Protein AF-0000000084638060 (afdb_homodimer)

Radius of gyration: 29.14 Å; Cα contacts (8 Å, |Δi|>4): 1777; chains: 2; bounding box: 76×71×72 Å

Secondary structure (DSSP, 8-state):
-PPPGGGTS--GGG------SS-EEEETTEEEE-SSS-EEEEEETTEEEEE---SGGGHHHHHHHHHHH--S-EEEEE-S---HHHHTTHHHH--TTPEEEEETTHHHHHHHHHHTHHHHHHHHHHHHHHHHHHHHHHHHHHHT-SPPPPPPPP--SEEESSEEEEEETTEEEEEEE-TTSSSTT-EEEEETTTTEEEEETTT-SSTTS---SS-TT--PPPPHHHHHHHHHHHHTT--SEEEESSSSPEE-HHHHHHHHHHHHHHHHHHHHHHHHHHHTT--HHHHHHH----GGG----SSS-HHHHHHHHHHHHH-S--SS-GGGGSS--GGGGHHHHHHHH-HHHHHHHHHHHHHTT-HHHHHHHHTTS-TT-HHHHHHHHHHHHHHHHH---HHHHHHHHHHHHHH-/-PPPGGGTS--GGG------SS-EEEETTEEEE-SSS-EEEEEETTEEEEE---SGGGHHHHHHHHHHH--S-EEEEE-S---HHHHTTHHHH--TTPEEEEETTHHHHHHHHHHTHHHHHHHHHHHHHHHHHHHHHHHHHHHT-SPPPPPPPP--SEEESSEEEEEETTEEEEEEE-TTSSSTT-EEEEETTTTEEEEETTT-SSTTS---SS-TT--PPPPHHHHHHHHHHHHTT--SEEEESSSSPEE-HHHHHHHHHHHHHHHHHHHHHHHHHHHTT--HHHHHHH----GGG----SSS-HHHHHHHHHHHHH-S--SS-GGGGSS--GGGGHHHHHHHH-HHHHHHHHHHHHHTT-HHHHHHHHTTS-TT-HHHHHHHHHHHHHHHHH---HHHHHHHHHHHHHH-

Sequence (824 aa):
MFEPVYRSRPGADAMRPAAAERAEQIAPGLWCSPGLSNSYLLTTADGRVVVNTGMGFEGPVHRANFYAVDCSPVRYIILTQGHVDHVGGLDSVRDPETKVVAQANWTLWRDDNERLIPYRASRSAFAFKDTLSAGIQAIQRRLGTTRLAGQSVPNVDLDFADTLVLEVGGRRMELVSVPGGETTDSLVVWLPEERICLCGNTFGPLFGHIPNLVTMRGDRYRDALAAIASIERVRALRPEILVTGHFDPMTGAELIYCELTRLRDAITYVHDQTVAGMNAGKNVETLMREIVLPAEYDVGQGYGTVAWDVRAIWENYSGWFHHRSTTELYPVGFDAVAADVVDLAGADAIVDRARAHLVSGRPVQAIHLAELIERDHPGAREVLRQADENLLACSTNFWESAWLERQIASHSMFEPVYRSRPGADAMRPAAAERAEQIAPGLWCSPGLSNSYLLTTADGRVVVNTGMGFEGPVHRANFYAVDCSPVRYIILTQGHVDHVGGLDSVRDPETKVVAQANWTLWRDDNERLIPYRASRSAFAFKDTLSAGIQAIQRRLGTTRLAGQSVPNVDLDFADTLVLEVGGRRMELVSVPGGETTDSLVVWLPEERICLCGNTFGPLFGHIPNLVTMRGDRYRDALAAIASIERVRALRPEILVTGHFDPMTGAELIYCELTRLRDAITYVHDQTVAGMNAGKNVETLMREIVLPAEYDVGQGYGTVAWDVRAIWENYSGWFHHRSTTELYPVGFDAVAADVVDLAGADAIVDRARAHLVSGRPVQAIHLAELIERDHPGAREVLRQADENLLACSTNFWESAWLERQIASHS

Nearest PDB structures (foldseek):
  2cfz-assembly1_A  TM=8.566E-01  e=4.821E-25  Pseudomonas aeruginosa PAO1
  2cg2-assembly1_A-2  TM=8.353E-01  e=1.260E-24  Pseudomonas aeruginosa PAO1
  4av7-assembly3_E  TM=8.461E-01  e=2.661E-24  Pseudomonas sp. DSM 6611
  4nur-assembly1_A  TM=8.652E-01  e=2.765E-22  Pseudomonas sp. S9
  7tl5-assembly1_A  TM=8.442E-01  e=1.108E-21  Klebsiella pneumoniae subsp. pneumoniae NTUH-K2044

Structure (mmCIF, N/CA/C/O backbone):
data_AF-0000000084638060-model_v1
#
loop_
_entity.id
_entity.type
_entity.pdbx_description
1 polymer 'Metallo-beta-lactamase superfamily protein'
#
loop_
_atom_site.group_PDB
_atom_site.id
_atom_site.type_symbol
_atom_site.label_atom_id
_atom_site.label_alt_id
_atom_site.label_comp_id
_atom_site.label_asym_id
_atom_site.label_entity_id
_atom_site.label_seq_id
_atom_site.pdbx_PDB_ins_code
_atom_site.Cartn_x
_atom_site.Cartn_y
_atom_site.Cartn_z
_atom_site.occupancy
_atom_site.B_iso_or_equiv
_atom_site.auth_seq_id
_atom_site.auth_comp_id
_atom_site.auth_asym_id
_atom_site.auth_atom_id
_atom_site.pdbx_PDB_model_num
ATOM 1 N N . MET A 1 1 ? 2.166 -34.75 13.875 1 60.53 1 MET A N 1
ATOM 2 C CA . MET A 1 1 ? 2.037 -33.531 13.094 1 60.53 1 MET A CA 1
ATOM 3 C C . MET A 1 1 ? 2.35 -33.781 11.625 1 60.53 1 MET A C 1
ATOM 5 O O . MET A 1 1 ? 3.285 -34.531 11.305 1 60.53 1 MET A O 1
ATOM 9 N N . PHE A 1 2 ? 1.438 -33.531 10.719 1 76.12 2 PHE A N 1
ATOM 10 C CA . PHE A 1 2 ? 1.606 -33.781 9.297 1 76.12 2 PHE A CA 1
ATOM 11 C C . PHE A 1 2 ? 2.814 -33.031 8.75 1 76.12 2 PHE A C 1
ATOM 13 O O . PHE A 1 2 ? 3.107 -31.906 9.188 1 76.12 2 PHE A O 1
ATOM 20 N N . GLU A 1 3 ? 3.58 -33.812 7.996 1 82.88 3 GLU A N 1
ATOM 21 C CA . GLU A 1 3 ? 4.609 -33.125 7.23 1 82.88 3 GLU A CA 1
ATOM 22 C C . GLU A 1 3 ? 3.996 -32.062 6.32 1 82.88 3 GLU A C 1
ATOM 24 O O . GLU A 1 3 ? 2.955 -32.281 5.699 1 82.88 3 GLU A O 1
ATOM 29 N N . PRO A 1 4 ? 4.578 -30.938 6.32 1 86.56 4 PRO A N 1
ATOM 30 C CA . PRO A 1 4 ? 4.027 -29.891 5.457 1 86.56 4 PRO A CA 1
ATOM 31 C C . PRO A 1 4 ? 3.906 -30.328 4 1 86.56 4 PRO A C 1
ATOM 33 O O . PRO A 1 4 ? 4.84 -30.922 3.449 1 86.56 4 PRO A O 1
ATOM 36 N N . VAL A 1 5 ? 2.889 -30 3.377 1 85.62 5 VAL A N 1
ATOM 37 C CA . VAL A 1 5 ? 2.512 -30.547 2.08 1 85.62 5 VAL A CA 1
ATOM 38 C C . VAL A 1 5 ? 3.441 -30 0.997 1 85.62 5 VAL A C 1
ATOM 40 O O . VAL A 1 5 ? 3.633 -30.641 -0.043 1 85.62 5 VAL A O 1
ATOM 43 N N . TYR A 1 6 ? 4.051 -28.859 1.233 1 83.5 6 TYR A N 1
ATOM 44 C CA . TYR A 1 6 ? 4.895 -28.266 0.204 1 83.5 6 TYR A CA 1
ATOM 45 C C . TYR A 1 6 ? 6.098 -29.141 -0.091 1 83.5 6 TYR A C 1
ATOM 47 O O . TYR A 1 6 ? 6.719 -29.031 -1.151 1 83.5 6 TYR A O 1
ATOM 55 N N . ARG A 1 7 ? 6.449 -30.016 0.798 1 85.44 7 ARG A N 1
ATOM 56 C CA . ARG A 1 7 ? 7.609 -30.875 0.631 1 85.44 7 ARG A CA 1
ATOM 57 C C . ARG A 1 7 ? 7.328 -31.984 -0.377 1 85.44 7 ARG A C 1
ATOM 59 O O . ARG A 1 7 ? 8.25 -32.594 -0.928 1 85.44 7 ARG A O 1
ATOM 66 N N . SER A 1 8 ? 6.051 -32.219 -0.6 1 84.56 8 SER A N 1
ATOM 67 C CA . SER A 1 8 ? 5.699 -33.344 -1.484 1 84.56 8 SER A CA 1
ATOM 68 C C . SER A 1 8 ? 4.941 -32.844 -2.713 1 84.56 8 SER A C 1
ATOM 70 O O . SER A 1 8 ? 4.648 -33.625 -3.621 1 84.56 8 SER A O 1
ATOM 72 N N . ARG A 1 9 ? 4.672 -31.641 -2.82 1 86.62 9 ARG A N 1
ATOM 73 C CA . ARG A 1 9 ? 3.945 -31.078 -3.953 1 86.62 9 ARG A CA 1
ATOM 74 C C . ARG A 1 9 ? 4.906 -30.438 -4.953 1 86.62 9 ARG A C 1
ATOM 76 O O . ARG A 1 9 ? 6 -30.016 -4.586 1 86.62 9 ARG A O 1
ATOM 83 N N . PRO A 1 10 ? 4.43 -30.391 -6.195 1 82.5 10 PRO A N 1
ATOM 84 C CA . PRO A 1 10 ? 5.273 -29.734 -7.203 1 82.5 10 PRO A CA 1
ATOM 85 C C . PRO A 1 10 ? 5.453 -28.25 -6.949 1 82.5 10 PRO A C 1
ATOM 87 O O . PRO A 1 10 ? 4.566 -27.609 -6.383 1 82.5 10 PRO A O 1
ATOM 90 N N . GLY A 1 11 ? 6.594 -27.75 -7.379 1 79.44 11 GLY A N 1
ATOM 91 C CA . GLY A 1 11 ? 6.859 -26.312 -7.312 1 79.44 11 GLY A CA 1
ATOM 92 C C . GLY A 1 11 ? 6.422 -25.578 -8.562 1 79.44 11 GLY A C 1
ATOM 93 O O . GLY A 1 11 ? 5.809 -26.156 -9.453 1 79.44 11 GLY A O 1
ATOM 94 N N . ALA A 1 12 ? 6.684 -24.312 -8.562 1 77.62 12 ALA A N 1
ATOM 95 C CA . ALA A 1 12 ? 6.242 -23.422 -9.641 1 77.62 12 ALA A CA 1
ATOM 96 C C . ALA A 1 12 ? 6.855 -23.828 -10.977 1 77.62 12 ALA A C 1
ATOM 98 O O . ALA A 1 12 ? 6.277 -23.578 -12.031 1 77.62 12 ALA A O 1
ATOM 99 N N . ASP A 1 13 ? 7.957 -24.5 -10.914 1 76.81 13 ASP A N 1
ATOM 100 C CA . ASP A 1 13 ? 8.648 -24.922 -12.133 1 76.81 13 ASP A CA 1
ATOM 101 C C . ASP A 1 13 ? 7.875 -26.016 -12.852 1 76.81 13 ASP A C 1
ATOM 103 O O . ASP A 1 13 ? 8.133 -26.297 -14.023 1 76.81 13 ASP A O 1
ATOM 107 N N . ALA A 1 14 ? 6.922 -26.562 -12.156 1 78.06 14 ALA A N 1
ATOM 108 C CA . ALA A 1 14 ? 6.164 -27.672 -12.734 1 78.06 14 ALA A CA 1
ATOM 109 C C . ALA A 1 14 ? 4.918 -27.172 -13.461 1 78.06 14 ALA A C 1
ATOM 111 O O . ALA A 1 14 ? 4.203 -27.938 -14.102 1 78.06 14 ALA A O 1
ATOM 112 N N . MET A 1 15 ? 4.676 -25.906 -13.43 1 78.81 15 MET A N 1
ATOM 113 C CA . MET A 1 15 ? 3.508 -25.344 -14.109 1 78.81 15 MET A CA 1
ATOM 114 C C . MET A 1 15 ? 3.654 -25.453 -15.625 1 78.81 15 MET A C 1
ATOM 116 O O . MET A 1 15 ? 4.723 -25.188 -16.172 1 78.81 15 MET A O 1
ATOM 120 N N . ARG A 1 16 ? 2.6 -25.984 -16.219 1 78.31 16 ARG A N 1
ATOM 121 C CA . ARG A 1 16 ? 2.596 -26.172 -17.656 1 78.31 16 ARG A CA 1
ATOM 122 C C . ARG A 1 16 ? 1.271 -25.734 -18.266 1 78.31 16 ARG A C 1
ATOM 124 O O . ARG A 1 16 ? 0.218 -25.859 -17.641 1 78.31 16 ARG A O 1
ATOM 131 N N . PRO A 1 17 ? 1.386 -25.188 -19.5 1 77.56 17 PRO A N 1
ATOM 132 C CA . PRO A 1 17 ? 0.144 -24.844 -20.203 1 77.56 17 PRO A CA 1
ATOM 133 C C . PRO A 1 17 ? -0.738 -26.078 -20.453 1 77.56 17 PRO A C 1
ATOM 135 O O . PRO A 1 17 ? -0.267 -27.203 -20.359 1 77.56 17 PRO A O 1
ATOM 138 N N . ALA A 1 18 ? -1.946 -25.75 -20.781 1 78.62 18 ALA A N 1
ATOM 139 C CA . ALA A 1 18 ? -2.943 -26.781 -21.016 1 78.62 18 ALA A CA 1
ATOM 140 C C . ALA A 1 18 ? -2.605 -27.609 -22.25 1 78.62 18 ALA A C 1
ATOM 142 O O . ALA A 1 18 ? -2.523 -27.062 -23.359 1 78.62 18 ALA A O 1
ATOM 143 N N . ALA A 1 19 ? -2.416 -28.891 -22.062 1 72.06 19 ALA A N 1
ATOM 144 C CA . ALA A 1 19 ? -2.141 -29.766 -23.203 1 72.06 19 ALA A CA 1
ATOM 145 C C . ALA A 1 19 ? -2.84 -31.109 -23.047 1 72.06 19 ALA A C 1
ATOM 147 O O . ALA A 1 19 ? -2.682 -32 -23.891 1 72.06 19 ALA A O 1
ATOM 148 N N . ALA A 1 20 ? -3.699 -31.062 -22.094 1 82.25 20 ALA A N 1
ATOM 149 C CA . ALA A 1 20 ? -4.367 -32.344 -21.844 1 82.25 20 ALA A CA 1
ATOM 150 C C . ALA A 1 20 ? -5.383 -32.656 -22.938 1 82.25 20 ALA A C 1
ATOM 152 O O . ALA A 1 20 ? -6.059 -31.75 -23.453 1 82.25 20 ALA A O 1
ATOM 153 N N . GLU A 1 21 ? -5.523 -33.875 -23.25 1 86.62 21 GLU A N 1
ATOM 154 C CA . GLU A 1 21 ? -6.438 -34.312 -24.297 1 86.62 21 GLU A CA 1
ATOM 155 C C . GLU A 1 21 ? -7.855 -34.5 -23.766 1 86.62 21 GLU A C 1
ATOM 157 O O . GLU A 1 21 ? -8.812 -34.594 -24.531 1 86.62 21 GLU A O 1
ATOM 162 N N . ARG A 1 22 ? -7.961 -34.656 -22.547 1 93.06 22 ARG A N 1
ATOM 163 C CA . ARG A 1 22 ? -9.273 -34.812 -21.922 1 93.06 22 ARG A CA 1
ATOM 164 C C . ARG A 1 22 ? -9.289 -34.25 -20.516 1 93.06 22 ARG A C 1
ATOM 166 O O . ARG A 1 22 ? -8.234 -34.062 -19.891 1 93.06 22 ARG A O 1
ATOM 173 N N . ALA A 1 23 ? -10.5 -33.906 -20.031 1 96.44 23 ALA A N 1
ATOM 174 C CA . ALA A 1 23 ? -10.68 -33.531 -18.641 1 96.44 23 ALA A CA 1
ATOM 175 C C . ALA A 1 23 ? -10.586 -34.719 -17.719 1 96.44 23 ALA A C 1
ATOM 177 O O . ALA A 1 23 ? -10.938 -35.844 -18.109 1 96.44 23 ALA A O 1
ATOM 178 N N . GLU A 1 24 ? -10.094 -34.5 -16.625 1 96.38 24 GLU A N 1
ATOM 179 C CA . GLU A 1 24 ? -9.977 -35.562 -15.633 1 96.38 24 GLU A CA 1
ATOM 180 C C . GLU A 1 24 ? -10.984 -35.344 -14.5 1 96.38 24 GLU A C 1
ATOM 182 O O . GLU A 1 24 ? -11.172 -34.219 -14.023 1 96.38 24 GLU A O 1
ATOM 187 N N . GLN A 1 25 ? -11.586 -36.469 -14.047 1 97.62 25 GLN A N 1
ATOM 188 C CA . GLN A 1 25 ? -12.578 -36.344 -12.984 1 97.62 25 GLN A CA 1
ATOM 189 C C . GLN A 1 25 ? -11.914 -36.344 -11.609 1 97.62 25 GLN A C 1
ATOM 191 O O . GLN A 1 25 ? -11.086 -37.188 -11.305 1 97.62 25 GLN A O 1
ATOM 196 N N . ILE A 1 26 ? -12.227 -35.406 -10.781 1 97.12 26 ILE A N 1
ATOM 197 C CA . ILE A 1 26 ? -11.734 -35.281 -9.414 1 97.12 26 ILE A CA 1
ATOM 198 C C . ILE A 1 26 ? -12.719 -35.906 -8.445 1 97.12 26 ILE A C 1
ATOM 200 O O . ILE A 1 26 ? -12.32 -36.594 -7.504 1 97.12 26 ILE A O 1
ATOM 204 N N . ALA A 1 27 ? -13.977 -35.719 -8.602 1 97.69 27 ALA A N 1
ATOM 205 C CA . ALA A 1 27 ? -15.141 -36.188 -7.852 1 97.69 27 ALA A CA 1
ATOM 206 C C . ALA A 1 27 ? -16.375 -36.25 -8.742 1 97.69 27 ALA A C 1
ATOM 208 O O . ALA A 1 27 ? -16.359 -35.75 -9.867 1 97.69 27 ALA A O 1
ATOM 209 N N . PRO A 1 28 ? -17.375 -36.969 -8.289 1 97.31 28 PRO A N 1
ATOM 210 C CA . PRO A 1 28 ? -18.578 -37.031 -9.125 1 97.31 28 PRO A CA 1
ATOM 211 C C . PRO A 1 28 ? -19.078 -35.656 -9.562 1 97.31 28 PRO A C 1
ATOM 213 O O . PRO A 1 28 ? -19.406 -34.812 -8.719 1 97.31 28 PRO A O 1
ATOM 216 N N . GLY A 1 29 ? -19.016 -35.469 -10.906 1 97.94 29 GLY A N 1
ATOM 217 C CA . GLY A 1 29 ? -19.547 -34.219 -11.469 1 97.94 29 GLY A CA 1
ATOM 218 C C . GLY A 1 29 ? -18.562 -33.062 -11.422 1 97.94 29 GLY A C 1
ATOM 219 O O . GLY A 1 29 ? -18.906 -31.938 -11.734 1 97.94 29 GLY A O 1
ATOM 220 N N . LEU A 1 30 ? -17.422 -33.312 -10.922 1 98.62 30 LEU A N 1
ATOM 221 C CA . LEU A 1 30 ? -16.359 -32.312 -10.883 1 98.62 30 LEU A CA 1
ATOM 222 C C . LEU A 1 30 ? -15.156 -32.781 -11.711 1 98.62 30 LEU A C 1
ATOM 224 O O . LEU A 1 30 ? -14.555 -33.812 -11.422 1 98.62 30 LEU A O 1
ATOM 228 N N . TRP A 1 31 ? -14.82 -31.953 -12.766 1 98.5 31 TRP A N 1
ATOM 229 C CA . TRP A 1 31 ? -13.781 -32.312 -13.727 1 98.5 31 TRP A CA 1
ATOM 230 C C . TRP A 1 31 ? -12.734 -31.219 -13.836 1 98.5 31 TRP A C 1
ATOM 232 O O . TRP A 1 31 ? -13.062 -30.031 -13.742 1 98.5 31 TRP A O 1
ATOM 242 N N . CYS A 1 32 ? -11.516 -31.625 -14.094 1 98.12 32 CYS A N 1
ATOM 243 C CA . CYS A 1 32 ? -10.398 -30.703 -14.242 1 98.12 32 CYS A CA 1
ATOM 244 C C . CYS A 1 32 ? -9.844 -30.734 -15.664 1 98.12 32 CYS A C 1
ATOM 246 O O . CYS A 1 32 ? -9.633 -31.812 -16.219 1 98.12 32 CYS A O 1
ATOM 248 N N . SER A 1 33 ? -9.742 -29.641 -16.297 1 97.06 33 SER A N 1
ATOM 249 C CA . SER A 1 33 ? -8.883 -29.422 -17.453 1 97.06 33 SER A CA 1
ATOM 250 C C . SER A 1 33 ? -7.629 -28.641 -17.078 1 97.06 33 SER A C 1
ATOM 252 O O . SER A 1 33 ? -7.676 -27.422 -16.922 1 97.06 33 SER A O 1
ATOM 254 N N . PRO A 1 34 ? -6.52 -29.266 -16.938 1 93.62 34 PRO A N 1
ATOM 255 C CA . PRO A 1 34 ? -5.301 -28.609 -16.453 1 93.62 34 PRO A CA 1
ATOM 256 C C . PRO A 1 34 ? -4.762 -27.562 -17.422 1 93.62 34 PRO A C 1
ATOM 258 O O . PRO A 1 34 ? -4.984 -27.672 -18.625 1 93.62 34 PRO A O 1
ATOM 261 N N . GLY A 1 35 ? -4.078 -26.578 -16.953 1 91.31 35 GLY A N 1
ATOM 262 C CA . GLY A 1 35 ? -3.404 -25.531 -17.688 1 91.31 35 GLY A CA 1
ATOM 263 C C . GLY A 1 35 ? -2.449 -24.719 -16.844 1 91.31 35 GLY A C 1
ATOM 264 O O . GLY A 1 35 ? -2.025 -25.172 -15.773 1 91.31 35 GLY A O 1
ATOM 265 N N . LEU A 1 36 ? -1.969 -23.594 -17.344 1 88.62 36 LEU A N 1
ATOM 266 C CA . LEU A 1 36 ? -1.193 -22.703 -16.5 1 88.62 36 LEU A CA 1
ATOM 267 C C . LEU A 1 36 ? -1.943 -22.391 -15.203 1 88.62 36 LEU A C 1
ATOM 269 O O . LEU A 1 36 ? -1.337 -22.297 -14.133 1 88.62 36 LEU A O 1
ATOM 273 N N . SER A 1 37 ? -3.18 -22.188 -15.305 1 91.38 37 SER A N 1
ATOM 274 C CA . SER A 1 37 ? -4.164 -22.312 -14.234 1 91.38 37 SER A CA 1
ATOM 275 C C . SER A 1 37 ? -5.277 -23.281 -14.609 1 91.38 37 SER A C 1
ATOM 277 O O . SER A 1 37 ? -5.82 -23.219 -15.719 1 91.38 37 SER A O 1
ATOM 279 N N . ASN A 1 38 ? -5.547 -24.094 -13.734 1 95.5 38 ASN A N 1
ATOM 280 C CA . ASN A 1 38 ? -6.551 -25.125 -14.008 1 95.5 38 ASN A CA 1
ATOM 281 C C . ASN A 1 38 ? -7.938 -24.516 -14.203 1 95.5 38 ASN A C 1
ATOM 283 O O . ASN A 1 38 ? -8.258 -23.5 -13.578 1 95.5 38 ASN A O 1
ATOM 287 N N . SER A 1 39 ? -8.641 -25.078 -15.078 1 97.75 39 SER A N 1
ATOM 288 C CA . SER A 1 39 ? -10.07 -24.828 -15.234 1 97.75 39 SER A CA 1
ATOM 289 C C . SER A 1 39 ? -10.898 -26.031 -14.805 1 97.75 39 SER A C 1
ATOM 291 O O . SER A 1 39 ? -10.461 -27.172 -14.945 1 97.75 39 SER A O 1
ATOM 293 N N . TYR A 1 40 ? -12.109 -25.781 -14.289 1 98.62 40 TYR A N 1
ATOM 294 C CA . TYR A 1 40 ? -12.914 -26.875 -13.75 1 98.62 40 TYR A CA 1
ATOM 295 C C . TYR A 1 40 ? -14.328 -26.828 -14.305 1 98.62 40 TYR A C 1
ATOM 297 O O . TYR A 1 40 ? -14.852 -25.75 -14.617 1 98.62 40 TYR A O 1
ATOM 305 N N . LEU A 1 41 ? -14.93 -28 -14.391 1 98.75 41 LEU A N 1
ATOM 306 C CA . LEU A 1 41 ? -16.312 -28.172 -14.82 1 98.75 41 LEU A CA 1
ATOM 307 C C . LEU A 1 41 ? -17.141 -28.844 -13.727 1 98.75 41 LEU A C 1
ATOM 309 O O . LEU A 1 41 ? -16.734 -29.859 -13.164 1 98.75 41 LEU A O 1
ATOM 313 N N . LEU A 1 42 ? -18.172 -28.203 -13.352 1 98.81 42 LEU A N 1
ATOM 314 C CA . LEU A 1 42 ? -19.234 -28.797 -12.547 1 98.81 42 LEU A CA 1
ATOM 315 C C . LEU A 1 42 ? -20.438 -29.156 -13.406 1 98.81 42 LEU A C 1
ATOM 317 O O . LEU A 1 42 ? -21.094 -28.281 -13.953 1 98.81 42 LEU A O 1
ATOM 321 N N . THR A 1 43 ? -20.719 -30.453 -13.531 1 98.44 43 THR A N 1
ATOM 322 C CA . THR A 1 43 ? -21.922 -30.875 -14.242 1 98.44 43 THR A CA 1
ATOM 323 C C . THR A 1 43 ? -23.141 -30.812 -13.32 1 98.44 43 THR A C 1
ATOM 325 O O . THR A 1 43 ? -23.047 -31.078 -12.125 1 98.44 43 THR A O 1
ATOM 328 N N . THR A 1 44 ? -24.25 -30.375 -13.906 1 97.69 44 THR A N 1
ATOM 329 C CA . THR A 1 44 ? -25.516 -30.312 -13.195 1 97.69 44 THR A CA 1
ATOM 330 C C . THR A 1 44 ? -26.656 -30.812 -14.086 1 97.69 44 THR A C 1
ATOM 332 O O . THR A 1 44 ? -26.438 -31.156 -15.25 1 97.69 44 THR A O 1
ATOM 335 N N . ALA A 1 45 ? -27.891 -30.859 -13.523 1 96.94 45 ALA A N 1
ATOM 336 C CA . ALA A 1 45 ? -29.047 -31.312 -14.273 1 96.94 45 ALA A CA 1
ATOM 337 C C . ALA A 1 45 ? -29.578 -30.219 -15.188 1 96.94 45 ALA A C 1
ATOM 339 O O . ALA A 1 45 ? -30.391 -30.469 -16.078 1 96.94 45 ALA A O 1
ATOM 340 N N . ASP A 1 46 ? -29.031 -29.078 -15.062 1 97.25 46 ASP A N 1
ATOM 341 C CA . ASP A 1 46 ? -29.531 -27.953 -15.844 1 97.25 46 ASP A CA 1
ATOM 342 C C . ASP A 1 46 ? -28.375 -27.172 -16.484 1 97.25 46 ASP A C 1
ATOM 344 O O . ASP A 1 46 ? -28.328 -25.938 -16.391 1 97.25 46 ASP A O 1
ATOM 348 N N . GLY A 1 47 ? -27.359 -27.969 -17 1 96.75 47 GLY A N 1
ATOM 349 C CA . GLY A 1 47 ? -26.25 -27.328 -17.688 1 96.75 47 GLY A CA 1
ATOM 350 C C . GLY A 1 47 ? -24.969 -27.344 -16.891 1 96.75 47 GLY A C 1
ATOM 351 O O . GLY A 1 47 ? -24.922 -27.906 -15.789 1 96.75 47 GLY A O 1
ATOM 352 N N . ARG A 1 48 ? -23.922 -26.672 -17.391 1 97.38 48 ARG A N 1
ATOM 353 C CA . ARG A 1 48 ? -22.562 -26.734 -16.875 1 97.38 48 ARG A CA 1
ATOM 354 C C . ARG A 1 48 ? -22.219 -25.453 -16.094 1 97.38 48 ARG A C 1
ATOM 356 O O . ARG A 1 48 ? -22.734 -24.375 -16.422 1 97.38 48 ARG A O 1
ATOM 363 N N . VAL A 1 49 ? -21.484 -25.625 -15.086 1 98.75 49 VAL A N 1
ATOM 364 C CA . VAL A 1 49 ? -20.812 -24.5 -14.438 1 98.75 49 VAL A CA 1
ATOM 365 C C . VAL A 1 49 ? -19.297 -24.656 -14.594 1 98.75 49 VAL A C 1
ATOM 367 O O . VAL A 1 49 ? -18.734 -25.719 -14.273 1 98.75 49 VAL A O 1
ATOM 370 N N . VAL A 1 50 ? -18.672 -23.656 -15.148 1 98.81 50 VAL A N 1
ATOM 371 C CA . VAL A 1 50 ? -17.234 -23.672 -15.344 1 98.81 50 VAL A CA 1
ATOM 372 C C . VAL A 1 50 ? -16.562 -22.703 -14.367 1 98.81 50 VAL A C 1
ATOM 374 O O . VAL A 1 50 ? -17.047 -21.594 -14.156 1 98.81 50 VAL A O 1
ATOM 377 N N . VAL A 1 51 ? -15.5 -23.125 -13.703 1 98.81 51 VAL A N 1
ATOM 378 C CA . VAL A 1 51 ? -14.711 -22.297 -12.797 1 98.81 51 VAL A CA 1
ATOM 379 C C . VAL A 1 51 ? -13.367 -21.969 -13.438 1 98.81 51 VAL A C 1
ATOM 381 O O . VAL A 1 51 ? -12.555 -22.859 -13.688 1 98.81 51 VAL A O 1
ATOM 384 N N . ASN A 1 52 ? -13.148 -20.672 -13.703 1 98.19 52 ASN A N 1
ATOM 385 C CA . ASN A 1 52 ? -11.969 -20.141 -14.383 1 98.19 52 ASN A CA 1
ATOM 386 C C . ASN A 1 52 ? -11.859 -20.672 -15.812 1 98.19 52 ASN A C 1
ATOM 388 O O . ASN A 1 52 ? -12.461 -21.703 -16.141 1 98.19 52 ASN A O 1
ATOM 392 N N . THR A 1 53 ? -11.062 -19.969 -16.641 1 97.56 53 THR A N 1
ATOM 393 C CA . THR A 1 53 ? -11.062 -20.297 -18.062 1 97.56 53 THR A CA 1
ATOM 394 C C . THR A 1 53 ? -9.641 -20.312 -18.609 1 97.56 53 THR A C 1
ATOM 396 O O . THR A 1 53 ? -9.445 -20.391 -19.828 1 97.56 53 THR A O 1
ATOM 399 N N . GLY A 1 54 ? -8.656 -20.156 -17.688 1 94.56 54 GLY A N 1
ATOM 400 C CA . GLY A 1 54 ? -7.266 -20.203 -18.125 1 94.56 54 GLY A CA 1
ATOM 401 C C . GLY A 1 54 ? -6.852 -18.984 -18.922 1 94.56 54 GLY A C 1
ATOM 402 O O . GLY A 1 54 ? -7.523 -17.953 -18.891 1 94.56 54 GLY A O 1
ATOM 403 N N . MET A 1 55 ? -5.672 -19.125 -19.578 1 93.06 55 MET A N 1
ATOM 404 C CA . MET A 1 55 ? -5.203 -18.109 -20.516 1 93.06 55 MET A CA 1
ATOM 405 C C . MET A 1 55 ? -6.039 -18.109 -21.797 1 93.06 55 MET A C 1
ATOM 407 O O . MET A 1 55 ? -6.703 -19.094 -22.094 1 93.06 55 MET A O 1
ATOM 411 N N . GLY A 1 56 ? -5.906 -17.047 -22.531 1 93.5 56 GLY A N 1
ATOM 412 C CA . GLY A 1 56 ? -6.668 -16.938 -23.766 1 93.5 56 GLY A CA 1
ATOM 413 C C . GLY A 1 56 ? -6.43 -18.109 -24.703 1 93.5 56 GLY A C 1
ATOM 414 O O . GLY A 1 56 ? -7.379 -18.734 -25.188 1 93.5 56 GLY A O 1
ATOM 415 N N . PHE A 1 57 ? -5.203 -18.469 -24.891 1 91.44 57 PHE A N 1
ATOM 416 C CA . PHE A 1 57 ? -4.844 -19.5 -25.844 1 91.44 57 PHE A CA 1
ATOM 417 C C . PHE A 1 57 ? -5.234 -20.875 -25.328 1 91.44 57 PHE A C 1
ATOM 419 O O . PHE A 1 57 ? -5.262 -21.859 -26.078 1 91.44 57 PHE A O 1
ATOM 426 N N . GLU A 1 58 ? -5.598 -20.953 -24.062 1 94.12 58 GLU A N 1
ATOM 427 C CA . GLU A 1 58 ? -5.977 -22.219 -23.469 1 94.12 58 GLU A CA 1
ATOM 428 C C . GLU A 1 58 ? -7.484 -22.453 -23.562 1 94.12 58 GLU A C 1
ATOM 430 O O . GLU A 1 58 ? -7.953 -23.578 -23.438 1 94.12 58 GLU A O 1
ATOM 435 N N . GLY A 1 59 ? -8.227 -21.375 -23.766 1 95 59 GLY A N 1
ATOM 436 C CA . GLY A 1 59 ? -9.68 -21.406 -23.734 1 95 59 GLY A CA 1
ATOM 437 C C . GLY A 1 59 ? -10.273 -22.516 -24.594 1 95 59 GLY A C 1
ATOM 438 O O . GLY A 1 59 ? -11.07 -23.312 -24.109 1 95 59 GLY A O 1
ATOM 439 N N . PRO A 1 60 ? -9.891 -22.578 -25.859 1 94.62 60 PRO A N 1
ATOM 440 C CA . PRO A 1 60 ? -10.445 -23.594 -26.75 1 94.62 60 PRO A CA 1
ATOM 441 C C . PRO A 1 60 ? -10.164 -25.016 -26.266 1 94.62 60 PRO A C 1
ATOM 443 O O . PRO A 1 60 ? -10.992 -25.906 -26.484 1 94.62 60 PRO A O 1
ATOM 446 N N . VAL A 1 61 ? -9 -25.234 -25.656 1 94.38 61 VAL A N 1
ATOM 447 C CA . VAL A 1 61 ? -8.672 -26.562 -25.125 1 94.38 61 VAL A CA 1
ATOM 448 C C . VAL A 1 61 ? -9.625 -26.906 -23.984 1 94.38 61 VAL A C 1
ATOM 450 O O . VAL A 1 61 ? -10.195 -28 -23.969 1 94.38 61 VAL A O 1
ATOM 453 N N . HIS A 1 62 ? -9.836 -26.016 -23.062 1 96.94 62 HIS A N 1
ATOM 454 C CA . HIS A 1 62 ? -10.75 -26.234 -21.953 1 96.94 62 HIS A CA 1
ATOM 455 C C . HIS A 1 62 ? -12.172 -26.484 -22.438 1 96.94 62 HIS A C 1
ATOM 457 O O . HIS A 1 62 ? -12.859 -27.375 -21.953 1 96.94 62 HIS A O 1
ATOM 463 N N . ARG A 1 63 ? -12.586 -25.672 -23.406 1 96.38 63 ARG A N 1
ATOM 464 C CA . ARG A 1 63 ? -13.922 -25.844 -23.969 1 96.38 63 ARG A CA 1
ATOM 465 C C . ARG A 1 63 ? -14.086 -27.234 -24.547 1 96.38 63 ARG A C 1
ATOM 467 O O . ARG A 1 63 ? -15.094 -27.906 -24.297 1 96.38 63 ARG A O 1
ATOM 474 N N . ALA A 1 64 ? -13.102 -27.656 -25.328 1 95.12 64 ALA A N 1
ATOM 475 C CA . ALA A 1 64 ? -13.164 -28.969 -25.969 1 95.12 64 ALA A CA 1
ATOM 476 C C . ALA A 1 64 ? -13.211 -30.078 -24.922 1 95.12 64 ALA A C 1
ATOM 478 O O . ALA A 1 64 ? -14.008 -31.016 -25.047 1 95.12 64 ALA A O 1
ATOM 479 N N . ASN A 1 65 ? -12.359 -29.984 -23.953 1 96.94 65 ASN A N 1
ATOM 480 C CA . ASN A 1 65 ? -12.305 -30.984 -22.891 1 96.94 65 ASN A CA 1
ATOM 481 C C . ASN A 1 65 ? -13.641 -31.094 -22.156 1 96.94 65 ASN A C 1
ATOM 483 O O . ASN A 1 65 ? -14.125 -32.188 -21.906 1 96.94 65 ASN A O 1
ATOM 487 N N . PHE A 1 66 ? -14.227 -29.953 -21.859 1 98.06 66 PHE A N 1
ATOM 488 C CA . PHE A 1 66 ? -15.469 -29.953 -21.094 1 98.06 66 PHE A CA 1
ATOM 489 C C . PHE A 1 66 ? -16.641 -30.391 -21.953 1 98.06 66 PHE A C 1
ATOM 491 O O . PHE A 1 66 ? -17.547 -31.078 -21.469 1 98.06 66 PHE A O 1
ATOM 498 N N . TYR A 1 67 ? -16.641 -30 -23.188 1 96.94 67 TYR A N 1
ATOM 499 C CA . TYR A 1 67 ? -17.688 -30.406 -24.109 1 96.94 67 TYR A CA 1
ATOM 500 C C . TYR A 1 67 ? -17.734 -31.922 -24.25 1 96.94 67 TYR A C 1
ATOM 502 O O . TYR A 1 67 ? -18.812 -32.5 -24.359 1 96.94 67 TYR A O 1
ATOM 510 N N . ALA A 1 68 ? -16.594 -32.562 -24.25 1 97.06 68 ALA A N 1
ATOM 511 C CA . ALA A 1 68 ? -16.5 -34.031 -24.375 1 97.06 68 ALA A CA 1
ATOM 512 C C . ALA A 1 68 ? -17.109 -34.719 -23.156 1 97.06 68 ALA A C 1
ATOM 514 O O . ALA A 1 68 ? -17.562 -35.875 -23.25 1 97.06 68 ALA A O 1
ATOM 515 N N . VAL A 1 69 ? -17.141 -34.062 -22.031 1 98.06 69 VAL A N 1
ATOM 516 C CA . VAL A 1 69 ? -17.719 -34.625 -20.812 1 98.06 69 VAL A CA 1
ATOM 517 C C . VAL A 1 69 ? -19.234 -34.406 -20.828 1 98.06 69 VAL A C 1
ATOM 519 O O . VAL A 1 69 ? -20 -35.312 -20.5 1 98.06 69 VAL A O 1
ATOM 522 N N . ASP A 1 70 ? -19.578 -33.219 -21.125 1 97.56 70 ASP A N 1
ATOM 523 C CA . ASP A 1 70 ? -20.969 -32.781 -21.125 1 97.56 70 ASP A CA 1
ATOM 524 C C . ASP A 1 70 ? -21.188 -31.688 -22.172 1 97.56 70 ASP A C 1
ATOM 526 O O . ASP A 1 70 ? -20.578 -30.625 -22.109 1 97.56 70 ASP A O 1
ATOM 530 N N . CYS A 1 71 ? -22.141 -31.875 -23.078 1 97.19 71 CYS A N 1
ATOM 531 C CA . CYS A 1 71 ? -22.328 -30.953 -24.188 1 97.19 71 CYS A CA 1
ATOM 532 C C . CYS A 1 71 ? -23.453 -29.969 -23.891 1 97.19 71 CYS A C 1
ATOM 534 O O . CYS A 1 71 ? -23.859 -29.203 -24.766 1 97.19 71 CYS A O 1
ATOM 536 N N . SER A 1 72 ? -24.016 -30.047 -22.672 1 97.56 72 SER A N 1
ATOM 537 C CA . SER A 1 72 ? -25.062 -29.094 -22.312 1 97.56 72 SER A CA 1
ATOM 538 C C . SER A 1 72 ? -24.531 -27.672 -22.266 1 97.56 72 SER A C 1
ATOM 540 O O . SER A 1 72 ? -23.312 -27.453 -22.328 1 97.56 72 SER A O 1
ATOM 542 N N . PRO A 1 73 ? -25.391 -26.703 -22.234 1 97.75 73 PRO A N 1
ATOM 543 C CA . PRO A 1 73 ? -24.953 -25.297 -22.25 1 97.75 73 PRO A CA 1
ATOM 544 C C . PRO A 1 73 ? -24.203 -24.922 -20.969 1 97.75 73 PRO A C 1
ATOM 546 O O . PRO A 1 73 ? -24.531 -25.422 -19.891 1 97.75 73 PRO A O 1
ATOM 549 N N . VAL A 1 74 ? -23.234 -24.016 -21.125 1 98.56 74 VAL A N 1
ATOM 550 C CA . VAL A 1 74 ? -22.578 -23.406 -19.984 1 98.56 74 VAL A CA 1
ATOM 551 C C . VAL A 1 74 ? -23.484 -22.344 -19.359 1 98.56 74 VAL A C 1
ATOM 553 O O . VAL A 1 74 ? -23.703 -21.297 -19.953 1 98.56 74 VAL A O 1
ATOM 556 N N . ARG A 1 75 ? -23.984 -22.594 -18.203 1 98.25 75 ARG A N 1
ATOM 557 C CA . ARG A 1 75 ? -24.906 -21.672 -17.547 1 98.25 75 ARG A CA 1
ATOM 558 C C . ARG A 1 75 ? -24.156 -20.547 -16.844 1 98.25 75 ARG A C 1
ATOM 560 O O . ARG A 1 75 ? -24.547 -19.391 -16.938 1 98.25 75 ARG A O 1
ATOM 567 N N . TYR A 1 76 ? -23.125 -20.938 -16.125 1 98.69 76 TYR A N 1
ATOM 568 C CA . TYR A 1 76 ? -22.328 -19.969 -15.375 1 98.69 76 TYR A CA 1
ATOM 569 C C . TYR A 1 76 ? -20.828 -20.203 -15.602 1 98.69 76 TYR A C 1
ATOM 571 O O . TYR A 1 76 ? -20.391 -21.344 -15.742 1 98.69 76 TYR A O 1
ATOM 579 N N . ILE A 1 77 ? -20.094 -19.172 -15.68 1 98.81 77 ILE A N 1
ATOM 580 C CA . ILE A 1 77 ? -18.656 -19.172 -15.5 1 98.81 77 ILE A CA 1
ATOM 581 C C . ILE A 1 77 ? -18.281 -18.359 -14.25 1 98.81 77 ILE A C 1
ATOM 583 O O . ILE A 1 77 ? -18.672 -17.203 -14.133 1 98.81 77 ILE A O 1
ATOM 587 N N . ILE A 1 78 ? -17.656 -18.984 -13.305 1 98.81 78 ILE A N 1
ATOM 588 C CA . ILE A 1 78 ? -17.219 -18.328 -12.062 1 98.81 78 ILE A CA 1
ATOM 589 C C . ILE A 1 78 ? -15.734 -18.016 -12.141 1 98.81 78 ILE A C 1
ATOM 591 O O . ILE A 1 78 ? -14.914 -18.906 -12.367 1 98.81 78 ILE A O 1
ATOM 595 N N . LEU A 1 79 ? -15.391 -16.781 -12.008 1 98.25 79 LEU A N 1
ATOM 596 C CA . LEU A 1 79 ? -13.992 -16.344 -11.945 1 98.25 79 LEU A CA 1
ATOM 597 C C . LEU A 1 79 ? -13.539 -16.203 -10.5 1 98.25 79 LEU A C 1
ATOM 599 O O . LEU A 1 79 ? -14.016 -15.32 -9.781 1 98.25 79 LEU A O 1
ATOM 603 N N . THR A 1 80 ? -12.617 -17.031 -10.094 1 97.81 80 THR A N 1
ATOM 604 C CA . THR A 1 80 ? -12.195 -17.047 -8.695 1 97.81 80 THR A CA 1
ATOM 605 C C . THR A 1 80 ? -11.359 -15.812 -8.367 1 97.81 80 THR A C 1
ATOM 607 O O . THR A 1 80 ? -11.203 -15.461 -7.199 1 97.81 80 THR A O 1
ATOM 610 N N . GLN A 1 81 ? -10.758 -15.203 -9.367 1 96.5 81 GLN A N 1
ATOM 611 C CA . GLN A 1 81 ? -9.992 -13.969 -9.227 1 96.5 81 GLN A CA 1
ATOM 612 C C . GLN A 1 81 ? -9.758 -13.312 -10.586 1 96.5 81 GLN A C 1
ATOM 614 O O . GLN A 1 81 ? -9.977 -13.93 -11.625 1 96.5 81 GLN A O 1
ATOM 619 N N . GLY A 1 82 ? -9.211 -12.148 -10.555 1 94.31 82 GLY A N 1
ATOM 620 C CA . GLY A 1 82 ? -9.109 -11.352 -11.766 1 94.31 82 GLY A CA 1
ATOM 621 C C . GLY A 1 82 ? -7.82 -11.586 -12.531 1 94.31 82 GLY A C 1
ATOM 622 O O . GLY A 1 82 ? -7.641 -11.062 -13.633 1 94.31 82 GLY A O 1
ATOM 623 N N . HIS A 1 83 ? -6.867 -12.383 -12.086 1 92.5 83 HIS A N 1
ATOM 624 C CA . HIS A 1 83 ? -5.621 -12.625 -12.805 1 92.5 83 HIS A CA 1
ATOM 625 C C . HIS A 1 83 ? -5.891 -13.125 -14.219 1 92.5 83 HIS A C 1
ATOM 627 O O . HIS A 1 83 ? -6.805 -13.922 -14.438 1 92.5 83 HIS A O 1
ATOM 633 N N . VAL A 1 84 ? -5.055 -12.852 -15.133 1 90.19 84 VAL A N 1
ATOM 634 C CA . VAL A 1 84 ? -5.262 -13.055 -16.562 1 90.19 84 VAL A CA 1
ATOM 635 C C . VAL A 1 84 ? -5.328 -14.547 -16.875 1 90.19 84 VAL A C 1
ATOM 637 O O . VAL A 1 84 ? -6.031 -14.969 -17.797 1 90.19 84 VAL A O 1
ATOM 640 N N . ASP A 1 85 ? -4.605 -15.328 -16.109 1 91.25 85 ASP A N 1
ATOM 641 C CA . ASP A 1 85 ? -4.57 -16.766 -16.359 1 91.25 85 ASP A CA 1
ATOM 642 C C . ASP A 1 85 ? -5.801 -17.453 -15.789 1 91.25 85 ASP A C 1
ATOM 644 O O . ASP A 1 85 ? -5.938 -18.688 -15.883 1 91.25 85 ASP A O 1
ATOM 648 N N . HIS A 1 86 ? -6.727 -16.719 -15.188 1 95.25 86 HIS A N 1
ATOM 649 C CA . HIS A 1 86 ? -7.996 -17.281 -14.734 1 95.25 86 HIS A CA 1
ATOM 650 C C . HIS A 1 86 ? -9.148 -16.828 -15.625 1 95.25 86 HIS A C 1
ATOM 652 O O . HIS A 1 86 ? -10.18 -17.484 -15.703 1 95.25 86 HIS A O 1
ATOM 658 N N . VAL A 1 87 ? -8.938 -15.688 -16.266 1 96.38 87 VAL A N 1
ATOM 659 C CA . VAL A 1 87 ? -10.078 -15.062 -16.938 1 96.38 87 VAL A CA 1
ATOM 660 C C . VAL A 1 87 ? -9.883 -15.133 -18.453 1 96.38 87 VAL A C 1
ATOM 662 O O . VAL A 1 87 ? -10.82 -14.875 -19.203 1 96.38 87 VAL A O 1
ATOM 665 N N . GLY A 1 88 ? -8.797 -15.484 -19 1 95.12 88 GLY A N 1
ATOM 666 C CA . GLY A 1 88 ? -8.383 -15.25 -20.375 1 95.12 88 GLY A CA 1
ATOM 667 C C . GLY A 1 88 ? -9.188 -16.047 -21.375 1 95.12 88 GLY A C 1
ATOM 668 O O . GLY A 1 88 ? -9.32 -15.641 -22.531 1 95.12 88 GLY A O 1
ATOM 669 N N . GLY A 1 89 ? -9.656 -17.172 -21.047 1 96.81 89 GLY A N 1
ATOM 670 C CA . GLY A 1 89 ? -10.375 -18.047 -21.969 1 96.81 89 GLY A CA 1
ATOM 671 C C . GLY A 1 89 ? -11.875 -17.797 -21.969 1 96.81 89 GLY A C 1
ATOM 672 O O . GLY A 1 89 ? -12.633 -18.562 -22.578 1 96.81 89 GLY A O 1
ATOM 673 N N . LEU A 1 90 ? -12.312 -16.734 -21.344 1 97.81 90 LEU A N 1
ATOM 674 C CA . LEU A 1 90 ? -13.727 -16.469 -21.125 1 97.81 90 LEU A CA 1
ATOM 675 C C . LEU A 1 90 ? -14.5 -16.5 -22.438 1 97.81 90 LEU A C 1
ATOM 677 O O . LEU A 1 90 ? -15.508 -17.188 -22.562 1 97.81 90 LEU A O 1
ATOM 681 N N . ASP A 1 91 ? -14.047 -15.875 -23.484 1 97 91 ASP A N 1
ATOM 682 C CA . ASP A 1 91 ? -14.75 -15.742 -24.75 1 97 91 ASP A CA 1
ATOM 683 C C . ASP A 1 91 ? -14.789 -17.078 -25.5 1 97 91 ASP A C 1
ATOM 685 O O . ASP A 1 91 ? -15.688 -17.312 -26.312 1 97 91 ASP A O 1
ATOM 689 N N . SER A 1 92 ? -13.836 -17.922 -25.25 1 96.44 92 SER A N 1
ATOM 690 C CA . SER A 1 92 ? -13.797 -19.234 -25.875 1 96.44 92 SER A CA 1
ATOM 691 C C . SER A 1 92 ? -14.734 -20.219 -25.172 1 96.44 92 SER A C 1
ATOM 693 O O . SER A 1 92 ? -15.289 -21.109 -25.797 1 96.44 92 SER A O 1
ATOM 695 N N . VAL A 1 93 ? -14.906 -20 -23.891 1 97.75 93 VAL A N 1
ATOM 696 C CA . VAL A 1 93 ? -15.562 -21.016 -23.062 1 97.75 93 VAL A CA 1
ATOM 697 C C . VAL A 1 93 ? -17.047 -20.688 -22.938 1 97.75 93 VAL A C 1
ATOM 699 O O . VAL A 1 93 ? -17.875 -21.594 -22.844 1 97.75 93 VAL A O 1
ATOM 702 N N . ARG A 1 94 ? -17.406 -19.469 -22.953 1 97.44 94 ARG A N 1
ATOM 703 C CA . ARG A 1 94 ? -18.766 -19.062 -22.641 1 97.44 94 ARG A CA 1
ATOM 704 C C . ARG A 1 94 ? -19.703 -19.344 -23.812 1 97.44 94 ARG A C 1
ATOM 706 O O . ARG A 1 94 ? -19.266 -19.422 -24.953 1 97.44 94 ARG A O 1
ATOM 713 N N . ASP A 1 95 ? -20.969 -19.594 -23.547 1 97.56 95 ASP A N 1
ATOM 714 C CA . ASP A 1 95 ? -22.094 -19.594 -24.484 1 97.56 95 ASP A CA 1
ATOM 715 C C . ASP A 1 95 ? -22.828 -18.25 -24.469 1 97.56 95 ASP A C 1
ATOM 717 O O . ASP A 1 95 ? -22.609 -17.438 -23.578 1 97.56 95 ASP A O 1
ATOM 721 N N . PRO A 1 96 ? -23.672 -17.984 -25.438 1 95.69 96 PRO A N 1
ATOM 722 C CA . PRO A 1 96 ? -24.344 -16.688 -25.547 1 95.69 96 PRO A CA 1
ATOM 723 C C . PRO A 1 96 ? -25.125 -16.328 -24.281 1 95.69 96 PRO A C 1
ATOM 725 O O . PRO A 1 96 ? -25.156 -15.164 -23.875 1 95.69 96 PRO A O 1
ATOM 728 N N . GLU A 1 97 ? -25.719 -17.266 -23.578 1 96.69 97 GLU A N 1
ATOM 729 C CA . GLU A 1 97 ? -26.562 -16.984 -22.422 1 96.69 97 GLU A CA 1
ATOM 730 C C . GLU A 1 97 ? -25.828 -17.203 -21.109 1 96.69 97 GLU A C 1
ATOM 732 O O . GLU A 1 97 ? -26.406 -17.109 -20.031 1 96.69 97 GLU A O 1
ATOM 737 N N . THR A 1 98 ? -24.531 -17.469 -21.203 1 98.12 98 THR A N 1
ATOM 738 C CA . THR A 1 98 ? -23.719 -17.719 -20 1 98.12 98 THR A CA 1
ATOM 739 C C . THR A 1 98 ? -23.703 -16.484 -19.109 1 98.12 98 THR A C 1
ATOM 741 O O . THR A 1 98 ? -23.562 -15.359 -19.578 1 98.12 98 THR A O 1
ATOM 744 N N . LYS A 1 99 ? -23.922 -16.641 -17.812 1 98.38 99 LYS A N 1
ATOM 745 C CA . LYS A 1 99 ? -23.703 -15.578 -16.828 1 98.38 99 LYS A CA 1
ATOM 746 C C . LYS A 1 99 ? -22.328 -15.703 -16.188 1 98.38 99 LYS A C 1
ATOM 748 O O . LYS A 1 99 ? -21.969 -16.766 -15.656 1 98.38 99 LYS A O 1
ATOM 753 N N . VAL A 1 100 ? -21.547 -14.711 -16.281 1 98.62 100 VAL A N 1
ATOM 754 C CA . VAL A 1 100 ? -20.219 -14.664 -15.672 1 98.62 100 VAL A CA 1
ATOM 755 C C . VAL A 1 100 ? -20.328 -14.094 -14.258 1 98.62 100 VAL A C 1
ATOM 757 O O . VAL A 1 100 ? -20.922 -13.031 -14.055 1 98.62 100 VAL A O 1
ATOM 760 N N . VAL A 1 101 ? -19.781 -14.773 -13.25 1 98.75 101 VAL A N 1
ATOM 761 C CA . VAL A 1 101 ? -19.891 -14.414 -11.836 1 98.75 101 VAL A CA 1
ATOM 762 C C . VAL A 1 101 ? -18.5 -14.109 -11.273 1 98.75 101 VAL A C 1
ATOM 764 O O . VAL A 1 101 ? -17.531 -14.828 -11.562 1 98.75 101 VAL A O 1
ATOM 767 N N . ALA A 1 102 ? -18.344 -13.031 -10.547 1 98.44 102 ALA A N 1
ATOM 768 C CA . ALA A 1 102 ? -17.094 -12.664 -9.875 1 98.44 102 ALA A CA 1
ATOM 769 C C . ALA A 1 102 ? -17.375 -11.914 -8.578 1 98.44 102 ALA A C 1
ATOM 771 O O . ALA A 1 102 ? -18.531 -11.57 -8.289 1 98.44 102 ALA A O 1
ATOM 772 N N . GLN A 1 103 ? -16.406 -11.797 -7.789 1 98.19 103 GLN A N 1
ATOM 773 C CA . GLN A 1 103 ? -16.531 -10.992 -6.574 1 98.19 103 GLN A CA 1
ATOM 774 C C . GLN A 1 103 ? -16.594 -9.508 -6.902 1 98.19 103 GLN A C 1
ATOM 776 O O . GLN A 1 103 ? -16.078 -9.062 -7.934 1 98.19 103 GLN A O 1
ATOM 781 N N . ALA A 1 104 ? -17.125 -8.758 -6.07 1 96.69 104 ALA A N 1
ATOM 782 C CA . ALA A 1 104 ? -17.516 -7.383 -6.34 1 96.69 104 ALA A CA 1
ATOM 783 C C . ALA A 1 104 ? -16.297 -6.508 -6.633 1 96.69 104 ALA A C 1
ATOM 785 O O . ALA A 1 104 ? -16.406 -5.508 -7.348 1 96.69 104 ALA A O 1
ATOM 786 N N . ASN A 1 105 ? -15.188 -6.824 -6.152 1 95.75 105 ASN A N 1
ATOM 787 C CA . ASN A 1 105 ? -13.984 -6.016 -6.336 1 95.75 105 ASN A CA 1
ATOM 788 C C . ASN A 1 105 ? -13.32 -6.301 -7.676 1 95.75 105 ASN A C 1
ATOM 790 O O . ASN A 1 105 ? -12.234 -5.781 -7.957 1 95.75 105 ASN A O 1
ATOM 794 N N . TRP A 1 106 ? -13.953 -7.027 -8.578 1 95.88 106 TRP A N 1
ATOM 795 C CA . TRP A 1 106 ? -13.336 -7.449 -9.828 1 95.88 106 TRP A CA 1
ATOM 796 C C . TRP A 1 106 ? -12.953 -6.242 -10.68 1 95.88 106 TRP A C 1
ATOM 798 O O . TRP A 1 106 ? -11.969 -6.285 -11.422 1 95.88 106 TRP A O 1
ATOM 808 N N . THR A 1 107 ? -13.617 -5.156 -10.531 1 94.81 107 THR A N 1
ATOM 809 C CA . THR A 1 107 ? -13.344 -3.984 -11.352 1 94.81 107 THR A CA 1
ATOM 810 C C . THR A 1 107 ? -12.023 -3.336 -10.945 1 94.81 107 THR A C 1
ATOM 812 O O . THR A 1 107 ? -11.32 -2.768 -11.789 1 94.81 107 THR A O 1
ATOM 815 N N . LEU A 1 108 ? -11.742 -3.389 -9.656 1 91.44 108 LEU A N 1
ATOM 816 C CA . LEU A 1 108 ? -10.5 -2.797 -9.18 1 91.44 108 LEU A CA 1
ATOM 817 C C . LEU A 1 108 ? -9.297 -3.465 -9.836 1 91.44 108 LEU A C 1
ATOM 819 O O . LEU A 1 108 ? -8.398 -2.785 -10.336 1 91.44 108 LEU A O 1
ATOM 823 N N . TRP A 1 109 ? -9.352 -4.746 -9.844 1 88.81 109 TRP A N 1
ATOM 824 C CA . TRP A 1 109 ? -8.258 -5.48 -10.461 1 88.81 109 TRP A CA 1
ATOM 825 C C . TRP A 1 109 ? -8.219 -5.23 -11.969 1 88.81 109 TRP A C 1
ATOM 827 O O . TRP A 1 109 ? -7.148 -5.004 -12.539 1 88.81 109 TRP A O 1
ATOM 837 N N . ARG A 1 110 ? -9.352 -5.328 -12.586 1 92.69 110 ARG A N 1
ATOM 838 C CA . ARG A 1 110 ? -9.43 -5.098 -14.031 1 92.69 110 ARG A CA 1
ATOM 839 C C . ARG A 1 110 ? -8.859 -3.732 -14.398 1 92.69 110 ARG A C 1
ATOM 841 O O . ARG A 1 110 ? -8.023 -3.625 -15.297 1 92.69 110 ARG A O 1
ATOM 848 N N . ASP A 1 111 ? -9.281 -2.729 -13.68 1 94 111 ASP A N 1
ATOM 849 C CA . ASP A 1 111 ? -8.906 -1.356 -14 1 94 111 ASP A CA 1
ATOM 850 C C . ASP A 1 111 ? -7.402 -1.143 -13.805 1 94 111 ASP A C 1
ATOM 852 O O . ASP A 1 111 ? -6.746 -0.509 -14.633 1 94 111 ASP A O 1
ATOM 856 N N . ASP A 1 112 ? -6.848 -1.649 -12.711 1 93.5 112 ASP A N 1
ATOM 857 C CA . ASP A 1 112 ? -5.41 -1.562 -12.484 1 93.5 112 ASP A CA 1
ATOM 858 C C . ASP A 1 112 ? -4.633 -2.225 -13.617 1 93.5 112 ASP A C 1
ATOM 860 O O . ASP A 1 112 ? -3.643 -1.674 -14.102 1 93.5 112 ASP A O 1
ATOM 864 N N . ASN A 1 113 ? -5.117 -3.438 -13.945 1 91.69 113 ASN A N 1
ATOM 865 C CA . ASN A 1 113 ? -4.441 -4.184 -15 1 91.69 113 ASN A CA 1
ATOM 866 C C . ASN A 1 113 ? -4.496 -3.441 -16.328 1 91.69 113 ASN A C 1
ATOM 868 O O . ASN A 1 113 ? -3.488 -3.336 -17.031 1 91.69 113 ASN A O 1
ATOM 872 N N . GLU A 1 114 ? -5.656 -2.959 -16.688 1 92.88 114 GLU A N 1
ATOM 873 C CA . GLU A 1 114 ? -5.812 -2.234 -17.938 1 92.88 114 GLU A CA 1
ATOM 874 C C . GLU A 1 114 ? -4.93 -0.989 -17.969 1 92.88 114 GLU A C 1
ATOM 876 O O . GLU A 1 114 ? -4.309 -0.688 -19 1 92.88 114 GLU A O 1
ATOM 881 N N . ARG A 1 115 ? -4.82 -0.344 -16.859 1 95.31 115 ARG A N 1
ATOM 882 C CA . ARG A 1 115 ? -4.047 0.889 -16.766 1 95.31 115 ARG A CA 1
ATOM 883 C C . ARG A 1 115 ? -2.557 0.615 -16.938 1 95.31 115 ARG A C 1
ATOM 885 O O . ARG A 1 115 ? -1.825 1.449 -17.469 1 95.31 115 ARG A O 1
ATOM 892 N N . LEU A 1 116 ? -2.113 -0.587 -16.562 1 96.31 116 LEU A N 1
ATOM 893 C CA . LEU A 1 116 ? -0.678 -0.816 -16.453 1 96.31 116 LEU A CA 1
ATOM 894 C C . LEU A 1 116 ? -0.253 -2.033 -17.266 1 96.31 116 LEU A C 1
ATOM 896 O O . LEU A 1 116 ? 0.711 -2.717 -16.906 1 96.31 116 LEU A O 1
ATOM 900 N N . ILE A 1 117 ? -0.913 -2.377 -18.281 1 92.19 117 ILE A N 1
ATOM 901 C CA . ILE A 1 117 ? -0.682 -3.592 -19.047 1 92.19 117 ILE A CA 1
ATOM 902 C C . ILE A 1 117 ? 0.767 -3.631 -19.531 1 92.19 117 ILE A C 1
ATOM 904 O O . ILE A 1 117 ? 1.497 -4.582 -19.25 1 92.19 117 ILE A O 1
ATOM 908 N N . PRO A 1 118 ? 1.268 -2.572 -20.234 1 93.38 118 PRO A N 1
ATOM 909 C CA . PRO A 1 118 ? 2.654 -2.639 -20.703 1 93.38 118 PRO A CA 1
ATOM 910 C C . PRO A 1 118 ? 3.656 -2.77 -19.547 1 93.38 118 PRO A C 1
ATOM 912 O O . PRO A 1 118 ? 4.621 -3.535 -19.656 1 93.38 118 PRO A O 1
ATOM 915 N N . TYR A 1 119 ? 3.447 -2.074 -18.531 1 95.81 119 TYR A N 1
ATOM 916 C CA . TYR A 1 119 ? 4.332 -2.092 -17.375 1 95.81 119 TYR A CA 1
ATOM 917 C C . TYR A 1 119 ? 4.391 -3.482 -16.75 1 95.81 119 TYR A C 1
ATOM 919 O O . TYR A 1 119 ? 5.477 -4.012 -16.516 1 95.81 119 TYR A O 1
ATOM 927 N N . ARG A 1 120 ? 3.217 -4.043 -16.516 1 92.44 120 ARG A N 1
ATOM 928 C CA . ARG A 1 120 ? 3.143 -5.344 -15.852 1 92.44 120 ARG A CA 1
ATOM 929 C C . ARG A 1 120 ? 3.736 -6.438 -16.734 1 92.44 120 ARG A C 1
ATOM 931 O O . ARG A 1 120 ? 4.395 -7.352 -16.234 1 92.44 120 ARG A O 1
ATOM 938 N N . ALA A 1 121 ? 3.49 -6.379 -17.969 1 89.31 121 ALA A N 1
ATOM 939 C CA . ALA A 1 121 ? 4.066 -7.352 -18.906 1 89.31 121 ALA A CA 1
ATOM 940 C C . ALA A 1 121 ? 5.59 -7.312 -18.859 1 89.31 121 ALA A C 1
ATOM 942 O O . ALA A 1 121 ? 6.246 -8.359 -18.828 1 89.31 121 ALA A O 1
ATOM 943 N N . SER A 1 122 ? 6.148 -6.176 -18.797 1 90.62 122 SER A N 1
ATOM 944 C CA . SER A 1 122 ? 7.598 -6.02 -18.797 1 90.62 122 SER A CA 1
ATOM 945 C C . SER A 1 122 ? 8.211 -6.562 -17.5 1 90.62 122 SER A C 1
ATOM 947 O O . SER A 1 122 ? 9.383 -6.926 -17.469 1 90.62 122 SER A O 1
ATOM 949 N N . ARG A 1 123 ? 7.457 -6.664 -16.531 1 91.81 123 ARG A N 1
ATOM 950 C CA . ARG A 1 123 ? 7.973 -7.035 -15.219 1 91.81 123 ARG A CA 1
ATOM 951 C C . ARG A 1 123 ? 7.844 -8.539 -14.984 1 91.81 123 ARG A C 1
ATOM 953 O O . ARG A 1 123 ? 8.477 -9.086 -14.078 1 91.81 123 ARG A O 1
ATOM 960 N N . SER A 1 124 ? 7.066 -9.203 -15.805 1 87.75 124 SER A N 1
ATOM 961 C CA . SER A 1 124 ? 6.797 -10.602 -15.469 1 87.75 124 SER A CA 1
ATOM 962 C C . SER A 1 124 ? 7.078 -11.523 -16.641 1 87.75 124 SER A C 1
ATOM 964 O O . SER A 1 124 ? 7.316 -12.719 -16.469 1 87.75 124 SER A O 1
ATOM 966 N N . ALA A 1 125 ? 7.113 -11.062 -17.828 1 83 125 ALA A N 1
ATOM 967 C CA . ALA A 1 125 ? 7.18 -11.891 -19.031 1 83 125 ALA A CA 1
ATOM 968 C C . ALA A 1 125 ? 8.453 -12.734 -19.047 1 83 125 ALA A C 1
ATOM 970 O O . ALA A 1 125 ? 8.438 -13.883 -19.484 1 83 125 ALA A O 1
ATOM 971 N N . PHE A 1 126 ? 9.445 -12.203 -18.469 1 84.75 126 PHE A N 1
ATOM 972 C CA . PHE A 1 126 ? 10.734 -12.875 -18.531 1 84.75 126 PHE A CA 1
ATOM 973 C C . PHE A 1 126 ? 10.711 -14.164 -17.719 1 84.75 126 PHE A C 1
ATOM 975 O O . PHE A 1 126 ? 11.453 -15.102 -18.016 1 84.75 126 PHE A O 1
ATOM 982 N N . ALA A 1 127 ? 9.852 -14.25 -16.781 1 84.5 127 ALA A N 1
ATOM 983 C CA . ALA A 1 127 ? 9.82 -15.398 -15.875 1 84.5 127 ALA A CA 1
ATOM 984 C C . ALA A 1 127 ? 9.117 -16.578 -16.531 1 84.5 127 ALA A C 1
ATOM 986 O O . ALA A 1 127 ? 9.258 -17.719 -16.062 1 84.5 127 ALA A O 1
ATOM 987 N N . PHE A 1 128 ? 8.312 -16.312 -17.594 1 79.62 128 PHE A N 1
ATOM 988 C CA . PHE A 1 128 ? 7.465 -17.359 -18.141 1 79.62 128 PHE A CA 1
ATOM 989 C C . PHE A 1 128 ? 7.793 -17.609 -19.609 1 79.62 128 PHE A C 1
ATOM 991 O O . PHE A 1 128 ? 7.105 -18.375 -20.281 1 79.62 128 PHE A O 1
ATOM 998 N N . LYS A 1 129 ? 8.797 -17.016 -20.172 1 79.44 129 LYS A N 1
ATOM 999 C CA . LYS A 1 129 ? 9.094 -17.031 -21.609 1 79.44 129 LYS A CA 1
ATOM 1000 C C . LYS A 1 129 ? 9.219 -18.453 -22.125 1 79.44 129 LYS A C 1
ATOM 1002 O O . LYS A 1 129 ? 8.578 -18.828 -23.109 1 79.44 129 LYS A O 1
ATOM 1007 N N . ASP A 1 130 ? 9.938 -19.234 -21.422 1 75.56 130 ASP A N 1
ATOM 1008 C CA . ASP A 1 130 ? 10.18 -20.609 -21.891 1 75.56 130 ASP A CA 1
ATOM 1009 C C . ASP A 1 130 ? 8.93 -21.469 -21.734 1 75.56 130 ASP A C 1
ATOM 1011 O O . ASP A 1 130 ? 8.586 -22.234 -22.625 1 75.56 130 ASP A O 1
ATOM 1015 N N . THR A 1 131 ? 8.305 -21.281 -20.641 1 78.31 131 THR A N 1
ATOM 1016 C CA . THR A 1 131 ? 7.078 -22.016 -20.359 1 78.31 131 THR A CA 1
ATOM 1017 C C . THR A 1 131 ? 6 -21.688 -21.391 1 78.31 131 THR A C 1
ATOM 1019 O O . THR A 1 131 ? 5.324 -22.594 -21.891 1 78.31 131 THR A O 1
ATOM 1022 N N . LEU A 1 132 ? 5.938 -20.531 -21.766 1 79.69 132 LEU A N 1
ATOM 1023 C CA . LEU A 1 132 ? 4.906 -20.078 -22.688 1 79.69 132 LEU A CA 1
ATOM 1024 C C . LEU A 1 132 ? 5.199 -20.562 -24.109 1 79.69 132 LEU A C 1
ATOM 1026 O O . LEU A 1 132 ? 4.293 -21 -24.812 1 79.69 132 LEU A O 1
ATOM 1030 N N . SER A 1 133 ? 6.426 -20.547 -24.484 1 80.06 133 SER A N 1
ATOM 1031 C CA . SER A 1 133 ? 6.805 -21 -25.812 1 80.06 133 SER A CA 1
ATOM 1032 C C . SER A 1 133 ? 6.488 -22.484 -26 1 80.06 133 SER A C 1
ATOM 1034 O O . SER A 1 133 ? 5.867 -22.875 -27 1 80.06 133 SER A O 1
ATOM 1036 N N . ALA A 1 134 ? 6.812 -23.266 -25.078 1 80 134 ALA A N 1
ATOM 1037 C CA . ALA A 1 134 ? 6.547 -24.703 -25.125 1 80 134 ALA A CA 1
ATOM 1038 C C . ALA A 1 134 ? 5.047 -24.984 -25.094 1 80 134 ALA A C 1
ATOM 1040 O O . ALA A 1 134 ? 4.562 -25.875 -25.797 1 80 134 ALA A O 1
ATOM 1041 N N . GLY A 1 135 ? 4.422 -24.219 -24.312 1 79.5 135 GLY A N 1
ATOM 1042 C CA . GLY A 1 135 ? 2.986 -24.406 -24.156 1 79.5 135 GLY A CA 1
ATOM 1043 C C . GLY A 1 135 ? 2.201 -24.062 -25.406 1 79.5 135 GLY A C 1
ATOM 1044 O O . GLY A 1 135 ? 1.287 -24.797 -25.797 1 79.5 135 GLY A O 1
ATOM 1045 N N . ILE A 1 136 ? 2.602 -23.031 -26.016 1 82.06 136 ILE A N 1
ATOM 1046 C CA . ILE A 1 136 ? 1.927 -22.562 -27.234 1 82.06 136 ILE A CA 1
ATOM 1047 C C . ILE A 1 136 ? 2.07 -23.609 -28.328 1 82.06 136 ILE A C 1
ATOM 1049 O O . ILE A 1 136 ? 1.095 -23.953 -29 1 82.06 136 ILE A O 1
ATOM 1053 N N . GLN A 1 137 ? 3.188 -24.172 -28.469 1 83.75 137 GLN A N 1
ATOM 1054 C CA . GLN A 1 137 ? 3.414 -25.203 -29.469 1 83.75 137 GLN A CA 1
ATOM 1055 C C . GLN A 1 137 ? 2.553 -26.438 -29.203 1 83.75 137 GLN A C 1
ATOM 1057 O O . GLN A 1 137 ? 1.981 -27.016 -30.125 1 83.75 137 GLN A O 1
ATOM 1062 N N . ALA A 1 138 ? 2.496 -26.75 -27.969 1 83.56 138 ALA A N 1
ATOM 1063 C CA . ALA A 1 138 ? 1.701 -27.906 -27.578 1 83.56 138 ALA A CA 1
ATOM 1064 C C . ALA A 1 138 ? 0.222 -27.688 -27.891 1 83.56 138 ALA A C 1
ATOM 1066 O O . ALA A 1 138 ? -0.464 -28.594 -28.359 1 83.56 138 ALA A O 1
ATOM 1067 N N . ILE A 1 139 ? -0.208 -26.547 -27.641 1 85.06 139 ILE A N 1
ATOM 1068 C CA . ILE A 1 139 ? -1.61 -26.203 -27.875 1 85.06 139 ILE A CA 1
ATOM 1069 C C . ILE A 1 139 ? -1.903 -26.188 -29.375 1 85.06 139 ILE A C 1
ATOM 1071 O O . ILE A 1 139 ? -2.945 -26.672 -29.812 1 85.06 139 ILE A O 1
ATOM 1075 N N . GLN A 1 140 ? -0.969 -25.641 -30.094 1 85.19 140 GLN A N 1
ATOM 1076 C CA . GLN A 1 140 ? -1.115 -25.625 -31.547 1 85.19 140 GLN A CA 1
ATOM 1077 C C . GLN A 1 140 ? -1.198 -27.031 -32.125 1 85.19 140 GLN A C 1
ATOM 1079 O O . GLN A 1 140 ? -2.025 -27.312 -32.969 1 85.19 140 GLN A O 1
ATOM 1084 N N . ARG A 1 141 ? -0.435 -27.891 -31.656 1 84.31 141 ARG A N 1
ATOM 1085 C CA . ARG A 1 141 ? -0.475 -29.297 -32.062 1 84.31 141 ARG A CA 1
ATOM 1086 C C . ARG A 1 141 ? -1.803 -29.938 -31.688 1 84.31 141 ARG A C 1
ATOM 1088 O O . ARG A 1 141 ? -2.418 -30.625 -32.5 1 84.31 141 ARG A O 1
ATOM 1095 N N . ARG A 1 142 ? -2.199 -29.672 -30.484 1 82.12 142 ARG A N 1
ATOM 1096 C CA . ARG A 1 142 ? -3.432 -30.266 -29.969 1 82.12 142 ARG A CA 1
ATOM 1097 C C . ARG A 1 142 ? -4.641 -29.797 -30.766 1 82.12 142 ARG A C 1
ATOM 1099 O O . ARG A 1 142 ? -5.531 -30.594 -31.078 1 82.12 142 ARG A O 1
ATOM 1106 N N . LEU A 1 143 ? -4.617 -28.547 -31.141 1 84.19 143 LEU A N 1
ATOM 1107 C CA . LEU A 1 143 ? -5.781 -27.969 -31.797 1 84.19 143 LEU A CA 1
ATOM 1108 C C . LEU A 1 143 ? -5.641 -28.047 -33.312 1 84.19 143 LEU A C 1
ATOM 1110 O O . LEU A 1 143 ? -6.609 -27.828 -34.031 1 84.19 143 LEU A O 1
ATOM 1114 N N . GLY A 1 144 ? -4.465 -28.344 -33.75 1 83.44 144 GLY A N 1
ATOM 1115 C CA . GLY A 1 144 ? -4.223 -28.438 -35.188 1 83.44 144 GLY A CA 1
ATOM 1116 C C . GLY A 1 144 ? -4.297 -27.094 -35.906 1 83.44 144 GLY A C 1
ATOM 1117 O O . GLY A 1 144 ? -4.836 -27 -37 1 83.44 144 GLY A O 1
ATOM 1118 N N . THR A 1 145 ? -3.949 -26.031 -35.156 1 84.88 145 THR A N 1
ATOM 1119 C CA . THR A 1 145 ? -3.98 -24.703 -35.719 1 84.88 145 THR A CA 1
ATOM 1120 C C . THR A 1 145 ? -2.811 -23.859 -35.219 1 84.88 145 THR A C 1
ATOM 1122 O O . THR A 1 145 ? -2.289 -24.109 -34.125 1 84.88 145 THR A O 1
ATOM 1125 N N . THR A 1 146 ? -2.377 -22.984 -36.062 1 83.5 146 THR A N 1
ATOM 1126 C CA . THR A 1 146 ? -1.325 -22.062 -35.656 1 83.5 146 THR A CA 1
ATOM 1127 C C . THR A 1 146 ? -1.926 -20.781 -35.062 1 83.5 146 THR A C 1
ATOM 1129 O O . THR A 1 146 ? -1.224 -20 -34.406 1 83.5 146 THR A O 1
ATOM 1132 N N . ARG A 1 147 ? -3.195 -20.531 -35.406 1 84.94 147 ARG A N 1
ATOM 1133 C CA . ARG A 1 147 ? -3.848 -19.344 -34.875 1 84.94 147 ARG A CA 1
ATOM 1134 C C . ARG A 1 147 ? -4.371 -19.578 -33.469 1 84.94 147 ARG A C 1
ATOM 1136 O O . ARG A 1 147 ? -5.215 -20.453 -33.25 1 84.94 147 ARG A O 1
ATOM 1143 N N . LEU A 1 148 ? -3.896 -18.797 -32.5 1 88.06 148 LEU A N 1
ATOM 1144 C CA . LEU A 1 148 ? -4.301 -18.953 -31.094 1 88.06 148 LEU A CA 1
ATOM 1145 C C . LEU A 1 148 ? -5.359 -17.922 -30.719 1 88.06 148 LEU A C 1
ATOM 1147 O O . LEU A 1 148 ? -5.34 -16.797 -31.219 1 88.06 148 LEU A O 1
ATOM 1151 N N . ALA A 1 149 ? -6.309 -18.328 -29.844 1 90.5 149 ALA A N 1
ATOM 1152 C CA . ALA A 1 149 ? -7.328 -17.422 -29.344 1 90.5 149 ALA A CA 1
ATOM 1153 C C . ALA A 1 149 ? -6.699 -16.281 -28.531 1 90.5 149 ALA A C 1
ATOM 1155 O O . ALA A 1 149 ? -5.707 -16.5 -27.828 1 90.5 149 ALA A O 1
ATOM 1156 N N . GLY A 1 150 ? -7.301 -15.148 -28.625 1 91 150 GLY A N 1
ATOM 1157 C CA . GLY A 1 150 ? -6.812 -13.984 -27.906 1 91 150 GLY A CA 1
ATOM 1158 C C . GLY A 1 150 ? -7.184 -13.984 -26.438 1 91 150 GLY A C 1
ATOM 1159 O O . GLY A 1 150 ? -8.016 -14.789 -26 1 91 150 GLY A O 1
ATOM 1160 N N . GLN A 1 151 ? -6.539 -13.117 -25.656 1 92.56 151 GLN A N 1
ATOM 1161 C CA . GLN A 1 151 ? -6.82 -12.938 -24.234 1 92.56 151 GLN A CA 1
ATOM 1162 C C . GLN A 1 151 ? -8.141 -12.203 -24.031 1 92.56 151 GLN A C 1
ATOM 1164 O O . GLN A 1 151 ? -8.336 -11.102 -24.547 1 92.56 151 GLN A O 1
ATOM 1169 N N . SER A 1 152 ? -9.039 -12.758 -23.234 1 94.25 152 SER A N 1
ATOM 1170 C CA . SER A 1 152 ? -10.312 -12.117 -22.938 1 94.25 152 SER A CA 1
ATOM 1171 C C . SER A 1 152 ? -10.164 -11.047 -21.859 1 94.25 152 SER A C 1
ATOM 1173 O O . SER A 1 152 ? -9.242 -11.109 -21.047 1 94.25 152 SER A O 1
ATOM 1175 N N . VAL A 1 153 ? -11.055 -10.07 -21.906 1 88.88 153 VAL A N 1
ATOM 1176 C CA . VAL A 1 153 ? -11.266 -9.125 -20.828 1 88.88 153 VAL A CA 1
ATOM 1177 C C . VAL A 1 153 ? -12.531 -9.492 -20.047 1 88.88 153 VAL A C 1
ATOM 1179 O O . VAL A 1 153 ? -13.578 -9.75 -20.641 1 88.88 153 VAL A O 1
ATOM 1182 N N . PRO A 1 154 ? -12.32 -9.539 -18.812 1 88.75 154 PRO A N 1
ATOM 1183 C CA . PRO A 1 154 ? -13.492 -10 -18.062 1 88.75 154 PRO A CA 1
ATOM 1184 C C . PRO A 1 154 ? -14.672 -9.031 -18.156 1 88.75 154 PRO A C 1
ATOM 1186 O O . PRO A 1 154 ? -14.477 -7.812 -18.141 1 88.75 154 PRO A O 1
ATOM 1189 N N . ASN A 1 155 ? -15.766 -9.5 -18.375 1 90.56 155 ASN A N 1
ATOM 1190 C CA . ASN A 1 155 ? -17.062 -8.844 -18.266 1 90.56 155 ASN A CA 1
ATOM 1191 C C . ASN A 1 155 ? -18.016 -9.633 -17.375 1 90.56 155 ASN A C 1
ATOM 1193 O O . ASN A 1 155 ? -18.438 -10.742 -17.703 1 90.56 155 ASN A O 1
ATOM 1197 N N . VAL A 1 156 ? -18.375 -9.125 -16.25 1 97.25 156 VAL A N 1
ATOM 1198 C CA . VAL A 1 156 ? -19.078 -9.844 -15.195 1 97.25 156 VAL A CA 1
ATOM 1199 C C . VAL A 1 156 ? -20.562 -9.492 -15.219 1 97.25 156 VAL A C 1
ATOM 1201 O O . VAL A 1 156 ? -20.938 -8.312 -15.266 1 97.25 156 VAL A O 1
ATOM 1204 N N . ASP A 1 157 ? -21.391 -10.477 -15.219 1 97.94 157 ASP A N 1
ATOM 1205 C CA . ASP A 1 157 ? -22.844 -10.312 -15.242 1 97.94 157 ASP A CA 1
ATOM 1206 C C . ASP A 1 157 ? -23.422 -10.25 -13.828 1 97.94 157 ASP A C 1
ATOM 1208 O O . ASP A 1 157 ? -24.438 -9.609 -13.602 1 97.94 157 ASP A O 1
ATOM 1212 N N . LEU A 1 158 ? -22.891 -10.945 -12.969 1 98.12 158 LEU A N 1
ATOM 1213 C CA . LEU A 1 158 ? -23.344 -11.062 -11.594 1 98.12 158 LEU A CA 1
ATOM 1214 C C . LEU A 1 158 ? -22.156 -10.953 -10.625 1 98.12 158 LEU A C 1
ATOM 1216 O O . LEU A 1 158 ? -21.172 -11.68 -10.758 1 98.12 158 LEU A O 1
ATOM 1220 N N . ASP A 1 159 ? -22.188 -10 -9.727 1 97.81 159 ASP A N 1
ATOM 1221 C CA . ASP A 1 159 ? -21.156 -9.906 -8.695 1 97.81 159 ASP A CA 1
ATOM 1222 C C . ASP A 1 159 ? -21.766 -9.883 -7.301 1 97.81 159 ASP A C 1
ATOM 1224 O O . ASP A 1 159 ? -23 -9.844 -7.156 1 97.81 159 ASP A O 1
ATOM 1228 N N . PHE A 1 160 ? -21.016 -10.109 -6.312 1 98.06 160 PHE A N 1
ATOM 1229 C CA . PHE A 1 160 ? -21.422 -10.148 -4.914 1 98.06 160 PHE A CA 1
ATOM 1230 C C . PHE A 1 160 ? -20.297 -9.68 -4 1 98.06 160 PHE A C 1
ATOM 1232 O O . PHE A 1 160 ? -19.125 -9.773 -4.355 1 98.06 160 PHE A O 1
ATOM 1239 N N . ALA A 1 161 ? -20.672 -9.188 -2.826 1 95.88 161 ALA A N 1
ATOM 1240 C CA . ALA A 1 161 ? -19.688 -8.609 -1.926 1 95.88 161 ALA A CA 1
ATOM 1241 C C . ALA A 1 161 ? -19.109 -9.672 -0.99 1 95.88 161 ALA A C 1
ATOM 1243 O O . ALA A 1 161 ? -17.891 -9.82 -0.871 1 95.88 161 ALA A O 1
ATOM 1244 N N . ASP A 1 162 ? -20.016 -10.422 -0.415 1 97.62 162 ASP A N 1
ATOM 1245 C CA . ASP A 1 162 ? -19.531 -11.312 0.633 1 97.62 162 ASP A CA 1
ATOM 1246 C C . ASP A 1 162 ? -19.812 -12.773 0.276 1 97.62 162 ASP A C 1
ATOM 1248 O O . ASP A 1 162 ? -18.891 -13.594 0.229 1 97.62 162 ASP A O 1
ATOM 1252 N N . THR A 1 163 ? -21.094 -13.133 0.068 1 98.44 163 THR A N 1
ATOM 1253 C CA . THR A 1 163 ? -21.484 -14.484 -0.29 1 98.44 163 THR A CA 1
ATOM 1254 C C . THR A 1 163 ? -22.578 -14.477 -1.359 1 98.44 163 THR A C 1
ATOM 1256 O O . THR A 1 163 ? -23.344 -13.508 -1.464 1 98.44 163 THR A O 1
ATOM 1259 N N . LEU A 1 164 ? -22.578 -15.43 -2.193 1 98.62 164 LEU A N 1
ATOM 1260 C CA . LEU A 1 164 ? -23.609 -15.664 -3.191 1 98.62 164 LEU A CA 1
ATOM 1261 C C . LEU A 1 164 ? -23.906 -17.156 -3.322 1 98.62 164 LEU A C 1
ATOM 1263 O O . LEU A 1 164 ? -22.984 -17.969 -3.443 1 98.62 164 LEU A O 1
ATOM 1267 N N . VAL A 1 165 ? -25.141 -17.484 -3.186 1 98.62 165 VAL A N 1
ATOM 1268 C CA . VAL A 1 165 ? -25.547 -18.875 -3.371 1 98.62 165 VAL A CA 1
ATOM 1269 C C . VAL A 1 165 ? -26.125 -19.062 -4.773 1 98.62 165 VAL A C 1
ATOM 1271 O O . VAL A 1 165 ? -27.016 -18.312 -5.195 1 98.62 165 VAL A O 1
ATOM 1274 N N . LEU A 1 166 ? -25.562 -20.031 -5.508 1 98 166 LEU A N 1
ATOM 1275 C CA . LEU A 1 166 ? -26.078 -20.453 -6.809 1 98 166 LEU A CA 1
ATOM 1276 C C . LEU A 1 166 ? -26.656 -21.859 -6.734 1 98 166 LEU A C 1
ATOM 1278 O O . LEU A 1 166 ? -26.031 -22.766 -6.172 1 98 166 LEU A O 1
ATOM 1282 N N . GLU A 1 167 ? -27.844 -21.984 -7.191 1 97.31 167 GLU A N 1
ATOM 1283 C CA . GLU A 1 167 ? -28.469 -23.297 -7.363 1 97.31 167 GLU A CA 1
ATOM 1284 C C . GLU A 1 167 ? -28.719 -23.594 -8.836 1 97.31 167 GLU A C 1
ATOM 1286 O O . GLU A 1 167 ? -29.531 -22.906 -9.484 1 97.31 167 GLU A O 1
ATOM 1291 N N . VAL A 1 168 ? -27.984 -24.578 -9.352 1 97.31 168 VAL A N 1
ATOM 1292 C CA . VAL A 1 168 ? -28.109 -24.953 -10.758 1 97.31 168 VAL A CA 1
ATOM 1293 C C . VAL A 1 168 ? -28.406 -26.453 -10.875 1 97.31 168 VAL A C 1
ATOM 1295 O O . VAL A 1 168 ? -27.578 -27.281 -10.5 1 97.31 168 VAL A O 1
ATOM 1298 N N . GLY A 1 169 ? -29.578 -26.828 -11.391 1 96.94 169 GLY A N 1
ATOM 1299 C CA . GLY A 1 169 ? -29.953 -28.234 -11.555 1 96.94 169 GLY A CA 1
ATOM 1300 C C . GLY A 1 169 ? -29.906 -29.016 -10.258 1 96.94 169 GLY A C 1
ATOM 1301 O O . GLY A 1 169 ? -29.438 -30.156 -10.227 1 96.94 169 GLY A O 1
ATOM 1302 N N . GLY A 1 170 ? -30.141 -28.391 -9.164 1 94.81 170 GLY A N 1
ATOM 1303 C CA . GLY A 1 170 ? -30.172 -29.047 -7.875 1 94.81 170 GLY A CA 1
ATOM 1304 C C . GLY A 1 170 ? -28.828 -29.062 -7.168 1 94.81 170 GLY A C 1
ATOM 1305 O O . GLY A 1 170 ? -28.734 -29.453 -6.008 1 94.81 170 GLY A O 1
ATOM 1306 N N . ARG A 1 171 ? -27.75 -28.656 -7.812 1 96.88 171 ARG A N 1
ATOM 1307 C CA . ARG A 1 171 ? -26.438 -28.578 -7.195 1 96.88 171 ARG A CA 1
ATOM 1308 C C . ARG A 1 171 ? -26.203 -27.203 -6.586 1 96.88 171 ARG A C 1
ATOM 1310 O O . ARG A 1 171 ? -26.203 -26.203 -7.293 1 96.88 171 ARG A O 1
ATOM 1317 N N . ARG A 1 172 ? -26.031 -27.203 -5.273 1 97.88 172 ARG A N 1
ATOM 1318 C CA . ARG A 1 172 ? -25.859 -25.969 -4.527 1 97.88 172 ARG A CA 1
ATOM 1319 C C . ARG A 1 172 ? -24.375 -25.578 -4.457 1 97.88 172 ARG A C 1
ATOM 1321 O O . ARG A 1 172 ? -23.531 -26.422 -4.113 1 97.88 172 ARG A O 1
ATOM 1328 N N . MET A 1 173 ? -24.109 -24.344 -4.816 1 98.5 173 MET A N 1
ATOM 1329 C CA . MET A 1 173 ? -22.766 -23.766 -4.723 1 98.5 173 MET A CA 1
ATOM 1330 C C . MET A 1 173 ? -22.797 -22.453 -3.939 1 98.5 173 MET A C 1
ATOM 1332 O O . MET A 1 173 ? -23.656 -21.609 -4.176 1 98.5 173 MET A O 1
ATOM 1336 N N . GLU A 1 174 ? -21.938 -22.391 -3.008 1 98.81 174 GLU A N 1
ATOM 1337 C CA . GLU A 1 174 ? -21.797 -21.156 -2.258 1 98.81 174 GLU A CA 1
ATOM 1338 C C . GLU A 1 174 ? -20.484 -20.453 -2.611 1 98.81 174 GLU A C 1
ATOM 1340 O O . GLU A 1 174 ? -19.406 -21.016 -2.453 1 98.81 174 GLU A O 1
ATOM 1345 N N . LEU A 1 175 ? -20.609 -19.312 -3.223 1 98.88 175 LEU A N 1
ATOM 1346 C CA . LEU A 1 175 ? -19.438 -18.469 -3.496 1 98.88 175 LEU A CA 1
ATOM 1347 C C . LEU A 1 175 ? -19.109 -17.594 -2.295 1 98.88 175 LEU A C 1
ATOM 1349 O O . LEU A 1 175 ? -19.984 -16.875 -1.788 1 98.88 175 LEU A O 1
ATOM 1353 N N . VAL A 1 176 ? -17.922 -17.688 -1.781 1 98.75 176 VAL A N 1
ATOM 1354 C CA . VAL A 1 176 ? -17.484 -17 -0.566 1 98.75 176 VAL A CA 1
ATOM 1355 C C . VAL A 1 176 ? -16.328 -16.062 -0.883 1 98.75 176 VAL A C 1
ATOM 1357 O O . VAL A 1 176 ? -15.305 -16.5 -1.438 1 98.75 176 VAL A O 1
ATOM 1360 N N . SER A 1 177 ? -16.5 -14.812 -0.509 1 98.56 177 SER A N 1
ATOM 1361 C CA . SER A 1 177 ? -15.445 -13.828 -0.716 1 98.56 177 SER A CA 1
ATOM 1362 C C . SER A 1 177 ? -14.258 -14.086 0.207 1 98.56 177 SER A C 1
ATOM 1364 O O . SER A 1 177 ? -14.438 -14.32 1.403 1 98.56 177 SER A O 1
ATOM 1366 N N . VAL A 1 178 ? -13.055 -14.07 -0.329 1 98 178 VAL A N 1
ATOM 1367 C CA . VAL A 1 178 ? -11.805 -14.188 0.411 1 98 178 VAL A CA 1
ATOM 1368 C C . VAL A 1 178 ? -10.812 -13.141 -0.084 1 98 178 VAL A C 1
ATOM 1370 O O . VAL A 1 178 ? -9.75 -13.477 -0.617 1 98 178 VAL A O 1
ATOM 1373 N N . PRO A 1 179 ? -11.039 -11.898 0.214 1 96.06 179 PRO A N 1
ATOM 1374 C CA . PRO A 1 179 ? -10.305 -10.781 -0.381 1 96.06 179 PRO A CA 1
ATOM 1375 C C . PRO A 1 179 ? -8.828 -10.766 0.026 1 96.06 179 PRO A C 1
ATOM 1377 O O . PRO A 1 179 ? -8.047 -9.969 -0.496 1 96.06 179 PRO A O 1
ATOM 1380 N N . GLY A 1 180 ? -8.414 -11.625 0.9 1 95.38 180 GLY A N 1
ATOM 1381 C CA . GLY A 1 180 ? -7.023 -11.734 1.295 1 95.38 180 GLY A CA 1
ATOM 1382 C C . GLY A 1 180 ? -6.23 -12.688 0.418 1 95.38 180 GLY A C 1
ATOM 1383 O O . GLY A 1 180 ? -5.07 -12.984 0.705 1 95.38 180 GLY A O 1
ATOM 1384 N N . GLY A 1 181 ? -6.816 -13.242 -0.64 1 93.62 181 GLY A N 1
ATOM 1385 C CA . GLY A 1 181 ? -6.113 -14.109 -1.572 1 93.62 181 GLY A CA 1
ATOM 1386 C C . GLY A 1 181 ? -5.109 -13.367 -2.436 1 93.62 181 GLY A C 1
ATOM 1387 O O . GLY A 1 181 ? -4.543 -12.359 -2.012 1 93.62 181 GLY A O 1
ATOM 1388 N N . GLU A 1 182 ? -4.793 -13.789 -3.557 1 90.75 182 GLU A N 1
ATOM 1389 C CA . GLU A 1 182 ? -3.801 -13.188 -4.441 1 90.75 182 GLU A CA 1
ATOM 1390 C C . GLU A 1 182 ? -4.281 -11.836 -4.969 1 90.75 182 GLU A C 1
ATOM 1392 O O . GLU A 1 182 ? -3.479 -11.016 -5.418 1 90.75 182 GLU A O 1
ATOM 1397 N N . THR A 1 183 ? -5.59 -11.773 -5.023 1 92.06 183 THR A N 1
ATOM 1398 C CA . THR A 1 183 ? -6.219 -10.508 -5.387 1 92.06 183 THR A CA 1
ATOM 1399 C C . THR A 1 183 ? -7.312 -10.141 -4.387 1 92.06 183 THR A C 1
ATOM 1401 O O . THR A 1 183 ? -7.773 -10.992 -3.623 1 92.06 183 THR A O 1
ATOM 1404 N N . THR A 1 184 ? -7.695 -8.906 -4.418 1 93.06 184 THR A N 1
ATOM 1405 C CA . THR A 1 184 ? -8.711 -8.453 -3.473 1 93.06 184 THR A CA 1
ATOM 1406 C C . THR A 1 184 ? -10.094 -8.906 -3.908 1 93.06 184 THR A C 1
ATOM 1408 O O . THR A 1 184 ? -11.055 -8.812 -3.139 1 93.06 184 THR A O 1
ATOM 1411 N N . ASP A 1 185 ? -10.227 -9.453 -5.133 1 96.19 185 ASP A N 1
ATOM 1412 C CA . ASP A 1 185 ? -11.5 -9.961 -5.641 1 96.19 185 ASP A CA 1
ATOM 1413 C C . ASP A 1 185 ? -11.539 -11.484 -5.586 1 96.19 185 ASP A C 1
ATOM 1415 O O . ASP A 1 185 ? -12.328 -12.117 -6.297 1 96.19 185 ASP A O 1
ATOM 1419 N N . SER A 1 186 ? -10.734 -12.078 -4.793 1 97.44 186 SER A N 1
ATOM 1420 C CA . SER A 1 186 ? -10.68 -13.531 -4.699 1 97.44 186 SER A CA 1
ATOM 1421 C C . SER A 1 186 ? -11.953 -14.094 -4.074 1 97.44 186 SER A C 1
ATOM 1423 O O . SER A 1 186 ? -12.516 -13.492 -3.162 1 97.44 186 SER A O 1
ATOM 1425 N N . LEU A 1 187 ? -12.367 -15.227 -4.539 1 98.56 187 LEU A N 1
ATOM 1426 C CA . LEU A 1 187 ? -13.477 -15.984 -3.971 1 98.56 187 LEU A CA 1
ATOM 1427 C C . LEU A 1 187 ? -13.203 -17.484 -4.059 1 98.56 187 LEU A C 1
ATOM 1429 O O . LEU A 1 187 ? -12.344 -17.922 -4.824 1 98.56 187 LEU A O 1
ATOM 1433 N N . VAL A 1 188 ? -13.867 -18.234 -3.236 1 98.69 188 VAL A N 1
ATOM 1434 C CA . VAL A 1 188 ? -13.836 -19.688 -3.336 1 98.69 188 VAL A CA 1
ATOM 1435 C C . VAL A 1 188 ? -15.242 -20.219 -3.635 1 98.69 188 VAL A C 1
ATOM 1437 O O . VAL A 1 188 ? -16.234 -19.547 -3.354 1 98.69 188 VAL A O 1
ATOM 1440 N N . VAL A 1 189 ? -15.297 -21.359 -4.273 1 98.88 189 VAL A N 1
ATOM 1441 C CA . VAL A 1 189 ? -16.547 -22.062 -4.516 1 98.88 189 VAL A CA 1
ATOM 1442 C C . VAL A 1 189 ? -16.688 -23.234 -3.535 1 98.88 189 VAL A C 1
ATOM 1444 O O . VAL A 1 189 ? -15.906 -24.188 -3.578 1 98.88 189 VAL A O 1
ATOM 1447 N N . TRP A 1 190 ? -17.656 -23.141 -2.646 1 98.88 190 TRP A N 1
ATOM 1448 C CA . TRP A 1 190 ? -17.922 -24.156 -1.633 1 98.88 190 TRP A CA 1
ATOM 1449 C C . TRP A 1 190 ? -19.109 -25.031 -2.031 1 98.88 190 TRP A C 1
ATOM 1451 O O . TRP A 1 190 ? -20.188 -24.516 -2.342 1 98.88 190 TRP A O 1
ATOM 1461 N N . LEU A 1 191 ? -18.844 -26.328 -2.189 1 98.75 191 LEU A N 1
ATOM 1462 C CA . LEU A 1 191 ? -19.875 -27.344 -2.387 1 98.75 191 LEU A CA 1
ATOM 1463 C C . LEU A 1 191 ? -20.203 -28.062 -1.08 1 98.75 191 LEU A C 1
ATOM 1465 O O . LEU A 1 191 ? -19.641 -29.109 -0.792 1 98.75 191 LEU A O 1
ATOM 1469 N N . PRO A 1 192 ? -21.188 -27.484 -0.348 1 98.06 192 PRO A N 1
ATOM 1470 C CA . PRO A 1 192 ? -21.391 -27.938 1.031 1 98.06 192 PRO A CA 1
ATOM 1471 C C . PRO A 1 192 ? -21.797 -29.406 1.116 1 98.06 192 PRO A C 1
ATOM 1473 O O . PRO A 1 192 ? -21.375 -30.125 2.023 1 98.06 192 PRO A O 1
ATOM 1476 N N . GLU A 1 193 ? -22.625 -29.922 0.21 1 97.44 193 GLU A N 1
ATOM 1477 C CA . GLU A 1 193 ? -23.109 -31.297 0.26 1 97.44 193 GLU A CA 1
ATOM 1478 C C . GLU A 1 193 ? -21.969 -32.281 0.002 1 97.44 193 GLU A C 1
ATOM 1480 O O . GLU A 1 193 ? -21.938 -33.375 0.586 1 97.44 193 GLU A O 1
ATOM 1485 N N . GLU A 1 194 ? -21.047 -31.906 -0.8 1 97.88 194 GLU A N 1
ATOM 1486 C CA . GLU A 1 194 ? -19.922 -32.781 -1.164 1 97.88 194 GLU A CA 1
ATOM 1487 C C . GLU A 1 194 ? -18.703 -32.5 -0.286 1 97.88 194 GLU A C 1
ATOM 1489 O O . GLU A 1 194 ? -17.734 -33.25 -0.303 1 97.88 194 GLU A O 1
ATOM 1494 N N . ARG A 1 195 ? -18.719 -31.359 0.459 1 98.38 195 ARG A N 1
ATOM 1495 C CA . ARG A 1 195 ? -17.609 -30.875 1.274 1 98.38 195 ARG A CA 1
ATOM 1496 C C . ARG A 1 195 ? -16.359 -30.688 0.436 1 98.38 195 ARG A C 1
ATOM 1498 O O . ARG A 1 195 ? -15.281 -31.172 0.802 1 98.38 195 ARG A O 1
ATOM 1505 N N . ILE A 1 196 ? -16.5 -30.062 -0.713 1 98.81 196 ILE A N 1
ATOM 1506 C CA . ILE A 1 196 ? -15.422 -29.719 -1.631 1 98.81 196 ILE A CA 1
ATOM 1507 C C . ILE A 1 196 ? -15.297 -28.203 -1.761 1 98.81 196 ILE A C 1
ATOM 1509 O O . ILE A 1 196 ? -16.297 -27.516 -1.898 1 98.81 196 ILE A O 1
ATOM 1513 N N . CYS A 1 197 ? -14.094 -27.703 -1.619 1 98.69 197 CYS A N 1
ATOM 1514 C CA . CYS A 1 197 ? -13.836 -26.281 -1.792 1 98.69 197 CYS A CA 1
ATOM 1515 C C . CYS A 1 197 ? -12.883 -26.031 -2.957 1 98.69 197 CYS A C 1
ATOM 1517 O O . CYS A 1 197 ? -11.75 -26.5 -2.947 1 98.69 197 CYS A O 1
ATOM 1519 N N . LEU A 1 198 ? -13.352 -25.391 -4.016 1 98.56 198 LEU A N 1
ATOM 1520 C CA . LEU A 1 198 ? -12.477 -24.891 -5.062 1 98.56 198 LEU A CA 1
ATOM 1521 C C . LEU A 1 198 ? -11.898 -23.531 -4.68 1 98.56 198 LEU A C 1
ATOM 1523 O O . LEU A 1 198 ? -12.586 -22.5 -4.762 1 98.56 198 LEU A O 1
ATOM 1527 N N . CYS A 1 199 ? -10.641 -23.484 -4.363 1 96.38 199 CYS A N 1
ATOM 1528 C CA . CYS A 1 199 ? -10.102 -22.281 -3.717 1 96.38 199 CYS A CA 1
ATOM 1529 C C . CYS A 1 199 ? -9.297 -21.453 -4.703 1 96.38 199 CYS A C 1
ATOM 1531 O O . CYS A 1 199 ? -8.812 -20.375 -4.355 1 96.38 199 CYS A O 1
ATOM 1533 N N . GLY A 1 200 ? -9.203 -21.938 -5.984 1 94.12 200 GLY A N 1
ATOM 1534 C CA . GLY A 1 200 ? -8.359 -21.203 -6.91 1 94.12 200 GLY A CA 1
ATOM 1535 C C . GLY A 1 200 ? -6.973 -20.938 -6.367 1 94.12 200 GLY A C 1
ATOM 1536 O O . GLY A 1 200 ? -6.301 -21.859 -5.887 1 94.12 200 GLY A O 1
ATOM 1537 N N . ASN A 1 201 ? -6.547 -19.672 -6.473 1 92.56 201 ASN A N 1
ATOM 1538 C CA . ASN A 1 201 ? -5.227 -19.297 -5.977 1 92.56 201 ASN A CA 1
ATOM 1539 C C . ASN A 1 201 ? -5.324 -18.484 -4.684 1 92.56 201 ASN A C 1
ATOM 1541 O O . ASN A 1 201 ? -4.484 -17.625 -4.422 1 92.56 201 ASN A O 1
ATOM 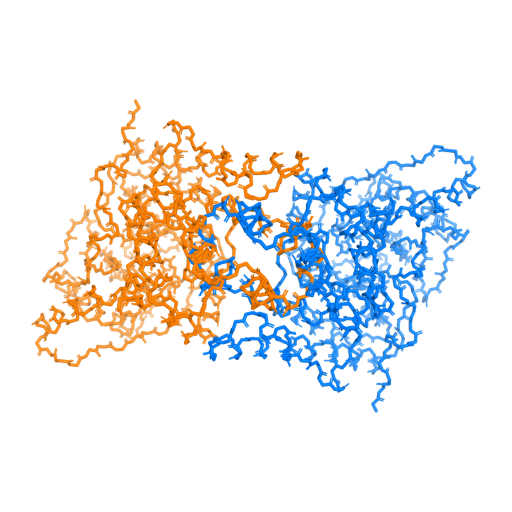1545 N N . THR A 1 202 ? -6.359 -18.719 -3.932 1 93.81 202 THR A N 1
ATOM 1546 C CA . THR A 1 202 ? -6.547 -18 -2.68 1 93.81 202 THR A CA 1
ATOM 1547 C C . THR A 1 202 ? -5.297 -18.094 -1.809 1 93.81 202 THR A C 1
ATOM 1549 O O . THR A 1 202 ? -4.895 -17.109 -1.184 1 93.81 202 THR A O 1
ATOM 1552 N N . PHE A 1 203 ? -4.648 -19.234 -1.825 1 91.19 203 PHE A N 1
ATOM 1553 C CA . PHE A 1 203 ? -3.496 -19.469 -0.96 1 91.19 203 PHE A CA 1
ATOM 1554 C C . PHE A 1 203 ? -2.199 -19.406 -1.76 1 91.19 203 PHE A C 1
ATOM 1556 O O . PHE A 1 203 ? -1.173 -19.938 -1.322 1 91.19 203 PHE A O 1
ATOM 1563 N N . GLY A 1 204 ? -2.287 -18.797 -2.945 1 85.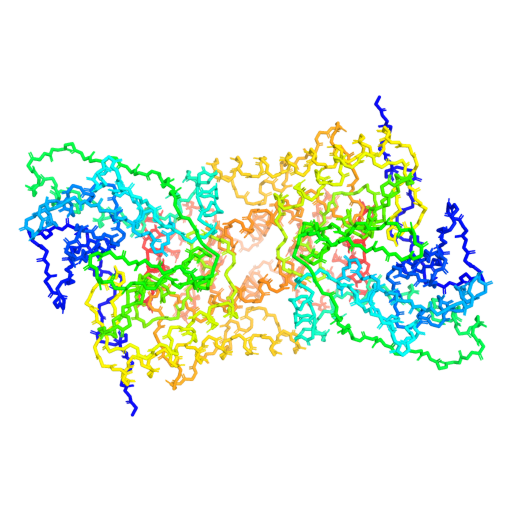56 204 GLY A N 1
ATOM 1564 C CA . GLY A 1 204 ? -1.152 -18.75 -3.855 1 85.56 204 GLY A CA 1
ATOM 1565 C C . GLY A 1 204 ? -1.182 -19.844 -4.902 1 85.56 204 GLY A C 1
ATOM 1566 O O . GLY A 1 204 ? -1.984 -20.781 -4.809 1 85.56 204 GLY A O 1
ATOM 1567 N N . PRO A 1 205 ? -0.315 -19.719 -5.852 1 76 205 PRO A N 1
ATOM 1568 C CA . PRO A 1 205 ? -0.286 -20.734 -6.91 1 76 205 PRO A CA 1
ATOM 1569 C C . PRO A 1 205 ? 0.199 -22.094 -6.406 1 76 205 PRO A C 1
ATOM 1571 O O . PRO A 1 205 ? -0.138 -23.125 -6.992 1 76 205 PRO A O 1
ATOM 1574 N N . LEU A 1 206 ? 0.999 -21.969 -5.398 1 69.88 206 LEU A N 1
ATOM 1575 C CA . LEU A 1 206 ? 1.493 -23.203 -4.781 1 69.88 206 LEU A CA 1
ATOM 1576 C C . LEU A 1 206 ? 0.914 -23.375 -3.383 1 69.88 206 LEU A C 1
ATOM 1578 O O . LEU A 1 206 ? 1.06 -22.484 -2.531 1 69.88 206 LEU A O 1
ATOM 1582 N N . PHE A 1 207 ? 0.142 -24.266 -3.344 1 70.06 207 PHE A N 1
ATOM 1583 C CA . PHE A 1 207 ? -0.275 -24.547 -1.974 1 70.06 207 PHE A CA 1
ATOM 1584 C C . PHE A 1 207 ? 0.905 -25.031 -1.136 1 70.06 207 PHE A C 1
ATOM 1586 O O . PHE A 1 207 ? 1.664 -25.906 -1.563 1 70.06 207 PHE A O 1
ATOM 1593 N N . GLY A 1 208 ? 1.206 -24.297 -0 1 70 208 GLY A N 1
ATOM 1594 C CA . GLY A 1 208 ? 2.322 -24.625 0.871 1 70 208 GLY A CA 1
ATOM 1595 C C . GLY A 1 208 ? 3.482 -23.656 0.75 1 70 208 GLY A C 1
ATOM 1596 O O . GLY A 1 208 ? 4.645 -24.078 0.736 1 70 208 GLY A O 1
ATOM 1597 N N . HIS A 1 209 ? 3.176 -22.531 0.514 1 85.06 209 HIS A N 1
ATOM 1598 C CA . HIS A 1 209 ? 4.188 -21.484 0.615 1 85.06 209 HIS A CA 1
ATOM 1599 C C . HIS A 1 209 ? 3.639 -20.25 1.321 1 85.06 209 HIS A C 1
ATOM 1601 O O . HIS A 1 209 ? 2.43 -20 1.298 1 85.06 209 HIS A O 1
ATOM 1607 N N . ILE A 1 210 ? 4.52 -19.562 1.903 1 92.25 210 ILE A N 1
ATOM 1608 C CA . ILE A 1 210 ? 4.113 -18.266 2.438 1 92.25 210 ILE A CA 1
ATOM 1609 C C . ILE A 1 210 ? 3.656 -17.359 1.298 1 92.25 210 ILE A C 1
ATOM 1611 O O . ILE A 1 210 ? 4.258 -17.344 0.221 1 92.25 210 ILE A O 1
ATOM 1615 N N . PRO A 1 211 ? 2.504 -16.688 1.458 1 92.25 211 PRO A N 1
ATOM 1616 C CA . PRO A 1 211 ? 2.029 -15.859 0.344 1 92.25 211 PRO A CA 1
ATOM 1617 C C . PRO A 1 211 ? 2.947 -14.672 0.053 1 92.25 211 PRO A C 1
ATOM 1619 O O . PRO A 1 211 ? 3.762 -14.297 0.899 1 92.25 211 PRO A O 1
ATOM 1622 N N . ASN A 1 212 ? 2.863 -14.195 -1.134 1 92.81 212 ASN A N 1
ATOM 1623 C CA . ASN A 1 212 ? 3.467 -12.914 -1.479 1 92.81 212 ASN A CA 1
ATOM 1624 C C . ASN A 1 212 ? 2.525 -11.75 -1.175 1 92.81 212 ASN A C 1
ATOM 1626 O O . ASN A 1 212 ? 1.587 -11.492 -1.931 1 92.81 212 ASN A O 1
ATOM 1630 N N . LEU A 1 213 ? 2.85 -11.062 -0.146 1 95.69 213 LEU A N 1
ATOM 1631 C CA . LEU A 1 213 ? 2.014 -9.906 0.167 1 95.69 213 LEU A CA 1
ATOM 1632 C C . LEU A 1 213 ? 2.309 -8.75 -0.781 1 95.69 213 LEU A C 1
ATOM 1634 O O . LEU A 1 213 ? 1.492 -7.836 -0.923 1 95.69 213 LEU A O 1
ATOM 1638 N N . VAL A 1 214 ? 3.451 -8.719 -1.384 1 93.81 214 VAL A N 1
ATOM 1639 C CA . VAL A 1 214 ? 3.807 -7.918 -2.551 1 93.81 214 VAL A CA 1
ATOM 1640 C C . VAL A 1 214 ? 4.625 -8.758 -3.527 1 93.81 214 VAL A C 1
ATOM 1642 O O . VAL A 1 214 ? 5.695 -9.258 -3.178 1 93.81 214 VAL A O 1
ATOM 1645 N N . THR A 1 215 ? 4.156 -8.859 -4.688 1 88.56 215 THR A N 1
ATOM 1646 C CA . THR A 1 215 ? 4.828 -9.719 -5.652 1 88.56 215 THR A CA 1
ATOM 1647 C C . THR A 1 215 ? 5.996 -8.992 -6.309 1 88.56 215 THR A C 1
ATOM 1649 O O . THR A 1 215 ? 5.977 -7.766 -6.438 1 88.56 215 THR A O 1
ATOM 1652 N N . MET A 1 216 ? 7 -9.703 -6.73 1 87.69 216 MET A N 1
ATOM 1653 C CA . MET A 1 216 ? 8.164 -9.156 -7.41 1 87.69 216 MET A CA 1
ATOM 1654 C C . MET A 1 216 ? 7.773 -8.516 -8.734 1 87.69 216 MET A C 1
ATOM 1656 O O . MET A 1 216 ? 8.438 -7.59 -9.211 1 87.69 216 MET A O 1
ATOM 1660 N N . ARG A 1 217 ? 6.684 -8.992 -9.297 1 87.69 217 ARG A N 1
ATOM 1661 C CA . ARG A 1 217 ? 6.234 -8.43 -10.562 1 87.69 217 ARG A CA 1
ATOM 1662 C C . ARG A 1 217 ? 5.578 -7.066 -10.352 1 87.69 217 ARG A C 1
ATOM 1664 O O . ARG A 1 217 ? 5.355 -6.324 -11.312 1 87.69 217 ARG A O 1
ATOM 1671 N N . GLY A 1 218 ? 5.297 -6.781 -9.156 1 89.25 218 GLY A N 1
ATOM 1672 C CA . GLY A 1 218 ? 4.664 -5.512 -8.844 1 89.25 218 GLY A CA 1
ATOM 1673 C C . GLY A 1 218 ? 3.154 -5.613 -8.711 1 89.25 218 GLY A C 1
ATOM 1674 O O . GLY A 1 218 ? 2.479 -6.074 -9.633 1 89.25 218 GLY A O 1
ATOM 1675 N N . ASP A 1 219 ? 2.631 -5.227 -7.652 1 91.19 219 ASP A N 1
ATOM 1676 C CA . ASP A 1 219 ? 1.209 -5.141 -7.336 1 91.19 219 ASP A CA 1
ATOM 1677 C C . ASP A 1 219 ? 0.979 -4.309 -6.074 1 91.19 219 ASP A C 1
ATOM 1679 O O . ASP A 1 219 ? 1.934 -3.916 -5.398 1 91.19 219 ASP A O 1
ATOM 1683 N N . ARG A 1 220 ? -0.265 -4.035 -5.859 1 93.75 220 ARG A N 1
ATOM 1684 C CA . ARG A 1 220 ? -0.598 -3.312 -4.637 1 93.75 220 ARG A CA 1
ATOM 1685 C C . ARG A 1 220 ? -0.274 -4.148 -3.402 1 93.75 220 ARG A C 1
ATOM 1687 O O . ARG A 1 220 ? -0.259 -5.379 -3.467 1 93.75 220 ARG A O 1
ATOM 1694 N N . TYR A 1 221 ? -0.003 -3.527 -2.303 1 94.88 221 TYR A N 1
ATOM 1695 C CA . TYR A 1 221 ? 0.239 -4.188 -1.026 1 94.88 221 TYR A CA 1
ATOM 1696 C C . TYR A 1 221 ? -0.993 -4.961 -0.57 1 94.88 221 TYR A C 1
ATOM 1698 O O . TYR A 1 221 ? -2.105 -4.43 -0.582 1 94.88 221 TYR A O 1
ATOM 1706 N N . ARG A 1 222 ? -0.81 -6.16 -0.264 1 94.94 222 ARG A N 1
ATOM 1707 C CA . ARG A 1 222 ? -1.865 -6.977 0.326 1 94.94 222 ARG A CA 1
ATOM 1708 C C . ARG A 1 222 ? -1.769 -6.98 1.848 1 94.94 222 ARG A C 1
ATOM 1710 O O . ARG A 1 222 ? -0.67 -6.949 2.406 1 94.94 222 ARG A O 1
ATOM 1717 N N . ASP A 1 223 ? -2.863 -7.051 2.512 1 96.12 223 ASP A N 1
ATOM 1718 C CA . ASP A 1 223 ? -2.932 -6.953 3.967 1 96.12 223 ASP A CA 1
ATOM 1719 C C . ASP A 1 223 ? -2.818 -8.328 4.617 1 96.12 223 ASP A C 1
ATOM 1721 O O . ASP A 1 223 ? -3.619 -9.219 4.332 1 96.12 223 ASP A O 1
ATOM 1725 N N . ALA A 1 224 ? -1.86 -8.484 5.496 1 97.81 224 ALA A N 1
ATOM 1726 C CA . ALA A 1 224 ? -1.641 -9.758 6.176 1 97.81 224 ALA A CA 1
ATOM 1727 C C . ALA A 1 224 ? -2.879 -10.18 6.961 1 97.81 224 ALA A C 1
ATOM 1729 O O . ALA A 1 224 ? -3.219 -11.359 7.008 1 97.81 224 ALA A O 1
ATOM 1730 N N . LEU A 1 225 ? -3.531 -9.242 7.566 1 97.81 225 LEU A N 1
ATOM 1731 C CA . LEU A 1 225 ? -4.699 -9.555 8.383 1 97.81 225 LEU A CA 1
ATOM 1732 C C . LEU A 1 225 ? -5.855 -10.031 7.504 1 97.81 225 LEU A C 1
ATOM 1734 O O . LEU A 1 225 ? -6.625 -10.906 7.906 1 97.81 225 LEU A O 1
ATOM 1738 N N . ALA A 1 226 ? -6.02 -9.406 6.344 1 96.81 226 ALA A N 1
ATOM 1739 C CA . ALA A 1 226 ? -7.027 -9.883 5.395 1 96.81 226 ALA A CA 1
ATOM 1740 C C . ALA A 1 226 ? -6.715 -11.297 4.922 1 96.81 226 ALA A C 1
ATOM 1742 O O . ALA A 1 226 ? -7.621 -12.109 4.73 1 96.81 226 ALA A O 1
ATOM 1743 N N . ALA A 1 227 ? -5.438 -11.578 4.676 1 97.38 227 ALA A N 1
ATOM 1744 C CA . ALA A 1 227 ? -5.031 -12.93 4.301 1 97.38 227 ALA A CA 1
ATOM 1745 C C . ALA A 1 227 ? -5.387 -13.93 5.398 1 97.38 227 ALA A C 1
ATOM 1747 O O . ALA A 1 227 ? -5.957 -14.992 5.121 1 97.38 227 ALA A O 1
ATOM 1748 N N . ILE A 1 228 ? -5.07 -13.57 6.629 1 98 228 ILE A N 1
ATOM 1749 C CA . ILE A 1 228 ? -5.359 -14.422 7.777 1 98 228 ILE A CA 1
ATOM 1750 C C . ILE A 1 228 ? -6.863 -14.688 7.859 1 98 228 ILE A C 1
ATOM 1752 O O . ILE A 1 228 ? -7.293 -15.828 8.008 1 98 228 ILE A O 1
ATOM 1756 N N . ALA A 1 229 ? -7.645 -13.656 7.73 1 98 229 ALA A N 1
ATOM 1757 C CA . ALA A 1 229 ? -9.094 -13.781 7.801 1 98 229 ALA A CA 1
ATOM 1758 C C . ALA A 1 229 ? -9.625 -14.672 6.684 1 98 229 ALA A C 1
ATOM 1760 O O . ALA A 1 229 ? -10.555 -15.453 6.895 1 98 229 ALA A O 1
ATOM 1761 N N . SER A 1 230 ? -9.086 -14.523 5.508 1 97.88 230 SER A N 1
ATOM 1762 C CA . SER A 1 230 ? -9.5 -15.344 4.375 1 97.88 230 SER A CA 1
ATOM 1763 C C . SER A 1 230 ? -9.188 -16.812 4.617 1 97.88 230 SER A C 1
ATOM 1765 O O . SER A 1 230 ? -9.992 -17.688 4.297 1 97.88 230 SER A O 1
ATOM 1767 N N . ILE A 1 231 ? -8 -17.094 5.145 1 97.44 231 ILE A N 1
ATOM 1768 C CA . ILE A 1 231 ? -7.633 -18.469 5.477 1 97.44 231 ILE A CA 1
ATOM 1769 C C . ILE A 1 231 ? -8.625 -19.031 6.484 1 97.44 231 ILE A C 1
ATOM 1771 O O . ILE A 1 231 ? -9.102 -20.156 6.328 1 97.44 231 ILE A O 1
ATOM 1775 N N . GLU A 1 232 ? -8.977 -18.25 7.496 1 98.06 232 GLU A N 1
ATOM 1776 C CA . GLU A 1 232 ? -9.898 -18.688 8.539 1 98.06 232 GLU A CA 1
ATOM 1777 C C . GLU A 1 232 ? -11.273 -19.016 7.961 1 98.06 232 GLU A C 1
ATOM 1779 O O . GLU A 1 232 ? -11.93 -19.969 8.398 1 98.06 232 GLU A O 1
ATOM 1784 N N . ARG A 1 233 ? -11.688 -18.234 7.062 1 98.06 233 ARG A N 1
ATOM 1785 C CA . ARG A 1 233 ? -12.984 -18.453 6.438 1 98.06 233 ARG A CA 1
ATOM 1786 C C . ARG A 1 233 ? -13.039 -19.812 5.758 1 98.06 233 ARG A C 1
ATOM 1788 O O . ARG A 1 233 ? -14.039 -20.531 5.867 1 98.06 233 ARG A O 1
ATOM 1795 N N . VAL A 1 234 ? -12 -20.156 5.008 1 97.94 234 VAL A N 1
ATOM 1796 C CA . VAL A 1 234 ? -11.961 -21.422 4.309 1 97.94 234 VAL A CA 1
ATOM 1797 C C . VAL A 1 234 ? -11.75 -22.562 5.312 1 97.94 234 VAL A C 1
ATOM 1799 O O . VAL A 1 234 ? -12.367 -23.625 5.199 1 97.94 234 VAL A O 1
ATOM 1802 N N . ARG A 1 235 ? -10.852 -22.328 6.297 1 97.75 235 ARG A N 1
ATOM 1803 C CA . ARG A 1 235 ? -10.578 -23.312 7.336 1 97.75 235 ARG A CA 1
ATOM 1804 C C . ARG A 1 235 ? -11.859 -23.719 8.055 1 97.75 235 ARG A C 1
ATOM 1806 O O . ARG A 1 235 ? -12.062 -24.891 8.352 1 97.75 235 ARG A O 1
ATOM 1813 N N . ALA A 1 236 ? -12.711 -22.797 8.305 1 98.25 236 ALA A N 1
ATOM 1814 C CA . ALA A 1 236 ? -13.945 -23.016 9.055 1 98.25 236 ALA A CA 1
ATOM 1815 C C . ALA A 1 236 ? -14.914 -23.906 8.273 1 98.25 236 ALA A C 1
ATOM 1817 O O . ALA A 1 236 ? -15.797 -24.531 8.867 1 98.25 236 ALA A O 1
ATOM 1818 N N . LEU A 1 237 ? -14.75 -24 6.941 1 98.25 237 LEU A N 1
ATOM 1819 C CA . LEU A 1 237 ? -15.609 -24.828 6.109 1 98.25 237 LEU A CA 1
ATOM 1820 C C . LEU A 1 237 ? -15.32 -26.312 6.332 1 98.25 237 LEU A C 1
ATOM 1822 O O . LEU A 1 237 ? -16.172 -27.172 6.055 1 98.25 237 LEU A O 1
ATOM 1826 N N . ARG A 1 238 ? -14.109 -26.688 6.727 1 98.25 238 ARG A N 1
ATOM 1827 C CA . ARG A 1 238 ? -13.664 -28.047 6.973 1 98.25 238 ARG A CA 1
ATOM 1828 C C . ARG A 1 238 ? -13.883 -28.922 5.746 1 98.25 238 ARG A C 1
ATOM 1830 O O . ARG A 1 238 ? -14.492 -30 5.84 1 98.25 238 ARG A O 1
ATOM 1837 N N . PRO A 1 239 ? -13.352 -28.484 4.602 1 98.38 239 PRO A N 1
ATOM 1838 C CA . PRO A 1 239 ? -13.562 -29.281 3.395 1 98.38 239 PRO A CA 1
ATOM 1839 C C . PRO A 1 239 ? -12.852 -30.625 3.453 1 98.38 239 PRO A C 1
ATOM 1841 O O . PRO A 1 239 ? -11.789 -30.75 4.062 1 98.38 239 PRO A O 1
ATOM 1844 N N . GLU A 1 240 ? -13.445 -31.641 2.76 1 98.5 240 GLU A N 1
ATOM 1845 C CA . GLU A 1 240 ? -12.82 -32.938 2.57 1 98.5 240 GLU A CA 1
ATOM 1846 C C . GLU A 1 240 ? -11.859 -32.938 1.391 1 98.5 240 GLU A C 1
ATOM 1848 O O . GLU A 1 240 ? -10.859 -33.656 1.391 1 98.5 240 GLU A O 1
ATOM 1853 N N . ILE A 1 241 ? -12.164 -32.156 0.403 1 98.12 241 ILE A N 1
ATOM 1854 C CA . ILE A 1 241 ? -11.305 -31.969 -0.76 1 98.12 241 ILE A CA 1
ATOM 1855 C C . ILE A 1 241 ? -11.094 -30.484 -1.014 1 98.12 241 ILE A C 1
ATOM 1857 O O . ILE A 1 241 ? -12.055 -29.719 -1.036 1 98.12 241 ILE A O 1
ATOM 1861 N N . LEU A 1 242 ? -9.875 -30.078 -1.06 1 97.25 242 LEU A N 1
ATOM 1862 C CA . LEU A 1 242 ? -9.492 -28.734 -1.465 1 97.25 242 LEU A CA 1
ATOM 1863 C C . LEU A 1 242 ? -8.93 -28.734 -2.883 1 97.25 242 LEU A C 1
ATOM 1865 O O . LEU A 1 242 ? -7.844 -29.266 -3.127 1 97.25 242 LEU A O 1
ATOM 1869 N N . VAL A 1 243 ? -9.672 -28.156 -3.795 1 97 243 VAL A N 1
ATOM 1870 C CA . VAL A 1 243 ? -9.289 -28.094 -5.203 1 97 243 VAL A CA 1
ATOM 1871 C C . VAL A 1 243 ? -8.547 -26.781 -5.48 1 97 243 VAL A C 1
ATOM 1873 O O . VAL A 1 243 ? -9.133 -25.703 -5.434 1 97 243 VAL A O 1
ATOM 1876 N N . THR A 1 244 ? -7.301 -26.859 -5.793 1 93.5 244 THR A N 1
ATOM 1877 C CA . THR A 1 244 ? -6.434 -25.688 -5.938 1 93.5 244 THR A CA 1
ATOM 1878 C C . THR A 1 244 ? -6.352 -25.25 -7.398 1 93.5 244 THR A C 1
ATOM 1880 O O . THR A 1 244 ? -6.812 -25.969 -8.289 1 93.5 244 THR A O 1
ATOM 1883 N N . GLY A 1 245 ? -5.824 -24.094 -7.629 1 92.44 245 GLY A N 1
ATOM 1884 C CA . GLY A 1 245 ? -5.727 -23.547 -8.969 1 92.44 245 GLY A CA 1
ATOM 1885 C C . GLY A 1 245 ? -4.66 -24.203 -9.812 1 92.44 245 GLY A C 1
ATOM 1886 O O . GLY A 1 245 ? -4.641 -24.062 -11.039 1 92.44 245 GLY A O 1
ATOM 1887 N N . HIS A 1 246 ? -3.826 -24.922 -9.148 1 90.12 246 HIS A N 1
ATOM 1888 C CA . HIS A 1 246 ? -2.738 -25.609 -9.828 1 90.12 246 HIS A CA 1
ATOM 1889 C C . HIS A 1 246 ? -2.551 -27.016 -9.266 1 90.12 246 HIS A C 1
ATOM 1891 O O . HIS A 1 246 ? -2.826 -27.266 -8.094 1 90.12 246 HIS A O 1
ATOM 1897 N N . PHE A 1 247 ? -2.191 -27.922 -10.102 1 88.94 247 PHE A N 1
ATOM 1898 C CA . PHE A 1 247 ? -1.806 -29.281 -9.742 1 88.94 247 PHE A CA 1
ATOM 1899 C C . PHE A 1 247 ? -2.979 -30.031 -9.117 1 88.94 247 PHE A C 1
ATOM 1901 O O . PHE A 1 247 ? -4.141 -29.719 -9.406 1 88.94 247 PHE A O 1
ATOM 1908 N N . ASP A 1 248 ? -2.688 -31.109 -8.359 1 90.25 248 ASP A N 1
ATOM 1909 C CA . ASP A 1 248 ? -3.717 -32 -7.824 1 90.25 248 ASP A CA 1
ATOM 1910 C C . ASP A 1 248 ? -4.375 -31.391 -6.586 1 90.25 248 ASP A C 1
ATOM 1912 O O . ASP A 1 248 ? -3.742 -30.625 -5.855 1 90.25 248 ASP A O 1
ATOM 1916 N N . PRO A 1 249 ? -5.629 -31.734 -6.355 1 94.06 249 PRO A N 1
ATOM 1917 C CA . PRO A 1 249 ? -6.281 -31.312 -5.113 1 94.06 249 PRO A CA 1
ATOM 1918 C C . PRO A 1 249 ? -5.66 -31.953 -3.877 1 94.06 249 PRO A C 1
ATOM 1920 O O . PRO A 1 249 ? -4.801 -32.844 -3.996 1 94.06 249 PRO A O 1
ATOM 1923 N N . MET A 1 250 ? -5.977 -31.422 -2.754 1 93.12 250 MET A N 1
ATOM 1924 C CA . MET A 1 250 ? -5.652 -32.031 -1.471 1 93.12 250 MET A CA 1
ATOM 1925 C C . MET A 1 250 ? -6.871 -32.719 -0.872 1 93.12 250 MET A C 1
ATOM 1927 O O . MET A 1 250 ? -7.969 -32.156 -0.865 1 93.12 250 MET A O 1
ATOM 1931 N N . THR A 1 251 ? -6.609 -33.906 -0.381 1 95.06 251 THR A N 1
ATOM 1932 C CA . THR A 1 251 ? -7.711 -34.688 0.174 1 95.06 251 THR A CA 1
ATOM 1933 C C . THR A 1 251 ? -7.465 -35 1.648 1 95.06 251 THR A C 1
ATOM 1935 O O . THR A 1 251 ? -6.344 -35.344 2.039 1 95.06 251 THR A O 1
ATOM 1938 N N . GLY A 1 252 ? -8.555 -34.906 2.475 1 96.06 252 GLY A N 1
ATOM 1939 C CA . GLY A 1 252 ? -8.516 -35.188 3.904 1 96.06 252 GLY A CA 1
ATOM 1940 C C . GLY A 1 252 ? -8.781 -33.938 4.742 1 96.06 252 GLY A C 1
ATOM 1941 O O . GLY A 1 252 ? -7.938 -33.031 4.816 1 96.06 252 GLY A O 1
ATOM 1942 N N . ALA A 1 253 ? -9.906 -33.969 5.406 1 97.12 253 ALA A N 1
ATOM 1943 C CA . ALA A 1 253 ? -10.367 -32.781 6.148 1 97.12 253 ALA A CA 1
ATOM 1944 C C . ALA A 1 253 ? -9.352 -32.406 7.223 1 97.12 253 ALA A C 1
ATOM 1946 O O . ALA A 1 253 ? -9.07 -31.203 7.418 1 97.12 253 ALA A O 1
ATOM 1947 N N . GLU A 1 254 ? -8.828 -33.344 7.891 1 96.75 254 GLU A N 1
ATOM 1948 C CA . GLU A 1 254 ? -7.887 -33.062 8.969 1 96.75 254 GLU A CA 1
ATOM 1949 C C . GLU A 1 254 ? -6.578 -32.5 8.414 1 96.75 254 GLU A C 1
ATOM 1951 O O . GLU A 1 254 ? -6.016 -31.562 8.984 1 96.75 254 GLU A O 1
ATOM 1956 N N . LEU A 1 255 ? -6.109 -33.125 7.348 1 94.5 255 LEU A N 1
ATOM 1957 C CA . LEU A 1 255 ? -4.891 -32.656 6.707 1 94.5 255 LEU A CA 1
ATOM 1958 C C . LEU A 1 255 ? -5.066 -31.203 6.238 1 94.5 255 LEU A C 1
ATOM 1960 O O . LEU A 1 255 ? -4.203 -30.359 6.488 1 94.5 255 LEU A O 1
ATOM 1964 N N . ILE A 1 256 ? -6.164 -30.922 5.559 1 95.56 256 ILE A N 1
ATOM 1965 C CA . ILE A 1 256 ? -6.453 -29.594 5.035 1 95.56 256 ILE A CA 1
ATOM 1966 C C . ILE A 1 256 ? -6.547 -28.594 6.188 1 95.56 256 ILE A C 1
ATOM 1968 O O . ILE A 1 256 ? -5.973 -27.5 6.121 1 95.56 256 ILE A O 1
ATOM 1972 N N . TYR A 1 257 ? -7.242 -29 7.242 1 96.62 257 TYR A N 1
ATOM 1973 C CA . TYR A 1 257 ? -7.391 -28.156 8.422 1 96.62 257 TYR A CA 1
ATOM 1974 C C . TYR A 1 257 ? -6.031 -27.797 9.008 1 96.62 257 TYR A C 1
ATOM 1976 O O . TYR A 1 257 ? -5.762 -26.641 9.32 1 96.62 257 TYR A O 1
ATOM 1984 N N . CYS A 1 258 ? -5.195 -28.766 9.125 1 94.88 258 CYS A N 1
ATOM 1985 C CA . CYS A 1 258 ? -3.877 -28.578 9.719 1 94.88 258 CYS A CA 1
ATOM 1986 C C . CYS A 1 258 ? -3.014 -27.672 8.844 1 94.88 258 CYS A C 1
ATOM 1988 O O . CYS A 1 258 ? -2.314 -26.797 9.359 1 94.88 258 CYS A O 1
ATOM 1990 N N . GLU A 1 259 ? -3.055 -27.891 7.566 1 94 259 GLU A N 1
ATOM 1991 C CA . GLU A 1 259 ? -2.248 -27.094 6.656 1 94 259 GLU A CA 1
ATOM 1992 C C . GLU A 1 259 ? -2.697 -25.641 6.656 1 94 259 GLU A C 1
ATOM 1994 O O . GLU A 1 259 ? -1.868 -24.719 6.652 1 94 259 GLU A O 1
ATOM 1999 N N . LEU A 1 260 ? -3.996 -25.391 6.664 1 96 260 LEU A N 1
ATOM 2000 C CA . LEU A 1 260 ? -4.516 -24.031 6.699 1 96 260 LEU A CA 1
ATOM 2001 C C . LEU A 1 260 ? -4.203 -23.375 8.031 1 96 260 LEU A C 1
ATOM 2003 O O . LEU A 1 260 ? -3.959 -22.156 8.086 1 96 260 LEU A O 1
ATOM 2007 N N . THR A 1 261 ? -4.234 -24.156 9.102 1 96.25 261 THR A N 1
ATOM 2008 C CA . THR A 1 261 ? -3.846 -23.625 10.406 1 96.25 261 THR A CA 1
ATOM 2009 C C . THR A 1 261 ? -2.383 -23.188 10.398 1 96.25 261 THR A C 1
ATOM 2011 O O . THR A 1 261 ? -2.053 -22.109 10.883 1 96.25 261 THR A O 1
ATOM 2014 N N . ARG A 1 262 ? -1.548 -24.047 9.875 1 95 262 ARG A N 1
ATOM 2015 C CA . ARG A 1 262 ? -0.124 -23.75 9.805 1 95 262 ARG A CA 1
ATOM 2016 C C . ARG A 1 262 ? 0.117 -22.469 9 1 95 262 ARG A C 1
ATOM 2018 O O . ARG A 1 262 ? 0.897 -21.609 9.414 1 95 262 ARG A O 1
ATOM 2025 N N . LEU A 1 263 ? -0.57 -22.391 7.891 1 95.75 263 LEU A N 1
ATOM 2026 C CA . LEU A 1 263 ? -0.426 -21.219 7.039 1 95.75 263 LEU A CA 1
ATOM 2027 C C . LEU A 1 263 ? -0.893 -19.953 7.766 1 95.75 263 LEU A C 1
ATOM 2029 O O . LEU A 1 263 ? -0.201 -18.938 7.758 1 95.75 263 LEU A O 1
ATOM 2033 N N . ARG A 1 264 ? -2.068 -20.031 8.367 1 96.69 264 ARG A N 1
ATOM 2034 C CA . ARG A 1 264 ? -2.6 -18.922 9.164 1 96.69 264 ARG A CA 1
ATOM 2035 C C . ARG A 1 264 ? -1.61 -18.5 10.242 1 96.69 264 ARG A C 1
ATOM 2037 O O . ARG A 1 264 ? -1.331 -17.312 10.406 1 96.69 264 ARG A O 1
ATOM 2044 N N . ASP A 1 265 ? -1.093 -19.438 10.938 1 97.25 265 ASP A N 1
ATOM 2045 C CA . ASP A 1 265 ? -0.177 -19.172 12.039 1 97.25 265 ASP A CA 1
ATOM 2046 C C . ASP A 1 265 ? 1.13 -18.562 11.531 1 97.25 265 ASP A C 1
ATOM 2048 O O . ASP A 1 265 ? 1.711 -17.703 12.188 1 97.25 265 ASP A O 1
ATOM 2052 N N . ALA A 1 266 ? 1.605 -19.062 10.422 1 97.31 266 ALA A N 1
ATOM 2053 C CA . ALA A 1 266 ? 2.822 -18.5 9.828 1 97.31 266 ALA A CA 1
ATOM 2054 C C . ALA A 1 266 ? 2.666 -17.016 9.531 1 97.31 266 ALA A C 1
ATOM 2056 O O . ALA A 1 266 ? 3.506 -16.203 9.922 1 97.31 266 ALA A O 1
ATOM 2057 N N . ILE A 1 267 ? 1.59 -16.656 8.883 1 97.94 267 ILE A N 1
ATOM 2058 C CA . ILE A 1 267 ? 1.357 -15.258 8.508 1 97.94 267 ILE A CA 1
ATOM 2059 C C . ILE A 1 267 ? 1.16 -14.414 9.766 1 97.94 267 ILE A C 1
ATOM 2061 O O . ILE A 1 267 ? 1.685 -13.305 9.859 1 97.94 267 ILE A O 1
ATOM 2065 N N . THR A 1 268 ? 0.41 -14.977 10.727 1 98.44 268 THR A N 1
ATOM 2066 C CA . THR A 1 268 ? 0.187 -14.281 11.984 1 98.44 268 THR A CA 1
ATOM 2067 C C . THR A 1 268 ? 1.511 -14.008 12.688 1 98.44 268 THR A C 1
ATOM 2069 O O . THR A 1 268 ? 1.74 -12.898 13.18 1 98.44 268 THR A O 1
ATOM 2072 N N . TYR A 1 269 ? 2.328 -15 12.711 1 98.62 269 TYR A N 1
ATOM 2073 C CA . TYR A 1 269 ? 3.627 -14.867 13.359 1 98.62 269 TYR A CA 1
ATOM 2074 C C . TYR A 1 269 ? 4.453 -13.766 12.703 1 98.62 269 TYR A C 1
ATOM 2076 O O . TYR A 1 269 ? 5 -12.898 13.391 1 98.62 269 TYR A O 1
ATOM 2084 N N . VAL A 1 270 ? 4.582 -13.805 11.398 1 98.62 270 VAL A N 1
ATOM 2085 C CA . VAL A 1 270 ? 5.363 -12.812 10.664 1 98.62 270 VAL A CA 1
ATOM 2086 C C . VAL A 1 270 ? 4.793 -11.422 10.922 1 98.62 270 VAL A C 1
ATOM 2088 O O . VAL A 1 270 ? 5.539 -10.477 11.195 1 98.62 270 VAL A O 1
ATOM 2091 N N . HIS A 1 271 ? 3.441 -11.273 10.867 1 98.75 271 HIS A N 1
ATOM 2092 C CA . HIS A 1 271 ? 2.777 -10 11.117 1 98.75 271 HIS A CA 1
ATOM 2093 C C . HIS A 1 271 ? 3.096 -9.484 12.523 1 98.75 271 HIS A C 1
ATOM 2095 O O . HIS A 1 271 ? 3.543 -8.352 12.68 1 98.75 271 HIS A O 1
ATOM 2101 N N . ASP A 1 272 ? 2.861 -10.328 13.516 1 98.69 272 ASP A N 1
ATOM 2102 C CA . ASP A 1 272 ? 2.99 -9.906 14.906 1 98.69 272 ASP A CA 1
ATOM 2103 C C . ASP A 1 272 ? 4.438 -9.547 15.242 1 98.69 272 ASP A C 1
ATOM 2105 O O . ASP A 1 272 ? 4.691 -8.57 15.945 1 98.69 272 ASP A O 1
ATOM 2109 N N . GLN A 1 273 ? 5.406 -10.32 14.734 1 98.75 273 GLN A N 1
ATOM 2110 C CA . GLN A 1 273 ? 6.816 -10.031 14.977 1 98.75 273 GLN A CA 1
ATOM 2111 C C . GLN A 1 273 ? 7.238 -8.734 14.297 1 98.75 273 GLN A C 1
ATOM 2113 O O . GLN A 1 273 ? 8.047 -7.98 14.836 1 98.75 273 GLN A O 1
ATOM 2118 N N . THR A 1 274 ? 6.75 -8.5 13.117 1 98.81 274 THR A N 1
ATOM 2119 C CA . THR A 1 274 ? 7.059 -7.25 12.422 1 98.81 274 THR A CA 1
ATOM 2120 C C . THR A 1 274 ? 6.539 -6.051 13.211 1 98.81 274 THR A C 1
ATOM 2122 O O . THR A 1 274 ? 7.277 -5.094 13.453 1 98.81 274 THR A O 1
ATOM 2125 N N . VAL A 1 275 ? 5.277 -6.133 13.664 1 98.62 275 VAL A N 1
ATOM 2126 C CA . VAL A 1 275 ? 4.66 -5.055 14.43 1 98.62 275 VAL A CA 1
ATOM 2127 C C . VAL A 1 275 ? 5.441 -4.82 15.719 1 98.62 275 VAL A C 1
ATOM 2129 O O . VAL A 1 275 ? 5.734 -3.676 16.078 1 98.62 275 VAL A O 1
ATOM 2132 N N . ALA A 1 276 ? 5.734 -5.891 16.406 1 98.69 276 ALA A N 1
ATOM 2133 C CA . ALA A 1 276 ? 6.523 -5.777 17.625 1 98.69 276 ALA A CA 1
ATOM 2134 C C . ALA A 1 276 ? 7.863 -5.098 17.359 1 98.69 276 ALA A C 1
ATOM 2136 O O . ALA A 1 276 ? 8.305 -4.25 18.125 1 98.69 276 ALA A O 1
ATOM 2137 N N . GLY A 1 277 ? 8.547 -5.508 16.281 1 98.69 277 GLY A N 1
ATOM 2138 C CA . GLY A 1 277 ? 9.812 -4.895 15.898 1 98.69 277 GLY A CA 1
ATOM 2139 C C . GLY A 1 277 ? 9.68 -3.42 15.57 1 98.69 277 GLY A C 1
ATOM 2140 O O . GLY A 1 277 ? 10.539 -2.619 15.953 1 98.69 277 GLY A O 1
ATOM 2141 N N . MET A 1 278 ? 8.633 -3.027 14.852 1 98.06 278 MET A N 1
ATOM 2142 C CA . MET A 1 278 ? 8.367 -1.619 14.578 1 98.06 278 MET A CA 1
ATOM 2143 C C . MET A 1 278 ? 8.234 -0.824 15.875 1 98.06 278 MET A C 1
ATOM 2145 O O . MET A 1 278 ? 8.875 0.221 16.031 1 98.06 278 MET A O 1
ATOM 2149 N N . ASN A 1 279 ? 7.441 -1.33 16.766 1 98.06 279 ASN A N 1
ATOM 2150 C CA . ASN A 1 279 ? 7.215 -0.652 18.031 1 98.06 279 ASN A CA 1
ATOM 2151 C C . ASN A 1 279 ? 8.492 -0.572 18.859 1 98.06 279 ASN A C 1
ATOM 2153 O O . ASN A 1 279 ? 8.664 0.343 19.672 1 98.06 279 ASN A O 1
ATOM 2157 N N . ALA A 1 280 ? 9.391 -1.473 18.656 1 98 280 ALA A N 1
ATOM 2158 C CA . ALA A 1 280 ? 10.68 -1.479 19.344 1 98 280 ALA A CA 1
ATOM 2159 C C . ALA A 1 280 ? 11.672 -0.551 18.656 1 98 280 ALA A C 1
ATOM 2161 O O . ALA A 1 280 ? 12.812 -0.409 19.109 1 98 280 ALA A O 1
ATOM 2162 N N . GLY A 1 281 ? 11.344 0.016 17.531 1 95.94 281 GLY A N 1
ATOM 2163 C CA . GLY A 1 281 ? 12.188 0.989 16.844 1 95.94 281 GLY A CA 1
ATOM 2164 C C . GLY A 1 281 ? 13.164 0.357 15.875 1 95.94 281 GLY A C 1
ATOM 2165 O O . GLY A 1 281 ? 14.078 1.021 15.391 1 95.94 281 GLY A O 1
ATOM 2166 N N . LYS A 1 282 ? 13 -0.941 15.516 1 96.69 282 LYS A N 1
ATOM 2167 C CA . LYS A 1 282 ? 13.898 -1.614 14.578 1 96.69 282 LYS A CA 1
ATOM 2168 C C . LYS A 1 282 ? 13.562 -1.237 13.133 1 96.69 282 LYS A C 1
ATOM 2170 O O . LYS A 1 282 ? 12.398 -1.096 12.773 1 96.69 282 LYS A O 1
ATOM 2175 N N . ASN A 1 283 ? 14.562 -1.082 12.344 1 94.94 283 ASN A N 1
ATOM 2176 C CA . ASN A 1 283 ? 14.32 -0.759 10.945 1 94.94 283 ASN A CA 1
ATOM 2177 C C . ASN A 1 283 ? 13.945 -2.002 10.141 1 94.94 283 ASN A C 1
ATOM 2179 O O . ASN A 1 283 ? 14.086 -3.125 10.625 1 94.94 283 ASN A O 1
ATOM 2183 N N . VAL A 1 284 ? 13.469 -1.838 8.961 1 96.12 284 VAL A N 1
ATOM 2184 C CA . VAL A 1 284 ? 12.867 -2.883 8.141 1 96.12 284 VAL A CA 1
ATOM 2185 C C . VAL A 1 284 ? 13.914 -3.941 7.801 1 96.12 284 VAL A C 1
ATOM 2187 O O . VAL A 1 284 ? 13.641 -5.141 7.859 1 96.12 284 VAL A O 1
ATOM 2190 N N . GLU A 1 285 ? 15.211 -3.559 7.422 1 96.62 285 GLU A N 1
ATOM 2191 C CA . GLU A 1 285 ? 16.25 -4.52 7.039 1 96.62 285 GLU A CA 1
ATOM 2192 C C . GLU A 1 285 ? 16.609 -5.426 8.211 1 96.62 285 GLU A C 1
ATOM 2194 O O . GLU A 1 285 ? 16.828 -6.629 8.031 1 96.62 285 GLU A O 1
ATOM 2199 N N . THR A 1 286 ? 16.719 -4.793 9.359 1 97.56 286 THR A N 1
ATOM 2200 C CA . THR A 1 286 ? 16.984 -5.578 10.562 1 97.56 286 THR A CA 1
ATOM 2201 C C . THR A 1 286 ? 15.891 -6.625 10.773 1 97.56 286 THR A C 1
ATOM 2203 O O . THR A 1 286 ? 16.188 -7.793 11.031 1 97.56 286 THR A O 1
ATOM 2206 N N . LEU A 1 287 ? 14.656 -6.258 10.648 1 98.56 287 LEU A N 1
ATOM 2207 C CA . LEU A 1 287 ? 13.539 -7.176 10.852 1 98.56 287 LEU A CA 1
ATOM 2208 C C . LEU A 1 287 ? 13.531 -8.266 9.781 1 98.56 287 LEU A C 1
ATOM 2210 O O . LEU A 1 287 ? 13.25 -9.43 10.078 1 98.56 287 LEU A O 1
ATOM 2214 N N . MET A 1 288 ? 13.836 -7.887 8.539 1 98.25 288 MET A N 1
ATOM 2215 C CA . MET A 1 288 ? 13.93 -8.859 7.449 1 98.25 288 MET A CA 1
ATOM 2216 C C . MET A 1 288 ? 14.961 -9.93 7.766 1 98.25 288 MET A C 1
ATOM 2218 O O . MET A 1 288 ? 14.797 -11.094 7.383 1 98.25 288 MET A O 1
ATOM 2222 N N . ARG A 1 289 ? 16.031 -9.547 8.445 1 97.38 289 ARG A N 1
ATOM 2223 C CA . ARG A 1 289 ? 17.109 -10.477 8.781 1 97.38 289 ARG A CA 1
ATOM 2224 C C . ARG A 1 289 ? 16.719 -11.352 9.977 1 97.38 289 ARG A C 1
ATOM 2226 O O . ARG A 1 289 ? 17.031 -12.547 10 1 97.38 289 ARG A O 1
ATOM 2233 N N . GLU A 1 290 ? 16.031 -10.781 10.891 1 97.94 290 GLU A N 1
ATOM 2234 C CA . GLU A 1 290 ? 15.875 -11.406 12.195 1 97.94 290 GLU A CA 1
ATOM 2235 C C . GLU A 1 290 ? 14.641 -12.312 12.234 1 97.94 290 GLU A C 1
ATOM 2237 O O . GLU A 1 290 ? 14.609 -13.305 12.969 1 97.94 290 GLU A O 1
ATOM 2242 N N . ILE A 1 291 ? 13.617 -11.992 11.531 1 98.56 291 ILE A N 1
ATOM 2243 C CA . ILE A 1 291 ? 12.359 -12.734 11.641 1 98.56 291 ILE A CA 1
ATOM 2244 C C . ILE A 1 291 ? 12.43 -13.984 10.766 1 98.56 291 ILE A C 1
ATOM 2246 O O . ILE A 1 291 ? 12.578 -13.891 9.547 1 98.56 291 ILE A O 1
ATOM 2250 N N . VAL A 1 292 ? 12.383 -15.102 11.391 1 97 292 VAL A N 1
ATOM 2251 C CA . VAL A 1 292 ? 12.367 -16.406 10.75 1 97 292 VAL A CA 1
ATOM 2252 C C . VAL A 1 292 ? 11.211 -17.234 11.297 1 97 292 VAL A C 1
ATOM 2254 O O . VAL A 1 292 ? 10.844 -17.109 12.469 1 97 292 VAL A O 1
ATOM 2257 N N . LEU A 1 293 ? 10.625 -18.031 10.453 1 95.75 293 LEU A N 1
ATOM 2258 C CA . LEU A 1 293 ? 9.523 -18.875 10.906 1 95.75 293 LEU A CA 1
ATOM 2259 C C . LEU A 1 293 ? 10.031 -19.984 11.812 1 95.75 293 LEU A C 1
ATOM 2261 O O . LEU A 1 293 ? 11 -20.672 11.477 1 95.75 293 LEU A O 1
ATOM 2265 N N . PRO A 1 294 ? 9.375 -20.188 12.953 1 95.25 294 PRO A N 1
ATOM 2266 C CA . PRO A 1 294 ? 9.633 -21.438 13.688 1 95.25 294 PRO A CA 1
ATOM 2267 C C . PRO A 1 294 ? 9.281 -22.688 12.883 1 95.25 294 PRO A C 1
ATOM 2269 O O . PRO A 1 294 ? 8.477 -22.609 11.945 1 95.25 294 PRO A O 1
ATOM 2272 N N . ALA A 1 295 ? 9.844 -23.797 13.234 1 92.19 295 ALA A N 1
ATOM 2273 C CA . ALA A 1 295 ? 9.672 -25.047 12.492 1 92.19 295 ALA A CA 1
ATOM 2274 C C . ALA A 1 295 ? 8.203 -25.438 12.422 1 92.19 295 ALA A C 1
ATOM 2276 O O . ALA A 1 295 ? 7.746 -25.969 11.406 1 92.19 295 ALA A O 1
ATOM 2277 N N . GLU A 1 296 ? 7.512 -25.125 13.453 1 92.62 296 GLU A N 1
ATOM 2278 C CA . GLU A 1 296 ? 6.113 -25.531 13.539 1 92.62 296 GLU A CA 1
ATOM 2279 C C . GLU A 1 296 ? 5.246 -24.734 12.562 1 92.62 296 GLU A C 1
ATOM 2281 O O . GLU A 1 296 ? 4.137 -25.156 12.227 1 92.62 296 GLU A O 1
ATOM 2286 N N . TYR A 1 297 ? 5.785 -23.562 12.062 1 93.44 297 TYR A N 1
ATOM 2287 C CA . TYR A 1 297 ? 5.02 -22.703 11.156 1 93.44 297 TYR A CA 1
ATOM 2288 C C . TYR A 1 297 ? 5.598 -22.75 9.742 1 93.44 297 TYR A C 1
ATOM 2290 O O . TYR A 1 297 ? 5.258 -21.922 8.898 1 93.44 297 TYR A O 1
ATOM 2298 N N . ASP A 1 298 ? 6.434 -23.719 9.5 1 91.75 298 ASP A N 1
ATOM 2299 C CA . ASP A 1 298 ? 7.082 -23.781 8.195 1 91.75 298 ASP A CA 1
ATOM 2300 C C . ASP A 1 298 ? 6.094 -24.172 7.102 1 91.75 298 ASP A C 1
ATOM 2302 O O . ASP A 1 298 ? 5.465 -25.234 7.18 1 91.75 298 ASP A O 1
ATOM 2306 N N . VAL A 1 299 ? 5.918 -23.375 6.059 1 92.31 299 VAL A N 1
ATOM 2307 C CA . VAL A 1 299 ? 5.016 -23.656 4.945 1 92.31 299 VAL A CA 1
ATOM 2308 C C . VAL A 1 299 ? 5.766 -23.516 3.623 1 92.31 299 VAL A C 1
ATOM 2310 O O . VAL A 1 299 ? 5.156 -23.531 2.551 1 92.31 299 VAL A O 1
ATOM 2313 N N . GLY A 1 300 ? 7.027 -23.438 3.678 1 91.12 300 GLY A N 1
ATOM 2314 C CA . GLY A 1 300 ? 7.82 -23.297 2.469 1 91.12 300 GLY A CA 1
ATOM 2315 C C . GLY A 1 300 ? 7.871 -21.859 1.966 1 91.12 300 GLY A C 1
ATOM 2316 O O . GLY A 1 300 ? 7.035 -21.031 2.334 1 91.12 300 GLY A O 1
ATOM 2317 N N . GLN A 1 301 ? 8.828 -21.547 1.093 1 92.75 301 GLN A N 1
ATOM 2318 C CA . GLN A 1 301 ? 9.047 -20.203 0.567 1 92.75 301 GLN A CA 1
ATOM 2319 C C . GLN A 1 301 ? 9.359 -20.25 -0.926 1 92.75 301 GLN A C 1
ATOM 2321 O O . GLN A 1 301 ? 10.148 -19.438 -1.421 1 92.75 301 GLN A O 1
ATOM 2326 N N . GLY A 1 302 ? 8.734 -21.156 -1.567 1 90 302 GLY A N 1
ATOM 2327 C CA . GLY A 1 302 ? 9.031 -21.375 -2.973 1 90 302 GLY A CA 1
ATOM 2328 C C . GLY A 1 302 ? 8.453 -20.297 -3.879 1 90 302 GLY A C 1
ATOM 2329 O O . GLY A 1 302 ? 8.852 -20.188 -5.043 1 90 302 GLY A O 1
ATOM 2330 N N . TYR A 1 303 ? 7.57 -19.438 -3.424 1 89.69 303 TYR A N 1
ATOM 2331 C CA . TYR A 1 303 ? 6.945 -18.391 -4.211 1 89.69 303 TYR A CA 1
ATOM 2332 C C . TYR A 1 303 ? 7.047 -17.047 -3.5 1 89.69 303 TYR A C 1
ATOM 2334 O O . TYR A 1 303 ? 7.5 -16.062 -4.086 1 89.69 303 TYR A O 1
ATOM 2342 N N . GLY A 1 304 ? 6.594 -17 -2.246 1 91.94 304 GLY A N 1
ATOM 2343 C CA . GLY A 1 304 ? 6.871 -15.883 -1.348 1 91.94 304 GLY A CA 1
ATOM 2344 C C . GLY A 1 304 ? 7.98 -16.188 -0.357 1 91.94 304 GLY A C 1
ATOM 2345 O O . GLY A 1 304 ? 8.414 -17.328 -0.229 1 91.94 304 GLY A O 1
ATOM 2346 N N . THR A 1 305 ? 8.492 -15.094 0.243 1 95 305 THR A N 1
ATOM 2347 C CA . THR A 1 305 ? 9.484 -15.289 1.296 1 95 305 THR A CA 1
ATOM 2348 C C . THR A 1 305 ? 9.102 -14.508 2.553 1 95 305 THR A C 1
ATOM 2350 O O . THR A 1 305 ? 8.383 -13.508 2.473 1 95 305 THR A O 1
ATOM 2353 N N . VAL A 1 306 ? 9.555 -15.039 3.678 1 97.25 306 VAL A N 1
ATOM 2354 C CA . VAL A 1 306 ? 9.297 -14.391 4.957 1 97.25 306 VAL A CA 1
ATOM 2355 C C . VAL A 1 306 ? 9.883 -12.977 4.945 1 97.25 306 VAL A C 1
ATOM 2357 O O . VAL A 1 306 ? 9.211 -12.016 5.32 1 97.25 306 VAL A O 1
ATOM 2360 N N . ALA A 1 307 ? 11.086 -12.812 4.457 1 97.56 307 ALA A N 1
ATOM 2361 C CA . ALA A 1 307 ? 11.766 -11.523 4.449 1 97.56 307 ALA A CA 1
ATOM 2362 C C . ALA A 1 307 ? 10.992 -10.5 3.617 1 97.56 307 ALA A C 1
ATOM 2364 O O . ALA A 1 307 ? 10.836 -9.352 4.027 1 97.56 307 ALA A O 1
ATOM 2365 N N . TRP A 1 308 ? 10.523 -10.945 2.457 1 97.25 308 TRP A N 1
ATOM 2366 C CA . TRP A 1 308 ? 9.75 -10.047 1.606 1 97.25 308 TRP A CA 1
ATOM 2367 C C . TRP A 1 308 ? 8.445 -9.648 2.283 1 97.25 308 TRP A C 1
ATOM 2369 O O . TRP A 1 308 ? 8.008 -8.5 2.178 1 97.25 308 TRP A O 1
ATOM 2379 N N . ASP A 1 309 ? 7.82 -10.562 2.984 1 98 309 ASP A N 1
ATOM 2380 C CA . ASP A 1 309 ? 6.551 -10.281 3.65 1 98 309 ASP A CA 1
ATOM 2381 C C . ASP A 1 309 ? 6.754 -9.344 4.836 1 98 309 ASP A C 1
ATOM 2383 O O . ASP A 1 309 ? 5.891 -8.516 5.133 1 98 309 ASP A O 1
ATOM 2387 N N . VAL A 1 310 ? 7.906 -9.508 5.531 1 98.62 310 VAL A N 1
ATOM 2388 C CA . VAL A 1 310 ? 8.234 -8.562 6.598 1 98.62 310 VAL A CA 1
ATOM 2389 C C . VAL A 1 310 ? 8.266 -7.145 6.035 1 98.62 310 VAL A C 1
ATOM 2391 O O . VAL A 1 310 ? 7.648 -6.23 6.594 1 98.62 310 VAL A O 1
ATOM 2394 N N . ARG A 1 311 ? 8.953 -6.949 4.949 1 97.81 311 ARG A N 1
ATOM 2395 C CA . ARG A 1 311 ? 9.039 -5.641 4.309 1 97.81 311 ARG A CA 1
ATOM 2396 C C . ARG A 1 311 ? 7.66 -5.156 3.873 1 97.81 311 ARG A C 1
ATOM 2398 O O . ARG A 1 311 ? 7.312 -3.992 4.09 1 97.81 311 ARG A O 1
ATOM 2405 N N . ALA A 1 312 ? 6.902 -6.07 3.244 1 98 312 ALA A N 1
ATOM 2406 C CA . ALA A 1 312 ? 5.57 -5.719 2.766 1 98 312 ALA A CA 1
ATOM 2407 C C . ALA A 1 312 ? 4.68 -5.258 3.916 1 98 312 ALA A C 1
ATOM 2409 O O . ALA A 1 312 ? 3.961 -4.262 3.795 1 98 312 ALA A O 1
ATOM 2410 N N . ILE A 1 313 ? 4.703 -5.984 5.035 1 98.31 313 ILE A N 1
ATOM 2411 C CA . ILE A 1 313 ? 3.893 -5.637 6.199 1 98.31 313 ILE A CA 1
ATOM 2412 C C . ILE A 1 313 ? 4.34 -4.285 6.754 1 98.31 313 ILE A C 1
ATOM 2414 O O . ILE A 1 313 ? 3.514 -3.398 6.992 1 98.31 313 ILE A O 1
ATOM 2418 N N . TRP A 1 314 ? 5.625 -4.133 6.926 1 98 314 TRP A N 1
ATOM 2419 C CA . TRP A 1 314 ? 6.184 -2.896 7.465 1 98 314 TRP A CA 1
ATOM 2420 C C . TRP A 1 314 ? 5.789 -1.7 6.605 1 98 314 TRP A C 1
ATOM 2422 O O . TRP A 1 314 ? 5.258 -0.711 7.113 1 98 314 TRP A O 1
ATOM 2432 N N . GLU A 1 315 ? 5.957 -1.82 5.336 1 97.19 315 GLU A N 1
ATOM 2433 C CA . GLU A 1 315 ? 5.719 -0.697 4.438 1 97.19 315 GLU A CA 1
ATOM 2434 C C . GLU A 1 315 ? 4.223 -0.484 4.203 1 97.19 315 GLU A C 1
ATOM 2436 O O . GLU A 1 315 ? 3.795 0.621 3.867 1 97.19 315 GLU A O 1
ATOM 2441 N N . ASN A 1 316 ? 3.459 -1.559 4.336 1 96.62 316 ASN A N 1
ATOM 2442 C CA . ASN A 1 316 ? 2.014 -1.37 4.273 1 96.62 316 ASN A CA 1
ATOM 2443 C C . ASN A 1 316 ? 1.514 -0.497 5.422 1 96.62 316 ASN A C 1
ATOM 2445 O O . ASN A 1 316 ? 0.574 0.282 5.25 1 96.62 316 ASN A O 1
ATOM 2449 N N . TYR A 1 317 ? 2.154 -0.589 6.551 1 96.5 317 TYR A N 1
ATOM 2450 C CA . TYR A 1 317 ? 1.756 0.182 7.723 1 96.5 317 TYR A CA 1
ATOM 2451 C C . TYR A 1 317 ? 2.387 1.57 7.703 1 96.5 317 TYR A C 1
ATOM 2453 O O . TYR A 1 317 ? 1.822 2.523 8.25 1 96.5 317 TYR A O 1
ATOM 2461 N N . SER A 1 318 ? 3.562 1.695 7.031 1 95.19 318 SER A N 1
ATOM 2462 C CA . SER A 1 318 ? 4.355 2.883 7.328 1 95.19 318 SER A CA 1
ATOM 2463 C C . SER A 1 318 ? 4.699 3.652 6.059 1 95.19 318 SER A C 1
ATOM 2465 O O . SER A 1 318 ? 5.105 4.816 6.121 1 95.19 318 SER A O 1
ATOM 2467 N N . GLY A 1 319 ? 4.582 3.008 4.906 1 94.38 319 GLY A N 1
ATOM 2468 C CA . GLY A 1 319 ? 4.875 3.686 3.654 1 94.38 319 GLY A CA 1
ATOM 2469 C C . GLY A 1 319 ? 6.348 3.648 3.289 1 94.38 319 GLY A C 1
ATOM 2470 O O . GLY A 1 319 ? 7.062 2.717 3.664 1 94.38 319 GLY A O 1
ATOM 2471 N N . TRP A 1 320 ? 6.742 4.621 2.486 1 94.25 320 TRP A N 1
ATOM 2472 C CA . TRP A 1 320 ? 8.016 4.539 1.788 1 94.25 320 TRP A CA 1
ATOM 2473 C C . TRP A 1 320 ? 9.125 5.203 2.602 1 94.25 320 TRP A C 1
ATOM 2475 O O . TRP A 1 320 ? 10.312 4.977 2.348 1 94.25 320 TRP A O 1
ATOM 2485 N N . PHE A 1 321 ? 8.836 6.152 3.566 1 96.12 321 PHE A N 1
ATOM 2486 C CA . PHE A 1 321 ? 9.867 6.875 4.305 1 96.12 321 PHE A CA 1
ATOM 2487 C C . PHE A 1 321 ? 10.312 6.086 5.527 1 96.12 321 PHE A C 1
ATOM 2489 O O . PHE A 1 321 ? 9.562 5.969 6.504 1 96.12 321 PHE A O 1
ATOM 2496 N N . HIS A 1 322 ? 11.5 5.586 5.531 1 94.81 322 HIS A N 1
ATOM 2497 C CA . HIS A 1 322 ? 11.984 4.66 6.551 1 94.81 322 HIS A CA 1
ATOM 2498 C C . HIS A 1 322 ? 12.625 5.406 7.715 1 94.81 322 HIS A C 1
ATOM 2500 O O . HIS A 1 322 ? 13.016 4.793 8.711 1 94.81 322 HIS A O 1
ATOM 2506 N N . HIS A 1 323 ? 12.719 6.781 7.586 1 93.56 323 HIS A N 1
ATOM 2507 C CA . HIS A 1 323 ? 13.344 7.617 8.609 1 93.56 323 HIS A CA 1
ATOM 2508 C C . HIS A 1 323 ? 14.812 7.258 8.789 1 93.56 323 HIS A C 1
ATOM 2510 O O . HIS A 1 323 ? 15.328 7.301 9.906 1 93.56 323 HIS A O 1
ATOM 2516 N N . ARG A 1 324 ? 15.43 6.82 7.703 1 92 324 ARG A N 1
ATOM 2517 C CA . ARG A 1 324 ? 16.828 6.438 7.758 1 92 324 ARG A CA 1
ATOM 2518 C C . ARG A 1 324 ? 17.734 7.602 7.367 1 92 324 ARG A C 1
ATOM 2520 O O . ARG A 1 324 ? 18.812 7.777 7.934 1 92 324 ARG A O 1
ATOM 2527 N N . SER A 1 325 ? 17.297 8.305 6.395 1 95.31 325 SER A N 1
ATOM 2528 C CA . SER A 1 325 ? 18.125 9.367 5.824 1 95.31 325 SER A CA 1
ATOM 2529 C C . SER A 1 325 ? 17.25 10.453 5.188 1 95.31 325 SER A C 1
ATOM 2531 O O . SER A 1 325 ? 16.203 10.156 4.617 1 95.31 325 SER A O 1
ATOM 2533 N N . THR A 1 326 ? 17.734 11.68 5.273 1 97.44 326 THR A N 1
ATOM 2534 C CA . THR A 1 326 ? 17.109 12.805 4.594 1 97.44 326 THR A CA 1
ATOM 2535 C C . THR A 1 326 ? 17 12.547 3.092 1 97.44 326 THR A C 1
ATOM 2537 O O . THR A 1 326 ? 16.047 12.977 2.445 1 97.44 326 THR A O 1
ATOM 2540 N N . THR A 1 327 ? 17.938 11.742 2.535 1 97.62 327 THR A N 1
ATOM 2541 C CA . THR A 1 327 ? 18 11.523 1.095 1 97.62 327 THR A CA 1
ATOM 2542 C C . THR A 1 327 ? 16.75 10.805 0.599 1 97.62 327 THR A C 1
ATOM 2544 O O . THR A 1 327 ? 16.406 10.898 -0.581 1 97.62 327 THR A O 1
ATOM 2547 N N . GLU A 1 328 ? 16.016 10.094 1.466 1 96.25 328 GLU A N 1
ATOM 2548 C CA . GLU A 1 328 ? 14.82 9.352 1.088 1 96.25 328 GLU A CA 1
ATOM 2549 C C . GLU A 1 328 ? 13.711 10.289 0.62 1 96.25 328 GLU A C 1
ATOM 2551 O O . GLU A 1 328 ? 12.758 9.859 -0.035 1 96.25 328 GLU A O 1
ATOM 2556 N N . LEU A 1 329 ? 13.773 11.57 0.98 1 97.12 329 LEU A N 1
ATOM 2557 C CA . LEU A 1 329 ? 12.727 12.547 0.697 1 97.12 329 LEU A CA 1
ATOM 2558 C C . LEU A 1 329 ? 12.875 13.109 -0.709 1 97.12 329 LEU A C 1
ATOM 2560 O O . LEU A 1 329 ? 11.977 13.797 -1.207 1 97.12 329 LEU A O 1
ATOM 2564 N N . TYR A 1 330 ? 14.016 12.844 -1.38 1 97.5 330 TYR A N 1
ATOM 2565 C CA . TYR A 1 330 ? 14.352 13.508 -2.635 1 97.5 330 TYR A CA 1
ATOM 2566 C C . TYR A 1 330 ? 14.617 12.484 -3.736 1 97.5 330 TYR A C 1
ATOM 2568 O O . TYR A 1 330 ? 14.938 11.328 -3.453 1 97.5 330 TYR A O 1
ATOM 2576 N N . PRO A 1 331 ? 14.414 12.859 -4.984 1 97 331 PRO A N 1
ATOM 2577 C CA . PRO A 1 331 ? 14.609 11.945 -6.109 1 97 331 PRO A CA 1
ATOM 2578 C C . PRO A 1 331 ? 16.062 11.859 -6.559 1 97 331 PRO A C 1
ATOM 2580 O O . PRO A 1 331 ? 16.359 11.891 -7.758 1 97 331 PRO A O 1
ATOM 2583 N N . VAL A 1 332 ? 16.984 11.844 -5.656 1 96.88 332 VAL A N 1
ATOM 2584 C CA . VAL A 1 332 ? 18.422 11.719 -5.887 1 96.88 332 VAL A CA 1
ATOM 2585 C C . VAL A 1 332 ? 18.969 10.5 -5.148 1 96.88 332 VAL A C 1
ATOM 2587 O O . VAL A 1 332 ? 19.094 10.516 -3.924 1 96.88 332 VAL A O 1
ATOM 2590 N N . GLY A 1 333 ? 19.219 9.5 -5.926 1 94.12 333 GLY A N 1
ATOM 2591 C CA . GLY A 1 333 ? 19.75 8.289 -5.324 1 94.12 333 GLY A CA 1
ATOM 2592 C C . GLY A 1 333 ? 21.266 8.266 -5.234 1 94.12 333 GLY A C 1
ATOM 2593 O O . GLY A 1 333 ? 21.922 9.211 -5.672 1 94.12 333 GLY A O 1
ATOM 2594 N N . PHE A 1 334 ? 21.766 7.254 -4.656 1 95.69 334 PHE A N 1
ATOM 2595 C CA . PHE A 1 334 ? 23.203 7.137 -4.469 1 95.69 334 PHE A CA 1
ATOM 2596 C C . PHE A 1 334 ? 23.922 7.086 -5.812 1 95.69 334 PHE A C 1
ATOM 2598 O O . PHE A 1 334 ? 25.109 7.426 -5.906 1 95.69 334 PHE A O 1
ATOM 2605 N N . ASP A 1 335 ? 23.234 6.641 -6.82 1 93.94 335 ASP A N 1
ATOM 2606 C CA . ASP A 1 335 ? 23.812 6.582 -8.156 1 93.94 335 ASP A CA 1
ATOM 2607 C C . ASP A 1 335 ? 24.312 7.953 -8.594 1 93.94 335 ASP A C 1
ATOM 2609 O O . ASP A 1 335 ? 25.25 8.055 -9.391 1 93.94 335 ASP A O 1
ATOM 2613 N N . ALA A 1 336 ? 23.766 8.945 -8.039 1 96.25 336 ALA A N 1
ATOM 2614 C CA . ALA A 1 336 ? 24.141 10.312 -8.398 1 96.25 336 ALA A CA 1
ATOM 2615 C C . ALA A 1 336 ? 25.547 10.656 -7.902 1 96.25 336 ALA A C 1
ATOM 2617 O O . ALA A 1 336 ? 26.141 11.633 -8.344 1 96.25 336 ALA A O 1
ATOM 2618 N N . VAL A 1 337 ? 26.078 9.852 -6.973 1 97.94 337 VAL A N 1
ATOM 2619 C CA . VAL A 1 337 ? 27.406 10.148 -6.441 1 97.94 337 VAL A CA 1
ATOM 2620 C C . VAL A 1 337 ? 28.328 8.953 -6.672 1 97.94 337 VAL A C 1
ATOM 2622 O O . VAL A 1 337 ? 29.422 8.891 -6.109 1 97.94 337 VAL A O 1
ATOM 2625 N N . ALA A 1 338 ? 27.875 7.984 -7.438 1 97.56 338 ALA A N 1
ATOM 2626 C CA . ALA A 1 338 ? 28.688 6.805 -7.719 1 97.56 338 ALA A CA 1
ATOM 2627 C C . ALA A 1 338 ? 30.016 7.199 -8.375 1 97.56 338 ALA A C 1
ATOM 2629 O O . ALA A 1 338 ? 31.078 6.672 -8.023 1 97.56 338 ALA A O 1
ATOM 2630 N N . ALA A 1 339 ? 29.953 8.109 -9.32 1 97.5 339 ALA A N 1
ATOM 2631 C CA . ALA A 1 339 ? 31.141 8.555 -10.031 1 97.5 339 ALA A CA 1
ATOM 2632 C C . ALA A 1 339 ? 32.156 9.195 -9.078 1 97.5 339 ALA A C 1
ATOM 2634 O O . ALA A 1 339 ? 33.375 9.062 -9.266 1 97.5 339 ALA A O 1
ATOM 2635 N N . ASP A 1 340 ? 31.672 9.914 -8.078 1 98.44 340 ASP A N 1
ATOM 2636 C CA . ASP A 1 340 ? 32.531 10.5 -7.07 1 98.44 340 ASP A CA 1
ATOM 2637 C C . ASP A 1 340 ? 33.312 9.422 -6.32 1 98.44 340 ASP A C 1
ATOM 2639 O O . ASP A 1 340 ? 34.531 9.539 -6.125 1 98.44 340 ASP A O 1
ATOM 2643 N N . VAL A 1 341 ? 32.625 8.375 -5.941 1 98.5 341 VAL A N 1
ATOM 2644 C CA . VAL A 1 341 ? 33.219 7.277 -5.199 1 98.5 341 VAL A CA 1
ATOM 2645 C C . VAL A 1 341 ? 34.281 6.578 -6.066 1 98.5 341 VAL A C 1
ATOM 2647 O O . VAL A 1 341 ? 35.375 6.297 -5.605 1 98.5 341 VAL A O 1
ATOM 2650 N N . VAL A 1 342 ? 33.938 6.367 -7.297 1 98.44 342 VAL A N 1
ATOM 2651 C CA . VAL A 1 342 ? 34.844 5.684 -8.211 1 98.44 342 VAL A CA 1
ATOM 2652 C C . VAL A 1 342 ? 36.062 6.539 -8.445 1 98.44 342 VAL A C 1
ATOM 2654 O O . VAL A 1 342 ? 37.188 6.02 -8.492 1 98.44 342 VAL A O 1
ATOM 2657 N N . ASP A 1 343 ? 35.906 7.828 -8.609 1 98.38 343 ASP A N 1
ATOM 2658 C CA . ASP A 1 343 ? 37.031 8.75 -8.82 1 98.38 343 ASP A CA 1
ATOM 2659 C C . ASP A 1 343 ? 37.969 8.727 -7.633 1 98.38 343 ASP A C 1
ATOM 2661 O O . ASP A 1 343 ? 39.188 8.75 -7.816 1 98.38 343 ASP A O 1
ATOM 2665 N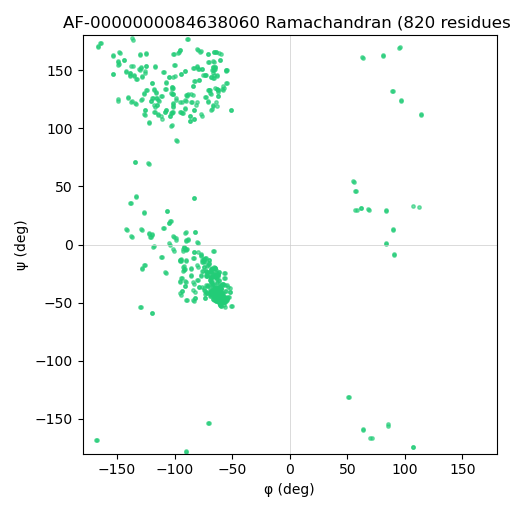 N . LEU A 1 344 ? 37.469 8.625 -6.492 1 98.5 344 LEU A N 1
ATOM 2666 C CA . LEU A 1 344 ? 38.281 8.695 -5.277 1 98.5 344 LEU A CA 1
ATOM 2667 C C . LEU A 1 344 ? 38.938 7.348 -4.965 1 98.5 344 LEU A C 1
ATOM 2669 O O . LEU A 1 344 ? 40.094 7.289 -4.562 1 98.5 344 LEU A O 1
ATOM 2673 N N . ALA A 1 345 ? 38.188 6.262 -5.145 1 98.12 345 ALA A N 1
ATOM 2674 C CA . ALA A 1 345 ? 38.625 4.941 -4.691 1 98.12 345 ALA A CA 1
ATOM 2675 C C . ALA A 1 345 ? 39.344 4.184 -5.809 1 98.12 345 ALA A C 1
ATOM 2677 O O . ALA A 1 345 ? 40.188 3.322 -5.547 1 98.12 345 ALA A O 1
ATOM 2678 N N . GLY A 1 346 ? 38.969 4.492 -7.066 1 97.75 346 GLY A N 1
ATOM 2679 C CA . GLY A 1 346 ? 39.469 3.748 -8.211 1 97.75 346 GLY A CA 1
ATOM 2680 C C . GLY A 1 346 ? 38.625 2.539 -8.562 1 97.75 346 GLY A C 1
ATOM 2681 O O . GLY A 1 346 ? 38.344 1.709 -7.695 1 97.75 346 GLY A O 1
ATOM 2682 N N . ALA A 1 347 ? 38.312 2.406 -9.828 1 97.94 347 ALA A N 1
ATOM 2683 C CA . ALA A 1 347 ? 37.406 1.359 -10.312 1 97.94 347 ALA A CA 1
ATOM 2684 C C . ALA A 1 347 ? 38 -0.027 -10.031 1 97.94 347 ALA A C 1
ATOM 2686 O O . ALA A 1 347 ? 37.312 -0.897 -9.5 1 97.94 347 ALA A O 1
ATOM 2687 N N . ASP A 1 348 ? 39.281 -0.21 -10.312 1 98.06 348 ASP A N 1
ATOM 2688 C CA . ASP A 1 348 ? 39.906 -1.522 -10.156 1 98.06 348 ASP A CA 1
ATOM 2689 C C . ASP A 1 348 ? 39.938 -1.936 -8.688 1 98.06 348 ASP A C 1
ATOM 2691 O O . ASP A 1 348 ? 39.719 -3.105 -8.359 1 98.06 348 ASP A O 1
ATOM 2695 N N . ALA A 1 349 ? 40.188 -0.99 -7.867 1 98.56 349 ALA A N 1
ATOM 2696 C CA . ALA A 1 349 ? 40.25 -1.279 -6.438 1 98.56 349 ALA A CA 1
ATOM 2697 C C . ALA A 1 349 ? 38.875 -1.667 -5.902 1 98.56 349 ALA A C 1
ATOM 2699 O O . ALA A 1 349 ? 38.75 -2.559 -5.059 1 98.56 349 ALA A O 1
ATOM 2700 N N . ILE A 1 350 ? 37.844 -0.989 -6.367 1 98.69 350 ILE A N 1
ATOM 2701 C CA . ILE A 1 350 ? 36.469 -1.31 -5.969 1 98.69 350 ILE A CA 1
ATOM 2702 C C . ILE A 1 350 ? 36.125 -2.719 -6.438 1 98.69 350 ILE A C 1
ATOM 2704 O O . ILE A 1 350 ? 35.562 -3.506 -5.68 1 98.69 350 ILE A O 1
ATOM 2708 N N . VAL A 1 351 ? 36.5 -3.039 -7.664 1 98.5 351 VAL A N 1
ATOM 2709 C CA . VAL A 1 351 ? 36.219 -4.359 -8.219 1 98.5 351 VAL A CA 1
ATOM 2710 C C . VAL A 1 351 ? 36.938 -5.426 -7.398 1 98.5 351 VAL A C 1
ATOM 2712 O O . VAL A 1 351 ? 36.375 -6.48 -7.094 1 98.5 351 VAL A O 1
ATOM 2715 N N . ASP A 1 352 ? 38.156 -5.152 -7.07 1 98.69 352 ASP A N 1
ATOM 2716 C CA . ASP A 1 352 ? 38.938 -6.098 -6.266 1 98.69 352 ASP A CA 1
ATOM 2717 C C . ASP A 1 352 ? 38.281 -6.324 -4.906 1 98.69 352 ASP A C 1
ATOM 2719 O O . ASP A 1 352 ? 38.219 -7.453 -4.418 1 98.69 352 ASP A O 1
ATOM 2723 N N . ARG A 1 353 ? 37.781 -5.285 -4.312 1 98.75 353 ARG A N 1
ATOM 2724 C CA . ARG A 1 353 ? 37.094 -5.398 -3.035 1 98.75 353 ARG A CA 1
ATOM 2725 C C . ARG A 1 353 ? 35.812 -6.191 -3.188 1 98.75 353 ARG A C 1
ATOM 2727 O O . ARG A 1 353 ? 35.438 -6.973 -2.307 1 98.75 353 ARG A O 1
ATOM 2734 N N . ALA A 1 354 ? 35.062 -5.949 -4.258 1 98.75 354 ALA A N 1
ATOM 2735 C CA . ALA A 1 354 ? 33.875 -6.707 -4.551 1 98.75 354 ALA A CA 1
ATOM 2736 C C . ALA A 1 354 ? 34.156 -8.195 -4.684 1 98.75 354 ALA A C 1
ATOM 2738 O O . ALA A 1 354 ? 33.438 -9.039 -4.145 1 98.75 354 ALA A O 1
ATOM 2739 N N . ARG A 1 355 ? 35.281 -8.523 -5.367 1 98.5 355 ARG A N 1
ATOM 2740 C CA . ARG A 1 355 ? 35.688 -9.914 -5.523 1 98.5 355 ARG A CA 1
ATOM 2741 C C . ARG A 1 355 ? 36 -10.547 -4.172 1 98.5 355 ARG A C 1
ATOM 2743 O O . ARG A 1 355 ? 35.719 -11.719 -3.941 1 98.5 355 ARG A O 1
ATOM 2750 N N . ALA A 1 356 ? 36.594 -9.773 -3.365 1 98.69 356 ALA A N 1
ATOM 2751 C CA . ALA A 1 356 ? 36.938 -10.273 -2.029 1 98.69 356 ALA A CA 1
ATOM 2752 C C . ALA A 1 356 ? 35.656 -10.641 -1.26 1 98.69 356 ALA A C 1
ATOM 2754 O O . ALA A 1 356 ? 35.625 -11.633 -0.537 1 98.69 356 ALA A O 1
ATOM 2755 N N . HIS A 1 357 ? 34.656 -9.797 -1.359 1 98.69 357 HIS A N 1
ATOM 2756 C CA . HIS A 1 357 ? 33.375 -10.117 -0.738 1 98.69 357 HIS A CA 1
ATOM 2757 C C . HIS A 1 357 ? 32.781 -11.406 -1.315 1 98.69 357 HIS A C 1
ATOM 2759 O O . HIS A 1 357 ? 32.25 -12.242 -0.577 1 98.69 357 HIS A O 1
ATOM 2765 N N . LEU A 1 358 ? 32.875 -11.555 -2.613 1 97.81 358 LEU A N 1
ATOM 2766 C CA . LEU A 1 358 ? 32.375 -12.758 -3.262 1 97.81 358 LEU A CA 1
ATOM 2767 C C . LEU A 1 358 ? 33.062 -14 -2.719 1 97.81 358 LEU A C 1
ATOM 2769 O O . LEU A 1 358 ? 32.406 -14.992 -2.41 1 97.81 358 LEU A O 1
ATOM 2773 N N . VAL A 1 359 ? 34.375 -13.922 -2.617 1 97.25 359 VAL A N 1
ATOM 2774 C CA . VAL A 1 359 ? 35.156 -15.039 -2.127 1 97.25 359 VAL A CA 1
ATOM 2775 C C . VAL A 1 359 ? 34.812 -15.352 -0.678 1 97.25 359 VAL A C 1
ATOM 2777 O O . VAL A 1 359 ? 34.812 -16.516 -0.264 1 97.25 359 VAL A O 1
ATOM 2780 N N . SER A 1 360 ? 34.375 -14.383 0.076 1 97.88 360 SER A N 1
ATOM 2781 C CA . SER A 1 360 ? 34.031 -14.531 1.487 1 97.88 360 SER A CA 1
ATOM 2782 C C . SER A 1 360 ? 32.562 -14.906 1.666 1 97.88 360 SER A C 1
ATOM 2784 O O . SER A 1 360 ? 32.031 -14.852 2.779 1 97.88 360 SER A O 1
ATOM 2786 N N . GLY A 1 361 ? 31.859 -15.102 0.597 1 97.38 361 GLY A N 1
ATOM 2787 C CA . GLY A 1 361 ? 30.484 -15.57 0.674 1 97.38 361 GLY A CA 1
ATOM 2788 C C . GLY A 1 361 ? 29.484 -14.453 0.906 1 97.38 361 GLY A C 1
ATOM 2789 O O . GLY A 1 361 ? 28.453 -14.656 1.554 1 97.38 361 GLY A O 1
ATOM 2790 N N . ARG A 1 362 ? 29.797 -13.25 0.44 1 98.38 362 ARG A N 1
ATOM 2791 C CA . ARG A 1 362 ? 28.922 -12.094 0.607 1 98.38 362 ARG A CA 1
ATOM 2792 C C . ARG A 1 362 ? 28.562 -11.484 -0.743 1 98.38 362 ARG A C 1
ATOM 2794 O O . ARG A 1 362 ? 28.891 -10.336 -1.027 1 98.38 362 ARG A O 1
ATOM 2801 N N . PRO A 1 363 ? 27.766 -12.156 -1.528 1 98.75 363 PRO A N 1
ATOM 2802 C CA . PRO A 1 363 ? 27.484 -11.742 -2.906 1 98.75 363 PRO A CA 1
ATOM 2803 C C . PRO A 1 363 ? 26.719 -10.43 -2.984 1 98.75 363 PRO A C 1
ATOM 2805 O O . PRO A 1 363 ? 26.938 -9.641 -3.912 1 98.75 363 PRO A O 1
ATOM 2808 N N . VAL A 1 364 ? 25.797 -10.125 -2.033 1 98.75 364 VAL A N 1
ATOM 2809 C CA . VAL A 1 364 ? 25 -8.898 -2.1 1 98.75 364 VAL A CA 1
ATOM 2810 C C . VAL A 1 364 ? 25.906 -7.688 -1.888 1 98.75 364 VAL A C 1
ATOM 2812 O O . VAL A 1 364 ? 25.766 -6.676 -2.584 1 98.75 364 VAL A O 1
ATOM 2815 N N . GLN A 1 365 ? 26.875 -7.762 -0.953 1 98.75 365 GLN A N 1
ATOM 2816 C CA . GLN A 1 365 ? 27.859 -6.711 -0.761 1 98.75 365 GLN A CA 1
ATOM 2817 C C . GLN A 1 365 ? 28.688 -6.496 -2.025 1 98.75 365 GLN A C 1
ATOM 2819 O O . GLN A 1 365 ? 28.984 -5.359 -2.4 1 98.75 365 GLN A O 1
ATOM 2824 N N . ALA A 1 366 ? 29.031 -7.656 -2.623 1 98.81 366 ALA A N 1
ATOM 2825 C CA . ALA A 1 366 ? 29.781 -7.574 -3.873 1 98.81 366 ALA A CA 1
ATOM 2826 C C . ALA A 1 366 ? 28.984 -6.82 -4.941 1 98.81 366 ALA A C 1
ATOM 2828 O O . ALA A 1 366 ? 29.547 -6 -5.668 1 98.81 366 ALA A O 1
ATOM 2829 N N . ILE A 1 367 ? 27.719 -7.066 -5.023 1 98.62 367 ILE A N 1
ATOM 2830 C CA . ILE A 1 367 ? 26.859 -6.418 -6.016 1 98.62 367 ILE A CA 1
ATOM 2831 C C . ILE A 1 367 ? 26.797 -4.918 -5.734 1 98.62 367 ILE A C 1
ATOM 2833 O O . ILE A 1 367 ? 26.906 -4.102 -6.648 1 98.62 367 ILE A O 1
ATOM 2837 N N . HIS A 1 368 ? 26.625 -4.5 -4.449 1 98.5 368 HIS A N 1
ATOM 2838 C CA . HIS A 1 368 ? 26.578 -3.088 -4.086 1 98.5 368 HIS A CA 1
ATOM 2839 C C . HIS A 1 368 ? 27.812 -2.354 -4.625 1 98.5 368 HIS A C 1
ATOM 2841 O O . HIS A 1 368 ? 27.688 -1.263 -5.188 1 98.5 368 HIS A O 1
ATOM 2847 N N . LEU A 1 369 ? 28.984 -2.938 -4.465 1 98.69 369 LEU A N 1
ATOM 2848 C CA . LEU A 1 369 ? 30.219 -2.293 -4.879 1 98.69 369 LEU A CA 1
ATOM 2849 C C . LEU A 1 369 ? 30.359 -2.311 -6.395 1 98.69 369 LEU A C 1
ATOM 2851 O O . LEU A 1 369 ? 30.672 -1.285 -7.004 1 98.69 369 LEU A O 1
ATOM 2855 N N . ALA A 1 370 ? 30.094 -3.473 -7.004 1 98.25 370 ALA A N 1
ATOM 2856 C CA . ALA A 1 370 ? 30.297 -3.621 -8.445 1 98.25 370 ALA A CA 1
ATOM 2857 C C . ALA A 1 370 ? 29.359 -2.709 -9.227 1 98.25 370 ALA A C 1
ATOM 2859 O O . ALA A 1 370 ? 29.703 -2.229 -10.305 1 98.25 370 ALA A O 1
ATOM 2860 N N . GLU A 1 371 ? 28.203 -2.393 -8.688 1 97.38 371 GLU A N 1
ATOM 2861 C CA . GLU A 1 371 ? 27.203 -1.582 -9.375 1 97.38 371 GLU A CA 1
ATOM 2862 C C . GLU A 1 371 ? 27.609 -0.109 -9.391 1 97.38 371 GLU A C 1
ATOM 2864 O O . GLU A 1 371 ? 27.031 0.691 -10.125 1 97.38 371 GLU A O 1
ATOM 2869 N N . LEU A 1 372 ? 28.578 0.274 -8.562 1 97.62 372 LEU A N 1
ATOM 2870 C CA . LEU A 1 372 ? 29.078 1.642 -8.602 1 97.62 372 LEU A CA 1
ATOM 2871 C C . LEU A 1 372 ? 29.797 1.917 -9.914 1 97.62 372 LEU A C 1
ATOM 2873 O O . LEU A 1 372 ? 29.969 3.074 -10.312 1 97.62 372 LEU A O 1
ATOM 2877 N N . ILE A 1 373 ? 30.297 0.795 -10.508 1 96.44 373 ILE A N 1
ATOM 2878 C CA . ILE A 1 373 ? 31.188 0.896 -11.656 1 96.44 373 ILE A CA 1
ATOM 2879 C C . ILE A 1 373 ? 30.375 0.861 -12.945 1 96.44 373 ILE A C 1
ATOM 2881 O O . ILE A 1 373 ? 29.312 0.234 -13.008 1 96.44 373 ILE A O 1
ATOM 2885 N N . GLU A 1 374 ? 30.891 1.521 -13.922 1 90.56 374 GLU A N 1
ATOM 2886 C CA . GLU A 1 374 ? 30.219 1.564 -15.227 1 90.56 374 GLU A CA 1
ATOM 2887 C C . GLU A 1 374 ? 29.969 0.16 -15.766 1 90.56 374 GLU A C 1
ATOM 2889 O O . GLU A 1 374 ? 30.797 -0.738 -15.578 1 90.56 374 GLU A O 1
ATOM 2894 N N . ARG A 1 375 ? 28.969 -0.016 -16.5 1 86.5 375 ARG A N 1
ATOM 2895 C CA . ARG A 1 375 ? 28.422 -1.309 -16.922 1 86.5 375 ARG A CA 1
ATOM 2896 C C . ARG A 1 375 ? 29.391 -2.012 -17.875 1 86.5 375 ARG A C 1
ATOM 2898 O O . ARG A 1 375 ? 29.391 -3.24 -17.969 1 86.5 375 ARG A O 1
ATOM 2905 N N . ASP A 1 376 ? 30.234 -1.283 -18.5 1 90.69 376 ASP A N 1
ATOM 2906 C CA . ASP A 1 376 ? 31.078 -1.899 -19.516 1 90.69 376 ASP A CA 1
ATOM 2907 C C . ASP A 1 376 ? 32.406 -2.352 -18.938 1 90.69 376 ASP A C 1
ATOM 2909 O O . ASP A 1 376 ? 33.219 -2.992 -19.609 1 90.69 376 ASP A O 1
ATOM 2913 N N . HIS A 1 377 ? 32.656 -2.09 -17.703 1 95.12 377 HIS A N 1
ATOM 2914 C CA . HIS A 1 377 ? 33.875 -2.557 -17.062 1 95.12 377 HIS A CA 1
ATOM 2915 C C . HIS A 1 377 ? 33.875 -4.074 -16.906 1 95.12 377 HIS A C 1
ATOM 2917 O O . HIS A 1 377 ? 33.062 -4.637 -16.203 1 95.12 377 HIS A O 1
ATOM 2923 N N . PRO A 1 378 ? 34.781 -4.766 -17.547 1 95.56 378 PRO A N 1
ATOM 2924 C CA . PRO A 1 378 ? 34.75 -6.227 -17.609 1 95.56 378 PRO A CA 1
ATOM 2925 C C . PRO A 1 378 ? 34.812 -6.879 -16.234 1 95.56 378 PRO A C 1
ATOM 2927 O O . PRO A 1 378 ? 34.094 -7.852 -15.969 1 95.56 378 PRO A O 1
ATOM 2930 N N . GLY A 1 379 ? 35.656 -6.348 -15.367 1 97.06 379 GLY A N 1
ATOM 2931 C CA . GLY A 1 379 ? 35.781 -6.891 -14.023 1 97.06 379 GLY A CA 1
ATOM 2932 C C . GLY A 1 379 ? 34.469 -6.773 -13.234 1 97.06 379 GLY A C 1
ATOM 2933 O O . GLY A 1 379 ? 34.094 -7.711 -12.531 1 97.06 379 GLY A O 1
ATOM 2934 N N . ALA A 1 380 ? 33.875 -5.648 -13.32 1 97.56 380 ALA A N 1
ATOM 2935 C CA . ALA A 1 380 ? 32.594 -5.43 -12.609 1 97.56 380 ALA A CA 1
ATOM 2936 C C . ALA A 1 380 ? 31.516 -6.363 -13.133 1 97.56 380 ALA A C 1
ATOM 2938 O O . ALA A 1 380 ? 30.75 -6.934 -12.344 1 97.56 380 ALA A O 1
ATOM 2939 N N . ARG A 1 381 ? 31.438 -6.523 -14.406 1 97.38 381 ARG A N 1
ATOM 2940 C CA . ARG A 1 381 ? 30.453 -7.414 -15.023 1 97.38 381 ARG A CA 1
ATOM 2941 C C . ARG A 1 381 ? 30.656 -8.852 -14.555 1 97.38 381 ARG A C 1
ATOM 2943 O O . ARG A 1 381 ? 29.688 -9.562 -14.281 1 97.38 381 ARG A O 1
ATOM 2950 N N . GLU A 1 382 ? 31.875 -9.227 -14.531 1 97.62 382 GLU A N 1
ATOM 2951 C CA . GLU A 1 382 ? 32.188 -10.578 -14.086 1 97.62 382 GLU A CA 1
ATOM 2952 C C . GLU A 1 382 ? 31.75 -10.797 -12.633 1 97.62 382 GLU A C 1
ATOM 2954 O O . GLU A 1 382 ? 31.188 -11.836 -12.297 1 97.62 382 GLU A O 1
ATOM 2959 N N . VAL A 1 383 ? 32.031 -9.828 -11.766 1 98.06 383 VAL A N 1
ATOM 2960 C CA . VAL A 1 383 ? 31.656 -9.906 -10.359 1 98.06 383 VAL A CA 1
ATOM 2961 C C . VAL A 1 383 ? 30.141 -9.992 -10.234 1 98.06 383 VAL A C 1
ATOM 2963 O O . VAL A 1 383 ? 29.609 -10.805 -9.469 1 98.06 383 VAL A O 1
ATOM 2966 N N . LEU A 1 384 ? 29.422 -9.164 -10.992 1 98.25 384 LEU A N 1
ATOM 2967 C CA . LEU A 1 384 ? 27.953 -9.156 -10.945 1 98.25 384 LEU A CA 1
ATOM 2968 C C . LEU A 1 384 ? 27.391 -10.5 -11.391 1 98.25 384 LEU A C 1
ATOM 2970 O O . LEU A 1 384 ? 26.5 -11.055 -10.734 1 98.25 384 LEU A O 1
ATOM 2974 N N . ARG A 1 385 ? 27.938 -11.031 -12.477 1 98.12 385 ARG A N 1
ATOM 2975 C CA . ARG A 1 385 ? 27.484 -12.336 -12.969 1 98.12 385 ARG A CA 1
ATOM 2976 C C . ARG A 1 385 ? 27.703 -13.422 -11.914 1 98.12 385 ARG A C 1
ATOM 2978 O O . ARG A 1 385 ? 26.781 -14.188 -11.617 1 98.12 385 ARG A O 1
ATOM 2985 N N . GLN A 1 386 ? 28.891 -13.461 -11.359 1 98.25 386 GLN A N 1
ATOM 2986 C CA . GLN A 1 386 ? 29.219 -14.484 -10.383 1 98.25 386 GLN A CA 1
ATOM 2987 C C . GLN A 1 386 ? 28.391 -14.336 -9.109 1 98.25 386 GLN A C 1
ATOM 2989 O O . GLN A 1 386 ? 28 -15.328 -8.5 1 98.25 386 GLN A O 1
ATOM 2994 N N . ALA A 1 387 ? 28.219 -13.109 -8.695 1 98.69 387 ALA A N 1
ATOM 2995 C CA . ALA A 1 387 ? 27.391 -12.859 -7.512 1 98.69 387 ALA A CA 1
ATOM 2996 C C . ALA A 1 387 ? 25.969 -13.367 -7.719 1 98.69 387 ALA A C 1
ATOM 2998 O O . ALA A 1 387 ? 25.422 -14.039 -6.844 1 98.69 387 ALA A O 1
ATOM 2999 N N . ASP A 1 388 ? 25.359 -13.07 -8.844 1 98.44 388 ASP 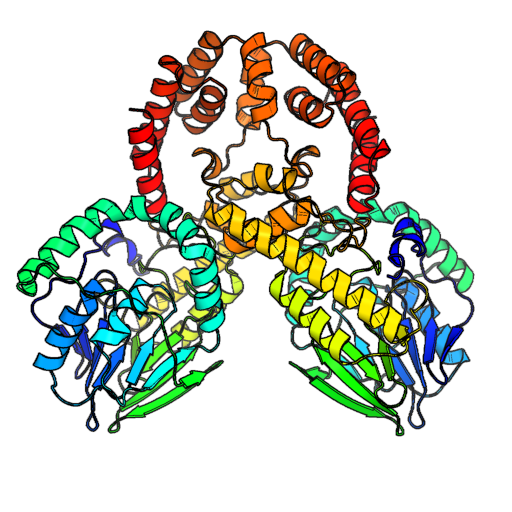A N 1
ATOM 3000 C CA . ASP A 1 388 ? 24.016 -13.547 -9.164 1 98.44 388 ASP A CA 1
ATOM 3001 C C . ASP A 1 388 ? 23.984 -15.07 -9.258 1 98.44 388 ASP A C 1
ATOM 3003 O O . ASP A 1 388 ? 23 -15.695 -8.844 1 98.44 388 ASP A O 1
ATOM 3007 N N . GLU A 1 389 ? 25.031 -15.664 -9.797 1 98.44 389 GLU A N 1
ATOM 3008 C CA . GLU A 1 389 ? 25.125 -17.125 -9.859 1 98.44 389 GLU A CA 1
ATOM 3009 C C . GLU A 1 389 ? 25.172 -17.734 -8.461 1 98.44 389 GLU A C 1
ATOM 3011 O O . GLU A 1 389 ? 24.531 -18.75 -8.211 1 98.44 389 GLU A O 1
ATOM 3016 N N . ASN A 1 390 ? 25.969 -17.109 -7.582 1 98.44 390 ASN A N 1
ATOM 3017 C CA . ASN A 1 390 ? 26.031 -17.578 -6.199 1 98.44 390 ASN A CA 1
ATOM 3018 C C . ASN A 1 390 ? 24.656 -17.516 -5.531 1 98.44 390 ASN A C 1
ATOM 3020 O O . ASN A 1 390 ? 24.25 -18.453 -4.844 1 98.44 390 ASN A O 1
ATOM 3024 N N . LEU A 1 391 ? 23.969 -16.438 -5.746 1 98.56 391 LEU A N 1
ATOM 3025 C CA . LEU A 1 391 ? 22.641 -16.266 -5.172 1 98.56 391 LEU A CA 1
ATOM 3026 C C . LEU A 1 391 ? 21.672 -17.281 -5.773 1 98.56 391 LEU A C 1
ATOM 3028 O O . LEU A 1 391 ? 20.844 -17.844 -5.059 1 98.56 391 LEU A O 1
ATOM 3032 N N . LEU A 1 392 ? 21.734 -17.484 -7.062 1 98.12 392 LEU A N 1
ATOM 3033 C CA . LEU A 1 392 ? 20.859 -18.422 -7.754 1 98.12 392 LEU A CA 1
ATOM 3034 C C . LEU A 1 392 ? 21.047 -19.844 -7.211 1 98.12 392 LEU A C 1
ATOM 3036 O O . LEU A 1 392 ? 20.078 -20.578 -7.027 1 98.12 392 LEU A O 1
ATOM 3040 N N . ALA A 1 393 ? 22.281 -20.188 -6.918 1 97.56 393 ALA A N 1
ATOM 3041 C CA . ALA A 1 393 ? 22.609 -21.531 -6.426 1 97.56 393 ALA A CA 1
ATOM 3042 C C . ALA A 1 393 ? 21.938 -21.797 -5.086 1 97.56 393 ALA A C 1
ATOM 3044 O O . ALA A 1 393 ? 21.625 -22.953 -4.762 1 97.56 393 ALA A O 1
ATOM 3045 N N . CYS A 1 394 ? 21.641 -20.75 -4.367 1 95.69 394 CYS A N 1
ATOM 3046 C CA . CYS A 1 394 ? 21.062 -20.906 -3.037 1 95.69 394 CYS A CA 1
ATOM 3047 C C . CYS A 1 394 ? 19.562 -20.656 -3.068 1 95.69 394 CYS A C 1
ATOM 3049 O O . CYS A 1 394 ? 18.875 -20.875 -2.068 1 95.69 394 CYS A O 1
ATOM 3051 N N . SER A 1 395 ? 19 -20.266 -4.199 1 95.06 395 SER A N 1
ATOM 3052 C CA . SER A 1 395 ? 17.609 -19.859 -4.266 1 95.06 395 SER A CA 1
ATOM 3053 C C . SER A 1 395 ? 16.672 -21.047 -4.418 1 95.06 395 SER A C 1
ATOM 3055 O O . SER A 1 395 ? 16.953 -21.969 -5.191 1 95.06 395 SER A O 1
ATOM 3057 N N . THR A 1 396 ? 15.594 -21.016 -3.66 1 89.62 396 THR A N 1
ATOM 3058 C CA . THR A 1 396 ? 14.523 -22 -3.807 1 89.62 396 THR A CA 1
ATOM 3059 C C . THR A 1 396 ? 13.211 -21.312 -4.176 1 89.62 396 THR A C 1
ATOM 3061 O O . THR A 1 396 ? 12.148 -21.922 -4.125 1 89.62 396 THR A O 1
ATOM 3064 N N . ASN A 1 397 ? 13.297 -20.062 -4.449 1 93.06 397 ASN A N 1
ATOM 3065 C CA . ASN A 1 397 ? 12.117 -19.266 -4.777 1 93.06 397 ASN A CA 1
ATOM 3066 C C . ASN A 1 397 ? 11.992 -19.047 -6.281 1 93.06 397 ASN A C 1
ATOM 3068 O O . ASN A 1 397 ? 12.961 -18.656 -6.941 1 93.06 397 ASN A O 1
ATOM 3072 N N . PHE A 1 398 ? 10.883 -19.203 -6.84 1 91 398 PHE A N 1
ATOM 3073 C CA . PHE A 1 398 ? 10.625 -19.141 -8.273 1 91 398 PHE A CA 1
ATOM 3074 C C . PHE A 1 398 ? 10.992 -17.766 -8.828 1 91 398 PHE A C 1
ATOM 3076 O O . PHE A 1 398 ? 11.734 -17.656 -9.805 1 91 398 PHE A O 1
ATOM 3083 N N . TRP A 1 399 ? 10.469 -16.688 -8.219 1 92.5 399 TRP A N 1
ATOM 3084 C CA . TRP A 1 399 ? 10.656 -15.328 -8.719 1 92.5 399 TRP A CA 1
ATOM 3085 C C . TRP A 1 399 ? 12.102 -14.883 -8.555 1 92.5 399 TRP A C 1
ATOM 3087 O O . TRP A 1 399 ? 12.664 -14.242 -9.445 1 92.5 399 TRP A O 1
ATOM 3097 N N . GLU A 1 400 ? 12.664 -15.203 -7.414 1 95.25 400 GLU A N 1
ATOM 3098 C CA . GLU A 1 400 ? 14.07 -14.883 -7.176 1 95.25 400 GLU A CA 1
ATOM 3099 C C . GLU A 1 400 ? 14.969 -15.531 -8.227 1 95.25 400 GLU A C 1
ATOM 3101 O O . GLU A 1 400 ? 15.828 -14.867 -8.812 1 95.25 400 GLU A O 1
ATOM 3106 N N . SER A 1 401 ? 14.711 -16.812 -8.445 1 95.38 401 SER A N 1
ATOM 3107 C CA . SER A 1 401 ? 15.5 -17.562 -9.422 1 95.38 401 SER A CA 1
ATOM 3108 C C . SER A 1 401 ? 15.336 -16.969 -10.82 1 95.38 401 SER A C 1
ATOM 3110 O O . SER A 1 401 ? 16.328 -16.797 -11.539 1 95.38 401 SER A O 1
ATOM 3112 N N . ALA A 1 402 ? 14.094 -16.672 -11.172 1 93.75 402 ALA A N 1
ATOM 3113 C CA . ALA A 1 402 ? 13.836 -16.094 -12.484 1 93.75 402 ALA A CA 1
ATOM 3114 C C . ALA A 1 402 ? 14.57 -14.766 -12.656 1 93.75 402 ALA A C 1
ATOM 3116 O O . ALA A 1 402 ? 15.164 -14.5 -13.711 1 93.75 402 ALA A O 1
ATOM 3117 N N . TRP A 1 403 ? 14.539 -13.922 -11.68 1 96 403 TRP A N 1
ATOM 3118 C CA . TRP A 1 403 ? 15.219 -12.633 -11.711 1 96 403 TRP A CA 1
ATOM 3119 C C . TRP A 1 403 ? 16.734 -12.82 -11.859 1 96 403 TRP A C 1
ATOM 3121 O O . TRP A 1 403 ? 17.359 -12.18 -12.703 1 96 403 TRP A O 1
ATOM 3131 N N . LEU A 1 404 ? 17.25 -13.695 -11.031 1 97.62 404 LEU A N 1
ATOM 3132 C CA . LEU A 1 404 ? 18.703 -13.922 -11.023 1 97.62 404 LEU A CA 1
ATOM 3133 C C . LEU A 1 404 ? 19.172 -14.492 -12.359 1 97.62 404 LEU A C 1
ATOM 3135 O O . LEU A 1 404 ? 20.219 -14.102 -12.867 1 97.62 404 LEU A O 1
ATOM 3139 N N . GLU A 1 405 ? 18.391 -15.383 -12.914 1 96.06 405 GLU A N 1
ATOM 3140 C CA . GLU A 1 405 ? 18.719 -15.922 -14.234 1 96.06 405 GLU A CA 1
ATOM 3141 C C . GLU A 1 405 ? 18.75 -14.82 -15.289 1 96.06 405 GLU A C 1
ATOM 3143 O O . GLU A 1 405 ? 19.641 -14.781 -16.141 1 96.06 405 GLU A O 1
ATOM 3148 N N . ARG A 1 406 ? 17.797 -13.969 -15.258 1 94.75 406 ARG A N 1
ATOM 3149 C CA . ARG A 1 406 ? 17.75 -12.844 -16.188 1 94.75 406 ARG A CA 1
ATOM 3150 C C . ARG A 1 406 ? 18.969 -11.938 -16.016 1 94.75 406 ARG A C 1
ATOM 3152 O O . ARG A 1 406 ? 19.547 -11.492 -17 1 94.75 406 ARG A O 1
ATOM 3159 N N . GLN A 1 407 ? 19.328 -11.656 -14.742 1 96.12 407 GLN A N 1
ATOM 3160 C CA . GLN A 1 407 ? 20.469 -10.805 -14.461 1 96.12 407 GLN A CA 1
ATOM 3161 C C . GLN A 1 407 ? 21.766 -11.438 -14.961 1 96.12 407 GLN A C 1
ATOM 3163 O O . GLN A 1 407 ? 22.641 -10.75 -15.516 1 96.12 407 GLN A O 1
ATOM 3168 N N . ILE A 1 408 ? 21.922 -12.719 -14.773 1 97.06 408 ILE A N 1
ATOM 3169 C CA . ILE A 1 408 ? 23.109 -13.438 -15.234 1 97.06 408 ILE A CA 1
ATOM 3170 C C . ILE A 1 408 ? 23.234 -13.305 -16.75 1 97.06 408 ILE A C 1
ATOM 3172 O O . ILE A 1 408 ? 24.312 -13.023 -17.266 1 97.06 408 ILE A O 1
ATOM 3176 N N . ALA A 1 409 ? 22.109 -13.461 -17.469 1 94.25 409 ALA A N 1
ATOM 3177 C CA . ALA A 1 409 ? 22.094 -13.344 -18.922 1 94.25 409 ALA A CA 1
ATOM 3178 C C . ALA A 1 409 ? 22.469 -11.93 -19.359 1 94.25 409 ALA A C 1
ATOM 3180 O O . ALA A 1 409 ? 23.141 -11.75 -20.375 1 94.25 409 ALA A O 1
ATOM 3181 N N . SER A 1 410 ? 22.047 -10.953 -18.625 1 92.19 410 SER A N 1
ATOM 3182 C CA . SER A 1 410 ? 22.281 -9.562 -18.984 1 92.19 410 SER A CA 1
ATOM 3183 C C . SER A 1 410 ? 23.75 -9.18 -18.781 1 92.19 410 SER A C 1
ATOM 3185 O O . SER A 1 410 ? 24.25 -8.242 -19.406 1 92.19 410 SER A O 1
ATOM 3187 N N . HIS A 1 411 ? 24.406 -9.859 -17.906 1 89.62 411 HIS A N 1
ATOM 3188 C CA . HIS A 1 411 ? 25.797 -9.57 -17.625 1 89.62 411 HIS A CA 1
ATOM 3189 C C . HIS A 1 411 ? 26.719 -10.391 -18.531 1 89.62 411 HIS A C 1
ATOM 3191 O O . HIS A 1 411 ? 27.938 -10.195 -18.516 1 89.62 411 HIS A O 1
ATOM 3197 N N . SER A 1 412 ? 26.141 -11.375 -19.172 1 84.69 412 SER A N 1
ATOM 3198 C CA . SER A 1 412 ? 26.938 -12.227 -20.047 1 84.69 412 SER A CA 1
ATOM 3199 C C . SER A 1 412 ? 27.125 -11.586 -21.422 1 84.69 412 SER A C 1
ATOM 3201 O O . SER A 1 412 ? 26.281 -10.805 -21.859 1 84.69 412 SER A O 1
ATOM 3203 N N . MET B 1 1 ? -9.961 33.594 -13.312 1 60.53 1 MET B N 1
ATOM 3204 C CA . MET B 1 1 ? -9.617 32.375 -12.562 1 60.53 1 MET B CA 1
ATOM 3205 C C . MET B 1 1 ? -9.188 32.75 -11.141 1 60.53 1 MET B C 1
ATOM 3207 O O . MET B 1 1 ? -8.469 33.719 -10.93 1 60.53 1 MET B O 1
ATOM 3211 N N . PHE B 1 2 ? -9.844 32.219 -10.125 1 76.19 2 PHE B N 1
ATOM 3212 C CA . PHE B 1 2 ? -9.562 32.531 -8.734 1 76.19 2 PHE B CA 1
ATOM 3213 C C . PHE B 1 2 ? -8.117 32.188 -8.383 1 76.19 2 PHE B C 1
ATOM 3215 O O . PHE B 1 2 ? -7.582 31.203 -8.883 1 76.19 2 PHE B O 1
ATOM 3222 N N . GLU B 1 3 ? -7.523 33.156 -7.715 1 82.88 3 GLU B N 1
ATOM 3223 C CA . GLU B 1 3 ? -6.238 32.812 -7.129 1 82.88 3 GLU B CA 1
ATOM 3224 C C . GLU B 1 3 ? -6.375 31.625 -6.168 1 82.88 3 GLU B C 1
ATOM 3226 O O . GLU B 1 3 ? -7.336 31.562 -5.402 1 82.88 3 GLU B O 1
ATOM 3231 N N . PRO B 1 4 ? -5.48 30.75 -6.277 1 86.12 4 PRO B N 1
ATOM 3232 C CA . PRO B 1 4 ? -5.566 29.609 -5.367 1 86.12 4 PRO B CA 1
ATOM 3233 C C . PRO B 1 4 ? -5.609 30.016 -3.898 1 86.12 4 PRO B C 1
ATOM 3235 O O . PRO B 1 4 ? -4.82 30.875 -3.471 1 86.12 4 PRO B O 1
ATOM 3238 N N . VAL B 1 5 ? -6.383 29.422 -3.145 1 85.19 5 VAL B N 1
ATOM 3239 C CA . VAL B 1 5 ? -6.723 29.859 -1.797 1 85.19 5 VAL B CA 1
ATOM 3240 C C . VAL B 1 5 ? -5.531 29.641 -0.866 1 85.19 5 VAL B C 1
ATOM 3242 O O . VAL B 1 5 ? -5.391 30.328 0.147 1 85.19 5 VAL B O 1
ATOM 3245 N N . TYR B 1 6 ? -4.652 28.719 -1.215 1 82.81 6 TYR B N 1
ATOM 3246 C CA . TYR B 1 6 ? -3.535 28.422 -0.324 1 82.81 6 TYR B CA 1
ATOM 3247 C C . TYR B 1 6 ? -2.615 29.625 -0.183 1 82.81 6 TYR B C 1
ATOM 3249 O O . TYR B 1 6 ? -1.85 29.719 0.778 1 82.81 6 TYR B O 1
ATOM 3257 N N . ARG B 1 7 ? -2.666 30.531 -1.096 1 84.75 7 ARG B N 1
ATOM 3258 C CA . ARG B 1 7 ? -1.798 31.703 -1.078 1 84.75 7 ARG B CA 1
ATOM 3259 C C . ARG B 1 7 ? -2.25 32.719 -0.018 1 84.75 7 ARG B C 1
ATOM 3261 O O . ARG B 1 7 ? -1.472 33.562 0.406 1 84.75 7 ARG B O 1
ATOM 3268 N N . SER B 1 8 ? -3.498 32.562 0.381 1 84.12 8 SER B N 1
ATOM 3269 C CA . SER B 1 8 ? -4.027 33.531 1.33 1 84.12 8 SER B CA 1
ATOM 3270 C C . SER B 1 8 ? -4.422 32.875 2.645 1 84.12 8 SER B C 1
ATOM 3272 O O . SER B 1 8 ? -4.812 33.562 3.598 1 84.12 8 SER B O 1
ATOM 3274 N N . ARG B 1 9 ? -4.285 31.641 2.771 1 86.31 9 ARG B N 1
ATOM 3275 C CA . ARG B 1 9 ? -4.641 30.922 3.984 1 86.31 9 ARG B CA 1
ATOM 3276 C C . ARG B 1 9 ? -3.404 30.625 4.824 1 86.31 9 ARG B C 1
ATOM 3278 O O . ARG B 1 9 ? -2.297 30.516 4.293 1 86.31 9 ARG B O 1
ATOM 3285 N N . PRO B 1 10 ? -3.658 30.484 6.117 1 81.88 10 PRO B N 1
ATOM 3286 C CA . PRO B 1 10 ? -2.527 30.125 6.98 1 81.88 10 PRO B CA 1
ATOM 3287 C C . PRO B 1 10 ? -1.964 28.734 6.676 1 81.88 10 PRO B C 1
ATOM 3289 O O . PRO B 1 10 ? -2.697 27.859 6.227 1 81.88 10 PRO B O 1
ATOM 3292 N N . GLY B 1 11 ? -0.674 28.594 6.934 1 78.75 11 GLY B N 1
ATOM 3293 C CA . GLY B 1 11 ? -0.027 27.297 6.809 1 78.75 11 GLY B CA 1
ATOM 3294 C C . GLY B 1 11 ? -0.055 26.5 8.094 1 78.75 11 GLY B C 1
ATOM 3295 O O . GLY B 1 11 ? -0.675 26.906 9.078 1 78.75 11 GLY B O 1
ATOM 3296 N N . ALA B 1 12 ? 0.54 25.359 8.023 1 77.19 12 ALA B N 1
ATOM 3297 C CA . ALA B 1 12 ? 0.52 24.406 9.133 1 77.19 12 ALA B CA 1
ATOM 3298 C C . ALA B 1 12 ? 1.18 25 10.375 1 77.19 12 ALA B C 1
ATOM 3300 O O . ALA B 1 12 ? 0.866 24.609 11.5 1 77.19 12 ALA B O 1
ATOM 3301 N N . ASP B 1 13 ? 2.02 25.953 10.164 1 76.38 13 ASP B N 1
ATOM 3302 C CA . ASP B 1 13 ? 2.729 26.578 11.281 1 76.38 13 ASP B CA 1
ATOM 3303 C C . ASP B 1 13 ? 1.783 27.422 12.125 1 76.38 13 ASP B C 1
ATOM 3305 O O . ASP B 1 13 ? 2.117 27.812 13.25 1 76.38 13 ASP B O 1
ATOM 3309 N N . ALA B 1 14 ? 0.624 27.656 11.586 1 78.25 14 ALA B N 1
ATOM 3310 C CA . ALA B 1 14 ? -0.331 28.516 12.289 1 78.25 14 ALA B CA 1
ATOM 3311 C C . ALA B 1 14 ? -1.261 27.688 13.172 1 78.25 14 ALA B C 1
ATOM 3313 O O . ALA B 1 14 ? -2.07 28.25 13.922 1 78.25 14 ALA B O 1
ATOM 3314 N N . MET B 1 15 ? -1.128 26.406 13.164 1 78.38 15 MET B N 1
ATOM 3315 C CA . MET B 1 15 ? -1.977 25.562 13.992 1 78.38 15 MET B CA 1
ATOM 3316 C C . MET B 1 15 ? -1.65 25.734 15.469 1 78.38 15 MET B C 1
ATOM 3318 O O . MET B 1 15 ? -0.48 25.797 15.852 1 78.38 15 MET B O 1
ATOM 3322 N N . ARG B 1 16 ? -2.713 25.953 16.219 1 78.19 16 ARG B N 1
ATOM 3323 C CA . ARG B 1 16 ? -2.562 26.172 17.656 1 78.19 16 ARG B CA 1
ATOM 3324 C C . ARG B 1 16 ? -3.604 25.375 18.438 1 78.19 16 ARG B C 1
ATOM 3326 O O . ARG B 1 16 ? -4.727 25.188 17.969 1 78.19 16 ARG B O 1
ATOM 3333 N N . PRO B 1 17 ? -3.156 24.906 19.609 1 77.19 17 PRO B N 1
ATOM 3334 C CA . PRO B 1 17 ? -4.141 24.25 20.484 1 77.19 17 PRO B CA 1
ATOM 3335 C C . PRO B 1 17 ? -5.289 25.172 20.875 1 77.19 17 PRO B C 1
ATOM 3337 O O . PRO B 1 17 ? -5.172 26.406 20.75 1 77.19 17 PRO B O 1
ATOM 3340 N N . ALA B 1 18 ? -6.301 24.531 21.359 1 77.62 18 ALA B N 1
ATOM 3341 C CA . ALA B 1 18 ? -7.508 25.25 21.75 1 77.62 18 ALA B CA 1
ATOM 3342 C C . ALA B 1 18 ? -7.238 26.172 22.953 1 77.62 18 ALA B C 1
ATOM 3344 O O . ALA B 1 18 ? -6.828 25.719 24.016 1 77.62 18 ALA B O 1
ATOM 3345 N N . ALA B 1 19 ? -7.469 27.438 22.734 1 71.06 19 ALA B N 1
ATOM 3346 C CA . ALA B 1 19 ? -7.285 28.391 23.844 1 71.06 19 ALA B CA 1
ATOM 3347 C C . ALA B 1 19 ? -8.359 29.469 23.812 1 71.06 19 ALA B C 1
ATOM 3349 O O . ALA B 1 19 ? -8.352 30.375 24.656 1 71.06 19 ALA B O 1
ATOM 3350 N N . ALA B 1 20 ? -9.305 29.156 23.016 1 81.88 20 ALA B N 1
ATOM 3351 C CA . ALA B 1 20 ? -10.344 30.172 22.891 1 81.88 20 ALA B CA 1
ATOM 3352 C C . ALA B 1 20 ? -11.234 30.188 24.125 1 81.88 20 ALA B C 1
ATOM 3354 O O . ALA B 1 20 ? -11.539 29.141 24.703 1 81.88 20 ALA B O 1
ATOM 3355 N N . GLU B 1 21 ? -11.688 31.344 24.484 1 86.38 21 GLU B N 1
ATOM 3356 C CA . GLU B 1 21 ? -12.531 31.516 25.672 1 86.38 21 GLU B CA 1
ATOM 3357 C C . GLU B 1 21 ? -14 31.266 25.344 1 86.38 21 GLU B C 1
ATOM 3359 O O . GLU B 1 21 ? -14.82 31.094 26.234 1 86.38 21 GLU B O 1
ATOM 3364 N N . ARG B 1 22 ? -14.312 31.344 24.156 1 92.94 22 ARG B N 1
ATOM 3365 C CA . ARG B 1 22 ? -15.695 31.109 23.734 1 92.94 22 ARG B CA 1
ATOM 3366 C C . ARG B 1 22 ? -15.742 30.516 22.328 1 92.94 22 ARG B C 1
ATOM 3368 O O . ARG B 1 22 ? -14.789 30.656 21.547 1 92.94 22 ARG B O 1
ATOM 3375 N N . ALA B 1 23 ? -16.859 29.844 22.016 1 96.38 23 ALA B N 1
ATOM 3376 C CA . ALA B 1 23 ? -17.125 29.391 20.656 1 96.38 23 ALA B CA 1
ATOM 3377 C C . ALA B 1 23 ? -17.516 30.562 19.75 1 96.38 23 ALA B C 1
ATOM 3379 O O . ALA B 1 23 ? -18.109 31.531 20.203 1 96.38 23 ALA B O 1
ATOM 3380 N N . GLU B 1 24 ? -17.141 30.453 18.594 1 96.31 24 GLU B N 1
ATOM 3381 C CA . GLU B 1 24 ? -17.469 31.484 17.609 1 96.31 24 GLU B CA 1
ATOM 3382 C C . GLU B 1 24 ? -18.531 30.969 16.625 1 96.31 24 GLU B C 1
ATOM 3384 O O . GLU B 1 24 ? -18.453 29.844 16.156 1 96.31 24 GLU B O 1
ATOM 3389 N N . GLN B 1 25 ? -19.484 31.859 16.297 1 97.56 25 GLN B N 1
ATOM 3390 C CA . GLN B 1 25 ? -20.547 31.453 15.383 1 97.56 25 GLN B CA 1
ATOM 3391 C C . GLN B 1 25 ? -20.109 31.594 13.93 1 97.56 25 GLN B C 1
ATOM 3393 O O . GLN B 1 25 ? -19.625 32.656 13.523 1 97.56 25 GLN B O 1
ATOM 3398 N N . ILE B 1 26 ? -20.25 30.594 13.133 1 97.06 26 ILE B N 1
ATOM 3399 C CA . ILE B 1 26 ? -19.938 30.578 11.711 1 97.06 26 ILE B CA 1
ATOM 3400 C C . ILE B 1 26 ? -21.203 30.891 10.906 1 97.06 26 ILE B C 1
ATOM 3402 O O . ILE B 1 26 ? -21.156 31.641 9.93 1 97.06 26 ILE B O 1
ATOM 3406 N N . ALA B 1 27 ? -22.312 30.344 11.242 1 97.62 27 ALA B N 1
ATOM 3407 C CA . ALA B 1 27 ? -23.656 30.422 10.672 1 97.62 27 ALA B CA 1
ATOM 3408 C C . ALA B 1 27 ? -24.719 30.141 11.734 1 97.62 27 ALA B C 1
ATOM 3410 O O . ALA B 1 27 ? -24.406 29.719 12.844 1 97.62 27 ALA B O 1
ATOM 3411 N N . PRO B 1 28 ? -25.938 30.531 11.43 1 97.25 28 PRO B N 1
ATOM 3412 C CA . PRO B 1 28 ? -26.969 30.266 12.438 1 97.25 28 PRO B CA 1
ATOM 3413 C C . PRO B 1 28 ? -26.984 28.812 12.914 1 97.25 28 PRO B C 1
ATOM 3415 O O . PRO B 1 28 ? -27.172 27.891 12.109 1 97.25 28 PRO B O 1
ATOM 3418 N N . GLY B 1 29 ? -26.672 28.672 14.227 1 97.94 29 GLY B N 1
ATOM 3419 C CA . GLY B 1 29 ? -26.734 27.344 14.836 1 97.94 29 GLY B CA 1
ATOM 3420 C C . GLY B 1 29 ? -25.484 26.531 14.617 1 97.94 29 GLY B C 1
ATOM 3421 O O . GLY B 1 29 ? -25.438 25.344 14.969 1 97.94 29 GLY B O 1
ATOM 3422 N N . LEU B 1 30 ? -24.547 27.078 13.977 1 98.56 30 LEU B N 1
ATOM 3423 C CA . LEU B 1 30 ? -23.25 26.438 13.766 1 98.56 30 LEU B CA 1
ATOM 3424 C C . LEU B 1 30 ? -22.125 27.234 14.43 1 98.56 30 LEU B C 1
ATOM 3426 O O . LEU B 1 30 ? -21.906 28.391 14.07 1 98.56 30 LEU B O 1
ATOM 3430 N N . TRP B 1 31 ? -21.438 26.578 15.398 1 98.5 31 TRP B N 1
ATOM 3431 C CA . TRP B 1 31 ? -20.422 27.25 16.203 1 98.5 31 TRP B CA 1
ATOM 3432 C C . TRP B 1 31 ? -19.094 26.5 16.141 1 98.5 31 TRP B C 1
ATOM 3434 O O . TRP B 1 31 ? -19.062 25.266 16.062 1 98.5 31 TRP B O 1
ATOM 3444 N N . CYS B 1 32 ? -18 27.25 16.25 1 98.06 32 CYS B N 1
ATOM 3445 C CA . CYS B 1 32 ? -16.656 26.688 16.203 1 98.06 32 CYS B CA 1
ATOM 3446 C C . CYS B 1 32 ? -15.945 26.906 17.531 1 98.06 32 CYS B C 1
ATOM 3448 O O . CYS B 1 32 ? -15.977 28.016 18.078 1 98.06 32 CYS B O 1
ATOM 3450 N N . SER B 1 33 ? -15.453 25.906 18.125 1 96.94 33 SER B N 1
ATOM 3451 C CA . SER B 1 33 ? -14.414 25.969 19.141 1 96.94 33 SER B CA 1
ATOM 3452 C C . SER B 1 33 ? -13.055 25.578 18.562 1 96.94 33 SER B C 1
ATOM 3454 O O . SER B 1 33 ? -12.766 24.391 18.391 1 96.94 33 SER B O 1
ATOM 3456 N N . PRO B 1 34 ? -12.203 26.5 18.281 1 93.44 34 PRO B N 1
ATOM 3457 C CA . PRO B 1 34 ? -10.93 26.219 17.609 1 93.44 34 PRO B CA 1
ATOM 3458 C C . PRO B 1 34 ? -9.977 25.391 18.469 1 93.44 34 PRO B C 1
ATOM 3460 O O . PRO B 1 34 ? -10.047 25.453 19.703 1 93.44 34 PRO B O 1
ATOM 3463 N N . GLY B 1 35 ? -9.109 24.641 17.891 1 91.06 35 GLY B N 1
ATOM 3464 C CA . GLY B 1 35 ? -8.062 23.844 18.5 1 91.06 35 GLY B CA 1
ATOM 3465 C C . GLY B 1 35 ? -7.051 23.312 17.5 1 91.06 35 GLY B C 1
ATOM 3466 O O . GLY B 1 35 ? -6.934 23.844 16.406 1 91.06 35 GLY B O 1
ATOM 3467 N N . LEU B 1 36 ? -6.203 22.391 17.922 1 88.38 36 LEU B N 1
ATOM 3468 C CA . LEU B 1 36 ? -5.332 21.734 16.953 1 88.38 36 LEU B CA 1
ATOM 3469 C C . LEU B 1 36 ? -6.133 21.188 15.781 1 88.38 36 LEU B C 1
ATOM 3471 O O . LEU B 1 36 ? -5.691 21.266 14.633 1 88.38 36 LEU B O 1
ATOM 3475 N N . SER B 1 37 ? -7.234 20.641 16.062 1 91.12 37 SER B N 1
ATOM 3476 C CA . SER B 1 37 ? -8.352 20.453 15.141 1 91.12 37 SER B CA 1
ATOM 3477 C C . SER B 1 37 ? -9.633 21.062 15.688 1 91.12 37 SER B C 1
ATOM 3479 O O . SER B 1 37 ? -9.977 20.859 16.859 1 91.12 37 SER B O 1
ATOM 3481 N N . ASN B 1 38 ? -10.258 21.75 14.875 1 95.31 38 ASN B N 1
ATOM 3482 C CA . ASN B 1 38 ? -11.461 22.453 15.312 1 95.31 38 ASN B CA 1
ATOM 3483 C C . ASN B 1 38 ? -12.57 21.469 15.68 1 95.31 38 ASN B C 1
ATOM 3485 O O . ASN B 1 38 ? -12.68 20.391 15.094 1 95.31 38 ASN B O 1
ATOM 3489 N N . SER B 1 39 ? -13.273 21.844 16.672 1 97.69 39 SER B N 1
ATOM 3490 C CA . SER B 1 39 ? -14.523 21.188 17.031 1 97.69 39 SER B CA 1
ATOM 3491 C C . SER B 1 39 ? -15.719 22.078 16.75 1 97.69 39 SER B C 1
ATOM 3493 O O . SER B 1 39 ? -15.617 23.312 16.844 1 97.69 39 SER B O 1
ATOM 3495 N N . TYR B 1 40 ? -16.859 21.5 16.406 1 98.62 40 TYR B N 1
ATOM 3496 C CA . TYR B 1 40 ? -18.016 22.281 16 1 98.62 40 TYR B CA 1
ATOM 3497 C C . TYR B 1 40 ? -19.266 21.844 16.75 1 98.62 40 TYR B C 1
ATOM 3499 O O . TYR B 1 40 ? -19.406 20.672 17.125 1 98.62 40 TYR B O 1
ATOM 3507 N N . LEU B 1 41 ? -20.172 22.797 16.938 1 98.75 41 LEU B N 1
ATOM 3508 C CA . LEU B 1 41 ? -21.469 22.578 17.578 1 98.75 41 LEU B CA 1
ATOM 3509 C C . LEU B 1 41 ? -22.594 22.953 16.625 1 98.75 41 LEU B C 1
ATOM 3511 O O . LEU B 1 41 ? -22.594 24.031 16.031 1 98.75 41 LEU B O 1
ATOM 3515 N N . LEU B 1 42 ? -23.438 22.016 16.391 1 98.81 42 LEU B N 1
ATOM 3516 C CA . LEU B 1 42 ? -24.734 22.281 15.75 1 98.81 42 LEU B CA 1
ATOM 3517 C C . LEU B 1 42 ? -25.859 22.297 16.781 1 98.81 42 LEU B C 1
ATOM 3519 O O . LEU B 1 42 ? -26.141 21.266 17.406 1 98.81 42 LEU B O 1
ATOM 3523 N N . THR B 1 43 ? -26.469 23.453 16.969 1 98.44 43 THR B N 1
ATOM 3524 C CA . THR B 1 43 ? -27.625 23.516 17.859 1 98.44 43 THR B CA 1
ATOM 3525 C C . THR B 1 43 ? -28.891 23.094 17.125 1 98.44 43 THR B C 1
ATOM 3527 O O . THR B 1 43 ? -29.047 23.344 15.922 1 98.44 43 THR B O 1
ATOM 3530 N N . THR B 1 44 ? -29.719 22.359 17.844 1 97.69 44 THR B N 1
ATOM 3531 C CA . THR B 1 44 ? -31.016 21.922 17.328 1 97.69 44 THR B CA 1
ATOM 3532 C C . THR B 1 44 ? -32.094 22.094 18.375 1 97.69 44 THR B C 1
ATOM 3534 O O . THR B 1 44 ? -31.828 22.5 19.5 1 97.69 44 THR B O 1
ATOM 3537 N N . ALA B 1 45 ? -33.375 21.797 18 1 96.94 45 ALA B N 1
ATOM 3538 C CA . ALA B 1 45 ? -34.5 21.906 18.922 1 96.94 45 ALA B CA 1
ATOM 3539 C C . ALA B 1 45 ? -34.531 20.719 19.875 1 96.94 45 ALA B C 1
ATOM 3541 O O . ALA B 1 45 ? -35.25 20.734 20.875 1 96.94 45 ALA B O 1
ATOM 3542 N N . ASP B 1 46 ? -33.719 19.781 19.641 1 97.25 46 ASP B N 1
ATOM 3543 C CA . ASP B 1 46 ? -33.75 18.562 20.469 1 97.25 46 ASP B CA 1
ATOM 3544 C C . ASP B 1 46 ? -32.344 18.172 20.906 1 97.25 46 ASP B C 1
ATOM 3546 O O . ASP B 1 46 ? -31.969 17.016 20.797 1 97.25 46 ASP B O 1
ATOM 3550 N N . GLY B 1 47 ? -31.531 19.25 21.297 1 96.81 47 GLY B N 1
ATOM 3551 C CA . GLY B 1 47 ? -30.203 18.969 21.812 1 96.81 47 GLY B CA 1
ATOM 3552 C C . GLY B 1 47 ? -29.109 19.344 20.828 1 96.81 47 GLY B C 1
ATOM 3553 O O . GLY B 1 47 ? -29.375 19.875 19.75 1 96.81 47 GLY B O 1
ATOM 3554 N N . ARG B 1 48 ? -27.859 19.016 21.172 1 97.38 48 ARG B N 1
ATOM 3555 C CA . ARG B 1 48 ? -26.656 19.438 20.453 1 97.38 48 ARG B CA 1
ATOM 3556 C C . ARG B 1 48 ? -26.078 18.297 19.625 1 97.38 48 ARG B C 1
ATOM 3558 O O . ARG B 1 48 ? -26.203 17.125 19.984 1 97.38 48 ARG B O 1
ATOM 3565 N N . VAL B 1 49 ? -25.578 18.641 18.516 1 98.75 49 VAL B N 1
ATOM 3566 C CA . VAL B 1 49 ? -24.703 17.766 17.75 1 98.75 49 VAL B CA 1
ATOM 3567 C C . VAL B 1 49 ? -23.297 18.344 17.703 1 98.75 49 VAL B C 1
ATOM 3569 O O . VAL B 1 49 ? -23.109 19.516 17.328 1 98.75 49 VAL B O 1
ATOM 3572 N N . VAL B 1 50 ? -22.344 17.562 18.141 1 98.81 50 VAL B N 1
ATOM 3573 C CA . VAL B 1 50 ? -20.953 18.016 18.125 1 98.81 50 VAL B CA 1
ATOM 3574 C C . VAL B 1 50 ? -20.188 17.25 17.047 1 98.81 50 VAL B C 1
ATOM 3576 O O . VAL B 1 50 ? -20.344 16.047 16.875 1 98.81 50 VAL B O 1
ATOM 3579 N N . VAL B 1 51 ? -19.391 17.953 16.234 1 98.81 51 VAL B N 1
ATOM 3580 C CA . VAL B 1 51 ? -18.531 17.359 15.219 1 98.81 51 VAL B CA 1
ATOM 3581 C C . VAL B 1 51 ? -17.078 17.453 15.656 1 98.81 51 VAL B C 1
ATOM 3583 O O . VAL B 1 51 ? -16.516 18.547 15.805 1 98.81 51 VAL B O 1
ATOM 3586 N N . ASN B 1 52 ? -16.469 16.281 15.867 1 98.19 52 ASN B N 1
ATOM 3587 C CA . ASN B 1 52 ? -15.102 16.141 16.359 1 98.19 52 ASN B CA 1
ATOM 3588 C C . ASN B 1 52 ? -14.938 16.703 17.766 1 98.19 52 ASN B C 1
ATOM 3590 O O . ASN B 1 52 ? -15.75 17.531 18.203 1 98.19 52 ASN B O 1
ATOM 3594 N N . THR B 1 53 ? -13.867 16.281 18.453 1 97.56 53 THR B N 1
ATOM 3595 C CA . THR B 1 53 ? -13.758 16.625 19.875 1 97.56 53 THR B CA 1
ATOM 3596 C C . THR B 1 53 ? -12.336 17.047 20.219 1 97.56 53 THR B C 1
ATOM 3598 O O . THR B 1 53 ? -12 17.203 21.391 1 97.56 53 THR B O 1
ATOM 3601 N N . GLY B 1 54 ? -11.5 17.172 19.172 1 94.44 54 GLY B N 1
ATOM 3602 C CA . GLY B 1 54 ? -10.141 17.625 19.391 1 94.44 54 GLY B CA 1
ATOM 3603 C C . GLY B 1 54 ? -9.281 16.609 20.109 1 94.44 54 GLY B C 1
ATOM 3604 O O . GLY B 1 54 ? -9.625 15.422 20.141 1 94.44 54 GLY B O 1
ATOM 3605 N N . MET B 1 55 ? -8.109 17.078 20.594 1 93 55 MET B N 1
ATOM 3606 C CA . MET B 1 55 ? -7.234 16.266 21.422 1 93 55 MET B CA 1
ATOM 3607 C C . MET B 1 55 ? -7.844 16.062 22.812 1 93 55 MET B C 1
ATOM 3609 O O . MET B 1 55 ? -8.719 16.828 23.234 1 93 55 MET B O 1
ATOM 3613 N N . GLY B 1 56 ? -7.305 15.094 23.5 1 93.44 56 GLY B N 1
ATOM 3614 C CA . GLY B 1 56 ? -7.816 14.812 24.828 1 93.44 56 GLY B CA 1
ATOM 3615 C C . GLY B 1 56 ? -7.793 16.016 25.75 1 93.44 56 GLY B C 1
ATOM 3616 O O . GLY B 1 56 ? -8.797 16.344 26.375 1 93.44 56 GLY B O 1
ATOM 3617 N N . PHE B 1 57 ? -6.707 16.719 25.75 1 91.31 57 PHE B N 1
ATOM 3618 C CA . PHE B 1 57 ? -6.531 17.844 26.672 1 91.31 57 PHE B CA 1
ATOM 3619 C C . PHE B 1 57 ? -7.375 19.031 26.234 1 91.31 57 PHE B C 1
ATOM 3621 O O . PHE B 1 57 ? -7.578 19.969 27 1 91.31 57 PHE B O 1
ATOM 3628 N N . GLU B 1 58 ? -7.91 18.953 25.031 1 94.06 58 GLU B N 1
ATOM 3629 C CA . GLU B 1 58 ? -8.727 20.047 24.531 1 94.06 58 GLU B CA 1
ATOM 3630 C C . GLU B 1 58 ? -10.203 19.844 24.844 1 94.06 58 GLU B C 1
ATOM 3632 O O . GLU B 1 58 ? -10.992 20.781 24.812 1 94.06 58 GLU B O 1
ATOM 3637 N N . GLY B 1 59 ? -10.57 18.609 25.141 1 95 59 GLY B N 1
ATOM 3638 C CA . GLY B 1 59 ? -11.961 18.219 25.312 1 95 59 GLY B CA 1
ATOM 3639 C C . GLY B 1 59 ? -12.719 19.125 26.266 1 95 59 GLY B C 1
ATOM 3640 O O . GLY B 1 59 ? -13.773 19.656 25.922 1 95 59 GLY B O 1
ATOM 3641 N N . PRO B 1 60 ? -12.195 19.312 27.453 1 94.56 60 PRO B N 1
ATOM 3642 C CA . PRO B 1 60 ? -12.875 20.141 28.453 1 94.56 60 PRO B CA 1
ATOM 3643 C C . PRO B 1 60 ? -13.094 21.578 27.969 1 94.56 60 PRO B C 1
ATOM 3645 O O . PRO B 1 60 ? -14.102 22.203 28.297 1 94.56 60 PRO B O 1
ATOM 3648 N N . VAL B 1 61 ? -12.141 22.125 27.188 1 94.25 61 VAL B N 1
ATOM 3649 C CA . VAL B 1 61 ? -12.281 23.469 26.641 1 94.25 61 VAL B CA 1
ATOM 3650 C C . VAL B 1 61 ? -13.453 23.5 25.656 1 94.25 61 VAL B C 1
ATOM 3652 O O . VAL B 1 61 ? -14.312 24.391 25.734 1 94.25 61 VAL B O 1
ATOM 3655 N N . HIS B 1 62 ? -13.531 22.562 24.75 1 96.88 62 HIS B N 1
ATOM 3656 C CA . HIS B 1 62 ? -14.625 22.484 23.781 1 96.88 62 HIS B CA 1
ATOM 3657 C C . HIS B 1 62 ? -15.969 22.328 24.484 1 96.88 62 HIS B C 1
ATOM 3659 O O . HIS B 1 62 ? -16.953 22.969 24.125 1 96.88 62 HIS B O 1
ATOM 3665 N N . ARG B 1 63 ? -15.984 21.438 25.484 1 96.38 63 ARG B N 1
ATOM 3666 C CA . ARG B 1 63 ? -17.219 21.234 26.234 1 96.38 63 ARG B CA 1
ATOM 3667 C C . ARG B 1 63 ? -17.703 22.531 26.875 1 96.38 63 ARG B C 1
ATOM 3669 O O . ARG B 1 63 ? -18.875 22.875 26.781 1 96.38 63 ARG B O 1
ATOM 3676 N N . ALA B 1 64 ? -16.781 23.25 27.516 1 95.06 64 ALA B N 1
ATOM 3677 C CA . ALA B 1 64 ? -17.125 24.5 28.172 1 95.06 64 ALA B CA 1
ATOM 3678 C C . ALA B 1 64 ? -17.641 25.531 27.172 1 95.06 64 ALA B C 1
ATOM 3680 O O . ALA B 1 64 ? -18.641 26.203 27.422 1 95.06 64 ALA B O 1
ATOM 3681 N N . ASN B 1 65 ? -16.938 25.641 26.078 1 96.88 65 ASN B N 1
ATOM 3682 C CA . ASN B 1 65 ? -17.328 26.594 25.047 1 96.88 65 ASN B CA 1
ATOM 3683 C C . ASN B 1 65 ? -18.719 26.297 24.516 1 96.88 65 ASN B C 1
ATOM 3685 O O . ASN B 1 65 ? -19.531 27.203 24.344 1 96.88 65 ASN B O 1
ATOM 3689 N N . PHE B 1 66 ? -18.984 25.031 24.297 1 98.06 66 PHE B N 1
ATOM 3690 C CA . PHE B 1 66 ? -20.266 24.656 23.703 1 98.06 66 PHE B CA 1
ATOM 3691 C C . PHE B 1 66 ? -21.391 24.75 24.734 1 98.06 66 PHE B C 1
ATOM 3693 O O . PHE B 1 66 ? -22.516 25.156 24.406 1 98.06 66 PHE B O 1
ATOM 3700 N N . TYR B 1 67 ? -21.109 24.406 25.938 1 96.94 67 TYR B N 1
ATOM 3701 C CA . TYR B 1 67 ? -22.094 24.516 27.016 1 96.94 67 TYR B CA 1
ATOM 3702 C C . TYR B 1 67 ? -22.547 25.969 27.188 1 96.94 67 TYR B C 1
ATOM 3704 O O . TYR B 1 67 ? -23.719 26.219 27.469 1 96.94 67 TYR B O 1
ATOM 3712 N N . ALA B 1 68 ? -21.656 26.906 27.031 1 97.06 68 ALA B N 1
ATOM 3713 C CA . ALA B 1 68 ? -21.953 28.328 27.172 1 97.06 68 ALA B CA 1
ATOM 3714 C C . ALA B 1 68 ? -22.922 28.797 26.078 1 97.06 68 ALA B C 1
ATOM 3716 O O . ALA B 1 68 ? -23.656 29.766 26.25 1 97.06 68 ALA B O 1
ATOM 3717 N N . VAL B 1 69 ? -22.922 28.141 24.953 1 98.06 69 VAL B N 1
ATOM 3718 C CA . VAL B 1 69 ? -23.797 28.469 23.828 1 98.06 69 VAL B CA 1
ATOM 3719 C C . VAL B 1 69 ? -25.172 27.828 24.047 1 98.06 69 VAL B C 1
ATOM 3721 O O . VAL B 1 69 ? -26.203 28.484 23.859 1 98.06 69 VAL B O 1
ATOM 3724 N N . ASP B 1 70 ? -25.109 26.609 24.375 1 97.62 70 ASP B N 1
ATOM 3725 C CA . ASP B 1 70 ? -26.297 25.766 24.562 1 97.62 70 ASP B CA 1
ATOM 3726 C C . ASP B 1 70 ? -26.047 24.688 25.609 1 97.62 70 ASP B C 1
ATOM 3728 O O . ASP B 1 70 ? -25.172 23.828 25.438 1 97.62 70 ASP B O 1
ATOM 3732 N N . CYS B 1 71 ? -26.859 24.625 26.641 1 97.19 71 CYS B N 1
ATOM 3733 C CA . CYS B 1 71 ? -26.609 23.703 27.75 1 97.19 71 CYS B CA 1
ATOM 3734 C C . CYS B 1 71 ? -27.453 22.438 27.609 1 97.19 71 CYS B C 1
ATOM 3736 O O . CYS B 1 71 ? -27.469 21.594 28.5 1 97.19 71 CYS B O 1
ATOM 3738 N N . SER B 1 72 ? -28.172 22.312 26.484 1 97.56 72 SER B N 1
ATOM 3739 C CA . SER B 1 72 ? -28.938 21.094 26.25 1 97.56 72 SER B CA 1
ATOM 3740 C C . SER B 1 72 ? -28.031 19.891 26.109 1 97.56 72 SER B C 1
ATOM 3742 O O . SER B 1 72 ? -26.812 20.031 25.984 1 97.56 72 SER B O 1
ATOM 3744 N N . PRO B 1 73 ? -28.562 18.703 26.188 1 97.75 73 PRO B N 1
ATOM 3745 C CA . PRO B 1 73 ? -27.75 17.484 26.094 1 97.75 73 PRO B CA 1
ATOM 3746 C C . PRO B 1 73 ? -27.109 17.312 24.719 1 97.75 73 PRO B C 1
ATOM 3748 O O . PRO B 1 73 ? -27.703 17.672 23.703 1 97.75 73 PRO B O 1
ATOM 3751 N N . VAL B 1 74 ? -25.906 16.734 24.719 1 98.56 74 VAL B N 1
ATOM 3752 C CA . VAL B 1 74 ? -25.281 16.328 23.469 1 98.56 74 VAL B CA 1
ATOM 3753 C C . VAL B 1 74 ? -25.922 15.031 22.969 1 98.56 74 VAL B C 1
ATOM 3755 O O . VAL B 1 74 ? -25.734 13.969 23.562 1 98.56 74 VAL B O 1
ATOM 3758 N N . ARG B 1 75 ? -26.625 15.102 21.891 1 98.25 75 ARG B N 1
ATOM 3759 C CA . ARG B 1 75 ? -27.328 13.938 21.359 1 98.25 75 ARG B CA 1
ATOM 3760 C C . ARG B 1 75 ? -26.391 13.062 20.547 1 98.25 75 ARG B C 1
ATOM 3762 O O . ARG B 1 75 ? -26.406 11.836 20.672 1 98.25 75 ARG B O 1
ATOM 3769 N N . TYR B 1 76 ? -25.609 13.703 19.688 1 98.69 76 TYR B N 1
ATOM 3770 C CA . TYR B 1 76 ? -24.688 13 18.812 1 98.69 76 TYR B CA 1
ATOM 3771 C C . TYR B 1 76 ? -23.312 13.656 18.828 1 98.69 76 TYR B C 1
ATOM 3773 O O . TYR B 1 76 ? -23.203 14.875 18.938 1 98.69 76 TYR B O 1
ATOM 3781 N N . ILE B 1 77 ? -22.312 12.883 18.781 1 98.81 77 ILE B N 1
ATOM 3782 C CA . ILE B 1 77 ? -20.969 13.297 18.391 1 98.81 77 ILE B CA 1
ATOM 3783 C C . ILE B 1 77 ? -20.562 12.602 17.094 1 98.81 77 ILE B C 1
ATOM 3785 O O . ILE B 1 77 ? -20.609 11.367 17 1 98.81 77 ILE B O 1
ATOM 3789 N N . ILE B 1 78 ? -20.281 13.359 16.078 1 98.81 78 ILE B N 1
ATOM 3790 C CA . ILE B 1 78 ? -19.859 12.836 14.781 1 98.81 78 ILE B CA 1
ATOM 3791 C C . ILE B 1 78 ? -18.359 12.961 14.633 1 98.81 78 ILE B C 1
ATOM 3793 O O . ILE B 1 78 ? -17.797 14.062 14.766 1 98.81 78 ILE B O 1
ATOM 3797 N N . LEU B 1 79 ? -17.688 11.875 14.438 1 98.25 79 LEU B N 1
ATOM 3798 C CA . LEU B 1 79 ? -16.266 11.859 14.164 1 98.25 79 LEU B CA 1
ATOM 3799 C C . LEU B 1 79 ? -15.992 11.82 12.664 1 98.25 79 LEU B C 1
ATOM 3801 O O . LEU B 1 79 ? -16.281 10.82 12 1 98.25 79 LEU B O 1
ATOM 3805 N N . THR B 1 80 ? -15.414 12.875 12.148 1 97.81 80 THR B N 1
ATOM 3806 C CA . THR B 1 80 ? -15.219 12.984 10.703 1 97.81 80 THR B CA 1
ATOM 3807 C C . THR B 1 80 ? -14.117 12.031 10.234 1 97.81 80 THR B C 1
ATOM 3809 O O . THR B 1 80 ? -14.039 11.703 9.055 1 97.81 80 THR B O 1
ATOM 3812 N N . GLN B 1 81 ? -13.234 11.641 11.125 1 96.5 81 GLN B N 1
ATOM 3813 C CA . GLN B 1 81 ? -12.18 10.672 10.852 1 96.5 81 GLN B CA 1
ATOM 3814 C C . GLN B 1 81 ? -11.57 10.148 12.148 1 96.5 81 GLN B C 1
ATOM 3816 O O . GLN B 1 81 ? -11.812 10.695 13.227 1 96.5 81 GLN B O 1
ATOM 3821 N N . GLY B 1 82 ? -10.727 9.195 12.023 1 94.25 82 GLY B N 1
ATOM 3822 C CA . GLY B 1 82 ? -10.227 8.484 13.188 1 94.25 82 GLY B CA 1
ATOM 3823 C C . GLY B 1 82 ? -8.961 9.102 13.766 1 94.25 82 GLY B C 1
ATOM 3824 O O . GLY B 1 82 ? -8.484 8.672 14.82 1 94.25 82 GLY B O 1
ATOM 3825 N N . HIS B 1 83 ? -8.352 10.117 13.188 1 92.38 83 HIS B N 1
ATOM 3826 C CA . HIS B 1 83 ? -7.145 10.727 13.727 1 92.38 83 HIS B CA 1
ATOM 3827 C C . HIS B 1 83 ? -7.344 11.156 15.18 1 92.38 83 HIS B C 1
ATOM 3829 O O . HIS B 1 83 ? -8.406 11.656 15.539 1 92.38 83 HIS B O 1
ATOM 3835 N N . VAL B 1 84 ? -6.34 11.164 15.953 1 90.06 84 VAL B N 1
ATOM 3836 C CA . VAL B 1 84 ? -6.395 11.328 17.406 1 90.06 84 VAL B CA 1
ATOM 3837 C C . VAL B 1 84 ? -6.844 12.742 17.75 1 90.06 84 VAL B C 1
ATOM 3839 O O . VAL B 1 84 ? -7.504 12.961 18.766 1 90.06 84 VAL B O 1
ATOM 3842 N N . ASP B 1 85 ? -6.496 13.68 16.922 1 91.12 85 ASP B N 1
ATOM 3843 C CA . ASP B 1 85 ? -6.84 15.07 17.203 1 91.12 85 ASP B CA 1
ATOM 3844 C C . ASP B 1 85 ? -8.289 15.367 16.812 1 91.12 85 ASP B C 1
ATOM 3846 O O . ASP B 1 85 ? -8.75 16.5 16.953 1 91.12 85 ASP B O 1
ATOM 3850 N N . HIS B 1 86 ? -9.039 14.383 16.344 1 95.12 86 HIS B N 1
ATOM 3851 C CA . HIS B 1 86 ? -10.461 14.539 16.078 1 95.12 86 HIS B CA 1
ATOM 3852 C C . HIS B 1 86 ? -11.297 13.789 17.109 1 95.12 86 HIS B C 1
ATOM 3854 O O . HIS B 1 86 ? -12.461 14.117 17.344 1 95.12 86 HIS B O 1
ATOM 3860 N N . VAL B 1 87 ? -10.672 12.781 17.703 1 96.38 87 VAL B N 1
ATOM 3861 C CA . VAL B 1 87 ? -11.461 11.867 18.531 1 96.38 87 VAL B CA 1
ATOM 3862 C C . VAL B 1 87 ? -11.086 12.023 20 1 96.38 87 VAL B C 1
ATOM 3864 O O . VAL B 1 87 ? -11.797 11.531 20.875 1 96.38 87 VAL B O 1
ATOM 3867 N N . GLY B 1 88 ? -10.086 12.688 20.391 1 95 88 GLY B N 1
ATOM 3868 C CA . GLY B 1 88 ? -9.43 12.617 21.688 1 95 88 GLY B CA 1
ATOM 3869 C C . GLY B 1 88 ? -10.281 13.172 22.812 1 95 88 GLY B C 1
ATOM 3870 O O . GLY B 1 88 ? -10.125 12.766 23.969 1 95 88 GLY B O 1
ATOM 3871 N N . GLY B 1 89 ? -11.102 14.102 22.562 1 96.75 89 GLY B N 1
ATOM 3872 C CA . GLY B 1 89 ? -11.906 14.75 23.594 1 96.75 89 GLY B CA 1
ATOM 3873 C C . GLY B 1 89 ? -13.25 14.086 23.812 1 96.75 89 GLY B C 1
ATOM 3874 O O . GLY B 1 89 ? -14.102 14.609 24.531 1 96.75 89 GLY B O 1
ATOM 3875 N N . LEU B 1 90 ? -13.438 12.914 23.219 1 97.81 90 LEU B N 1
ATOM 3876 C CA . LEU B 1 90 ? -14.742 12.25 23.203 1 97.81 90 LEU B CA 1
ATOM 3877 C C . LEU B 1 90 ? -15.289 12.086 24.609 1 97.81 90 LEU B C 1
ATOM 3879 O O . LEU B 1 90 ? -16.422 12.469 24.891 1 97.81 90 LEU B O 1
ATOM 3883 N N . ASP B 1 91 ? -14.539 11.648 25.562 1 97 91 ASP B N 1
ATOM 3884 C CA . ASP B 1 91 ? -14.984 11.344 26.922 1 97 91 ASP B CA 1
ATOM 3885 C C . ASP B 1 91 ? -15.297 12.617 27.688 1 97 91 ASP B C 1
ATOM 3887 O O . ASP B 1 91 ? -16.094 12.602 28.641 1 97 91 ASP B O 1
ATOM 3891 N N . SER B 1 92 ? -14.672 13.711 27.328 1 96.44 92 SER B N 1
ATOM 3892 C CA . SER B 1 92 ? -14.922 14.992 27.969 1 96.44 92 SER B CA 1
ATOM 3893 C C . SER B 1 92 ? -16.203 15.641 27.422 1 96.44 92 SER B C 1
ATOM 3895 O O . SER B 1 92 ? -16.891 16.359 28.156 1 96.44 92 SER B O 1
ATOM 3897 N N . VAL B 1 93 ? -16.484 15.367 26.188 1 97.69 93 VAL B N 1
ATOM 3898 C CA . VAL B 1 93 ? -17.516 16.125 25.484 1 97.69 93 VAL B CA 1
ATOM 3899 C C . VAL B 1 93 ? -18.844 15.383 25.562 1 97.69 93 VAL B C 1
ATOM 3901 O O . VAL B 1 93 ? -19.906 16 25.609 1 97.69 93 VAL B O 1
ATOM 3904 N N . ARG B 1 94 ? -18.828 14.125 25.594 1 97.44 94 ARG B N 1
ATOM 3905 C CA . ARG B 1 94 ? -20.047 13.32 25.469 1 97.44 94 ARG B CA 1
ATOM 3906 C C . ARG B 1 94 ? -20.844 13.352 26.781 1 97.44 94 ARG B C 1
ATOM 3908 O O . ARG B 1 94 ? -20.281 13.562 27.844 1 97.44 94 ARG B O 1
ATOM 3915 N N . ASP B 1 95 ? -22.141 13.211 26.703 1 97.56 95 ASP B N 1
ATOM 3916 C CA . ASP B 1 95 ? -23.078 12.914 27.797 1 97.56 95 ASP B CA 1
ATOM 3917 C C . ASP B 1 95 ? -23.391 11.422 27.859 1 97.56 95 ASP B C 1
ATOM 3919 O O . ASP B 1 95 ? -23.062 10.68 26.922 1 97.56 95 ASP B O 1
ATOM 3923 N N . PRO B 1 96 ? -23.953 10.938 28.922 1 95.62 96 PRO B N 1
ATOM 3924 C CA . PRO B 1 96 ? -24.219 9.508 29.094 1 95.62 96 PRO B CA 1
ATOM 3925 C C . PRO B 1 96 ? -25.031 8.914 27.953 1 95.62 96 PRO B C 1
ATOM 3927 O O . PRO B 1 96 ? -24.781 7.781 27.531 1 95.62 96 PRO B O 1
ATOM 3930 N N . GLU B 1 97 ? -25.953 9.609 27.359 1 96.62 97 GLU B N 1
ATOM 3931 C CA . GLU B 1 97 ? -26.844 9.07 26.328 1 96.62 97 GLU B CA 1
ATOM 3932 C C . GLU B 1 97 ? -26.391 9.477 24.938 1 96.62 97 GLU B C 1
ATOM 3934 O O . GLU B 1 97 ? -27.078 9.195 23.953 1 96.62 97 GLU B O 1
ATOM 3939 N N . THR B 1 98 ? -25.234 10.102 24.844 1 98.12 98 THR B N 1
ATOM 3940 C CA . THR B 1 98 ? -24.703 10.547 23.547 1 98.12 98 THR B CA 1
ATOM 3941 C C . THR B 1 98 ? -24.453 9.359 22.625 1 98.12 98 THR B C 1
ATOM 3943 O O . THR B 1 98 ? -23.938 8.328 23.062 1 98.12 98 THR B O 1
ATOM 3946 N N . LYS B 1 99 ? -24.906 9.398 21.375 1 98.38 99 LYS B N 1
ATOM 3947 C CA . LYS B 1 99 ? -24.531 8.43 20.344 1 98.38 99 LYS B CA 1
ATOM 3948 C C . LYS B 1 99 ? -23.344 8.93 19.531 1 98.38 99 LYS B C 1
ATOM 3950 O O . LYS B 1 99 ? -23.391 10.031 18.969 1 98.38 99 LYS B O 1
ATOM 3955 N N . VAL B 1 100 ? -22.328 8.211 19.484 1 98.62 100 VAL B N 1
ATOM 3956 C CA . VAL B 1 100 ? -21.141 8.531 18.688 1 98.62 100 VAL B CA 1
ATOM 3957 C C . VAL B 1 100 ? -21.281 7.922 17.297 1 98.62 100 VAL B C 1
ATOM 3959 O O . VAL B 1 100 ? -21.562 6.73 17.172 1 98.62 100 VAL B O 1
ATOM 3962 N N . VAL B 1 101 ? -21.094 8.711 16.234 1 98.75 101 VAL B N 1
ATOM 3963 C CA . VAL B 1 101 ? -21.281 8.305 14.852 1 98.75 101 VAL B CA 1
ATOM 3964 C C . VAL B 1 101 ? -19.969 8.398 14.094 1 98.75 101 VAL B C 1
ATOM 3966 O O . VAL B 1 101 ? -19.219 9.375 14.25 1 98.75 101 VAL B O 1
ATOM 3969 N N . ALA B 1 102 ? -19.609 7.391 13.336 1 98.44 102 ALA B N 1
ATOM 3970 C CA . ALA B 1 102 ? -18.422 7.379 12.492 1 98.44 102 ALA B CA 1
ATOM 3971 C C . ALA B 1 102 ? -18.656 6.551 11.227 1 98.44 102 ALA B C 1
ATOM 3973 O O . ALA B 1 102 ? -19.688 5.879 11.102 1 98.44 102 ALA B O 1
ATOM 3974 N N . GLN B 1 103 ? -17.828 6.703 10.305 1 98.19 103 GLN B N 1
ATOM 3975 C CA . GLN B 1 103 ? -17.875 5.879 9.102 1 98.19 103 GLN B CA 1
ATOM 3976 C C . GLN B 1 103 ? -17.469 4.438 9.414 1 98.19 103 GLN B C 1
ATOM 3978 O O . GLN B 1 103 ? -16.703 4.191 10.352 1 98.19 103 GLN B O 1
ATOM 3983 N N . ALA B 1 104 ? -17.859 3.562 8.641 1 96.69 104 ALA B N 1
ATOM 3984 C CA . ALA B 1 104 ? -17.797 2.135 8.938 1 96.69 104 ALA B CA 1
ATOM 3985 C C . ALA B 1 104 ? -16.344 1.656 9.039 1 96.69 104 ALA B C 1
ATOM 3987 O O . ALA B 1 104 ? -16.047 0.69 9.742 1 96.69 104 ALA B O 1
ATOM 3988 N N . ASN B 1 105 ? -15.461 2.27 8.406 1 95.62 105 ASN B N 1
ATOM 3989 C CA . ASN B 1 105 ? -14.062 1.848 8.398 1 95.62 105 ASN B CA 1
ATOM 3990 C C . ASN B 1 105 ? -13.32 2.344 9.633 1 95.62 105 ASN B C 1
ATOM 3992 O O . ASN B 1 105 ? -12.102 2.164 9.742 1 95.62 105 ASN B O 1
ATOM 3996 N N . TRP B 1 106 ? -14 2.871 10.633 1 95.81 106 TRP B N 1
ATOM 3997 C CA . TRP B 1 106 ? -13.352 3.477 11.789 1 95.81 106 TRP B CA 1
ATOM 3998 C C . TRP B 1 106 ? -12.531 2.447 12.555 1 95.81 106 TRP B C 1
ATOM 4000 O O . TRP B 1 106 ? -11.5 2.781 13.148 1 95.81 106 TRP B O 1
ATOM 4010 N N . THR B 1 107 ? -12.875 1.22 12.477 1 94.75 107 THR B N 1
ATOM 4011 C CA . THR B 1 107 ? -12.172 0.187 13.227 1 94.75 107 THR B CA 1
ATOM 4012 C C . THR B 1 107 ? -10.789 -0.066 12.625 1 94.75 107 THR B C 1
ATOM 4014 O O . THR B 1 107 ? -9.844 -0.382 13.352 1 94.75 107 THR B O 1
ATOM 4017 N N . LEU B 1 108 ? -10.719 0.018 11.312 1 91.38 108 LEU B N 1
ATOM 4018 C CA . LEU B 1 108 ? -9.438 -0.203 10.656 1 91.38 108 LEU B CA 1
ATOM 4019 C C . LEU B 1 108 ? -8.398 0.806 11.141 1 91.38 108 LEU B C 1
ATOM 4021 O O . LEU B 1 108 ? -7.277 0.43 11.492 1 91.38 108 LEU B O 1
ATOM 4025 N N . TRP B 1 109 ? -8.836 2.016 11.172 1 88.69 109 TRP B N 1
ATOM 4026 C CA . TRP B 1 109 ? -7.918 3.053 11.641 1 88.69 109 TRP B CA 1
ATOM 4027 C C . TRP B 1 109 ? -7.594 2.863 13.117 1 88.69 109 TRP B C 1
ATOM 4029 O O . TRP B 1 109 ? -6.43 2.969 13.523 1 88.69 109 TRP B O 1
ATOM 4039 N N . ARG B 1 110 ? -8.594 2.635 13.898 1 92.62 110 ARG B N 1
ATOM 4040 C CA . ARG B 1 110 ? -8.391 2.424 15.328 1 92.62 110 ARG B CA 1
ATOM 4041 C C . ARG B 1 110 ? -7.402 1.291 15.578 1 92.62 110 ARG B C 1
ATOM 4043 O O . ARG B 1 110 ? -6.453 1.448 16.344 1 92.62 110 ARG B O 1
ATOM 4050 N N . ASP B 1 111 ? -7.621 0.194 14.914 1 94 111 ASP B N 1
ATOM 4051 C CA . ASP B 1 111 ? -6.82 -1.002 15.148 1 94 111 ASP B CA 1
ATOM 4052 C C . ASP B 1 111 ? -5.367 -0.778 14.727 1 94 111 ASP B C 1
ATOM 4054 O O . ASP B 1 111 ? -4.441 -1.181 15.438 1 94 111 ASP B O 1
ATOM 4058 N N . ASP B 1 112 ? -5.148 -0.161 13.586 1 93.38 112 ASP B N 1
ATOM 4059 C CA . ASP B 1 112 ? -3.793 0.167 13.148 1 93.38 112 ASP B CA 1
ATOM 4060 C C . ASP B 1 112 ? -3.086 1.051 14.18 1 93.38 112 ASP B C 1
ATOM 4062 O O . ASP B 1 112 ? -1.919 0.822 14.5 1 93.38 112 ASP B O 1
ATOM 4066 N N . ASN B 1 113 ? -3.844 2.078 14.594 1 91.62 113 ASN B N 1
ATOM 4067 C CA . ASN B 1 113 ? -3.266 3.012 15.555 1 91.62 113 ASN B CA 1
ATOM 4068 C C . ASN B 1 113 ? -2.914 2.318 16.875 1 91.62 113 ASN B C 1
ATOM 4070 O O . ASN B 1 113 ? -1.829 2.525 17.406 1 91.62 113 ASN B O 1
ATOM 4074 N N . GLU B 1 114 ? -3.824 1.528 17.375 1 92.75 114 GLU B N 1
ATOM 4075 C CA . GLU B 1 114 ? -3.58 0.82 18.625 1 92.75 114 GLU B CA 1
ATOM 4076 C C . GLU B 1 114 ? -2.383 -0.118 18.5 1 92.75 114 GLU B C 1
ATOM 4078 O O . GLU B 1 114 ? -1.564 -0.207 19.422 1 92.75 114 GLU B O 1
ATOM 4083 N N . ARG B 1 115 ? -2.254 -0.729 17.375 1 95.25 115 ARG B N 1
ATOM 4084 C CA . ARG B 1 115 ? -1.182 -1.69 17.141 1 95.25 115 ARG B CA 1
ATOM 4085 C C . ARG B 1 115 ? 0.176 -0.998 17.109 1 95.25 115 ARG B C 1
ATOM 4087 O O . ARG B 1 115 ? 1.186 -1.575 17.516 1 95.25 115 ARG B O 1
ATOM 4094 N N . LEU B 1 116 ? 0.196 0.268 16.703 1 96.38 116 LEU B N 1
ATOM 4095 C CA . LEU B 1 116 ? 1.474 0.897 16.375 1 96.38 116 LEU B CA 1
ATOM 4096 C C . L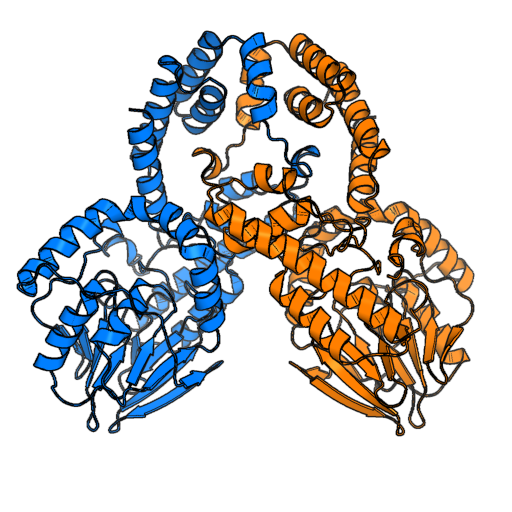EU B 1 116 ? 1.642 2.203 17.156 1 96.38 116 LEU B C 1
ATOM 4098 O O . LEU B 1 116 ? 2.305 3.127 16.672 1 96.38 116 LEU B O 1
ATOM 4102 N N . ILE B 1 117 ? 1.065 2.355 18.266 1 92.25 117 ILE B N 1
ATOM 4103 C CA . ILE B 1 117 ? 1.04 3.604 19.016 1 92.25 117 ILE B CA 1
ATOM 4104 C C . ILE B 1 117 ? 2.467 4.07 19.297 1 92.25 117 ILE B C 1
ATOM 4106 O O . ILE B 1 117 ? 2.842 5.191 18.922 1 92.25 117 ILE B O 1
ATOM 4110 N N . PRO B 1 118 ? 3.352 3.223 19.875 1 93.5 118 PRO B N 1
ATOM 4111 C CA . PRO B 1 118 ? 4.711 3.699 20.141 1 93.5 118 PRO B CA 1
ATOM 4112 C C . PRO B 1 118 ? 5.457 4.09 18.875 1 93.5 118 PRO B C 1
ATOM 4114 O O . PRO B 1 118 ? 6.16 5.105 18.844 1 93.5 118 PRO B O 1
ATOM 4117 N N . TYR B 1 119 ? 5.324 3.342 17.875 1 95.88 119 TYR B N 1
ATOM 4118 C CA . TYR B 1 119 ? 5.988 3.586 16.609 1 95.88 119 TYR B CA 1
ATOM 4119 C C . TYR B 1 119 ? 5.555 4.922 16.016 1 95.88 119 TYR B C 1
ATOM 4121 O O . TYR B 1 119 ? 6.395 5.738 15.625 1 95.88 119 TYR B O 1
ATOM 4129 N N . ARG B 1 120 ? 4.242 5.109 15.953 1 92.5 120 ARG B N 1
ATOM 4130 C CA . ARG B 1 120 ? 3.705 6.32 15.344 1 92.5 120 ARG B CA 1
ATOM 4131 C C . ARG B 1 120 ? 4.078 7.555 16.156 1 92.5 120 ARG B C 1
ATOM 4133 O O . ARG B 1 120 ? 4.367 8.609 15.586 1 92.5 120 ARG B O 1
ATOM 4140 N N . ALA B 1 121 ? 4.027 7.465 17.406 1 89.38 121 ALA B N 1
ATOM 4141 C CA . ALA B 1 121 ? 4.422 8.586 18.266 1 89.38 121 ALA B CA 1
ATOM 4142 C C . ALA B 1 121 ? 5.871 8.984 18 1 89.38 121 ALA B C 1
ATOM 4144 O O . ALA B 1 121 ? 6.184 10.18 17.906 1 89.38 121 ALA B O 1
ATOM 4145 N N . SER B 1 122 ? 6.719 8.055 17.844 1 90.81 122 SER B N 1
ATOM 4146 C CA . SER B 1 122 ? 8.141 8.328 17.641 1 90.81 122 SER B CA 1
ATOM 4147 C C . SER B 1 122 ? 8.375 8.992 16.281 1 90.81 122 SER B C 1
ATOM 4149 O O . SER B 1 122 ? 9.375 9.688 16.094 1 90.81 122 SER B O 1
ATOM 4151 N N . ARG B 1 123 ? 7.504 8.844 15.422 1 91.88 123 ARG B N 1
ATOM 4152 C CA . ARG B 1 123 ? 7.699 9.312 14.055 1 91.88 123 ARG B CA 1
ATOM 4153 C C . ARG B 1 123 ? 7.113 10.711 13.867 1 91.88 123 ARG B C 1
ATOM 4155 O O . ARG B 1 123 ? 7.422 11.391 12.891 1 91.88 123 ARG B O 1
ATOM 4162 N N . SER B 1 124 ? 6.297 11.141 14.812 1 87.94 124 SER B N 1
ATOM 4163 C CA . SER B 1 124 ? 5.594 12.398 14.539 1 87.94 124 SER B CA 1
ATOM 4164 C C . SER B 1 124 ? 5.77 13.383 15.688 1 87.94 124 SER B C 1
ATOM 4166 O O . SER B 1 124 ? 5.625 14.594 15.5 1 87.94 124 SER B O 1
ATOM 4168 N N . ALA B 1 125 ? 6.098 12.984 16.844 1 83.12 125 ALA B N 1
ATOM 4169 C CA . ALA B 1 125 ? 6.094 13.82 18.047 1 83.12 125 ALA B CA 1
ATOM 4170 C C . ALA B 1 125 ? 7.059 14.992 17.891 1 83.12 125 ALA B C 1
ATOM 4172 O O . ALA B 1 125 ? 6.781 16.094 18.359 1 83.12 125 ALA B O 1
ATOM 4173 N N . PHE B 1 126 ? 8.062 14.758 17.172 1 84.94 126 PHE B N 1
ATOM 4174 C CA . PHE B 1 126 ? 9.109 15.773 17.062 1 84.94 126 PHE B CA 1
ATOM 4175 C C . PHE B 1 126 ? 8.594 16.984 16.297 1 84.94 126 PHE B C 1
ATOM 4177 O O . PHE B 1 126 ? 9.078 18.109 16.5 1 84.94 126 PHE B O 1
ATOM 4184 N N . ALA B 1 127 ? 7.617 16.797 15.5 1 84.69 127 ALA B N 1
ATOM 4185 C CA . ALA B 1 127 ? 7.129 17.875 14.633 1 84.69 127 ALA B CA 1
ATOM 4186 C C . ALA B 1 127 ? 6.207 18.828 15.398 1 84.69 127 ALA B C 1
ATOM 4188 O O . ALA B 1 127 ? 5.941 19.938 14.953 1 84.69 127 ALA B O 1
ATOM 4189 N N . PHE B 1 128 ? 5.684 18.359 16.578 1 79.75 128 PHE B N 1
ATOM 4190 C CA . PHE B 1 128 ? 4.656 19.125 17.266 1 79.75 128 PHE B CA 1
ATOM 4191 C C . PHE B 1 128 ? 5.102 19.484 18.672 1 79.75 128 PHE B C 1
ATOM 4193 O O . PHE B 1 128 ? 4.324 20.047 19.453 1 79.75 128 PHE B O 1
ATOM 4200 N N . LYS B 1 129 ? 6.301 19.219 19.078 1 79.25 129 LYS B N 1
ATOM 4201 C CA . LYS B 1 129 ? 6.781 19.344 20.438 1 79.25 129 LYS B CA 1
ATOM 4202 C C . LYS B 1 129 ? 6.566 20.766 20.969 1 79.25 129 LYS B C 1
ATOM 4204 O O . LYS B 1 129 ? 6 20.953 22.047 1 79.25 129 LYS B O 1
ATOM 4209 N N . ASP B 1 130 ? 6.91 21.719 20.188 1 75.62 130 ASP B N 1
ATOM 4210 C CA . ASP B 1 130 ? 6.816 23.109 20.641 1 75.62 130 ASP B CA 1
ATOM 4211 C C . ASP B 1 130 ? 5.363 23.562 20.688 1 75.62 130 ASP B C 1
ATOM 4213 O O . ASP B 1 130 ? 4.949 24.234 21.625 1 75.62 130 ASP B O 1
ATOM 4217 N N . THR B 1 131 ? 4.672 23.188 19.688 1 78.44 131 THR B N 1
ATOM 4218 C CA . THR B 1 131 ? 3.26 23.547 19.594 1 78.44 131 THR B CA 1
ATOM 4219 C C . THR B 1 131 ? 2.475 22.938 20.75 1 78.44 131 THR B C 1
ATOM 4221 O O . THR B 1 131 ? 1.648 23.625 21.375 1 78.44 131 THR B O 1
ATOM 4224 N N . LEU B 1 132 ? 2.805 21.812 21.109 1 79.75 132 LEU B N 1
ATOM 4225 C CA . LEU B 1 132 ? 2.086 21.109 22.172 1 79.75 132 LEU B CA 1
ATOM 4226 C C . LEU B 1 132 ? 2.42 21.703 23.531 1 79.75 132 LEU B C 1
ATOM 4228 O O . LEU B 1 132 ? 1.534 21.875 24.375 1 79.75 132 LEU B O 1
ATOM 4232 N N . SER B 1 133 ? 3.645 22.031 23.734 1 80.06 133 SER B N 1
ATOM 4233 C CA . SER B 1 133 ? 4.055 22.609 25.016 1 80.06 133 SER B CA 1
ATOM 4234 C C . SER B 1 133 ? 3.361 23.938 25.281 1 80.06 133 SER B C 1
ATOM 4236 O O . SER B 1 133 ? 2.799 24.156 26.359 1 80.06 133 SER B O 1
ATOM 4238 N N . ALA B 1 134 ? 3.312 24.766 24.328 1 79.94 134 ALA B N 1
ATOM 4239 C CA . ALA B 1 134 ? 2.658 26.062 24.438 1 79.94 134 ALA B CA 1
ATOM 4240 C C . ALA B 1 134 ? 1.151 25.906 24.625 1 79.94 134 ALA B C 1
ATOM 4242 O O . ALA B 1 134 ? 0.533 26.625 25.406 1 79.94 134 ALA B O 1
ATOM 4243 N N . GLY B 1 135 ? 0.665 24.984 23.938 1 79.31 135 GLY B N 1
ATOM 4244 C CA . GLY B 1 135 ? -0.769 24.75 23.984 1 79.31 135 GLY B CA 1
ATOM 4245 C C . GLY B 1 135 ? -1.237 24.219 25.328 1 79.31 135 GLY B C 1
ATOM 4246 O O . GLY B 1 135 ? -2.256 24.656 25.859 1 79.31 135 GLY B O 1
ATOM 4247 N N . ILE B 1 136 ? -0.476 23.359 25.844 1 82.12 136 ILE B N 1
ATOM 4248 C CA . ILE B 1 136 ? -0.815 22.75 27.125 1 82.12 136 ILE B CA 1
ATOM 4249 C C . ILE B 1 136 ? -0.82 23.812 28.219 1 82.12 136 ILE B C 1
ATOM 4251 O O . ILE B 1 136 ? -1.745 23.875 29.031 1 82.12 136 ILE B O 1
ATOM 4255 N N . GLN B 1 137 ? 0.093 24.656 28.219 1 83.62 137 GLN B N 1
ATOM 4256 C CA . GLN B 1 137 ? 0.155 25.734 29.203 1 83.62 137 GLN B CA 1
ATOM 4257 C C . GLN B 1 137 ? -1.053 26.656 29.078 1 83.62 137 GLN B C 1
ATOM 4259 O O . GLN B 1 137 ? -1.628 27.078 30.094 1 83.62 137 GLN B O 1
ATOM 4264 N N . ALA B 1 138 ? -1.369 26.922 27.875 1 83.38 138 ALA B N 1
ATOM 4265 C CA . ALA B 1 138 ? -2.51 27.797 27.625 1 83.38 138 ALA B CA 1
ATOM 4266 C C . ALA B 1 138 ? -3.805 27.156 28.141 1 83.38 138 ALA B C 1
ATOM 4268 O O . ALA B 1 138 ? -4.648 27.844 28.719 1 83.38 138 ALA B O 1
ATOM 4269 N N . ILE B 1 139 ? -3.916 25.938 27.938 1 84.88 139 ILE B N 1
ATOM 4270 C CA . ILE B 1 139 ? -5.117 25.219 28.344 1 84.88 139 ILE B CA 1
ATOM 4271 C C . ILE B 1 139 ? -5.18 25.141 29.875 1 84.88 139 ILE B C 1
ATOM 4273 O O . ILE B 1 139 ? -6.242 25.328 30.469 1 84.88 139 ILE B O 1
ATOM 4277 N N . GLN B 1 140 ? -4.035 24.906 30.438 1 85.25 140 GLN B N 1
ATOM 4278 C CA . GLN B 1 140 ? -3.963 24.875 31.891 1 85.25 140 GLN B CA 1
ATOM 4279 C C . GLN B 1 140 ? -4.367 26.219 32.5 1 85.25 140 GLN B C 1
ATOM 4281 O O . GLN B 1 140 ? -5.102 26.266 33.5 1 85.25 140 GLN B O 1
ATOM 4286 N N . ARG B 1 141 ? -3.961 27.234 31.938 1 83.69 141 ARG B N 1
ATOM 4287 C CA . ARG B 1 141 ? -4.34 28.562 32.406 1 83.69 141 ARG B CA 1
ATOM 4288 C C . ARG B 1 141 ? -5.836 28.797 32.219 1 83.69 141 ARG B C 1
ATOM 4290 O O . ARG B 1 141 ? -6.5 29.312 33.125 1 83.69 141 ARG B O 1
ATOM 4297 N N . ARG B 1 142 ? -6.305 28.422 31.094 1 82.12 142 ARG B N 1
ATOM 4298 C CA . ARG B 1 142 ? -7.715 28.609 30.766 1 82.12 142 ARG B CA 1
ATOM 4299 C C . ARG B 1 142 ? -8.609 27.844 31.734 1 82.12 142 ARG B C 1
ATOM 4301 O O . ARG B 1 142 ? -9.641 28.344 32.188 1 82.12 142 ARG B O 1
ATOM 4308 N N . LEU B 1 143 ? -8.172 26.672 32.062 1 84.06 143 LEU B N 1
ATOM 4309 C CA . LEU B 1 143 ? -9.008 25.797 32.875 1 84.06 143 LEU B CA 1
ATOM 4310 C C . LEU B 1 143 ? -8.68 25.938 34.344 1 84.06 143 LEU B C 1
ATOM 4312 O O . LEU B 1 143 ? -9.43 25.469 35.219 1 84.06 143 LEU B O 1
ATOM 4316 N N . GLY B 1 144 ? -7.594 26.578 34.656 1 83.19 144 GLY B N 1
ATOM 4317 C CA . GLY B 1 144 ? -7.188 26.781 36.031 1 83.19 144 GLY B CA 1
ATOM 4318 C C . GLY B 1 144 ? -6.773 25.484 36.719 1 83.19 144 GLY B C 1
ATOM 4319 O O . GLY B 1 144 ? -7.105 25.266 37.875 1 83.19 144 GLY B O 1
ATOM 4320 N N . THR B 1 145 ? -6.234 24.562 35.906 1 84.75 145 THR B N 1
ATOM 4321 C CA . THR B 1 145 ? -5.793 23.281 36.438 1 84.75 145 THR B CA 1
ATOM 4322 C C . THR B 1 145 ? -4.516 22.812 35.75 1 84.75 145 THR B C 1
ATOM 4324 O O . THR B 1 145 ? -4.246 23.172 34.625 1 84.75 145 THR B O 1
ATOM 4327 N N . THR B 1 146 ? -3.748 22.109 36.5 1 83.38 146 THR B N 1
ATOM 4328 C CA . THR B 1 146 ? -2.543 21.531 35.906 1 83.38 146 THR B CA 1
ATOM 4329 C C . THR B 1 146 ? -2.828 20.125 35.375 1 83.38 146 THR B C 1
ATOM 4331 O O . THR B 1 146 ? -2.037 19.578 34.625 1 83.38 146 THR B O 1
ATOM 4334 N N . ARG B 1 147 ? -3.896 19.516 35.906 1 85.31 147 ARG B N 1
ATOM 4335 C CA . ARG B 1 147 ? -4.238 18.172 35.438 1 85.31 147 ARG B CA 1
ATOM 4336 C C . ARG B 1 147 ? -4.996 18.234 34.125 1 85.31 147 ARG B C 1
ATOM 4338 O O . ARG B 1 147 ? -6.059 18.844 34.031 1 85.31 147 ARG B O 1
ATOM 4345 N N . LEU B 1 148 ? -4.469 17.578 33.094 1 88 148 LEU B N 1
ATOM 4346 C CA . LEU B 1 148 ? -5.09 17.578 31.766 1 88 148 LEU B CA 1
ATOM 4347 C C . LEU B 1 148 ? -5.855 16.281 31.531 1 88 148 LEU B C 1
ATOM 4349 O O . LEU B 1 148 ? -5.449 15.219 32 1 88 148 LEU B O 1
ATOM 4353 N N . ALA B 1 149 ? -7 16.391 30.812 1 90.38 149 ALA B N 1
ATOM 4354 C CA . ALA B 1 149 ? -7.773 15.203 30.438 1 90.38 149 ALA B CA 1
ATOM 4355 C C . ALA B 1 149 ? -6.969 14.289 29.516 1 90.38 149 ALA B C 1
ATOM 4357 O O . ALA B 1 149 ? -6.188 14.758 28.688 1 90.38 149 ALA B O 1
ATOM 4358 N N . GLY B 1 150 ? -7.199 13.023 29.703 1 90.88 150 GLY B N 1
ATOM 4359 C CA . GLY B 1 150 ? -6.504 12.031 28.891 1 90.88 150 GLY B CA 1
ATOM 4360 C C . GLY B 1 150 ? -7.07 11.891 27.484 1 90.88 150 GLY B C 1
ATOM 4361 O O . GLY B 1 150 ? -8.156 12.398 27.203 1 90.88 150 GLY B O 1
ATOM 4362 N N . GLN B 1 151 ? -6.328 11.227 26.609 1 92.38 151 GLN B N 1
ATOM 4363 C CA . GLN B 1 151 ? -6.742 10.938 25.234 1 92.38 151 GLN B CA 1
ATOM 4364 C C . GLN B 1 151 ? -7.809 9.852 25.203 1 92.38 151 GLN B C 1
ATOM 4366 O O . GLN B 1 151 ? -7.605 8.758 25.734 1 92.38 151 GLN B O 1
ATOM 4371 N N . SER B 1 152 ? -8.93 10.109 24.547 1 94.19 152 SER B N 1
ATOM 4372 C CA . SER B 1 152 ? -9.992 9.125 24.422 1 94.19 152 SER B CA 1
ATOM 4373 C C . SER B 1 152 ? -9.695 8.125 23.312 1 94.19 152 SER B C 1
ATOM 4375 O O . SER B 1 152 ? -8.945 8.43 22.391 1 94.19 152 SER B O 1
ATOM 4377 N N . VAL B 1 153 ? -10.258 6.93 23.453 1 88.75 153 VAL B N 1
ATOM 4378 C CA . VAL B 1 153 ? -10.336 5.938 22.391 1 88.75 153 VAL B CA 1
ATOM 4379 C C . VAL B 1 153 ? -11.75 5.91 21.812 1 88.75 153 VAL B C 1
ATOM 4381 O O . VAL B 1 153 ? -12.734 5.883 22.562 1 88.75 153 VAL B O 1
ATOM 4384 N N . PRO B 1 154 ? -11.742 5.98 20.562 1 88.56 154 PRO B N 1
ATOM 4385 C CA . PRO B 1 154 ? -13.086 6.055 19.984 1 88.56 154 PRO B CA 1
ATOM 4386 C C . PRO B 1 154 ? -13.914 4.801 20.266 1 88.56 154 PRO B C 1
ATOM 4388 O O . PRO B 1 154 ? -13.383 3.688 20.203 1 88.56 154 PRO B O 1
ATOM 4391 N N . ASN B 1 155 ? -15.047 4.949 20.641 1 90.44 155 ASN B N 1
ATOM 4392 C CA . ASN B 1 155 ? -16.109 3.951 20.734 1 90.44 155 ASN B CA 1
ATOM 4393 C C . ASN B 1 155 ? -17.359 4.398 19.984 1 90.44 155 ASN B C 1
ATOM 4395 O O . ASN B 1 155 ? -18.031 5.344 20.391 1 90.44 155 ASN B O 1
ATOM 4399 N N . VAL B 1 156 ? -17.719 3.787 18.906 1 97.19 156 VAL B N 1
ATOM 4400 C CA . VAL B 1 156 ? -18.734 4.25 17.969 1 97.19 156 VAL B CA 1
ATOM 4401 C C . VAL B 1 156 ? -20.031 3.48 18.203 1 97.19 156 VAL B C 1
ATOM 4403 O O . VAL B 1 156 ? -20.031 2.25 18.281 1 97.19 156 VAL B O 1
ATOM 4406 N N . ASP B 1 157 ? -21.094 4.184 18.328 1 97.94 157 ASP B N 1
ATOM 4407 C CA . ASP B 1 157 ? -22.422 3.605 18.562 1 97.94 157 ASP B CA 1
ATOM 4408 C C . ASP B 1 157 ? -23.141 3.348 17.25 1 97.94 157 ASP B C 1
ATOM 4410 O O . ASP B 1 157 ? -23.969 2.436 17.156 1 97.94 157 ASP B O 1
ATOM 4414 N N . LEU B 1 158 ? -22.969 4.148 16.328 1 98.12 158 LEU B N 1
ATOM 4415 C CA . LEU B 1 158 ? -23.625 4.102 15.031 1 98.12 158 LEU B CA 1
ATOM 4416 C C . LEU B 1 158 ? -22.625 4.312 13.906 1 98.12 158 LEU B C 1
ATOM 4418 O O . LEU B 1 158 ? -21.875 5.293 13.906 1 98.12 158 LEU B O 1
ATOM 4422 N N . ASP B 1 159 ? -22.5 3.365 13 1 97.88 159 ASP B N 1
ATOM 4423 C CA . ASP B 1 159 ? -21.641 3.545 11.836 1 97.88 159 ASP B CA 1
ATOM 4424 C C . ASP B 1 159 ? -22.422 3.322 10.539 1 97.88 159 ASP B C 1
ATOM 4426 O O . ASP B 1 159 ? -23.594 2.939 10.57 1 97.88 159 ASP B O 1
ATOM 4430 N N . PHE B 1 160 ? -21.891 3.73 9.453 1 98.06 160 PHE B N 1
ATOM 4431 C CA . PHE B 1 160 ? -22.5 3.621 8.133 1 98.06 160 PHE B CA 1
ATOM 4432 C C . PHE B 1 160 ? -21.438 3.475 7.055 1 98.06 160 PHE B C 1
ATOM 4434 O O . PHE B 1 160 ? -20.297 3.914 7.242 1 98.06 160 PHE B O 1
ATOM 4441 N N . ALA B 1 161 ? -21.812 2.857 5.945 1 95.81 161 ALA B N 1
ATOM 4442 C CA . ALA B 1 161 ? -20.828 2.576 4.898 1 95.81 161 ALA B CA 1
ATOM 4443 C C . ALA B 1 161 ? -20.719 3.738 3.914 1 95.81 161 ALA B C 1
ATOM 4445 O O . ALA B 1 161 ? -19.625 4.215 3.617 1 95.81 161 ALA B O 1
ATOM 4446 N N . ASP B 1 162 ? -21.875 4.188 3.492 1 97.62 162 ASP B N 1
ATOM 4447 C CA . ASP B 1 162 ? -21.828 5.164 2.406 1 97.62 162 ASP B CA 1
ATOM 4448 C C . ASP B 1 162 ? -22.469 6.484 2.83 1 97.62 162 ASP B C 1
ATOM 4450 O O . ASP B 1 162 ? -21.828 7.539 2.76 1 97.62 162 ASP B O 1
ATOM 4454 N N . THR B 1 163 ? -23.766 6.453 3.232 1 98.44 163 THR B N 1
ATOM 4455 C CA . THR B 1 163 ? -24.469 7.648 3.668 1 98.44 163 THR B CA 1
ATOM 4456 C C . THR B 1 163 ? -25.344 7.344 4.883 1 98.44 163 THR B C 1
ATOM 4458 O O . THR B 1 163 ? -25.781 6.203 5.074 1 98.44 163 THR B O 1
ATOM 4461 N N . LEU B 1 164 ? -25.5 8.273 5.723 1 98.62 164 LEU B N 1
ATOM 4462 C CA . LEU B 1 164 ? -26.422 8.219 6.863 1 98.62 164 LEU B CA 1
ATOM 4463 C C . LEU B 1 164 ? -27.109 9.57 7.066 1 98.62 164 LEU B C 1
ATOM 4465 O O . LEU B 1 164 ? -26.453 10.609 7.07 1 98.62 164 LEU B O 1
ATOM 4469 N N . VAL B 1 165 ? -28.391 9.539 7.117 1 98.62 165 VAL B N 1
ATOM 4470 C CA . VAL B 1 165 ? -29.156 10.75 7.387 1 98.62 165 VAL B CA 1
ATOM 4471 C C . VAL B 1 165 ? -29.562 10.797 8.859 1 98.62 165 VAL B C 1
ATOM 4473 O O . VAL B 1 165 ? -30.109 9.828 9.383 1 98.62 165 VAL B O 1
ATOM 4476 N N . LEU B 1 166 ? -29.188 11.906 9.523 1 98.06 166 LEU B N 1
ATOM 4477 C CA . LEU B 1 166 ? -29.609 12.188 10.891 1 98.06 166 LEU B CA 1
ATOM 4478 C C . LEU B 1 166 ? -30.578 13.367 10.93 1 98.06 166 LEU B C 1
ATOM 4480 O O . LEU B 1 166 ? -30.328 14.398 10.305 1 98.06 166 LEU B O 1
ATOM 4484 N N . GLU B 1 167 ? -31.672 13.148 11.555 1 97.25 167 GLU B N 1
ATOM 4485 C CA . GLU B 1 167 ? -32.625 14.227 11.844 1 97.25 167 GLU B CA 1
ATOM 4486 C C . GLU B 1 167 ? -32.75 14.477 13.344 1 97.25 167 GLU B C 1
ATOM 4488 O O . GLU B 1 167 ? -33.188 13.609 14.086 1 97.25 167 GLU B O 1
ATOM 4493 N N . VAL B 1 168 ? -32.25 15.648 13.758 1 97.31 168 VAL B N 1
ATOM 4494 C CA . VAL B 1 168 ? -32.281 16 15.172 1 97.31 168 VAL B CA 1
ATOM 4495 C C . VAL B 1 168 ? -32.969 17.344 15.359 1 97.31 168 VAL B C 1
ATOM 4497 O O . VAL B 1 168 ? -32.5 18.375 14.883 1 97.31 168 VAL B O 1
ATOM 4500 N N . GLY B 1 169 ? -34.125 17.391 16.047 1 97 169 GLY B N 1
ATOM 4501 C CA . GLY B 1 169 ? -34.844 18.641 16.281 1 97 169 GLY B CA 1
ATOM 4502 C C . GLY B 1 169 ? -35.219 19.359 15.008 1 97 169 GLY B C 1
ATOM 4503 O O . GLY B 1 169 ? -35.125 20.594 14.938 1 97 169 GLY B O 1
ATOM 4504 N N . GLY B 1 170 ? -35.438 18.672 13.953 1 94.81 170 GLY B N 1
ATOM 4505 C CA . GLY B 1 170 ? -35.844 19.266 12.688 1 94.81 170 GLY B CA 1
ATOM 4506 C C . GLY B 1 170 ? -34.656 19.641 11.797 1 94.81 170 GLY B C 1
ATOM 4507 O O . GLY B 1 170 ? -34.844 20.031 10.648 1 94.81 170 GLY B O 1
ATOM 4508 N N . ARG B 1 171 ? -33.438 19.578 12.281 1 96.81 171 ARG B N 1
ATOM 4509 C CA . ARG B 1 171 ? -32.25 19.875 11.477 1 96.81 171 ARG B CA 1
ATOM 4510 C C . ARG B 1 171 ? -31.719 18.609 10.812 1 96.81 171 ARG B C 1
ATOM 4512 O O . ARG B 1 171 ? -31.344 17.656 11.5 1 96.81 171 ARG B O 1
ATOM 4519 N N . ARG B 1 172 ? -31.75 18.625 9.492 1 97.88 172 ARG B N 1
ATOM 4520 C CA . ARG B 1 172 ? -31.312 17.469 8.703 1 97.88 172 ARG B CA 1
ATOM 4521 C C . ARG B 1 172 ? -29.828 17.531 8.414 1 97.88 172 ARG B C 1
ATOM 4523 O O . ARG B 1 172 ? -29.312 18.562 7.977 1 97.88 172 ARG B O 1
ATOM 4530 N N . MET B 1 173 ? -29.156 16.422 8.711 1 98.5 173 MET B N 1
ATOM 4531 C CA . MET B 1 173 ? -27.734 16.266 8.414 1 98.5 173 MET B CA 1
ATOM 4532 C C . MET B 1 173 ? -27.5 14.984 7.617 1 98.5 173 MET B C 1
ATOM 4534 O O . MET B 1 173 ? -28.031 13.922 7.957 1 98.5 173 MET B O 1
ATOM 4538 N N . GLU B 1 174 ? -26.797 15.148 6.574 1 98.81 174 GLU B N 1
ATOM 4539 C CA . GLU B 1 174 ? -26.391 13.984 5.785 1 98.81 174 GLU B CA 1
ATOM 4540 C C . GLU B 1 174 ? -24.906 13.695 5.941 1 98.81 174 GLU B C 1
ATOM 4542 O O . GLU B 1 174 ? -24.062 14.547 5.641 1 98.81 174 GLU B O 1
ATOM 4547 N N . LEU B 1 175 ? -24.609 12.578 6.535 1 98.88 175 LEU B N 1
ATOM 4548 C CA . LEU B 1 175 ? -23.219 12.117 6.625 1 98.88 175 LEU B CA 1
ATOM 4549 C C . LEU B 1 175 ? -22.828 11.344 5.371 1 98.88 175 LEU B C 1
ATOM 4551 O O . LEU B 1 175 ? -23.516 10.398 4.977 1 98.88 175 LEU B O 1
ATOM 4555 N N . VAL B 1 176 ? -21.797 11.773 4.691 1 98.75 176 VAL B N 1
ATOM 4556 C CA . VAL B 1 176 ? -21.375 11.211 3.414 1 98.75 176 VAL B CA 1
ATOM 4557 C C . VAL B 1 176 ? -19.953 10.664 3.541 1 98.75 176 VAL B C 1
ATOM 4559 O O . VAL B 1 176 ? -19.031 11.383 3.951 1 98.75 176 VAL B O 1
ATOM 4562 N N . SER B 1 177 ? -19.828 9.398 3.174 1 98.56 177 SER B N 1
ATOM 4563 C CA . SER B 1 177 ? -18.5 8.766 3.209 1 98.56 177 SER B CA 1
ATOM 4564 C C . SER B 1 177 ? -17.594 9.336 2.133 1 98.56 177 SER B C 1
ATOM 4566 O O . SER B 1 177 ? -18 9.484 0.978 1 98.56 177 SER B O 1
ATOM 4568 N N . VAL B 1 178 ? -16.375 9.688 2.488 1 98 178 VAL B N 1
ATOM 4569 C CA . VAL B 1 178 ? -15.328 10.148 1.579 1 98 178 VAL B CA 1
ATOM 4570 C C . VAL B 1 178 ? -14.008 9.438 1.904 1 98 178 VAL B C 1
ATOM 4572 O O . VAL B 1 178 ? -13.031 10.078 2.287 1 98 178 VAL B O 1
ATOM 4575 N N . PRO B 1 179 ? -13.914 8.18 1.619 1 96.06 179 PRO B N 1
ATOM 4576 C CA . PRO B 1 179 ? -12.812 7.336 2.076 1 96.06 179 PRO B CA 1
ATOM 4577 C C . PRO B 1 179 ? -11.469 7.738 1.465 1 96.06 179 PRO B C 1
ATOM 4579 O O . PRO B 1 179 ? -10.422 7.211 1.853 1 96.06 179 PRO B O 1
ATOM 4582 N N . GLY B 1 180 ? -11.445 8.664 0.555 1 95.31 180 GLY B N 1
ATOM 4583 C CA . GLY B 1 180 ? -10.219 9.164 -0.034 1 95.31 180 GLY B CA 1
ATOM 4584 C C . GLY B 1 180 ? -9.609 10.32 0.741 1 95.31 180 GLY B C 1
ATOM 4585 O O . GLY B 1 180 ? -8.633 10.93 0.3 1 95.31 180 GLY B O 1
ATOM 4586 N N . GLY B 1 181 ? -10.172 10.703 1.892 1 93.56 181 GLY B N 1
ATOM 4587 C CA . GLY B 1 181 ? -9.625 11.75 2.732 1 93.56 181 GLY B CA 1
ATOM 4588 C C . GLY B 1 181 ? -8.336 11.352 3.428 1 93.56 181 GLY B C 1
ATOM 4589 O O . GLY B 1 181 ? -7.574 10.531 2.906 1 93.56 181 GLY B O 1
ATOM 4590 N N . GLU B 1 182 ? -7.996 11.867 4.496 1 90.81 182 GLU B N 1
ATOM 4591 C CA . GLU B 1 182 ? -6.758 11.594 5.215 1 90.81 182 GLU B CA 1
ATOM 4592 C C . GLU B 1 182 ? -6.754 10.172 5.781 1 90.81 182 GLU B C 1
ATOM 4594 O O . GLU B 1 182 ? -5.691 9.633 6.098 1 90.81 182 GLU B O 1
ATOM 4599 N N . THR B 1 183 ? -7.969 9.742 6.023 1 92.06 183 THR B N 1
ATOM 4600 C CA . THR B 1 183 ? -8.148 8.359 6.445 1 92.06 183 THR B CA 1
ATOM 4601 C C . THR B 1 183 ? -9.219 7.668 5.605 1 92.06 183 THR B C 1
ATOM 4603 O O . THR B 1 183 ? -10.008 8.336 4.934 1 92.06 183 THR B O 1
ATOM 4606 N N . THR B 1 184 ? -9.227 6.375 5.672 1 93 184 THR B N 1
ATOM 4607 C CA . THR B 1 184 ? -10.188 5.625 4.875 1 93 184 THR B CA 1
ATOM 4608 C C . THR B 1 184 ? -11.57 5.672 5.512 1 93 184 THR B C 1
ATOM 4610 O O . THR B 1 184 ? -12.562 5.281 4.887 1 93 184 THR B O 1
ATOM 4613 N N . ASP B 1 185 ? -11.68 6.191 6.742 1 96.19 185 ASP B N 1
ATOM 4614 C CA . ASP B 1 185 ? -12.953 6.324 7.438 1 96.19 185 ASP B CA 1
ATOM 4615 C C . ASP B 1 185 ? -13.445 7.77 7.422 1 96.19 185 ASP B C 1
ATOM 4617 O O . ASP B 1 185 ? -14.266 8.164 8.25 1 96.19 185 ASP B O 1
ATOM 4621 N N . SER B 1 186 ? -12.969 8.547 6.531 1 97.44 186 SER B N 1
ATOM 4622 C CA . SER B 1 186 ? -13.344 9.953 6.461 1 97.44 186 SER B CA 1
ATOM 4623 C C . SER B 1 186 ? -14.805 10.109 6.035 1 97.44 186 SER B C 1
ATOM 4625 O O . SER B 1 186 ? -15.297 9.352 5.203 1 97.44 186 SER B O 1
ATOM 4627 N N . LEU B 1 187 ? -15.453 11.086 6.586 1 98.56 187 LEU B N 1
ATOM 4628 C CA . LEU B 1 187 ? -16.812 11.477 6.195 1 98.56 187 LEU B CA 1
ATOM 4629 C C . LEU B 1 187 ? -16.969 12.992 6.273 1 98.56 187 LEU B C 1
ATOM 4631 O O . LEU B 1 187 ? -16.172 13.68 6.914 1 98.56 187 LEU B O 1
ATOM 4635 N N . VAL B 1 188 ? -17.938 13.5 5.566 1 98.69 188 VAL B N 1
ATOM 4636 C CA . VAL B 1 188 ? -18.312 14.906 5.688 1 98.69 188 VAL B CA 1
ATOM 4637 C C . VAL B 1 188 ? -19.75 15.008 6.199 1 98.69 188 VAL B C 1
ATOM 4639 O O . VAL B 1 188 ? -20.531 14.07 6.051 1 98.69 188 VAL B O 1
ATOM 4642 N N . VAL B 1 189 ? -20.047 16.109 6.855 1 98.88 189 VAL B N 1
ATOM 4643 C CA . VAL B 1 189 ? -21.391 16.422 7.293 1 98.88 189 VAL B CA 1
ATOM 4644 C C . VAL B 1 189 ? -22 17.469 6.367 1 98.88 189 VAL B C 1
ATOM 4646 O O . VAL B 1 189 ? -21.531 18.609 6.312 1 98.88 189 VAL B O 1
ATOM 4649 N N . TRP B 1 190 ? -23.016 17.094 5.621 1 98.88 190 TRP B N 1
ATOM 4650 C CA . TRP B 1 190 ? -23.703 17.969 4.676 1 98.88 190 TRP B CA 1
ATOM 4651 C C . TRP B 1 190 ? -25.016 18.469 5.258 1 98.88 190 TRP B C 1
ATOM 4653 O O . TRP B 1 190 ? -25.844 17.672 5.707 1 98.88 190 TRP B O 1
ATOM 4663 N N . LEU B 1 191 ? -25.125 19.797 5.398 1 98.75 191 LEU B N 1
ATOM 4664 C CA . LEU B 1 191 ? -26.359 20.469 5.762 1 98.75 191 LEU B CA 1
ATOM 4665 C C . LEU B 1 191 ? -27.062 21.031 4.527 1 98.75 191 LEU B C 1
ATOM 4667 O O . LEU B 1 191 ? -26.875 22.203 4.18 1 98.75 191 LEU B O 1
ATOM 4671 N N . PRO B 1 192 ? -27.938 20.188 3.941 1 98.06 192 PRO B N 1
ATOM 4672 C CA . PRO B 1 192 ? -28.453 20.531 2.613 1 98.06 192 PRO B CA 1
ATOM 4673 C C . PRO B 1 192 ? -29.281 21.812 2.615 1 98.06 192 PRO B C 1
ATOM 4675 O O . PRO B 1 192 ? -29.203 22.594 1.668 1 98.06 192 PRO B O 1
ATOM 4678 N N . GLU B 1 193 ? -30.078 22.094 3.65 1 97.38 193 GLU B N 1
ATOM 4679 C CA . GLU B 1 193 ? -30.938 23.266 3.693 1 97.38 193 GLU B CA 1
ATOM 4680 C C . GLU B 1 193 ? -30.109 24.547 3.801 1 97.38 193 GLU B C 1
ATOM 4682 O O . GLU B 1 193 ? -30.484 25.578 3.236 1 97.38 193 GLU B O 1
ATOM 4687 N N . GLU B 1 194 ? -29.016 24.469 4.449 1 97.81 194 GLU B N 1
ATOM 4688 C CA . GLU B 1 194 ? -28.141 25.625 4.66 1 97.81 194 GLU B CA 1
ATOM 4689 C C . GLU B 1 194 ? -27.031 25.688 3.609 1 97.81 194 GLU B C 1
ATOM 4691 O O . GLU B 1 194 ? -26.328 26.688 3.496 1 97.81 194 GLU B O 1
ATOM 4696 N N . ARG B 1 195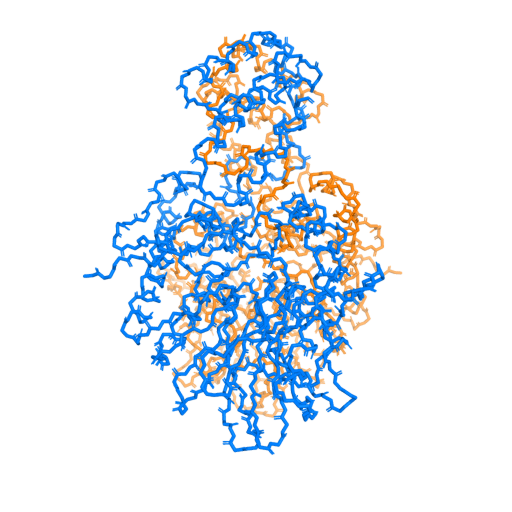 ? -26.844 24.578 2.861 1 98.38 195 ARG B N 1
ATOM 4697 C CA . ARG B 1 195 ? -25.766 24.406 1.889 1 98.38 195 ARG B CA 1
ATOM 4698 C C . ARG B 1 195 ? -24.391 24.609 2.535 1 98.38 195 ARG B C 1
ATOM 4700 O O . ARG B 1 195 ? -23.578 25.375 2.027 1 98.38 195 ARG B O 1
ATOM 4707 N N . ILE B 1 196 ? -24.203 24 3.68 1 98.81 196 ILE B N 1
ATOM 4708 C CA . ILE B 1 196 ? -22.953 24.016 4.426 1 98.81 196 ILE B CA 1
ATOM 4709 C C . ILE B 1 196 ? -22.375 22.594 4.508 1 98.81 196 ILE B C 1
ATOM 4711 O O . ILE B 1 196 ? -23.109 21.641 4.777 1 98.81 196 ILE B O 1
ATOM 4715 N N . CYS B 1 197 ? -21.094 22.453 4.191 1 98.69 197 CYS B N 1
ATOM 4716 C CA . CYS B 1 197 ? -20.422 21.172 4.297 1 98.69 197 CYS B CA 1
ATOM 4717 C C . CYS B 1 197 ? -19.281 21.234 5.309 1 98.69 197 CYS B C 1
ATOM 4719 O O . CYS B 1 197 ? -18.344 22.031 5.145 1 98.69 197 CYS B O 1
ATOM 4721 N N . LEU B 1 198 ? -19.391 20.516 6.406 1 98.56 198 LEU B N 1
ATOM 4722 C CA . LEU B 1 198 ? -18.266 20.312 7.309 1 98.56 198 LEU B CA 1
ATOM 4723 C C . LEU B 1 198 ? -17.375 19.172 6.82 1 98.56 198 LEU B C 1
ATOM 4725 O O . LEU B 1 198 ? -17.734 18 6.98 1 98.56 198 LEU B O 1
ATOM 4729 N N . CYS B 1 199 ? -16.219 19.484 6.324 1 96.31 199 CYS B N 1
ATOM 4730 C CA . CYS B 1 199 ? -15.461 18.469 5.586 1 96.31 199 CYS B CA 1
ATOM 4731 C C . CYS B 1 199 ? -14.312 17.938 6.426 1 96.31 199 CYS B C 1
ATOM 4733 O O . CYS B 1 199 ? -13.586 17.031 5.988 1 96.31 199 CYS B O 1
ATOM 4735 N N . GLY B 1 200 ? -14.188 18.453 7.691 1 94 200 GLY B N 1
ATOM 4736 C CA . GLY B 1 200 ? -13.047 18.016 8.469 1 94 200 GLY B CA 1
ATOM 4737 C C . GLY B 1 200 ? -11.727 18.141 7.73 1 94 200 GLY B C 1
ATOM 4738 O O . GLY B 1 200 ? -11.43 19.203 7.176 1 94 200 GLY B O 1
ATOM 4739 N N . ASN B 1 201 ? -10.945 17.062 7.746 1 92.31 201 ASN B N 1
ATOM 4740 C CA . ASN B 1 201 ? -9.664 17.078 7.059 1 92.31 201 ASN B CA 1
ATOM 4741 C C . ASN B 1 201 ? -9.703 16.25 5.777 1 92.31 201 ASN B C 1
ATOM 4743 O O . ASN B 1 201 ? -8.695 15.656 5.383 1 92.31 201 ASN B O 1
ATOM 4747 N N . THR B 1 202 ? -10.859 16.172 5.191 1 93.62 202 THR B N 1
ATOM 4748 C CA . THR B 1 202 ? -11 15.391 3.965 1 93.62 202 THR B CA 1
ATOM 4749 C C . THR B 1 202 ? -9.977 15.828 2.924 1 93.62 202 THR B C 1
ATOM 4751 O O . THR B 1 202 ? -9.391 14.992 2.229 1 93.62 202 THR B O 1
ATOM 4754 N N . PHE B 1 203 ? -9.695 17.109 2.869 1 91.12 203 PHE B N 1
ATOM 4755 C CA . PHE B 1 203 ? -8.805 17.656 1.853 1 91.12 203 PHE B CA 1
ATOM 4756 C C . PHE B 1 203 ? -7.445 18 2.455 1 91.12 203 PHE B C 1
ATOM 4758 O O . PHE B 1 203 ? -6.695 18.797 1.887 1 91.12 203 PHE B O 1
ATOM 4765 N N . GLY B 1 204 ? -7.168 17.406 3.621 1 85.31 204 GLY B N 1
ATOM 4766 C CA . GLY B 1 204 ? -5.949 17.719 4.352 1 85.31 204 GLY B CA 1
ATOM 4767 C C . GLY B 1 204 ? -6.145 18.781 5.414 1 85.31 204 GLY B C 1
ATOM 4768 O O . GLY B 1 204 ? -7.188 19.438 5.465 1 85.31 204 GLY B O 1
ATOM 4769 N N . PRO B 1 205 ? -5.152 18.922 6.23 1 75.56 205 PRO B N 1
ATOM 4770 C CA . PRO B 1 205 ? -5.27 19.922 7.297 1 75.56 205 PRO B CA 1
ATOM 4771 C C . PRO B 1 205 ? -5.277 21.359 6.766 1 75.56 205 PRO B C 1
ATOM 4773 O O . PRO B 1 205 ? -5.816 22.266 7.414 1 75.56 205 PRO B O 1
ATOM 4776 N N . LEU B 1 206 ? -4.629 21.438 5.645 1 68.69 206 LEU B N 1
ATOM 4777 C CA . LEU B 1 206 ? -4.598 22.734 4.992 1 68.69 206 LEU B CA 1
ATOM 4778 C C . LEU B 1 206 ? -5.414 22.719 3.705 1 68.69 206 LEU B C 1
ATOM 4780 O O . LEU B 1 206 ? -5.207 21.859 2.844 1 68.69 206 LEU B O 1
ATOM 4784 N N . PHE B 1 207 ? -6.441 23.344 3.818 1 68.62 207 PHE B N 1
ATOM 4785 C CA . PHE B 1 207 ? -7.102 23.484 2.527 1 68.62 207 PHE B CA 1
ATOM 4786 C C . PHE B 1 207 ? -6.238 24.281 1.559 1 68.62 207 PHE B C 1
ATOM 4788 O O . PHE B 1 207 ? -5.723 25.344 1.91 1 68.62 207 PHE B O 1
ATOM 4795 N N . GLY B 1 208 ? -5.816 23.625 0.364 1 69.5 208 GLY B N 1
ATOM 4796 C CA . GLY B 1 208 ? -4.965 24.25 -0.63 1 69.5 208 GLY B CA 1
ATOM 4797 C C . GLY B 1 208 ? -3.582 23.625 -0.708 1 69.5 208 GLY B C 1
ATOM 4798 O O . GLY B 1 208 ? -2.584 24.344 -0.846 1 69.5 208 GLY B O 1
ATOM 4799 N N . HIS B 1 209 ? -3.549 22.453 -0.474 1 84.94 209 HIS B N 1
ATOM 4800 C CA . HIS B 1 209 ? -2.309 21.734 -0.745 1 84.94 209 HIS B CA 1
ATOM 4801 C C . HIS B 1 209 ? -2.584 20.391 -1.396 1 84.94 209 HIS B C 1
ATOM 4803 O O . HIS B 1 209 ? -3.654 19.797 -1.202 1 84.94 209 HIS B O 1
ATOM 4809 N N . ILE B 1 210 ? -1.628 19.969 -2.109 1 92.25 210 ILE B N 1
ATOM 4810 C CA . ILE B 1 210 ? -1.71 18.594 -2.611 1 92.25 210 ILE B CA 1
ATOM 4811 C C . ILE B 1 210 ? -1.718 17.625 -1.44 1 92.25 210 ILE B C 1
ATOM 4813 O O . ILE B 1 210 ? -0.996 17.812 -0.459 1 92.25 210 ILE B O 1
ATOM 4817 N N . PRO B 1 211 ? -2.639 16.625 -1.455 1 92.19 211 PRO B N 1
ATOM 4818 C CA . PRO B 1 211 ? -2.693 15.727 -0.306 1 92.19 211 PRO B CA 1
ATOM 4819 C C . PRO B 1 211 ? -1.439 14.867 -0.174 1 92.19 211 PRO B C 1
ATOM 4821 O O . PRO B 1 211 ? -0.679 14.719 -1.135 1 92.19 211 PRO B O 1
ATOM 4824 N N . ASN B 1 212 ? -1.212 14.406 1.012 1 92.81 212 ASN B N 1
ATOM 4825 C CA . ASN B 1 212 ? -0.225 13.359 1.24 1 92.81 212 ASN B CA 1
ATOM 4826 C C . ASN B 1 212 ? -0.828 11.969 1.046 1 92.81 212 ASN B C 1
ATOM 4828 O O . ASN B 1 212 ? -1.54 11.469 1.918 1 92.81 212 ASN B O 1
ATOM 4832 N N . LEU B 1 213 ? -0.468 11.383 -0.035 1 95.69 213 LEU B N 1
ATOM 4833 C CA . LEU B 1 213 ? -0.97 10.031 -0.25 1 95.69 213 LEU B CA 1
ATOM 4834 C C . LEU B 1 213 ? -0.223 9.031 0.623 1 95.69 213 LEU B C 1
ATOM 4836 O O . LEU B 1 213 ? -0.713 7.926 0.865 1 95.69 213 LEU B O 1
ATOM 4840 N N . VAL B 1 214 ? 0.956 9.344 1.055 1 93.88 214 VAL B N 1
ATOM 4841 C CA . VAL B 1 214 ? 1.688 8.703 2.143 1 93.88 214 VAL B CA 1
ATOM 4842 C C . VAL B 1 214 ? 2.354 9.766 3.014 1 93.88 214 VAL B C 1
ATOM 4844 O O . VAL B 1 214 ? 3.164 10.555 2.525 1 93.88 214 VAL B O 1
ATOM 4847 N N . THR B 1 215 ? 2.055 9.727 4.234 1 88.81 215 THR B N 1
ATOM 4848 C CA . THR B 1 215 ? 2.57 10.766 5.117 1 88.81 215 THR B CA 1
ATOM 4849 C C . THR B 1 215 ? 3.984 10.43 5.582 1 88.81 215 THR B C 1
ATOM 4851 O O . THR B 1 215 ? 4.348 9.25 5.68 1 88.81 215 THR B O 1
ATOM 4854 N N . MET B 1 216 ? 4.777 11.414 5.875 1 87.81 216 MET B N 1
ATOM 4855 C CA . MET B 1 216 ? 6.141 11.242 6.371 1 87.81 216 MET B CA 1
ATOM 4856 C C . MET B 1 216 ? 6.145 10.539 7.723 1 87.81 216 MET B C 1
ATOM 4858 O O . MET B 1 216 ? 7.117 9.875 8.078 1 87.81 216 MET B O 1
ATOM 4862 N N . ARG B 1 217 ? 5.055 10.688 8.438 1 87.88 217 ARG B N 1
ATOM 4863 C CA . ARG B 1 217 ? 4.973 10.039 9.742 1 87.88 217 ARG B CA 1
ATOM 4864 C C . ARG B 1 217 ? 4.719 8.539 9.602 1 87.88 217 ARG B C 1
ATOM 4866 O O . ARG B 1 217 ? 4.863 7.785 10.562 1 87.88 217 ARG B O 1
ATOM 4873 N N . GLY B 1 218 ? 4.359 8.164 8.453 1 89.38 218 GLY B N 1
ATOM 4874 C CA . GLY B 1 218 ? 4.082 6.762 8.203 1 89.38 218 GLY B CA 1
ATOM 4875 C C . GLY B 1 218 ? 2.605 6.422 8.289 1 89.38 218 GLY B C 1
ATOM 4876 O O . GLY B 1 218 ? 1.963 6.684 9.312 1 89.38 218 GLY B O 1
ATOM 4877 N N . ASP B 1 219 ? 2.07 5.879 7.312 1 91.25 219 ASP B N 1
ATOM 4878 C CA . ASP B 1 219 ? 0.704 5.379 7.195 1 91.25 219 ASP B CA 1
ATOM 4879 C C . ASP B 1 219 ? 0.543 4.496 5.961 1 91.25 219 ASP B C 1
ATOM 4881 O O . ASP B 1 219 ? 1.461 4.391 5.145 1 91.25 219 ASP B O 1
ATOM 4885 N N . ARG B 1 220 ? -0.585 3.875 5.914 1 93.69 220 ARG B N 1
ATOM 4886 C CA . ARG B 1 220 ? -0.87 3.064 4.734 1 93.69 220 ARG B CA 1
ATOM 4887 C C . ARG B 1 220 ? -0.979 3.934 3.484 1 93.69 220 ARG B C 1
ATOM 4889 O O . ARG B 1 220 ? -1.311 5.117 3.574 1 93.69 220 ARG B O 1
ATOM 4896 N N . TYR B 1 221 ? -0.702 3.391 2.348 1 94.88 221 TYR B N 1
ATOM 4897 C CA . TYR B 1 221 ? -0.842 4.07 1.065 1 94.88 221 TYR B CA 1
ATOM 4898 C C . TYR B 1 221 ? -2.295 4.449 0.806 1 94.88 221 TYR B C 1
ATOM 4900 O O . TYR B 1 221 ? -3.197 3.623 0.961 1 94.88 221 TYR B O 1
ATOM 4908 N N . ARG B 1 222 ? -2.512 5.645 0.507 1 94.88 222 ARG B N 1
ATOM 4909 C CA . ARG B 1 222 ? -3.83 6.113 0.093 1 94.88 222 ARG B CA 1
ATOM 4910 C C . ARG B 1 222 ? -3.955 6.117 -1.427 1 94.88 222 ARG B C 1
ATOM 4912 O O . ARG B 1 222 ? -2.986 6.406 -2.135 1 94.88 222 ARG B O 1
ATOM 4919 N N . ASP B 1 223 ? -5.102 5.863 -1.927 1 96.19 223 ASP B N 1
ATOM 4920 C CA . ASP B 1 223 ? -5.34 5.715 -3.359 1 96.19 223 ASP B CA 1
ATOM 4921 C C . ASP B 1 223 ? -5.727 7.051 -3.992 1 96.19 223 ASP B C 1
ATOM 4923 O O . ASP B 1 223 ? -6.703 7.676 -3.58 1 96.19 223 ASP B O 1
ATOM 4927 N N . ALA B 1 224 ? -4.992 7.453 -5 1 97.81 224 ALA B N 1
ATOM 4928 C CA . ALA B 1 224 ? -5.254 8.719 -5.684 1 97.81 224 ALA B CA 1
ATOM 4929 C C . ALA B 1 224 ? -6.66 8.742 -6.273 1 97.81 224 ALA B C 1
ATOM 4931 O O . ALA B 1 224 ? -7.332 9.773 -6.25 1 97.81 224 ALA B O 1
ATOM 4932 N N . LEU B 1 225 ? -7.094 7.645 -6.789 1 97.81 225 LEU B N 1
ATOM 4933 C CA . LEU B 1 225 ? -8.406 7.586 -7.418 1 97.81 225 LEU B CA 1
ATOM 4934 C C . LEU B 1 225 ? -9.516 7.723 -6.375 1 97.81 225 LEU B C 1
ATOM 4936 O O . LEU B 1 225 ? -10.555 8.336 -6.645 1 97.81 225 LEU B O 1
ATOM 4940 N N . ALA B 1 226 ? -9.312 7.109 -5.215 1 96.81 226 ALA B N 1
ATOM 4941 C CA . ALA B 1 226 ? -10.266 7.289 -4.121 1 96.81 226 ALA B CA 1
ATOM 4942 C C . ALA B 1 226 ? -10.32 8.75 -3.672 1 96.81 226 ALA B C 1
ATOM 4944 O O . ALA B 1 226 ? -11.383 9.266 -3.336 1 96.81 226 ALA B O 1
ATOM 4945 N N . ALA B 1 227 ? -9.164 9.391 -3.613 1 97.38 227 ALA B N 1
ATOM 4946 C CA . ALA B 1 227 ? -9.117 10.812 -3.277 1 97.38 227 ALA B CA 1
ATOM 4947 C C . ALA B 1 227 ? -9.898 11.641 -4.293 1 97.38 227 ALA B C 1
ATOM 4949 O O . ALA B 1 227 ? -10.703 12.5 -3.914 1 97.38 227 ALA B O 1
ATOM 4950 N N . ILE B 1 228 ? -9.664 11.359 -5.559 1 98 228 ILE B N 1
ATOM 4951 C CA . ILE B 1 228 ? -10.352 12.062 -6.637 1 98 228 ILE B CA 1
ATOM 4952 C C . ILE B 1 228 ? -11.859 11.875 -6.5 1 98 228 ILE B C 1
ATOM 4954 O O . ILE B 1 228 ? -12.617 12.844 -6.566 1 98 228 ILE B O 1
ATOM 4958 N N . ALA B 1 229 ? -12.281 10.664 -6.277 1 98 229 ALA B N 1
ATOM 4959 C CA . ALA B 1 229 ? -13.703 10.367 -6.137 1 98 229 ALA B CA 1
ATOM 4960 C C . ALA B 1 229 ? -14.297 11.094 -4.938 1 98 229 ALA B C 1
ATOM 4962 O O . ALA B 1 229 ? -15.438 11.562 -4.996 1 98 229 ALA B O 1
ATOM 4963 N N . SER B 1 230 ? -13.578 11.133 -3.854 1 97.81 230 SER B N 1
ATOM 4964 C CA . SER B 1 230 ? -14.047 11.82 -2.654 1 97.81 230 SER B CA 1
ATOM 4965 C C . SER B 1 230 ? -14.211 13.312 -2.906 1 97.81 230 SER B C 1
ATOM 4967 O O . SER B 1 230 ? -15.18 13.922 -2.455 1 97.81 230 SER B O 1
ATOM 4969 N N . ILE B 1 231 ? -13.25 13.906 -3.6 1 97.44 231 ILE B N 1
ATOM 4970 C CA . ILE B 1 231 ? -13.344 15.32 -3.949 1 97.44 231 ILE B CA 1
ATOM 4971 C C . ILE B 1 231 ? -14.594 15.562 -4.797 1 97.44 231 ILE B C 1
ATOM 4973 O O . ILE B 1 231 ? -15.344 16.5 -4.547 1 97.44 231 ILE B O 1
ATOM 4977 N N . GLU B 1 232 ? -14.836 14.688 -5.758 1 98.06 232 GLU B N 1
ATOM 4978 C CA . GLU B 1 232 ? -15.984 14.82 -6.652 1 98.06 232 GLU B CA 1
ATOM 4979 C C . GLU B 1 232 ? -17.297 14.742 -5.875 1 98.06 232 GLU B C 1
ATOM 4981 O O . GLU B 1 232 ? -18.25 15.453 -6.199 1 98.06 232 GLU B O 1
ATOM 4986 N N . ARG B 1 233 ? -17.328 13.898 -4.941 1 98.06 233 ARG B N 1
ATOM 4987 C CA . ARG B 1 233 ? -18.547 13.75 -4.133 1 98.06 233 ARG B CA 1
ATOM 4988 C C . ARG B 1 233 ? -18.891 15.055 -3.424 1 98.06 233 ARG B C 1
ATOM 4990 O O . ARG B 1 233 ? -20.062 15.445 -3.375 1 98.06 233 ARG B O 1
ATOM 4997 N N . VAL B 1 234 ? -17.891 15.688 -2.822 1 97.88 234 VAL B N 1
ATOM 4998 C CA . VAL B 1 234 ? -18.125 16.938 -2.109 1 97.88 234 VAL B CA 1
ATOM 4999 C C . VAL B 1 234 ? -18.391 18.062 -3.109 1 97.88 234 VAL B C 1
ATOM 5001 O O . VAL B 1 234 ? -19.266 18.906 -2.885 1 97.88 234 VAL B O 1
ATOM 5004 N N . ARG B 1 235 ? -17.625 18.062 -4.219 1 97.75 235 ARG B N 1
ATOM 5005 C CA . ARG B 1 235 ? -17.797 19.062 -5.266 1 97.75 235 ARG B CA 1
ATOM 5006 C C . ARG B 1 235 ? -19.234 19.078 -5.789 1 97.75 235 ARG B C 1
ATOM 5008 O O . ARG B 1 235 ? -19.797 20.141 -6.031 1 97.75 235 ARG B O 1
ATOM 5015 N N . ALA B 1 236 ? -19.797 17.938 -5.93 1 98.25 236 ALA B N 1
ATOM 5016 C CA . ALA B 1 236 ? -21.141 17.781 -6.488 1 98.25 236 ALA B CA 1
ATOM 5017 C C . ALA B 1 236 ? -22.203 18.359 -5.562 1 98.25 236 ALA B C 1
ATOM 5019 O O . ALA B 1 236 ? -23.297 18.703 -6.004 1 98.25 236 ALA B O 1
ATOM 5020 N N . LEU B 1 237 ? -21.875 18.531 -4.262 1 98.25 237 LEU B N 1
ATOM 5021 C CA . LEU B 1 237 ? -22.812 19.094 -3.299 1 98.25 237 LEU B CA 1
ATOM 5022 C C . LEU B 1 237 ? -23 20.594 -3.529 1 98.25 237 LEU B C 1
ATOM 5024 O O . LEU B 1 237 ? -24.016 21.172 -3.117 1 98.25 237 LEU B O 1
ATOM 5028 N N . ARG B 1 238 ? -22.031 21.297 -4.09 1 98.19 238 ARG B N 1
ATOM 5029 C CA . ARG B 1 238 ? -22.031 22.719 -4.371 1 98.19 238 ARG B CA 1
ATOM 5030 C C . ARG B 1 238 ? -22.328 23.531 -3.107 1 98.19 238 ARG B C 1
ATOM 5032 O O . ARG B 1 238 ? -23.219 24.375 -3.092 1 98.19 238 ARG B O 1
ATOM 5039 N N . PRO B 1 239 ? -21.516 23.281 -2.059 1 98.38 239 PRO B N 1
ATOM 5040 C CA . PRO B 1 239 ? -21.781 24.016 -0.819 1 98.38 239 PRO B CA 1
ATOM 5041 C C . PRO B 1 239 ? -21.5 25.516 -0.95 1 98.38 239 PRO B C 1
ATOM 5043 O O . PRO B 1 239 ? -20.625 25.922 -1.708 1 98.38 239 PRO B O 1
ATOM 5046 N N . GLU B 1 240 ? -22.25 26.328 -0.167 1 98.44 240 GLU B N 1
ATOM 5047 C CA . GLU B 1 240 ? -22.016 27.766 -0.042 1 98.44 240 GLU B CA 1
ATOM 5048 C C . GLU B 1 240 ? -20.922 28.047 0.986 1 98.44 240 GLU B C 1
ATOM 5050 O O . GLU B 1 240 ? -20.188 29.031 0.856 1 98.44 240 GLU B O 1
ATOM 5055 N N . ILE B 1 241 ? -20.859 27.234 1.998 1 98.06 241 ILE B N 1
ATOM 5056 C CA . ILE B 1 241 ? -19.812 27.328 3.023 1 98.06 241 ILE B CA 1
ATOM 5057 C C . ILE B 1 241 ? -19.156 25.969 3.215 1 98.06 241 ILE B C 1
ATOM 5059 O O . ILE B 1 241 ? -19.844 24.953 3.354 1 98.06 241 ILE B O 1
ATOM 5063 N N . LEU B 1 242 ? -17.875 25.953 3.08 1 97.06 242 LEU B N 1
ATOM 5064 C CA . LEU B 1 242 ? -17.062 24.781 3.4 1 97.06 242 LEU B CA 1
ATOM 5065 C C . LEU B 1 242 ? -16.328 24.969 4.723 1 97.06 242 LEU B C 1
ATOM 5067 O O . LEU B 1 242 ? -15.422 25.797 4.82 1 97.06 242 LEU B O 1
ATOM 5071 N N . VAL B 1 243 ? -16.734 24.219 5.715 1 96.88 243 VAL B N 1
ATOM 5072 C CA . VAL B 1 243 ? -16.156 24.297 7.051 1 96.88 243 VAL B CA 1
ATOM 5073 C C . VAL B 1 243 ? -15.031 23.281 7.195 1 96.88 243 VAL B C 1
ATOM 5075 O O . VAL B 1 243 ? -15.281 22.062 7.211 1 96.88 243 VAL B O 1
ATOM 5078 N N . THR B 1 244 ? -13.828 23.703 7.332 1 93.31 244 THR B N 1
ATOM 5079 C CA . THR B 1 244 ? -12.648 22.844 7.332 1 93.31 244 THR B CA 1
ATOM 5080 C C . THR B 1 244 ? -12.242 22.484 8.758 1 93.31 244 THR B C 1
ATOM 5082 O O . THR B 1 244 ? -12.758 23.062 9.719 1 93.31 244 THR B O 1
ATOM 5085 N N . GLY B 1 245 ? -11.375 21.531 8.891 1 92.12 245 GLY B N 1
ATOM 5086 C CA . GLY B 1 245 ? -10.93 21.062 10.195 1 92.12 245 GLY B CA 1
ATOM 5087 C C . GLY B 1 245 ? -9.992 22.031 10.883 1 92.12 245 GLY B C 1
ATOM 5088 O O . GLY B 1 245 ? -9.75 21.938 12.086 1 92.12 245 GLY B O 1
ATOM 5089 N N . HIS B 1 246 ? -9.508 22.938 10.109 1 89.69 246 HIS B N 1
ATOM 5090 C CA . HIS B 1 246 ? -8.586 23.938 10.641 1 89.69 246 HIS B CA 1
ATOM 5091 C C . HIS B 1 246 ? -8.891 25.328 10.086 1 89.69 246 HIS B C 1
ATOM 5093 O O . HIS B 1 246 ? -9.398 25.453 8.969 1 89.69 246 HIS B O 1
ATOM 5099 N N . PHE B 1 247 ? -8.688 26.312 10.867 1 88.5 247 PHE B N 1
ATOM 5100 C CA . PHE B 1 247 ? -8.766 27.719 10.477 1 88.5 247 PHE B CA 1
ATOM 5101 C C . PHE B 1 247 ? -10.18 28.078 10.055 1 88.5 247 PHE B C 1
ATOM 5103 O O . PHE B 1 247 ? -11.148 27.469 10.5 1 88.5 247 PHE B O 1
ATOM 5110 N N . ASP B 1 248 ? -10.32 29.172 9.273 1 89.88 248 ASP B N 1
ATOM 5111 C CA . ASP B 1 248 ? -11.625 29.703 8.906 1 89.88 248 ASP B CA 1
ATOM 5112 C C . ASP B 1 248 ? -12.25 28.906 7.77 1 89.88 248 ASP B C 1
ATOM 5114 O O . ASP B 1 248 ? -11.539 28.344 6.938 1 89.88 248 ASP B O 1
ATOM 5118 N N . PRO B 1 249 ? -13.57 28.875 7.738 1 93.88 249 PRO B N 1
ATOM 5119 C CA . PRO B 1 249 ? -14.25 28.25 6.594 1 93.88 249 PRO B CA 1
ATOM 5120 C C . PRO B 1 249 ? -14.023 29.016 5.293 1 93.88 249 PRO B C 1
ATOM 5122 O O . PRO B 1 249 ? -13.453 30.109 5.305 1 93.88 249 PRO B O 1
ATOM 5125 N N . MET B 1 250 ? -14.336 28.406 4.215 1 92.94 250 MET B N 1
ATOM 5126 C CA . MET B 1 250 ? -14.383 29.047 2.91 1 92.94 250 MET B CA 1
ATOM 5127 C C . MET B 1 250 ? -15.828 29.344 2.508 1 92.94 250 MET B C 1
ATOM 5129 O O . MET B 1 250 ? -16.703 28.484 2.643 1 92.94 250 MET B O 1
ATOM 5133 N N . THR B 1 251 ? -15.992 30.547 2.008 1 94.94 251 THR B N 1
ATOM 5134 C CA . THR B 1 251 ? -17.344 30.969 1.629 1 94.94 251 THR B CA 1
ATOM 5135 C C . THR B 1 251 ? -17.406 31.297 0.142 1 94.94 251 THR B C 1
ATOM 5137 O O . THR B 1 251 ? -16.5 31.938 -0.397 1 94.94 251 THR B O 1
ATOM 5140 N N . GLY B 1 252 ? -18.531 30.875 -0.522 1 95.94 252 GLY B N 1
ATOM 5141 C CA . GLY B 1 252 ? -18.766 31.109 -1.938 1 95.94 252 GLY B CA 1
ATOM 5142 C C . GLY B 1 252 ? -18.781 29.828 -2.754 1 95.94 252 GLY B C 1
ATOM 5143 O O . GLY B 1 252 ? -17.734 29.219 -2.967 1 95.94 252 GLY B O 1
ATOM 5144 N N . ALA B 1 253 ? -19.953 29.5 -3.25 1 97 253 ALA B N 1
ATOM 5145 C CA . ALA B 1 253 ? -20.141 28.234 -3.941 1 97 253 ALA B CA 1
ATOM 5146 C C . ALA B 1 253 ? -19.234 28.109 -5.156 1 97 253 ALA B C 1
ATOM 5148 O O . ALA B 1 253 ? -18.656 27.062 -5.41 1 97 253 ALA B O 1
ATOM 5149 N N . GLU B 1 254 ? -19.094 29.172 -5.871 1 96.69 254 GLU B N 1
ATOM 5150 C CA . GLU B 1 254 ? -18.281 29.156 -7.074 1 96.69 254 GLU B CA 1
ATOM 5151 C C . GLU B 1 254 ? -16.797 29 -6.727 1 96.69 254 GLU B C 1
ATOM 5153 O O . GLU B 1 254 ? -16.078 28.25 -7.383 1 96.69 254 GLU B O 1
ATOM 5158 N N . LEU B 1 255 ? -16.391 29.75 -5.719 1 94.25 255 LEU B N 1
ATOM 5159 C CA . LEU B 1 255 ? -15.008 29.656 -5.27 1 94.25 255 LEU B CA 1
ATOM 5160 C C . LEU B 1 255 ? -14.688 28.234 -4.805 1 94.25 255 LEU B C 1
ATOM 5162 O O . LEU B 1 255 ? -13.664 27.672 -5.191 1 94.25 255 LEU B O 1
ATOM 5166 N N . ILE B 1 256 ? -15.547 27.672 -3.986 1 95.44 256 ILE B N 1
ATOM 5167 C CA . ILE B 1 256 ? -15.367 26.328 -3.453 1 95.44 256 ILE B CA 1
ATOM 5168 C C . ILE B 1 256 ? -15.328 25.312 -4.598 1 95.44 256 ILE B C 1
ATOM 5170 O O . ILE B 1 256 ? -14.461 24.438 -4.637 1 95.44 256 ILE B O 1
ATOM 5174 N N . TYR B 1 257 ? -16.266 25.484 -5.539 1 96.56 257 TYR B N 1
ATOM 5175 C CA . TYR B 1 257 ? -16.328 24.594 -6.695 1 96.56 257 TYR B CA 1
ATOM 5176 C C . TYR B 1 257 ? -15.016 24.641 -7.484 1 96.56 257 TYR B C 1
ATOM 5178 O O . TYR B 1 257 ? -14.477 23.594 -7.852 1 96.56 257 TYR B O 1
ATOM 5186 N N . CYS B 1 258 ? -14.523 25.797 -7.691 1 94.75 258 CYS B N 1
ATOM 5187 C CA . CYS B 1 258 ? -13.305 25.984 -8.477 1 94.75 258 CYS B CA 1
ATOM 5188 C C . CYS B 1 258 ? -12.102 25.391 -7.754 1 94.75 258 CYS B C 1
ATOM 5190 O O . CYS B 1 258 ? -11.258 24.734 -8.383 1 94.75 258 CYS B O 1
ATOM 5192 N N . GLU B 1 259 ? -12.023 25.625 -6.477 1 93.81 259 GLU B N 1
ATOM 5193 C CA . GLU B 1 259 ? -10.898 25.109 -5.707 1 93.81 259 GLU B CA 1
ATOM 5194 C C . GLU B 1 259 ? -10.898 23.578 -5.672 1 93.81 259 GLU B C 1
ATOM 5196 O O . GLU B 1 259 ? -9.852 22.953 -5.805 1 93.81 259 GLU B O 1
ATOM 5201 N N . LEU B 1 260 ? -12.055 22.969 -5.5 1 95.88 260 LEU B N 1
ATOM 5202 C CA . LEU B 1 260 ? -12.164 21.516 -5.488 1 95.88 260 LEU B CA 1
ATOM 5203 C C . LEU B 1 260 ? -11.867 20.938 -6.867 1 95.88 260 LEU B C 1
ATOM 5205 O O . LEU B 1 260 ? -11.289 19.859 -6.98 1 95.88 260 LEU B O 1
ATOM 5209 N N . THR B 1 261 ? -12.273 21.672 -7.895 1 96.19 261 THR B N 1
ATOM 5210 C CA . THR B 1 261 ? -11.945 21.25 -9.258 1 96.19 261 THR B CA 1
ATOM 5211 C C . THR B 1 261 ? -10.43 21.266 -9.461 1 96.19 261 THR B C 1
ATOM 5213 O O . THR B 1 261 ? -9.875 20.312 -10.016 1 96.19 261 THR B O 1
ATOM 5216 N N . ARG B 1 262 ? -9.82 22.328 -9.047 1 94.94 262 ARG B N 1
ATOM 5217 C CA . ARG B 1 262 ? -8.367 22.453 -9.18 1 94.94 262 ARG B CA 1
ATOM 5218 C C . ARG B 1 262 ? -7.66 21.312 -8.453 1 94.94 262 ARG B C 1
ATOM 5220 O O . ARG B 1 262 ? -6.73 20.703 -8.984 1 94.94 262 ARG B O 1
ATOM 5227 N N . LEU B 1 263 ? -8.125 21.062 -7.262 1 95.69 263 LEU B N 1
ATOM 5228 C CA . LEU B 1 263 ? -7.527 19.984 -6.465 1 95.69 263 LEU B CA 1
ATOM 5229 C C . LEU B 1 263 ? -7.711 18.641 -7.145 1 95.69 263 LEU B C 1
ATOM 5231 O O . LEU B 1 263 ? -6.762 17.859 -7.258 1 95.69 263 LEU B O 1
ATOM 5235 N N . ARG B 1 264 ? -8.93 18.359 -7.57 1 96.62 264 ARG B N 1
ATOM 5236 C CA . ARG B 1 264 ? -9.227 17.125 -8.305 1 96.62 264 ARG B CA 1
ATOM 5237 C C . ARG B 1 264 ? -8.328 16.984 -9.523 1 96.62 264 ARG B C 1
ATOM 5239 O O . ARG B 1 264 ? -7.742 15.93 -9.75 1 96.62 264 ARG B O 1
ATOM 5246 N N . ASP B 1 265 ? -8.203 18.031 -10.266 1 97.25 265 ASP B N 1
ATOM 5247 C CA . ASP B 1 265 ? -7.418 18.016 -11.492 1 97.25 265 ASP B CA 1
ATOM 5248 C C . ASP B 1 265 ? -5.93 17.812 -11.188 1 97.25 265 ASP B C 1
ATOM 5250 O O . ASP B 1 265 ? -5.223 17.141 -11.945 1 97.25 265 ASP B O 1
ATOM 5254 N N . ALA B 1 266 ? -5.469 18.453 -10.141 1 97.31 266 ALA B N 1
ATOM 5255 C CA . ALA B 1 266 ? -4.074 18.281 -9.742 1 97.31 266 ALA B CA 1
ATOM 5256 C C . ALA B 1 266 ? -3.75 16.828 -9.453 1 97.31 266 ALA B C 1
ATOM 5258 O O . ALA B 1 266 ? -2.773 16.281 -9.977 1 97.31 266 ALA B O 1
ATOM 5259 N N . ILE B 1 267 ? -4.57 16.172 -8.68 1 97.94 267 ILE B N 1
ATOM 5260 C CA . ILE B 1 267 ? -4.336 14.781 -8.305 1 97.94 267 ILE B CA 1
ATOM 5261 C C . ILE B 1 267 ? -4.461 13.891 -9.539 1 97.94 267 ILE B C 1
ATOM 5263 O O . ILE B 1 267 ? -3.656 12.977 -9.734 1 97.94 267 ILE B O 1
ATOM 5267 N N . THR B 1 268 ? -5.473 14.188 -10.367 1 98.44 268 THR B N 1
ATOM 5268 C CA . THR B 1 268 ? -5.66 13.438 -11.594 1 98.44 268 THR B CA 1
ATOM 5269 C C . THR B 1 268 ? -4.43 13.531 -12.484 1 98.44 268 THR B C 1
ATOM 5271 O O . THR B 1 268 ? -3.961 12.531 -13.023 1 98.44 268 THR B O 1
ATOM 5274 N N . TYR B 1 269 ? -3.941 14.727 -12.602 1 98.62 269 TYR B N 1
ATOM 5275 C CA . TYR B 1 269 ? -2.764 14.953 -13.438 1 98.62 269 TYR B CA 1
ATOM 5276 C C . TYR B 1 269 ? -1.571 14.156 -12.922 1 98.62 269 TYR B C 1
ATOM 5278 O O . TYR B 1 269 ? -0.903 13.469 -13.695 1 98.62 269 TYR B O 1
ATOM 5286 N N . VAL B 1 270 ? -1.275 14.266 -11.648 1 98.62 270 VAL B N 1
ATOM 5287 C CA . VAL B 1 270 ? -0.145 13.555 -11.062 1 98.62 270 VAL B CA 1
ATOM 5288 C C . VAL B 1 270 ? -0.32 12.047 -11.258 1 98.62 270 VAL B C 1
ATOM 5290 O O . VAL B 1 270 ? 0.62 11.352 -11.656 1 98.62 270 VAL B O 1
ATOM 5293 N N . HIS B 1 271 ? -1.552 11.516 -11.016 1 98.75 271 HIS B N 1
ATOM 5294 C CA . HIS B 1 271 ? -1.846 10.102 -11.203 1 98.75 271 HIS B CA 1
ATOM 5295 C C . HIS B 1 271 ? -1.596 9.672 -12.641 1 98.75 271 HIS B C 1
ATOM 5297 O O . HIS B 1 271 ? -0.866 8.703 -12.891 1 98.75 271 HIS B O 1
ATOM 5303 N N . ASP B 1 272 ? -2.201 10.383 -13.586 1 98.69 272 ASP B N 1
ATOM 5304 C CA . ASP B 1 272 ? -2.156 9.992 -14.984 1 98.69 272 ASP B CA 1
ATOM 5305 C C . ASP B 1 272 ? -0.729 10.055 -15.531 1 98.69 272 ASP B C 1
ATOM 5307 O O . ASP B 1 272 ? -0.304 9.18 -16.281 1 98.69 272 ASP B O 1
ATOM 5311 N N . GLN B 1 273 ? 0.034 11.094 -15.148 1 98.81 273 GLN B N 1
ATOM 5312 C CA . GLN B 1 273 ? 1.418 11.227 -15.594 1 98.81 273 GLN B CA 1
ATOM 5313 C C . GLN B 1 273 ? 2.287 10.117 -15.008 1 98.81 273 GLN B C 1
ATOM 5315 O O . GLN B 1 273 ? 3.195 9.617 -15.68 1 98.81 273 GLN B O 1
ATOM 5320 N N . THR B 1 274 ? 2.072 9.766 -13.773 1 98.81 274 THR B N 1
ATOM 5321 C CA . THR B 1 274 ? 2.82 8.68 -13.156 1 98.81 274 THR B CA 1
ATOM 5322 C C . THR B 1 274 ? 2.564 7.363 -13.883 1 98.81 274 THR B C 1
ATOM 5324 O O . THR B 1 274 ? 3.506 6.652 -14.25 1 98.81 274 THR B O 1
ATOM 5327 N N . VAL B 1 275 ? 1.283 7.066 -14.164 1 98.62 275 VAL B N 1
ATOM 5328 C CA . VAL B 1 275 ? 0.899 5.84 -14.852 1 98.62 275 VAL B CA 1
ATOM 5329 C C . VAL B 1 275 ? 1.525 5.812 -16.25 1 98.62 275 VAL B C 1
ATOM 5331 O O . VAL B 1 275 ? 2.082 4.797 -16.656 1 98.62 275 VAL B O 1
ATOM 5334 N N . ALA B 1 276 ? 1.394 6.906 -16.938 1 98.69 276 ALA B N 1
ATOM 5335 C CA . ALA B 1 276 ? 2 7 -18.266 1 98.69 276 ALA B CA 1
ATOM 5336 C C . ALA B 1 276 ? 3.502 6.746 -18.203 1 98.69 276 ALA B C 1
ATOM 5338 O O . ALA B 1 276 ? 4.059 6.043 -19.047 1 98.69 276 ALA B O 1
ATOM 5339 N N . GLY B 1 277 ? 4.184 7.367 -17.234 1 98.69 277 GLY B N 1
ATOM 5340 C CA . GLY B 1 277 ? 5.609 7.152 -17.047 1 98.69 277 GLY B CA 1
ATOM 5341 C C . GLY B 1 277 ? 5.961 5.711 -16.734 1 98.69 277 GLY B C 1
ATOM 5342 O O . GLY B 1 277 ? 6.949 5.184 -17.25 1 98.69 277 GLY B O 1
ATOM 5343 N N . MET B 1 278 ? 5.191 5.043 -15.875 1 98.06 278 MET B N 1
ATOM 5344 C CA . MET B 1 278 ? 5.383 3.623 -15.594 1 98.06 278 MET B CA 1
ATOM 5345 C C . MET B 1 278 ? 5.309 2.795 -16.875 1 98.06 278 MET B C 1
ATOM 5347 O O . MET B 1 278 ? 6.191 1.976 -17.141 1 98.06 278 MET B O 1
ATOM 5351 N N . ASN B 1 279 ? 4.277 3.033 -17.625 1 98.06 279 ASN B N 1
ATOM 5352 C CA . ASN B 1 279 ? 4.078 2.289 -18.875 1 98.06 279 ASN B CA 1
ATOM 5353 C C . ASN B 1 279 ? 5.195 2.564 -19.875 1 98.06 279 ASN B C 1
ATOM 5355 O O . ASN B 1 279 ? 5.504 1.716 -20.719 1 98.06 279 ASN B O 1
ATOM 5359 N N . ALA B 1 280 ? 5.812 3.699 -19.766 1 98 280 ALA B N 1
ATOM 5360 C CA . ALA B 1 280 ? 6.93 4.062 -20.641 1 98 280 ALA B CA 1
ATOM 5361 C C . ALA B 1 280 ? 8.242 3.475 -20.125 1 98 280 ALA B C 1
ATOM 5363 O O . ALA B 1 280 ? 9.289 3.654 -20.734 1 98 280 ALA B O 1
ATOM 5364 N N . GLY B 1 281 ? 8.25 2.861 -18.969 1 95.94 281 GLY B N 1
ATOM 5365 C CA . GLY B 1 281 ? 9.43 2.189 -18.438 1 95.94 281 GLY B CA 1
ATOM 5366 C C . GLY B 1 281 ? 10.312 3.096 -17.594 1 95.94 281 GLY B C 1
ATOM 5367 O O . GLY B 1 281 ? 11.438 2.736 -17.266 1 95.94 281 GLY B O 1
ATOM 5368 N N . LYS B 1 282 ? 9.836 4.305 -17.188 1 96.62 282 LYS B N 1
ATOM 5369 C CA . LYS B 1 282 ? 10.617 5.223 -16.375 1 96.62 282 LYS B CA 1
ATOM 5370 C C . LYS B 1 282 ? 10.617 4.797 -14.906 1 96.62 282 LYS B C 1
ATOM 5372 O O . LYS B 1 282 ? 9.602 4.328 -14.391 1 96.62 282 LYS B O 1
ATOM 5377 N N . ASN B 1 283 ? 11.711 4.957 -14.273 1 94.94 283 ASN B N 1
ATOM 5378 C CA . ASN B 1 283 ? 11.773 4.602 -12.859 1 94.94 283 ASN B CA 1
ATOM 5379 C C . ASN B 1 283 ? 11.18 5.699 -11.977 1 94.94 283 ASN B C 1
ATOM 5381 O O . ASN B 1 283 ? 10.914 6.805 -12.453 1 94.94 283 ASN B O 1
ATOM 5385 N N . VAL B 1 284 ? 10.953 5.426 -10.75 1 96.12 284 VAL B N 1
ATOM 5386 C CA . VAL B 1 284 ? 10.203 6.27 -9.828 1 96.12 284 VAL B CA 1
ATOM 5387 C C . VAL B 1 284 ? 10.938 7.594 -9.617 1 96.12 284 VAL B C 1
ATOM 5389 O O . VAL B 1 284 ? 10.32 8.656 -9.617 1 96.12 284 VAL B O 1
ATOM 5392 N N . GLU B 1 285 ? 12.328 7.613 -9.438 1 96.62 285 GLU B N 1
ATOM 5393 C CA . GLU B 1 285 ? 13.078 8.844 -9.195 1 96.62 285 GLU B CA 1
ATOM 5394 C C . GLU B 1 285 ? 13 9.789 -10.391 1 96.62 285 GLU B C 1
ATOM 5396 O O . GLU B 1 285 ? 12.891 11 -10.219 1 96.62 285 GLU B O 1
ATOM 5401 N N . THR B 1 286 ? 13.102 9.18 -11.539 1 97.56 286 THR B N 1
ATOM 5402 C CA . THR B 1 286 ? 12.961 9.984 -12.75 1 97.56 286 THR B CA 1
ATOM 5403 C C . THR B 1 286 ? 11.594 10.672 -12.781 1 97.56 286 THR B C 1
ATOM 5405 O O . THR B 1 286 ? 11.508 11.867 -13.062 1 97.56 286 THR B O 1
ATOM 5408 N N . LEU B 1 287 ? 10.555 9.961 -12.492 1 98.56 287 LEU B N 1
ATOM 5409 C CA . LEU B 1 287 ? 9.211 10.516 -12.516 1 98.56 287 LEU B CA 1
ATOM 5410 C C . LEU B 1 287 ? 9.039 11.578 -11.43 1 98.56 287 LEU B C 1
ATOM 5412 O O . LEU B 1 287 ? 8.391 12.602 -11.656 1 98.56 287 LEU B O 1
ATOM 5416 N N . MET B 1 288 ? 9.609 11.328 -10.25 1 98.25 288 MET B N 1
ATOM 5417 C CA . MET B 1 288 ? 9.57 12.312 -9.172 1 98.25 288 MET B CA 1
ATOM 5418 C C . MET B 1 288 ? 10.195 13.633 -9.602 1 98.25 288 MET B C 1
ATOM 5420 O O . MET B 1 288 ? 9.758 14.703 -9.18 1 98.25 288 MET B O 1
ATOM 5424 N N . ARG B 1 289 ? 11.219 13.562 -10.438 1 97.31 289 ARG B N 1
ATOM 5425 C CA . ARG B 1 289 ? 11.922 14.75 -10.906 1 97.31 289 ARG B CA 1
ATOM 5426 C C . ARG B 1 289 ? 11.141 15.445 -12.016 1 97.31 289 ARG B C 1
ATOM 5428 O O . ARG B 1 289 ? 11.07 16.672 -12.055 1 97.31 289 ARG B O 1
ATOM 5435 N N . GLU B 1 290 ? 10.516 14.672 -12.836 1 98 290 GLU B N 1
ATOM 5436 C CA . GLU B 1 290 ? 10 15.203 -14.094 1 98 290 GLU B CA 1
ATOM 5437 C C . GLU B 1 290 ? 8.57 15.703 -13.945 1 98 290 GLU B C 1
ATOM 5439 O O . GLU B 1 290 ? 8.156 16.625 -14.648 1 98 290 GLU B O 1
ATOM 5444 N N . ILE B 1 291 ? 7.789 15.125 -13.102 1 98.56 291 ILE B N 1
ATOM 5445 C CA . ILE B 1 291 ? 6.375 15.477 -13.016 1 98.56 291 ILE B CA 1
ATOM 5446 C C . ILE B 1 291 ? 6.199 16.703 -12.141 1 98.56 291 ILE B C 1
ATOM 5448 O O . ILE B 1 291 ? 6.539 16.688 -10.953 1 98.56 291 ILE B O 1
ATOM 5452 N N . VAL B 1 292 ? 5.746 17.75 -12.734 1 97.06 292 VAL B N 1
ATOM 5453 C CA . VAL B 1 292 ? 5.438 19.016 -12.07 1 97.06 292 VAL B CA 1
ATOM 5454 C C . VAL B 1 292 ? 4.027 19.469 -12.43 1 97.06 292 VAL B C 1
ATOM 5456 O O . VAL B 1 292 ? 3.555 19.203 -13.547 1 97.06 292 VAL B O 1
ATOM 5459 N N . LEU B 1 293 ? 3.367 20.062 -11.492 1 95.81 293 LEU B N 1
ATOM 5460 C CA . LEU B 1 293 ? 2.016 20.547 -11.773 1 95.81 293 LEU B CA 1
ATOM 5461 C C . LEU B 1 293 ? 2.043 21.734 -12.711 1 95.81 293 LEU B C 1
ATOM 5463 O O . LEU B 1 293 ? 2.82 22.672 -12.508 1 95.81 293 LEU B O 1
ATOM 5467 N N . PRO B 1 294 ? 1.204 21.719 -13.734 1 95.25 294 PRO B N 1
ATOM 5468 C CA . PRO B 1 294 ? 0.984 22.969 -14.469 1 95.25 294 PRO B CA 1
ATOM 5469 C C . PRO B 1 294 ? 0.408 24.078 -13.594 1 95.25 294 PRO B C 1
ATOM 5471 O O . PRO B 1 294 ? -0.199 23.797 -12.555 1 95.25 294 PRO B O 1
ATOM 5474 N N . ALA B 1 295 ? 0.573 25.297 -14 1 92.25 295 ALA B N 1
ATOM 5475 C CA . ALA B 1 295 ? 0.155 26.469 -13.219 1 92.25 295 ALA B CA 1
ATOM 5476 C C . ALA B 1 295 ? -1.341 26.422 -12.922 1 92.25 295 ALA B C 1
ATOM 5478 O O . ALA B 1 295 ? -1.779 26.812 -11.836 1 92.25 295 ALA B O 1
ATOM 5479 N N . GLU B 1 296 ? -2.055 25.891 -13.844 1 92.56 296 GLU B N 1
ATOM 5480 C CA . GLU B 1 296 ? -3.508 25.875 -13.719 1 92.56 296 GLU B CA 1
ATOM 5481 C C . GLU B 1 296 ? -3.961 24.891 -12.648 1 92.56 296 GLU B C 1
ATOM 5483 O O . GLU B 1 296 ? -5.082 24.969 -12.148 1 92.56 296 GLU B O 1
ATOM 5488 N N . TYR B 1 297 ? -3.043 23.922 -12.258 1 93.5 297 TYR B N 1
ATOM 5489 C CA . TYR B 1 297 ? -3.391 22.906 -11.273 1 93.5 297 TYR B CA 1
ATOM 5490 C C . TYR B 1 297 ? -2.658 23.141 -9.961 1 93.5 297 TYR B C 1
ATOM 5492 O O . TYR B 1 297 ? -2.627 22.266 -9.094 1 93.5 297 TYR B O 1
ATOM 5500 N N . ASP B 1 298 ? -2.098 24.312 -9.82 1 91.81 298 ASP B N 1
ATOM 5501 C CA . ASP B 1 298 ? -1.313 24.578 -8.617 1 91.81 298 ASP B CA 1
ATOM 5502 C C . ASP B 1 298 ? -2.213 24.703 -7.391 1 91.81 298 ASP B C 1
ATOM 5504 O O . ASP B 1 298 ? -3.127 25.531 -7.359 1 91.81 298 ASP B O 1
ATOM 5508 N N . VAL B 1 299 ? -2 23.922 -6.348 1 92.31 299 VAL B N 1
ATOM 5509 C CA . VAL B 1 299 ? -2.781 23.953 -5.117 1 92.31 299 VAL B CA 1
ATOM 5510 C C . VAL B 1 299 ? -1.845 24.062 -3.914 1 92.31 299 VAL B C 1
ATOM 5512 O O . VAL B 1 299 ? -2.277 23.938 -2.768 1 92.31 299 VAL B O 1
ATOM 5515 N N . GLY B 1 300 ? -0.633 24.359 -4.145 1 91.12 300 GLY B N 1
ATOM 5516 C CA . GLY B 1 300 ? 0.33 24.469 -3.061 1 91.12 300 GLY B CA 1
ATOM 5517 C C . GLY B 1 300 ? 0.864 23.141 -2.6 1 91.12 300 GLY B C 1
ATOM 5518 O O . GLY B 1 300 ? 0.254 22.094 -2.859 1 91.12 300 GLY B O 1
ATOM 5519 N N . GLN B 1 301 ? 1.987 23.125 -1.89 1 92.75 301 GLN B N 1
ATOM 5520 C CA . GLN B 1 301 ? 2.654 21.906 -1.428 1 92.75 301 GLN B CA 1
ATOM 5521 C C . GLN B 1 301 ? 3.148 22.062 0.008 1 92.75 301 GLN B C 1
ATOM 5523 O O . GLN B 1 301 ? 4.203 21.547 0.369 1 92.75 301 GLN B O 1
ATOM 5528 N N . GLY B 1 302 ? 2.379 22.766 0.747 1 89.94 302 GLY B N 1
ATOM 5529 C CA . GLY B 1 302 ? 2.795 23.094 2.102 1 89.94 302 GLY B CA 1
ATOM 5530 C C . GLY B 1 302 ? 2.697 21.922 3.057 1 89.94 302 GLY B C 1
ATOM 5531 O O . GLY B 1 302 ? 3.271 21.953 4.148 1 89.94 302 GLY B O 1
ATOM 5532 N N . TYR B 1 303 ? 2.047 20.828 2.723 1 89.62 303 TYR B N 1
ATOM 5533 C CA . TYR B 1 303 ? 1.881 19.656 3.568 1 89.62 303 TYR B CA 1
ATOM 5534 C C . TYR B 1 303 ? 2.273 18.391 2.82 1 89.62 303 TYR B C 1
ATOM 5536 O O . TYR B 1 303 ? 3.086 17.594 3.307 1 89.62 303 TYR B O 1
ATOM 5544 N N . GLY B 1 304 ? 1.668 18.188 1.636 1 91.94 304 GLY B N 1
ATOM 5545 C CA . GLY B 1 304 ? 2.125 17.188 0.684 1 91.94 304 GLY B CA 1
ATOM 5546 C C . GLY B 1 304 ? 2.947 17.766 -0.448 1 91.94 304 GLY B C 1
ATOM 5547 O O . GLY B 1 304 ? 3.014 18.984 -0.607 1 91.94 304 GLY B O 1
ATOM 5548 N N . THR B 1 305 ? 3.66 16.859 -1.147 1 95.06 305 THR B N 1
ATOM 5549 C CA . THR B 1 305 ? 4.391 17.312 -2.326 1 95.06 305 THR B CA 1
ATOM 5550 C C . THR B 1 305 ? 4.07 16.438 -3.531 1 95.06 305 THR B C 1
ATOM 5552 O O . THR B 1 305 ? 3.695 15.273 -3.373 1 95.06 305 THR B O 1
ATOM 5555 N N . VAL B 1 306 ? 4.188 17.047 -4.691 1 97.25 306 VAL B N 1
ATOM 5556 C CA . VAL B 1 306 ? 3.947 16.328 -5.938 1 97.25 306 VAL B CA 1
ATOM 5557 C C . VAL B 1 306 ? 4.91 15.148 -6.035 1 97.25 306 VAL B C 1
ATOM 5559 O O . VAL B 1 306 ? 4.492 14.023 -6.332 1 97.25 306 VAL B O 1
ATOM 5562 N N . ALA B 1 307 ? 6.168 15.344 -5.73 1 97.62 307 ALA B N 1
ATOM 5563 C CA . ALA B 1 307 ? 7.184 14.305 -5.848 1 97.62 307 ALA B CA 1
ATOM 5564 C C . ALA B 1 307 ? 6.867 13.117 -4.934 1 97.62 307 ALA B C 1
ATOM 5566 O O . ALA B 1 307 ? 6.988 11.961 -5.344 1 97.62 307 ALA B O 1
ATOM 5567 N N . TRP B 1 308 ? 6.461 13.43 -3.713 1 97.31 308 TRP B N 1
ATOM 5568 C CA . TRP B 1 308 ? 6.109 12.367 -2.779 1 97.31 308 TRP B CA 1
ATOM 5569 C C . TRP B 1 308 ? 4.891 11.594 -3.27 1 97.31 308 TRP B C 1
ATOM 5571 O O . TRP B 1 308 ? 4.824 10.375 -3.129 1 97.31 308 TRP B O 1
ATOM 5581 N N . ASP B 1 309 ? 3.938 12.281 -3.852 1 98 309 ASP B N 1
ATOM 5582 C CA . ASP B 1 309 ? 2.725 11.625 -4.332 1 98 309 ASP B CA 1
ATOM 5583 C C . ASP B 1 309 ? 3.016 10.766 -5.559 1 98 309 ASP B C 1
ATOM 5585 O O . ASP B 1 309 ? 2.395 9.711 -5.746 1 98 309 ASP B O 1
ATOM 5589 N N . VAL B 1 310 ? 3.959 11.242 -6.41 1 98.62 310 VAL B N 1
ATOM 5590 C CA . VAL B 1 310 ? 4.387 10.406 -7.531 1 98.62 310 VAL B CA 1
ATOM 559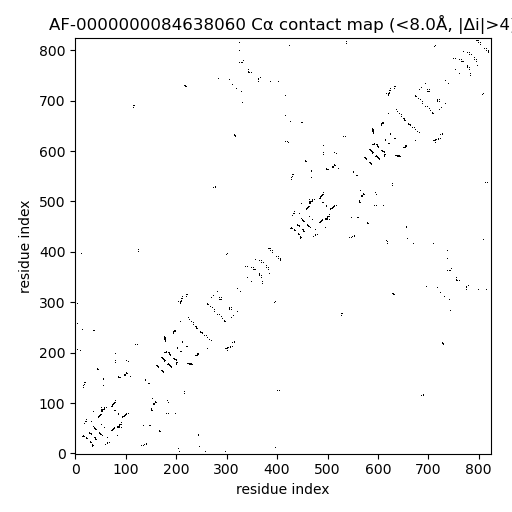1 C C . VAL B 1 310 ? 4.91 9.07 -7.008 1 98.62 310 VAL B C 1
ATOM 5593 O O . VAL B 1 310 ? 4.508 8.008 -7.492 1 98.62 310 VAL B O 1
ATOM 5596 N N . ARG B 1 311 ? 5.77 9.109 -6.031 1 97.81 311 ARG B N 1
ATOM 5597 C CA . ARG B 1 311 ? 6.32 7.891 -5.441 1 97.81 311 ARG B CA 1
ATOM 5598 C C . ARG B 1 311 ? 5.219 7.039 -4.82 1 97.81 311 ARG B C 1
ATOM 5600 O O . ARG B 1 311 ? 5.191 5.82 -5.008 1 97.81 311 ARG B O 1
ATOM 5607 N N . ALA B 1 312 ? 4.328 7.707 -4.074 1 98 312 ALA B N 1
ATOM 5608 C CA . ALA B 1 312 ? 3.232 6.996 -3.42 1 98 312 ALA B CA 1
ATOM 5609 C C . ALA B 1 312 ? 2.359 6.273 -4.441 1 98 312 ALA B C 1
ATOM 5611 O O . ALA B 1 312 ? 1.985 5.117 -4.238 1 98 312 ALA B O 1
ATOM 5612 N N . ILE B 1 313 ? 2.016 6.949 -5.539 1 98.31 313 ILE B N 1
ATOM 5613 C CA . ILE B 1 313 ? 1.182 6.359 -6.578 1 98.31 313 ILE B CA 1
ATOM 5614 C C . ILE B 1 313 ? 1.915 5.18 -7.219 1 98.31 313 ILE B C 1
ATOM 5616 O O . ILE B 1 313 ? 1.355 4.09 -7.352 1 98.31 313 ILE B O 1
ATOM 5620 N N . TRP B 1 314 ? 3.148 5.406 -7.582 1 98 314 TRP B N 1
ATOM 5621 C CA . TRP B 1 314 ? 3.955 4.375 -8.227 1 98 314 TRP B CA 1
ATOM 5622 C C . TRP B 1 314 ? 4.051 3.135 -7.34 1 98 314 TRP B C 1
ATOM 5624 O O . TRP B 1 314 ? 3.76 2.023 -7.789 1 98 314 TRP B O 1
ATOM 5634 N N . GLU B 1 315 ? 4.352 3.324 -6.105 1 97.12 315 GLU B N 1
ATOM 5635 C CA . GLU B 1 315 ? 4.578 2.199 -5.203 1 97.12 315 GLU B CA 1
ATOM 5636 C C . GLU B 1 315 ? 3.26 1.569 -4.762 1 97.12 315 GLU B C 1
ATOM 5638 O O . GLU B 1 315 ? 3.223 0.397 -4.383 1 97.12 315 GLU B O 1
ATOM 5643 N N . ASN B 1 316 ? 2.209 2.367 -4.758 1 96.62 316 ASN B N 1
ATOM 5644 C CA . ASN B 1 316 ? 0.903 1.769 -4.496 1 96.62 316 ASN B CA 1
ATOM 5645 C C . ASN B 1 316 ? 0.521 0.763 -5.578 1 96.62 316 ASN B C 1
ATOM 5647 O O . ASN B 1 316 ? -0.116 -0.252 -5.293 1 96.62 316 ASN B O 1
ATOM 5651 N N . TYR B 1 317 ? 0.939 1.019 -6.789 1 96.5 317 TYR B N 1
ATOM 5652 C CA . TYR B 1 317 ? 0.619 0.138 -7.906 1 96.5 317 TYR B CA 1
ATOM 5653 C C . TYR B 1 317 ? 1.62 -1.007 -8.008 1 96.5 317 TYR B C 1
ATOM 5655 O O . TYR B 1 317 ? 1.285 -2.094 -8.484 1 96.5 317 TYR B O 1
ATOM 5663 N N . SER B 1 318 ? 2.857 -0.771 -7.508 1 95.25 318 SER B N 1
ATOM 5664 C CA . SER B 1 318 ? 3.908 -1.687 -7.938 1 95.25 318 SER B CA 1
ATOM 5665 C C . SER B 1 318 ? 4.633 -2.297 -6.742 1 95.25 318 SER B C 1
ATOM 5667 O O . SER B 1 318 ? 5.348 -3.289 -6.883 1 95.25 318 SER B O 1
ATOM 5669 N N . GLY B 1 319 ? 4.496 -1.69 -5.578 1 94.38 319 GLY B N 1
ATOM 5670 C CA . GLY B 1 319 ? 5.148 -2.225 -4.395 1 94.38 319 GLY B CA 1
ATOM 5671 C C . GLY B 1 319 ? 6.582 -1.758 -4.242 1 94.38 319 GLY B C 1
ATOM 5672 O O . GLY B 1 319 ? 6.934 -0.66 -4.68 1 94.38 319 GLY B O 1
ATOM 5673 N N . TRP B 1 320 ? 7.359 -2.564 -3.543 1 94.25 320 TRP B N 1
ATOM 5674 C CA . TRP B 1 320 ? 8.648 -2.105 -3.029 1 94.25 320 TRP B CA 1
ATOM 5675 C C . TRP B 1 320 ? 9.773 -2.434 -4.008 1 94.25 320 TRP B C 1
ATOM 5677 O O . TRP B 1 320 ? 10.859 -1.864 -3.922 1 94.25 320 TRP B O 1
ATOM 5687 N N . PHE B 1 321 ? 9.633 -3.443 -4.941 1 96.12 321 PHE B N 1
ATOM 5688 C CA . PHE B 1 321 ? 10.719 -3.854 -5.832 1 96.12 321 PHE B CA 1
ATOM 5689 C C . PHE B 1 321 ? 10.742 -2.992 -7.086 1 96.12 321 PHE B C 1
ATOM 5691 O O . PHE B 1 321 ? 9.859 -3.111 -7.945 1 96.12 321 PHE B O 1
ATOM 5698 N N . HIS B 1 322 ? 11.711 -2.166 -7.246 1 94.81 322 HIS B N 1
ATOM 5699 C CA . HIS B 1 322 ? 11.766 -1.158 -8.297 1 94.81 322 HIS B CA 1
ATOM 5700 C C . HIS B 1 322 ? 12.422 -1.709 -9.555 1 94.81 322 HIS B C 1
ATOM 5702 O O . HIS B 1 322 ? 12.484 -1.027 -10.586 1 94.81 322 HIS B O 1
ATOM 5708 N N . HIS B 1 323 ? 12.922 -3.004 -9.477 1 93.5 323 HIS B N 1
ATOM 5709 C CA . HIS B 1 323 ? 13.609 -3.645 -10.594 1 93.5 323 HIS B CA 1
ATOM 5710 C C . HIS B 1 323 ? 14.875 -2.883 -10.969 1 93.5 323 HIS B C 1
ATOM 5712 O O . HIS B 1 323 ? 15.219 -2.793 -12.148 1 93.5 323 HIS B O 1
ATOM 5718 N N . ARG B 1 324 ? 15.484 -2.266 -9.977 1 91.88 324 ARG B N 1
ATOM 5719 C CA . ARG B 1 324 ? 16.703 -1.496 -10.219 1 91.88 324 ARG B CA 1
ATOM 5720 C C . ARG B 1 324 ? 17.953 -2.348 -9.984 1 91.88 324 ARG B C 1
ATOM 5722 O O . ARG B 1 324 ? 18.938 -2.219 -10.703 1 91.88 324 ARG B O 1
ATOM 5729 N N . SER B 1 325 ? 17.875 -3.119 -8.977 1 95.25 325 SER B N 1
ATOM 5730 C CA . SER B 1 325 ? 19.031 -3.893 -8.555 1 95.25 325 SER B CA 1
ATOM 5731 C C . SER B 1 325 ? 18.625 -5.168 -7.828 1 95.25 325 SER B C 1
ATOM 5733 O O . SER B 1 325 ? 17.625 -5.176 -7.105 1 95.25 325 SER B O 1
ATOM 5735 N N . THR B 1 326 ? 19.422 -6.199 -8.008 1 97.38 326 THR B N 1
ATOM 5736 C CA . THR B 1 326 ? 19.25 -7.445 -7.273 1 97.38 326 THR B CA 1
ATOM 5737 C C . THR B 1 326 ? 19.297 -7.199 -5.77 1 97.38 326 THR B C 1
ATOM 5739 O O . THR B 1 326 ? 18.609 -7.879 -5 1 97.38 326 THR B O 1
ATOM 5742 N N . THR B 1 327 ? 20.031 -6.148 -5.332 1 97.62 327 THR B N 1
ATOM 5743 C CA . THR B 1 327 ? 20.234 -5.891 -3.912 1 97.62 327 THR B CA 1
ATOM 5744 C C . THR B 1 327 ? 18.906 -5.559 -3.227 1 97.62 327 THR B C 1
ATOM 5746 O O . THR B 1 327 ? 18.781 -5.719 -2.01 1 97.62 327 THR B O 1
ATOM 5749 N N . GLU B 1 328 ? 17.875 -5.105 -3.965 1 96.25 328 GLU B N 1
ATOM 5750 C CA . GLU B 1 328 ?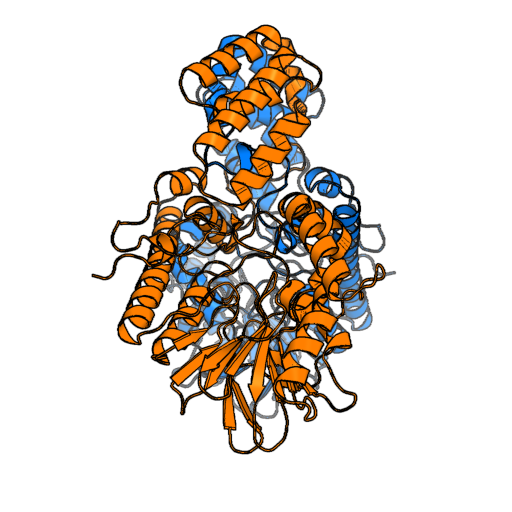 16.594 -4.73 -3.402 1 96.25 328 GLU B CA 1
ATOM 5751 C C . GLU B 1 328 ? 15.875 -5.941 -2.805 1 96.25 328 GLU B C 1
ATOM 5753 O O . GLU B 1 328 ? 14.938 -5.789 -2.012 1 96.25 328 GLU B O 1
ATOM 5758 N N . LEU B 1 329 ? 16.25 -7.156 -3.193 1 97.06 329 LEU B N 1
ATOM 5759 C CA . LEU B 1 329 ? 15.578 -8.383 -2.785 1 97.06 329 LEU B CA 1
ATOM 5760 C C . LEU B 1 329 ? 16.078 -8.852 -1.426 1 97.06 329 LEU B C 1
ATOM 5762 O O . LEU B 1 329 ? 15.5 -9.75 -0.818 1 97.06 329 LEU B O 1
ATOM 5766 N N . TYR B 1 330 ? 17.172 -8.258 -0.924 1 97.5 330 TYR B N 1
ATOM 5767 C CA . TYR B 1 330 ? 17.859 -8.773 0.257 1 97.5 330 TYR B CA 1
ATOM 5768 C C . TYR B 1 330 ? 17.984 -7.691 1.327 1 97.5 330 TYR B C 1
ATOM 5770 O O . TYR B 1 330 ? 17.922 -6.5 1.025 1 97.5 330 TYR B O 1
ATOM 5778 N N . PRO B 1 331 ? 18.078 -8.078 2.592 1 97 331 PRO B N 1
ATOM 5779 C CA . PRO B 1 331 ? 18.156 -7.121 3.695 1 97 331 PRO B CA 1
ATOM 5780 C C . PRO B 1 331 ? 19.578 -6.609 3.932 1 97 331 PRO B C 1
ATOM 5782 O O . PRO B 1 331 ? 20.016 -6.531 5.078 1 97 331 PRO B O 1
ATOM 5785 N N . VAL B 1 332 ? 20.312 -6.348 2.904 1 96.94 332 VAL B N 1
ATOM 5786 C CA . VAL B 1 332 ? 21.672 -5.812 2.928 1 96.94 332 VAL B CA 1
ATOM 5787 C C . VAL B 1 332 ? 21.734 -4.5 2.148 1 96.94 332 VAL B C 1
ATOM 5789 O O . VAL B 1 332 ? 21.672 -4.5 0.916 1 96.94 332 VAL B O 1
ATOM 5792 N N . GLY B 1 333 ? 21.812 -3.461 2.898 1 94.19 333 GLY B N 1
ATOM 5793 C CA . GLY B 1 333 ? 21.875 -2.156 2.256 1 94.19 333 GLY B CA 1
ATOM 5794 C C . GLY B 1 333 ? 23.281 -1.706 1.948 1 94.19 333 GLY B C 1
ATOM 5795 O O . GLY B 1 333 ? 24.25 -2.41 2.26 1 94.19 333 GLY B O 1
ATOM 5796 N N . PHE B 1 334 ? 23.391 -0.593 1.328 1 95.69 334 PHE B N 1
ATOM 5797 C CA . PHE B 1 334 ? 24.688 -0.069 0.943 1 95.69 334 PHE B CA 1
ATOM 5798 C C . PHE B 1 334 ? 25.547 0.214 2.174 1 95.69 334 PHE B C 1
ATOM 5800 O O . PHE B 1 334 ? 26.781 0.23 2.092 1 95.69 334 PHE B O 1
ATOM 5807 N N . ASP B 1 335 ? 24.906 0.452 3.275 1 94 335 ASP B N 1
ATOM 5808 C CA . ASP B 1 335 ? 25.625 0.705 4.516 1 94 335 ASP B CA 1
ATOM 5809 C C . ASP B 1 335 ? 26.562 -0.457 4.852 1 94 335 ASP B C 1
ATOM 5811 O O . ASP B 1 335 ? 27.594 -0.265 5.504 1 94 335 ASP B O 1
ATOM 5815 N N . ALA B 1 336 ? 26.25 -1.579 4.355 1 96.31 336 ALA B N 1
ATOM 5816 C CA . ALA B 1 336 ? 27.047 -2.773 4.629 1 96.31 336 ALA B CA 1
ATOM 5817 C C . ALA B 1 336 ? 28.406 -2.701 3.934 1 96.31 336 ALA B C 1
ATOM 5819 O O . ALA B 1 336 ? 29.312 -3.459 4.262 1 96.31 336 ALA B O 1
ATOM 5820 N N . VAL B 1 337 ? 28.547 -1.794 2.947 1 97.94 337 VAL B N 1
ATOM 5821 C CA . VAL B 1 337 ? 29.812 -1.703 2.232 1 97.94 337 VAL B CA 1
ATOM 5822 C C . VAL B 1 337 ? 30.375 -0.289 2.354 1 97.94 337 VAL B C 1
ATOM 5824 O O . VAL B 1 337 ? 31.312 0.075 1.645 1 97.94 337 VAL B O 1
ATOM 5827 N N . ALA B 1 338 ? 29.781 0.518 3.197 1 97.62 338 ALA B N 1
ATOM 5828 C CA . ALA B 1 338 ? 30.25 1.887 3.389 1 97.62 338 ALA B CA 1
ATOM 5829 C C . ALA B 1 338 ? 31.703 1.904 3.846 1 97.62 338 ALA B C 1
ATOM 5831 O O . ALA B 1 338 ? 32.5 2.707 3.359 1 97.62 338 ALA B O 1
ATOM 5832 N N . ALA B 1 339 ? 32.031 1.033 4.762 1 97.56 339 ALA B N 1
ATOM 5833 C CA . ALA B 1 339 ? 33.406 0.972 5.285 1 97.56 339 ALA B CA 1
ATOM 5834 C C . ALA B 1 339 ? 34.406 0.628 4.184 1 97.56 339 ALA B C 1
ATOM 5836 O O . ALA B 1 339 ? 35.531 1.108 4.195 1 97.56 339 ALA B O 1
ATOM 5837 N N . ASP B 1 340 ? 34 -0.224 3.25 1 98.5 340 ASP B N 1
ATOM 5838 C CA . ASP B 1 340 ? 34.875 -0.551 2.113 1 98.5 340 ASP B CA 1
ATOM 5839 C C . ASP B 1 340 ? 35.188 0.693 1.288 1 98.5 340 ASP B C 1
ATOM 5841 O O . ASP B 1 340 ? 36.344 0.923 0.917 1 98.5 340 ASP B O 1
ATOM 5845 N N . VAL B 1 341 ? 34.188 1.48 1.037 1 98.5 341 VAL B N 1
ATOM 5846 C CA . VAL B 1 341 ? 34.312 2.693 0.24 1 98.5 341 VAL B CA 1
ATOM 5847 C C . VAL B 1 341 ? 35.25 3.682 0.965 1 98.5 341 VAL B C 1
ATOM 5849 O O . VAL B 1 341 ? 36.125 4.266 0.357 1 98.5 341 VAL B O 1
ATOM 5852 N N . VAL B 1 342 ? 35.031 3.811 2.23 1 98.44 342 VAL B N 1
ATOM 5853 C CA . VAL B 1 342 ? 35.812 4.746 3.021 1 98.44 342 VAL B CA 1
ATOM 5854 C C . VAL B 1 342 ? 37.281 4.297 3.057 1 98.44 342 VAL B C 1
ATOM 5856 O O . VAL B 1 342 ? 38.188 5.117 2.953 1 98.44 342 VAL B O 1
ATOM 5859 N N . ASP B 1 343 ? 37.5 3.01 3.213 1 98.44 343 ASP B N 1
ATOM 5860 C CA . ASP B 1 343 ? 38.844 2.455 3.238 1 98.44 343 ASP B CA 1
ATOM 5861 C C . ASP B 1 343 ? 39.594 2.732 1.93 1 98.44 343 ASP B C 1
ATOM 5863 O O . ASP B 1 343 ? 40.781 3.061 1.936 1 98.44 343 ASP B O 1
ATOM 5867 N N . LEU B 1 344 ? 38.906 2.668 0.877 1 98.5 344 LEU B N 1
ATOM 5868 C CA . LEU B 1 344 ? 39.531 2.805 -0.442 1 98.5 344 LEU B CA 1
ATOM 5869 C C . LEU B 1 344 ? 39.688 4.273 -0.81 1 98.5 344 LEU B C 1
ATOM 5871 O O . LEU B 1 344 ? 40.719 4.66 -1.375 1 98.5 344 LEU B O 1
ATOM 5875 N N . ALA B 1 345 ? 38.719 5.105 -0.5 1 98.12 345 ALA B N 1
ATOM 5876 C CA . ALA B 1 345 ? 38.688 6.484 -0.98 1 98.12 345 ALA B CA 1
ATOM 5877 C C . ALA B 1 345 ? 39.312 7.441 0.04 1 98.12 345 ALA B C 1
ATOM 5879 O O . ALA B 1 345 ? 39.812 8.5 -0.323 1 98.12 345 ALA B O 1
ATOM 5880 N N . GLY B 1 346 ? 39.219 7.059 1.32 1 97.75 346 GLY B N 1
ATOM 5881 C CA . GLY B 1 346 ? 39.656 7.945 2.395 1 97.75 346 GLY B CA 1
ATOM 5882 C C . GLY B 1 346 ? 38.531 8.859 2.889 1 97.75 346 GLY B C 1
ATOM 5883 O O . GLY B 1 346 ? 37.906 9.547 2.094 1 97.75 346 GLY B O 1
ATOM 5884 N N . ALA B 1 347 ? 38.375 8.922 4.191 1 97.94 347 ALA B N 1
ATOM 5885 C CA . ALA B 1 347 ? 37.312 9.672 4.824 1 97.94 347 ALA B CA 1
ATOM 5886 C C . ALA B 1 347 ? 37.406 11.156 4.492 1 97.94 347 ALA B C 1
ATOM 5888 O O . ALA B 1 347 ? 36.406 11.781 4.086 1 97.94 347 ALA B O 1
ATOM 5889 N N . ASP B 1 348 ? 38.594 11.727 4.594 1 98.12 348 ASP B N 1
ATOM 5890 C CA . ASP B 1 348 ? 38.781 13.156 4.379 1 98.12 348 ASP B CA 1
ATOM 5891 C C . ASP B 1 348 ? 38.5 13.531 2.928 1 98.12 348 ASP B C 1
ATOM 5893 O O . ASP B 1 348 ? 37.906 14.578 2.656 1 98.12 348 ASP B O 1
ATOM 5897 N N . ALA B 1 349 ? 38.875 12.68 2.062 1 98.62 349 ALA B N 1
ATOM 5898 C CA . ALA B 1 349 ? 38.656 12.945 0.646 1 98.62 349 ALA B CA 1
ATOM 5899 C C . ALA B 1 349 ? 37.156 12.906 0.322 1 98.62 349 ALA B C 1
ATOM 5901 O O . ALA B 1 349 ? 36.688 13.703 -0.478 1 98.62 349 ALA B O 1
ATOM 5902 N N . ILE B 1 350 ? 36.469 11.969 0.914 1 98.75 350 ILE B N 1
ATOM 5903 C CA . ILE B 1 350 ? 35.031 11.875 0.719 1 98.75 350 ILE B CA 1
ATOM 5904 C C . ILE B 1 350 ? 34.344 13.125 1.266 1 98.75 350 ILE B C 1
ATOM 5906 O O . ILE B 1 350 ? 33.469 13.695 0.615 1 98.75 350 ILE B O 1
ATOM 5910 N N . VAL B 1 351 ? 34.75 13.562 2.434 1 98.5 351 VAL B N 1
ATOM 5911 C CA . VAL B 1 351 ? 34.188 14.758 3.049 1 98.5 351 VAL B CA 1
ATOM 5912 C C . VAL B 1 351 ? 34.469 15.977 2.16 1 98.5 351 VAL B C 1
ATOM 5914 O O . VAL B 1 351 ? 33.562 16.812 1.964 1 98.5 351 VAL B O 1
ATOM 5917 N N . ASP B 1 352 ? 35.656 16.062 1.646 1 98.69 352 ASP B N 1
ATOM 5918 C CA . ASP B 1 352 ? 36 17.172 0.761 1 98.69 352 ASP B CA 1
ATOM 5919 C C . ASP B 1 352 ? 35.125 17.172 -0.485 1 98.69 352 ASP B C 1
ATOM 5921 O O . ASP B 1 352 ? 34.656 18.219 -0.936 1 98.69 352 ASP B O 1
ATOM 5925 N N . ARG B 1 353 ? 34.875 16.031 -1.029 1 98.75 353 ARG B N 1
ATOM 5926 C CA . ARG B 1 353 ? 34 15.898 -2.191 1 98.75 353 ARG B CA 1
ATOM 5927 C C . ARG B 1 353 ? 32.562 16.281 -1.842 1 98.75 353 ARG B C 1
ATOM 5929 O O . ARG B 1 353 ? 31.875 16.906 -2.646 1 98.75 353 ARG B O 1
ATOM 5936 N N . ALA B 1 354 ? 32.094 15.867 -0.675 1 98.81 354 ALA B N 1
ATOM 5937 C CA . ALA B 1 354 ? 30.781 16.25 -0.2 1 98.81 354 ALA B CA 1
ATOM 5938 C C . ALA B 1 354 ? 30.656 17.766 -0.076 1 98.81 354 ALA B C 1
ATOM 5940 O O . ALA B 1 354 ? 29.656 18.344 -0.491 1 98.81 354 ALA B O 1
ATOM 5941 N N . ARG B 1 355 ? 31.688 18.422 0.449 1 98.56 355 ARG B N 1
ATOM 5942 C CA . ARG B 1 355 ? 31.719 19.875 0.572 1 98.56 355 ARG B CA 1
ATOM 5943 C C . ARG B 1 355 ? 31.641 20.531 -0.797 1 98.56 355 ARG B C 1
ATOM 5945 O O . ARG B 1 355 ? 30.984 21.562 -0.957 1 98.56 355 ARG B O 1
ATOM 5952 N N . ALA B 1 356 ? 32.312 19.953 -1.702 1 98.69 356 ALA B N 1
ATOM 5953 C CA . ALA B 1 356 ? 32.281 20.5 -3.061 1 98.69 356 ALA B CA 1
ATOM 5954 C C . ALA B 1 356 ? 30.875 20.469 -3.633 1 98.69 356 ALA B C 1
ATOM 5956 O O . ALA B 1 356 ? 30.453 21.391 -4.324 1 98.69 356 ALA B O 1
ATOM 5957 N N . HIS B 1 357 ? 30.172 19.359 -3.406 1 98.69 357 HIS B N 1
ATOM 5958 C CA . HIS B 1 357 ? 28.766 19.297 -3.832 1 98.69 357 HIS B CA 1
ATOM 5959 C C . HIS B 1 357 ? 27.938 20.375 -3.15 1 98.69 357 HIS B C 1
ATOM 5961 O O . HIS B 1 357 ? 27.078 21 -3.787 1 98.69 357 HIS B O 1
ATOM 5967 N N . LEU B 1 358 ? 28.172 20.562 -1.874 1 97.88 358 LEU B N 1
ATOM 5968 C CA . LEU B 1 358 ? 27.422 21.594 -1.135 1 97.88 358 LEU B CA 1
ATOM 5969 C C . LEU B 1 358 ? 27.641 22.969 -1.749 1 97.88 358 LEU B C 1
ATOM 5971 O O . LEU B 1 358 ? 26.688 23.719 -1.942 1 97.88 358 LEU B O 1
ATOM 5975 N N . VAL B 1 359 ? 28.875 23.266 -2.037 1 97.31 359 VAL B N 1
ATOM 5976 C CA . VAL B 1 359 ? 29.25 24.562 -2.615 1 97.31 359 VAL B CA 1
ATOM 5977 C C . VAL B 1 359 ? 28.609 24.719 -3.99 1 97.31 359 VAL B C 1
ATOM 5979 O O . VAL B 1 359 ? 28.219 25.812 -4.379 1 97.31 359 VAL B O 1
ATOM 5982 N N . SER B 1 360 ? 28.375 23.656 -4.703 1 97.94 360 SER B N 1
ATOM 5983 C CA . SER B 1 360 ? 27.812 23.672 -6.047 1 97.94 360 SER B CA 1
ATOM 5984 C C . SER B 1 360 ? 26.297 23.594 -6.008 1 97.94 360 SER B C 1
ATOM 5986 O O . SER B 1 360 ? 25.641 23.375 -7.035 1 97.94 360 SER B O 1
ATOM 5988 N N . GLY B 1 361 ? 25.719 23.609 -4.84 1 97.44 361 GLY B N 1
ATOM 5989 C CA . GLY B 1 361 ? 24.266 23.656 -4.711 1 97.44 361 GLY B CA 1
ATOM 5990 C C . GLY B 1 361 ? 23.625 22.297 -4.82 1 97.44 361 GLY B C 1
ATOM 5991 O O . GLY B 1 361 ? 22.5 22.172 -5.316 1 97.44 361 GLY B O 1
ATOM 5992 N N . ARG B 1 362 ? 24.328 21.234 -4.426 1 98.44 362 ARG B N 1
ATOM 5993 C CA . ARG B 1 362 ? 23.812 19.875 -4.492 1 98.44 362 ARG B CA 1
ATOM 5994 C C . ARG B 1 362 ? 23.828 19.219 -3.115 1 98.44 362 ARG B C 1
ATOM 5996 O O . ARG B 1 362 ? 24.531 18.219 -2.906 1 98.44 362 ARG B O 1
ATOM 6003 N N . PRO B 1 363 ? 23 19.656 -2.213 1 98.75 363 PRO B N 1
ATOM 6004 C CA . PRO B 1 363 ? 23.062 19.203 -0.819 1 98.75 363 PRO B CA 1
ATOM 6005 C C . PRO B 1 363 ? 22.719 17.734 -0.66 1 98.75 363 PRO B C 1
ATOM 6007 O O . PRO B 1 363 ? 23.266 17.047 0.212 1 98.75 363 PRO B O 1
ATOM 6010 N N . VAL B 1 364 ? 21.797 17.141 -1.467 1 98.75 364 VAL B N 1
ATOM 6011 C CA . VAL B 1 364 ? 21.406 15.75 -1.311 1 98.75 364 VAL B CA 1
ATOM 6012 C C . VAL B 1 364 ? 22.578 14.844 -1.676 1 98.75 364 VAL B C 1
ATOM 6014 O O . VAL B 1 364 ? 22.844 13.852 -0.99 1 98.75 364 VAL B O 1
ATOM 6017 N N . GLN B 1 365 ? 23.328 15.172 -2.744 1 98.75 365 GLN B N 1
ATOM 6018 C CA . GLN B 1 365 ? 24.547 14.445 -3.096 1 98.75 365 GLN B CA 1
ATOM 6019 C C . GLN B 1 365 ? 25.578 14.508 -1.969 1 98.75 365 GLN B C 1
ATOM 6021 O O . GLN B 1 365 ? 26.234 13.508 -1.665 1 98.75 365 GLN B O 1
ATOM 6026 N N . ALA B 1 366 ? 25.656 15.727 -1.401 1 98.81 366 ALA B N 1
ATOM 6027 C CA . ALA B 1 366 ? 26.562 15.891 -0.273 1 98.81 366 ALA B CA 1
ATOM 6028 C C . ALA B 1 366 ? 26.188 14.961 0.878 1 98.81 366 ALA B C 1
ATOM 6030 O O . ALA B 1 366 ? 27.062 14.352 1.499 1 98.81 366 ALA B O 1
ATOM 6031 N N . ILE B 1 367 ? 24.922 14.836 1.149 1 98.62 367 ILE B N 1
ATOM 6032 C CA . ILE B 1 367 ? 24.438 13.992 2.24 1 98.62 367 ILE B CA 1
ATOM 6033 C C . ILE B 1 367 ? 24.766 12.531 1.938 1 98.62 367 ILE B C 1
ATOM 6035 O O . ILE B 1 367 ? 25.25 11.797 2.811 1 98.62 367 ILE B O 1
ATOM 6039 N N . HIS B 1 368 ? 24.547 12.055 0.687 1 98.5 368 HIS B N 1
ATOM 6040 C CA . HIS B 1 368 ? 24.859 10.68 0.305 1 98.5 368 HIS B CA 1
ATOM 6041 C C . HIS B 1 368 ? 26.312 10.336 0.644 1 98.5 368 HIS B C 1
ATOM 6043 O O . HIS B 1 368 ? 26.594 9.273 1.194 1 98.5 368 HIS B O 1
ATOM 6049 N N . LEU B 1 369 ? 27.219 11.234 0.324 1 98.69 369 LEU B N 1
ATOM 6050 C CA . LEU B 1 369 ? 28.641 10.977 0.543 1 98.69 369 LEU B CA 1
ATOM 6051 C C . LEU B 1 369 ? 28.984 11.062 2.025 1 98.69 369 LEU B C 1
ATOM 6053 O O . LEU B 1 369 ? 29.672 10.188 2.561 1 98.69 369 LEU B O 1
ATOM 6057 N N . ALA B 1 370 ? 28.484 12.117 2.684 1 98.31 370 ALA B N 1
ATOM 6058 C CA . ALA B 1 370 ? 28.844 12.352 4.082 1 98.31 370 ALA B CA 1
ATOM 6059 C C . ALA B 1 370 ? 28.328 11.227 4.973 1 98.31 370 ALA B C 1
ATOM 6061 O O . ALA B 1 370 ? 28.938 10.883 5.98 1 98.31 370 ALA B O 1
ATOM 6062 N N . GLU B 1 371 ? 27.25 10.57 4.594 1 97.44 371 GLU B N 1
ATOM 6063 C CA . GLU B 1 371 ? 26.641 9.523 5.406 1 97.44 371 GLU B CA 1
ATOM 6064 C C . GLU B 1 371 ? 27.453 8.234 5.332 1 97.44 371 GLU B C 1
ATOM 6066 O O . GLU B 1 371 ? 27.234 7.309 6.121 1 97.44 371 GLU B O 1
ATOM 6071 N N . LEU B 1 372 ? 28.359 8.117 4.371 1 97.62 372 LEU B N 1
ATOM 6072 C CA . LEU B 1 372 ? 29.234 6.957 4.312 1 97.62 372 LEU B CA 1
ATOM 6073 C C . LEU B 1 372 ? 30.188 6.93 5.508 1 97.62 372 LEU B C 1
ATOM 6075 O O . LEU B 1 372 ? 30.734 5.879 5.848 1 97.62 372 LEU B O 1
ATOM 6079 N N . ILE B 1 373 ? 30.422 8.156 6.035 1 96.44 373 ILE B N 1
ATOM 6080 C CA . ILE B 1 373 ? 31.453 8.344 7.043 1 96.44 373 ILE B CA 1
ATOM 6081 C C . ILE B 1 373 ? 30.859 8.172 8.438 1 96.44 373 ILE B C 1
ATOM 6083 O O . ILE B 1 373 ? 29.688 8.469 8.656 1 96.44 373 ILE B O 1
ATOM 6087 N N . GLU B 1 374 ? 31.656 7.719 9.312 1 90.62 374 GLU B N 1
ATOM 6088 C CA . GLU B 1 374 ? 31.234 7.512 10.695 1 90.62 374 GLU B CA 1
ATOM 6089 C C . GLU B 1 374 ? 30.672 8.797 11.297 1 90.62 374 GLU B C 1
ATOM 6091 O O . GLU B 1 374 ? 31.156 9.891 11.016 1 90.62 374 GLU B O 1
ATOM 6096 N N . ARG B 1 375 ? 29.766 8.695 12.18 1 86.31 375 ARG B N 1
ATOM 6097 C CA . ARG B 1 375 ? 28.953 9.781 12.695 1 86.31 375 ARG B CA 1
ATOM 6098 C C . ARG B 1 375 ? 29.781 10.758 13.516 1 86.31 375 ARG B C 1
ATOM 6100 O O . ARG B 1 375 ? 29.438 11.938 13.641 1 86.31 375 ARG B O 1
ATOM 6107 N N . ASP B 1 376 ? 30.891 10.32 14 1 90.81 376 ASP B N 1
ATOM 6108 C CA . ASP B 1 376 ? 31.656 11.172 14.898 1 90.81 376 ASP B CA 1
ATOM 6109 C C . ASP B 1 376 ? 32.688 11.977 14.141 1 90.81 376 ASP B C 1
ATOM 6111 O O . ASP B 1 376 ? 33.375 12.836 14.711 1 90.81 376 ASP B O 1
ATOM 6115 N N . HIS B 1 377 ? 32.844 11.758 12.875 1 95.12 377 HIS B N 1
ATOM 6116 C CA . HIS B 1 377 ? 33.781 12.547 12.078 1 95.12 377 HIS B CA 1
ATOM 6117 C C . HIS B 1 377 ? 33.312 14 11.961 1 95.12 377 HIS B C 1
ATOM 6119 O O . HIS B 1 377 ? 32.25 14.281 11.391 1 95.12 377 HIS B O 1
ATOM 6125 N N . PRO B 1 378 ? 34.062 14.93 12.484 1 95.62 378 PRO B N 1
ATOM 6126 C CA . PRO B 1 378 ? 33.594 16.312 12.586 1 95.62 378 PRO B CA 1
ATOM 6127 C C . PRO B 1 378 ? 33.281 16.938 11.227 1 95.62 378 PRO B C 1
ATOM 6129 O O . PRO B 1 378 ? 32.281 17.656 11.086 1 95.62 378 PRO B O 1
ATOM 6132 N N . GLY B 1 379 ? 34.125 16.656 10.242 1 97.19 379 GLY B N 1
ATOM 6133 C CA . GLY B 1 379 ? 33.875 17.172 8.906 1 97.19 379 GLY B CA 1
ATOM 6134 C C . GLY B 1 379 ? 32.562 16.672 8.305 1 97.19 379 GLY B C 1
ATOM 6135 O O . GLY B 1 379 ? 31.828 17.438 7.688 1 97.19 379 GLY B O 1
ATOM 6136 N N . ALA B 1 380 ? 32.312 15.414 8.453 1 97.56 380 ALA B N 1
ATOM 6137 C CA . ALA B 1 380 ? 31.094 14.82 7.926 1 97.56 380 ALA B CA 1
ATOM 6138 C C . ALA B 1 380 ? 29.859 15.414 8.609 1 97.56 380 ALA B C 1
ATOM 6140 O O . ALA B 1 380 ? 28.875 15.719 7.957 1 97.56 380 ALA B O 1
ATOM 6141 N N . ARG B 1 381 ? 29.938 15.578 9.891 1 97.44 381 ARG B N 1
ATOM 6142 C CA . ARG B 1 381 ? 28.844 16.156 10.656 1 97.44 381 ARG B CA 1
ATOM 6143 C C . ARG B 1 381 ? 28.547 17.578 10.195 1 97.44 381 ARG B C 1
ATOM 6145 O O . ARG B 1 381 ? 27.375 17.969 10.086 1 97.44 381 ARG B O 1
ATOM 6152 N N . GLU B 1 382 ? 29.594 18.297 10.008 1 97.69 382 GLU B N 1
ATOM 6153 C CA . GLU B 1 382 ? 29.422 19.672 9.547 1 97.69 382 GLU B CA 1
ATOM 6154 C C . GLU B 1 382 ? 28.75 19.719 8.18 1 97.69 382 GLU B C 1
ATOM 6156 O O . GLU B 1 382 ? 27.875 20.547 7.949 1 97.69 382 GLU B O 1
ATOM 6161 N N . VAL B 1 383 ? 29.172 18.859 7.262 1 98.12 383 VAL B N 1
ATOM 6162 C CA . VAL B 1 383 ? 28.594 18.797 5.926 1 98.12 383 VAL B CA 1
ATOM 6163 C C . VAL B 1 383 ? 27.109 18.438 6.031 1 98.12 383 VAL B C 1
ATOM 6165 O O . VAL B 1 383 ? 26.266 19.047 5.363 1 98.12 383 VAL B O 1
ATOM 6168 N N . LEU B 1 384 ? 26.766 17.453 6.855 1 98.25 384 LEU B N 1
ATOM 6169 C CA . LEU B 1 384 ? 25.391 17.031 7.023 1 98.25 384 LEU B CA 1
ATOM 6170 C C . LEU B 1 384 ? 24.531 18.156 7.566 1 98.25 384 LEU B C 1
ATOM 6172 O O . LEU B 1 384 ? 23.438 18.422 7.055 1 98.25 384 LEU B O 1
ATOM 6176 N N . ARG B 1 385 ? 25.031 18.844 8.578 1 98.19 385 ARG B N 1
ATOM 6177 C CA . ARG B 1 385 ? 24.312 19.984 9.156 1 98.19 385 ARG B CA 1
ATOM 6178 C C . ARG B 1 385 ? 24.047 21.062 8.109 1 98.19 385 ARG B C 1
ATOM 6180 O O . ARG B 1 385 ? 22.922 21.516 7.961 1 98.19 385 ARG B O 1
ATOM 6187 N N . GLN B 1 386 ? 25.078 21.422 7.383 1 98.31 386 GLN B N 1
ATOM 6188 C CA . GLN B 1 386 ? 24.969 22.484 6.387 1 98.31 386 GLN B CA 1
ATOM 6189 C C . GLN B 1 386 ? 24.047 22.078 5.246 1 98.31 386 GLN B C 1
ATOM 6191 O O . GLN B 1 386 ? 23.281 22.906 4.723 1 98.31 386 GLN B O 1
ATOM 6196 N N . ALA B 1 387 ? 24.172 20.844 4.84 1 98.69 387 ALA B N 1
ATOM 6197 C CA . ALA B 1 387 ? 23.297 20.344 3.785 1 98.69 387 ALA B CA 1
ATOM 6198 C C . ALA B 1 387 ? 21.828 20.422 4.203 1 98.69 387 ALA B C 1
ATOM 6200 O O . ALA B 1 387 ? 20.984 20.891 3.43 1 98.69 387 ALA B O 1
ATOM 6201 N N . ASP B 1 388 ? 21.5 19.969 5.391 1 98.44 388 ASP B N 1
ATOM 6202 C CA . ASP B 1 388 ? 20.141 20.047 5.906 1 98.44 388 ASP B CA 1
ATOM 6203 C C . ASP B 1 388 ? 19.672 21.5 6.031 1 98.44 388 ASP B C 1
ATOM 6205 O O . ASP B 1 388 ? 18.516 21.812 5.777 1 98.44 388 ASP B O 1
ATOM 6209 N N . GLU B 1 389 ? 20.578 22.391 6.441 1 98.44 389 GLU B N 1
ATOM 6210 C CA . GLU B 1 389 ? 20.25 23.812 6.523 1 98.44 389 GLU B CA 1
ATOM 6211 C C . GLU B 1 389 ? 19.906 24.375 5.148 1 98.44 389 GLU B C 1
ATOM 6213 O O . GLU B 1 389 ? 18.984 25.172 5.008 1 98.44 389 GLU B O 1
ATOM 6218 N N . ASN B 1 390 ? 20.719 24 4.137 1 98.44 390 ASN B N 1
ATOM 6219 C CA . ASN B 1 390 ? 20.453 24.422 2.77 1 98.44 390 ASN B CA 1
ATOM 6220 C C . ASN B 1 390 ? 19.078 23.969 2.303 1 98.44 390 ASN B C 1
ATOM 6222 O O . ASN B 1 390 ? 18.328 24.734 1.696 1 98.44 390 ASN B O 1
ATOM 6226 N N . LEU B 1 391 ? 18.766 22.734 2.594 1 98.56 391 LEU B N 1
ATOM 6227 C CA . LEU B 1 391 ? 17.469 22.188 2.213 1 98.56 391 LEU B CA 1
ATOM 6228 C C . LEU B 1 391 ? 16.344 22.875 2.965 1 98.56 391 LEU B C 1
ATOM 6230 O O . LEU B 1 391 ? 15.297 23.172 2.389 1 98.56 391 LEU B O 1
ATOM 6234 N N . LEU B 1 392 ? 16.531 23.125 4.238 1 98.12 392 LEU B N 1
ATOM 6235 C CA . LEU B 1 392 ? 15.531 23.797 5.062 1 98.12 392 LEU B CA 1
ATOM 6236 C C . LEU B 1 392 ? 15.227 25.188 4.527 1 98.12 392 LEU B C 1
ATOM 6238 O O . LEU B 1 392 ? 14.07 25.609 4.504 1 98.12 392 LEU B O 1
ATOM 6242 N N . ALA B 1 393 ? 16.25 25.875 4.066 1 97.56 393 ALA B N 1
ATOM 6243 C CA . ALA B 1 393 ? 16.109 27.234 3.561 1 97.56 393 ALA B CA 1
ATOM 6244 C C . ALA B 1 393 ? 15.195 27.266 2.34 1 97.56 393 ALA B C 1
ATOM 6246 O O . ALA B 1 393 ? 14.523 28.281 2.086 1 97.56 393 ALA B O 1
ATOM 6247 N N . CYS B 1 394 ? 15.125 26.156 1.644 1 95.81 394 CYS B N 1
ATOM 6248 C CA . CYS B 1 394 ? 14.344 26.109 0.415 1 95.81 394 CYS B CA 1
ATOM 6249 C C . CYS B 1 394 ? 12.984 25.453 0.659 1 95.81 394 CYS B C 1
ATOM 6251 O O . CYS B 1 394 ? 12.125 25.453 -0.222 1 95.81 394 CYS B O 1
ATOM 6253 N N . SER B 1 395 ? 12.734 24.938 1.854 1 95.12 395 SER B N 1
ATOM 6254 C CA . SER B 1 395 ? 11.547 24.141 2.109 1 95.12 395 SER B CA 1
ATOM 6255 C C . SER B 1 395 ? 10.336 25.016 2.42 1 95.12 395 SER B C 1
ATOM 6257 O O . SER B 1 395 ? 10.453 26 3.17 1 95.12 395 SER B O 1
ATOM 6259 N N . THR B 1 396 ? 9.211 24.656 1.818 1 89.5 396 THR B N 1
ATOM 6260 C CA . THR B 1 396 ? 7.941 25.297 2.139 1 89.5 396 THR B CA 1
ATOM 6261 C C . THR B 1 396 ? 6.945 24.266 2.678 1 89.5 396 THR B C 1
ATOM 6263 O O . THR B 1 396 ? 5.75 24.547 2.773 1 89.5 396 THR B O 1
ATOM 6266 N N . ASN B 1 397 ? 7.426 23.109 2.922 1 93.06 397 ASN B N 1
ATOM 6267 C CA . ASN B 1 397 ? 6.594 22.016 3.395 1 93.06 397 ASN B CA 1
ATOM 6268 C C . ASN B 1 397 ? 6.754 21.797 4.895 1 93.06 397 ASN B C 1
ATOM 6270 O O . ASN B 1 397 ? 7.875 21.719 5.402 1 93.06 397 ASN B O 1
ATOM 6274 N N . PHE B 1 398 ? 5.738 21.641 5.605 1 90.88 398 PHE B N 1
ATOM 6275 C CA . PHE B 1 398 ? 5.719 21.531 7.062 1 90.88 398 PHE B CA 1
ATOM 6276 C C . PHE B 1 398 ? 6.539 20.328 7.527 1 90.88 398 PHE B C 1
ATOM 6278 O O . PHE B 1 398 ? 7.406 20.469 8.391 1 90.88 398 PHE B O 1
ATOM 6285 N N . TRP B 1 399 ? 6.273 19.141 6.984 1 92.44 399 TRP B N 1
ATOM 6286 C CA . TRP B 1 399 ? 6.91 17.906 7.422 1 92.44 399 TRP B CA 1
ATOM 6287 C C . TRP B 1 399 ? 8.391 17.891 7.043 1 92.44 399 TRP B C 1
ATOM 6289 O O . TRP B 1 399 ? 9.234 17.453 7.832 1 92.44 399 TRP B O 1
ATOM 6299 N N . GLU B 1 400 ? 8.664 18.328 5.84 1 95.25 400 GLU B N 1
ATOM 6300 C CA . GLU B 1 400 ? 10.047 18.422 5.395 1 95.25 400 GLU B CA 1
ATOM 6301 C C . GLU B 1 400 ? 10.867 19.328 6.316 1 95.25 400 GLU B C 1
ATOM 6303 O O . GLU B 1 400 ? 11.953 18.953 6.762 1 95.25 400 GLU B O 1
ATOM 6308 N N . SER B 1 401 ? 10.273 20.484 6.598 1 95.44 401 SER B N 1
ATOM 6309 C CA . SER B 1 401 ? 10.945 21.453 7.469 1 95.44 401 SER B CA 1
ATOM 6310 C C . SER B 1 401 ? 11.164 20.875 8.859 1 95.44 401 SER B C 1
ATOM 6312 O O . SER B 1 401 ? 12.25 21 9.43 1 95.44 401 SER B O 1
ATOM 6314 N N . ALA B 1 402 ? 10.133 20.234 9.383 1 93.75 402 ALA B N 1
ATOM 6315 C CA . ALA B 1 402 ? 10.234 19.625 10.711 1 93.75 402 ALA B CA 1
ATOM 6316 C C . ALA B 1 402 ? 11.336 18.578 10.742 1 93.75 402 ALA B C 1
ATOM 6318 O O . ALA B 1 402 ? 12.125 18.516 11.695 1 93.75 402 ALA B O 1
ATOM 6319 N N . TRP B 1 403 ? 11.406 17.734 9.766 1 96.06 403 TRP B N 1
ATOM 6320 C CA . TRP B 1 403 ? 12.43 16.703 9.672 1 96.06 403 TRP B CA 1
ATOM 6321 C C . TRP B 1 403 ? 13.828 17.312 9.609 1 96.06 403 TRP B C 1
ATOM 6323 O O . TRP B 1 403 ? 14.727 16.906 10.336 1 96.06 403 TRP B O 1
ATOM 6333 N N . LEU B 1 404 ? 13.953 18.281 8.727 1 97.69 404 LEU B N 1
ATOM 6334 C CA . LEU B 1 404 ? 15.258 18.922 8.516 1 97.69 404 LEU B CA 1
ATOM 6335 C C . LEU B 1 404 ? 15.727 19.625 9.781 1 97.69 404 LEU B C 1
ATOM 6337 O O . LEU B 1 404 ? 16.906 19.562 10.125 1 97.69 404 LEU B O 1
ATOM 6341 N N . GLU B 1 405 ? 14.812 20.281 10.461 1 96.06 405 GLU B N 1
ATOM 6342 C CA . GLU B 1 405 ? 15.156 20.906 11.734 1 96.06 405 GLU B CA 1
ATOM 6343 C C . GLU B 1 405 ? 15.656 19.891 12.75 1 96.06 405 GLU B C 1
ATOM 6345 O O . GLU B 1 405 ? 16.641 20.125 13.453 1 96.06 405 GLU B O 1
ATOM 6350 N N . ARG B 1 406 ? 14.992 18.797 12.828 1 94.88 406 ARG B N 1
ATOM 6351 C CA . ARG B 1 406 ? 15.406 17.719 13.727 1 94.88 406 ARG B CA 1
ATOM 6352 C C . ARG B 1 406 ? 16.797 17.203 13.367 1 94.88 406 ARG B C 1
ATOM 6354 O O . ARG B 1 406 ? 17.625 16.969 14.25 1 94.88 406 ARG B O 1
ATOM 6361 N N . GLN B 1 407 ? 17.047 17.016 12.055 1 96.25 407 GLN B N 1
ATOM 6362 C CA . GLN B 1 407 ? 18.328 16.516 11.594 1 96.25 407 GLN B CA 1
ATOM 6363 C C . GLN B 1 407 ? 19.453 17.5 11.922 1 96.25 407 GLN B C 1
ATOM 6365 O O . GLN B 1 407 ? 20.547 17.109 12.328 1 96.25 407 GLN B O 1
ATOM 6370 N N . ILE B 1 408 ? 19.188 18.781 11.734 1 97.12 408 ILE B N 1
ATOM 6371 C CA . ILE B 1 408 ? 20.172 19.828 12.039 1 97.12 408 ILE B CA 1
ATOM 6372 C C . ILE B 1 408 ? 20.547 19.766 13.516 1 97.12 408 ILE B C 1
ATOM 6374 O O . ILE B 1 408 ? 21.719 19.812 13.875 1 97.12 408 ILE B O 1
ATOM 6378 N N . ALA B 1 409 ? 19.531 19.594 14.383 1 94.31 409 ALA B N 1
ATOM 6379 C CA . ALA B 1 409 ? 19.766 19.516 15.82 1 94.31 409 ALA B CA 1
ATOM 6380 C C . ALA B 1 409 ? 20.594 18.281 16.172 1 94.31 409 ALA B C 1
ATOM 6382 O O . ALA B 1 409 ? 21.422 18.312 17.094 1 94.31 409 ALA B O 1
ATOM 6383 N N . SER B 1 410 ? 20.359 17.203 15.5 1 92.31 410 SER B N 1
ATOM 6384 C CA . SER B 1 410 ? 21.047 15.953 15.789 1 92.31 410 SER B CA 1
ATOM 6385 C C . SER B 1 410 ? 22.516 16 15.367 1 92.31 410 SER B C 1
ATOM 6387 O O . SER B 1 410 ? 23.344 15.266 15.898 1 92.31 410 SER B O 1
ATOM 6389 N N . HIS B 1 411 ? 22.812 16.812 14.43 1 89.75 411 HIS B N 1
ATOM 6390 C CA . HIS B 1 411 ? 24.188 16.938 13.945 1 89.75 411 HIS B CA 1
ATOM 6391 C C . HIS B 1 411 ? 24.953 18 14.719 1 89.75 411 HIS B C 1
ATOM 6393 O O . HIS B 1 411 ? 26.156 18.172 14.531 1 89.75 411 HIS B O 1
ATOM 6399 N N . SER B 1 412 ? 24.203 18.812 15.461 1 85.12 412 SER B N 1
ATOM 6400 C CA . SER B 1 412 ? 24.844 19.875 16.234 1 85.12 412 SER B CA 1
ATOM 6401 C C . SER B 1 412 ? 25.391 19.344 17.562 1 85.12 412 SER B C 1
ATOM 6403 O O . SER B 1 412 ? 24.875 18.359 18.109 1 85.12 412 SER B O 1
#

Solvent-accessible surface area (backbone atoms only — not comparable to full-atom values): 41774 Å² total; per-residue (Å²): 132,80,75,56,62,36,82,77,47,78,58,78,85,66,60,43,49,38,66,67,87,54,48,43,76,80,48,96,53,31,30,37,34,60,26,69,24,37,21,34,39,36,64,44,77,62,28,28,34,32,39,29,29,10,33,16,62,36,5,57,55,47,36,53,25,47,40,75,77,48,75,57,56,41,45,34,38,38,34,38,35,67,53,59,45,29,34,6,3,42,77,57,50,54,43,97,79,35,39,28,34,33,32,57,45,38,58,59,52,49,51,55,46,67,69,33,45,65,35,44,46,71,50,43,48,80,68,41,50,68,55,50,55,56,25,51,54,44,34,24,62,74,68,70,40,89,79,69,54,65,72,41,75,86,69,73,72,43,67,35,76,55,62,47,79,45,76,44,51,84,46,60,36,36,37,37,54,22,47,26,23,80,38,65,17,14,27,29,42,34,27,72,92,76,28,33,30,40,35,34,38,42,58,34,74,44,72,40,27,41,58,56,33,45,45,82,48,40,25,47,72,51,54,68,66,45,28,39,51,29,44,48,58,55,44,72,65,54,33,40,29,42,35,46,24,40,82,74,58,48,75,40,34,66,59,50,41,49,52,43,48,31,49,36,48,32,53,49,48,51,52,52,51,43,46,54,37,40,50,69,69,52,54,62,44,60,48,27,67,67,58,70,78,54,80,86,31,54,34,54,44,43,70,11,43,67,40,58,33,36,42,36,53,52,32,46,53,26,33,88,57,81,84,80,53,78,47,74,82,49,64,59,58,66,74,78,43,23,64,59,52,35,70,54,33,33,60,67,55,41,34,51,52,17,47,50,29,43,75,70,72,33,32,61,57,15,38,58,46,25,66,51,44,63,81,79,41,64,64,29,29,51,50,43,27,50,25,32,49,56,51,40,74,72,50,70,25,51,59,60,34,41,50,28,52,51,50,32,58,70,49,98,131,82,75,57,60,37,81,77,46,78,57,77,86,66,59,43,47,37,66,65,88,55,47,42,76,80,48,96,53,31,32,36,32,61,24,68,24,36,21,35,38,37,62,42,77,62,28,28,34,30,39,30,29,9,34,16,62,35,5,57,56,46,35,52,26,45,41,74,78,49,75,58,56,40,45,34,37,37,34,38,35,68,53,58,44,30,34,5,4,43,77,56,51,53,45,96,81,35,40,28,35,33,31,56,45,39,57,60,50,49,50,53,46,68,68,35,46,64,35,44,47,72,51,42,46,80,68,42,49,67,55,48,54,57,24,50,54,45,34,25,62,73,68,70,38,88,80,68,54,65,70,40,75,85,70,72,71,44,67,35,78,56,64,46,80,46,76,44,51,85,46,60,34,36,38,37,55,23,47,26,23,80,38,67,16,13,27,29,43,34,27,72,92,77,28,34,30,40,36,36,40,45,58,34,73,43,71,39,26,40,59,58,35,46,45,80,49,38,26,47,72,51,54,68,67,45,27,38,52,29,43,50,58,55,46,72,65,54,32,40,29,41,35,45,26,37,82,74,60,47,75,38,33,67,58,50,41,50,52,44,46,30,50,35,47,31,53,49,47,51,51,54,53,43,45,51,36,41,50,69,68,51,54,62,43,60,49,27,66,66,58,70,75,53,79,85,32,54,35,52,42,43,70,10,42,67,39,59,34,36,44,37,52,52,32,44,52,24,33,86,56,81,82,80,52,78,48,75,81,48,67,60,59,67,74,80,44,24,65,58,51,36,70,55,33,34,60,69,54,42,33,52,52,18,46,51,30,42,75,70,72,33,32,61,58,14,40,58,44,25,66,50,44,63,81,80,40,64,66,28,29,51,49,42,27,52,26,33,48,56,52,39,74,72,50,68,24,51,59,61,36,40,51,28,53,51,52,32,57,69,49,97

Organism: NCBI:txid1299332

InterPro domains:
  IPR001279 Metallo-beta-lactamase [PF00753] (34-246)
  IPR001279 Metallo-beta-lactamase [SM00849] (36-246)
  IPR029228 Alkyl sulfatase dimerisation domain [PF14863] (301-390)
  IPR036866 Ribonuclease Z/Hydroxyacylglutathione hydrolase-like [SSF56281] (20-395)
  IPR038536 Alkyl/aryl-sulfatase, dimerisation domain superfamily [G3DSA:1.25.40.880] (283-407)
  IPR052195 Bacterial Alkyl/Aryl-Sulfatase [PTHR43223] (36-368)

Foldseek 3Di:
DDDFCLVPDDFLVPQAAFQDLAWDAPDVQWTWRGGSWIKIWGDAQFFIEIEFQFAQLRNLVVQVRVCVVPVGAHAEYEYQAQDQRRHFNVVSRHDPNYAYEWAPCNVVVLVVCVVQVVLLCVLPVLLCVVRVVVRLVSSCVSVVHNDGGGGDRDDHRYYYHAWDWDAGNNFIWIWGQQCLAPHNGGIWIARLVQLEIARERRVHQDFQAADQLAASSGDDGGELVSSLVSLVVNLVSLGQWYHYRHDHIDGGSVSSNQSSVLNSVQSVQLLVQLVVCVVVVHFLQVSLVPDDDDPSSHRHDQAHDSSSVSNSSNCVVPNQCRVPDPCSVDPDDPLNCLVVVCVVQPLVNLLVVLVVCVVVVNLVVSLVSLVSDDLPPLSSLVSQLSSLVSVLVVDNYSSSNSVSVVSNVVSD/DDDFCLVPDDFLVPAAAFQDLAWDAQDVQWTWRGGSWIKIWGDAPFFIEIEFQFAQLRNLVVQVRVCVVPVGAHAEYEYQAQDQRRHFNVVSRHDPNYAYEWAPCNVVVLVVCVVQVVLLCVLPVLLCVVRVVVRLVSSCVSVVHNDGGGGDRDDHRYYYHAWDWDAGNNFIWIWGQQCLAPHNGGIWIARLVQLEIARERRVHQDFQAADQLAASSGDDGGELVSSLVSLVVNLVSLGQWYHYRHDHIDGGSVSSNQSSVLNSVQSVQLLVQLVVCVVVVHFLQVSLVPDDDDPSSHRHDQAHDSSSVSNSNNCVVPNQCRVPDPCSVDPDDPLNCLVVVCVVQPLVNLLVVLVVCVVVVNLVVSLVSLVSDDLPPLSSLVSQLSSLVSVLVVDNYSSSNSVSVVSNVVSD

pLDDT: mean 94.1, std 6.03, range [60.53, 98.88]